Protein 5JA1 (pdb70)

Sequence (1297 aa):
SELPSAWSVAHHYVELTGEVDSPLLARAVVAGLAQADTLRMRFTVWQWVDDALTFELPEIIDLRTNIDPHGTAQALMQADLQQDLRVDSGKPLVFHQLIQVADNRWYWYQRYHHLLVDGFSFPAITRQIANIYCTWLRGEPTPASPFTPFADVVEEYQQYRESEAWQRDAAFWAEQRRQLPPPASLSPAPLPGRSASADILRLKLEFTDGEFRQLATQLSGVQRTDLALALAALWLGRLCNRMDYAAGFIFMRRLGSAALTATGPVLNVLPLGIHIAAQETLPELATRLAAQLKKMRRHQRYDAEQIVRDSAGDEPLFGPVLNIKVFDYQLDIPDVQAQTHTLATGPVNDLELALFPDVHGDLSIEILANKQRYDEPTLIQHAERLKMLIAQFAADPALLCGDVDIMLPGEYAQLAQLNATQVEIPETTLSALVAEQAAKTPDAPALADARYLFSYREMREQVVALANLLRERGVKPGDSVAVALPRSVFLTLALHAIVEAGAAWLPLDTGYPDDRLKMMLEDARPSLLITTDDQLPRFSDVPNLTSLCYNAPLTPQGSAPLQLSQPHHTAYIIFTSGSTGRPKGVMVGQTAIVNRLLWMQNHYPLTGEDVVAQKTPCSFDVSVWEFFWPFIAGAKLVMAEPEAHRDPLAMQQFFAEYGVTTTHFVPSMLAAFVASLTPQTARQSCATLKQQVFCSGEALPADLCREWQQLTGAPLHNLYGPTEAAVDVSWYPAFGEELAQVRGSSVPIGYPVWNTGLRILDAMMHPVPPGVAGDLYLTGIQLAQGYLGRPDLTASRFIADPFAPGERMYRTGDVARWLDNGAVEYLGRSDDQLKIRGQRIELGEIDRVMQALPDVEQAVTHACVINQAAATGGDARQLVGYLVSQSGLPLDTSALQAQLRETLPPHMVPVVLLQLPQLPLSANGKLDRKALPLPELRAPKAGSETIIAAAFSSLLGCDVQDADADFFALGGHSLLAMKLAAQLSRQVARQVTPGQVMVASTVAKLATIMGFETILPLREGNGPTLFCFHPASGFAWQFSVLSRYLDPQWSIIGIQSPRPNGPMQTAANLDEVCEAHLATLLEQQPHGPYYLLGYSLGGTLAQGIAARLRARGEQVAFLGLLDTWPPETLDPEVLAEINREREAFLAAQQGSTELFTTIEGNYADAVRLLTTAHSVPFDGKATLFVAERTSPERAWSPWIAELDIYRQDCAHVDIISPGTFEKIGPIIRATLNFSNPFDDPQGAFYILRNAQGQFSLWPQQCVLPAGWDIVCQPQSQASCQQWLEAHWRTLTPTNFTQL

Organism: Escherichia coli (strain K12) (NCBI:txid83333)

Secondary structure (DSSP, 8-state):
-------EEEEEEEEES---HHHHHHHHHHHHHH-SSTTEEE---EEE-TT---PPPPPEE-TTSS-HHHHHHHHHHHHHTSPP---SS--SEEE--EE-SSSEEEEEEEEETTT--TTTHHHHHHHHHHHHHHHTTT-PPP---SPPHHHHHHHHHHSSSSSHHHHHHHHHHHHHHSPPPB--SSSS---SS------EEEEEEE-S-HHHHHHHHSTTS-HHHHHHHHHHHHHHHHTT-SEEEEEEEEESS-THHHHH--S--EEEEEEEEE--TT-BHHHHHHHHHHHHHHHHTTTTS-HHHHHHT---S--S-SEEEE---------BTTBEEEEEEEE----SSEEEEEEE-TTS-EEEEEEE-TTT--HHHHHHHHHHHHHHHHHHHH-TT-BTTS-----HHHHHHHHHHT-------S--HHHHHHHHHHH-SSSEEEE-SS-EEEHHHHHHHHHHHHHHHHHTT--TT-EEEEE--SSHHHHHHHHHHHHTT-EEEE--TTS-HHHHHHHHHHH--SEEEE-TTTGGGGGGSSS--EEE--SPPPP----------TTSEEEEEEE--TTSS-EEEEEEHHHHHHHHHHHHHHS---TT-EEEE-S-TTSTTHHHHHHGGGGTT-EEEEPPTT-TT-HHHHHHHHHHHT--EEEE-HHHHHHHHHT--HHHHHHHGGG--EEEE-SS--BHHHHHHHHHHT---EEEEE--GGGSS--EEEE-SHHHHHT--SSB---BEE-TTEEE--B-TTS-B--TT--EEEEEEETT--SEEET-HHHHHHHEEE-TTSTT-EEEEEEEEEEE-TTS-EEEEEESSSEEEETTEEEEHHHHHHHHTTSTT-SEEEEEEE-S-GGG-SSS---EEEEEEE-SSSS---HHHHHHHHTTTS-GGGS-SEEEE-SS----SSSS--TTSSPPPP---B--SSTHHHHHHHHHHHSS---BSS--TTTTT--HHHHHHHHHHHHHHSSS---HHHHHH--SHHHHHH----SSEEEEE--SS-EEEEE--TTS--GGGGGGGGGS-TT-EEEEE---SSS-HHHH-SSHHHHHTTHHHHHHHH-SS--EEEE--THHHHHHHHHHHHSTTTT--EEEEEEES---TT---SSHHHHHHHHHHHHHHTTTT----THHHHHHHHHHHTTGGG-------SEEEEEEETT--HHHHHGGG-SEEEEEEESS-SSTTSSTTTHHHHHHHHHHH--/--SGGG-TT--EEEEE-TTS-EEEEETTSPPPTT-EEEEEEE-HHHHHHHHHHH----STTTTT--

Foldseek 3Di:
DDQDDQAKWKWKKKKFAADPVVLLLVLLQVLCLLAQLLQWACAVDTGTDNVDGDDGAAEAECCVPPQLVVVVVVVLVVVNPDGDDSHDSPRQKHWHWYHSHNGIIIIMIMHTCFQEAPFQVLLSVQLSLVQSQQVVVVHDGDHQLADYPVVVVVVVVVPPPDPLPVVLVVVLVVCLVPADAAFALFLDAFKADDRDLDWDKDKFWQPPCLQLLLCVVVVVFDSLLLVVLLVLLLRCQQQLHQWHKAWEWAFLDDDSNSSRHSDDTIAIAIDIGGADQQDFSVVSSVVRVVVVVVVNSSRNDHRVVSVVVPPTDGHRYAEYEYADDHDNDHDRVPMDIDMGTDTNGDHRAKYKYWDQDPSGTIMIMIIGHPVRDDDPVVVLSVVLSSQQSNVCSVPSSHGSNPGDSDDPVQVVVQVVQLPQADDDDQDFLLVLLVVLCVVFVAFWAEEELFAIHGSFRLLQQLCVVLVVCVVLPLAAQFEEEEDEFFGRQVLSVLSNCQLRNYAYEYDDLLAFLVQVLVVCVQRVGSAYEYAPVSPVSCPVRPPYHYDYDDFGDDGDGRDGPPRHGQQHFHYWAWADDLQQHIWIFTWTRVLQVQVLVLVCVVPNDAQDAEEEQDDRPNDLLSVCLSRNCSSHNYYYYTQHGPQLLALVSLQCVQLVSLHAEYEFELQSLFLNLVPDDLVSLCNRVASHQEYEYELDFHFLVSLVSVCVSHVHWYKYFYDDVQQRNGFAIDTSDDPQSVPDPDGGRFNFGGTRFKHWAFAHPSRHGHDASHKGFIKMFGPNGTPAIRPCPPVRCVQFDDDPVDPPGTMGGDQWIWGADPVRTIHTDGGNAQWDRASSGTARQSNLQVVLCPDPQWPGKGWDWDQLFPLQVNGGGLIFIEMETEGNVQDDDPVVVVLVVVSNRDRLRHRGPYYYYDPDQDADPVRPGDPVPPDRDDAAAFQDDQLPVLQVLLCVRLVDRDTHKPRFSVSSRDDSSVLNVSQVVVVVVDLAHGGSVLCVVPGISVRSSVDQDQDQKDFLDDHADEEAEEEDALLFDPPLCSLLSHLADSRYTYIYGGFHDDPTLLVPDPELVSSLVVVVVVVCVVPVADAYHYEAAERGLLSVLSVQVVCVVDDYHHQEREYEAYAALVVLDPPVVVVVVLLLVLVCVVVSVHDPVSVRRVVSNVSVSSNSVRDDADANAEAYEYEHAPVPPPDVRCCRRYVHYDYDYDHDDSNCCSPSVNCVPVNNVCNVSVD/DPDPVPDQAWWWWWWAAPVGDIDTHTPPDDDDPRIDTDDDTDGPVVVVVVCVVRPDCPDPVSVPPD

GO terms:
  GO:0016779 nucleotidyltransferase activity (F, IDA)
  GO:0047527 2,3-dihydroxybenzoate-serine ligase activity (F, IDA)
  GO:0005737 cytoplasm (C, EXP)
  GO:0047527 2,3-dihydroxybenzoate-serine ligase activity (F, EXP)
  GO:0005829 cytosol (C, IDA)
  GO:0005886 plasma membrane (C, IDA)
  GO:0043041 amino acid activation for nonribosomal peptide biosynthetic process (P, IDA)
  GO:0031177 phosphopantetheine binding (F, IDA)
  GO:0009366 enterobactin synthetase complex (C, IDA)
  GO:0009239 enterobactin biosynthetic process (P, IMP)

Structure (mmCIF, N/CA/C/O backbone):
data_5JA1
#
_entry.id   5JA1
#
_cell.length_a   161.185
_cell.length_b   57.679
_cell.length_c   183.945
_cell.angle_alpha   90.00
_cell.angle_beta   97.93
_cell.angle_gamma   90.00
#
_symmetry.space_group_name_H-M   'I 1 2 1'
#
loop_
_entity.id
_entity.type
_entity.pdbx_description
1 polymer 'Enterobactin synthase component F'
2 polymer 'Enterobactin biosynthesis protein YbdZ'
3 non-polymer "5'-({[(2R,3S)-3-amino-4-hydroxy-2-{[2-({N-[(2R)-2-hydroxy-3,3-dimethyl-4-(phosphonooxy)butanoyl]-beta-alanyl}amino)ethyl]sulfanyl}butyl]sulfonyl}amino)-5'-deoxyadenosine"
4 non-polymer 'CHLORIDE ION'
5 water water
#
loop_
_atom_site.group_PDB
_atom_site.id
_atom_site.type_symbol
_atom_site.label_atom_id
_atom_site.label_alt_id
_atom_site.label_comp_id
_atom_site.label_asym_id
_atom_site.label_entity_id
_atom_site.label_seq_id
_atom_site.pdbx_PDB_ins_code
_atom_site.Cartn_x
_atom_site.Cartn_y
_atom_site.Cartn_z
_atom_site.occupancy
_atom_site.B_iso_or_equiv
_atom_site.auth_seq_id
_atom_site.auth_comp_id
_atom_site.auth_asym_id
_atom_site.auth_atom_id
_atom_site.pdbx_PDB_model_num
ATOM 1 N N . SER A 1 23 ? -30.648 37.332 14.808 1.00 66.26 21 SER A N 1
ATOM 2 C CA . SER A 1 23 ? -30.842 37.136 13.376 1.00 74.84 21 SER A CA 1
ATOM 3 C C . SER A 1 23 ? -31.716 38.239 12.785 1.00 77.08 21 SER A C 1
ATOM 4 O O . SER A 1 23 ? -31.222 39.133 12.097 1.00 84.04 21 SER A O 1
ATOM 7 N N . GLU A 1 24 ? -33.017 38.168 13.061 1.00 74.12 22 GLU A N 1
ATOM 8 C CA . GLU A 1 24 ? -33.979 39.135 12.557 1.00 72.44 22 GLU A CA 1
ATOM 9 C C . GLU A 1 24 ? -34.864 39.629 13.692 1.00 75.95 22 GLU A C 1
ATOM 10 O O . GLU A 1 24 ? -35.069 38.933 14.690 1.00 78.13 22 GLU A O 1
ATOM 12 N N . LEU A 1 25 ? -35.389 40.839 13.521 1.00 77.67 23 LEU A N 1
ATOM 13 C CA . LEU A 1 25 ? -36.223 41.451 14.551 1.00 72.33 23 LEU A CA 1
ATOM 14 C C . LEU A 1 25 ? -37.545 40.696 14.656 1.00 70.68 23 LEU A C 1
ATOM 15 O O . LEU A 1 25 ? -38.162 40.390 13.628 1.00 76.47 23 LEU A O 1
ATOM 20 N N . PRO A 1 26 ? -38.009 40.384 15.859 1.00 60.28 24 PRO A N 1
ATOM 21 C CA . PRO A 1 26 ? -39.122 39.442 16.031 1.00 56.86 24 PRO A CA 1
ATOM 22 C C . PRO A 1 26 ? -40.494 40.089 15.828 1.00 63.54 24 PRO A C 1
ATOM 23 O O . PRO A 1 26 ? -40.624 41.262 15.470 1.00 63.56 24 PRO A O 1
ATOM 27 N N . SER A 1 27 ? -41.532 39.291 16.114 1.00 69.36 25 SER A N 1
ATOM 28 C CA . SER A 1 27 ? -42.791 39.392 15.378 1.00 77.24 25 SER A CA 1
ATOM 29 C C . SER A 1 27 ? -43.688 40.527 15.851 1.00 79.27 25 SER A C 1
ATOM 30 O O . SER A 1 27 ? -44.469 41.058 15.052 1.00 86.20 25 SER A O 1
ATOM 33 N N . ALA A 1 28 ? -43.626 40.887 17.131 1.00 68.38 26 ALA A N 1
ATOM 34 C CA . ALA A 1 28 ? -44.510 41.898 17.721 1.00 67.13 26 ALA A CA 1
ATOM 35 C C . ALA A 1 28 ? -45.978 41.467 17.666 1.00 65.31 26 ALA A C 1
ATOM 36 O O . ALA A 1 28 ? -46.820 42.108 17.035 1.00 66.97 26 ALA A O 1
ATOM 38 N N . TRP A 1 29 ? -46.271 40.360 18.341 1.00 59.13 27 TRP A N 1
ATOM 39 C CA . TRP A 1 29 ? -47.633 40.012 18.721 1.00 42.79 27 TRP A CA 1
ATOM 40 C C . TRP A 1 29 ? -47.623 39.716 20.212 1.00 35.00 27 TRP A C 1
ATOM 41 O O . TRP A 1 29 ? -46.681 39.102 20.724 1.00 34.55 27 TRP A O 1
ATOM 52 N N . SER A 1 30 ? -48.652 40.171 20.914 1.00 27.59 28 SER A N 1
ATOM 53 C CA . SER A 1 30 ? -48.631 40.166 22.365 1.00 36.58 28 SER A CA 1
ATOM 54 C C . SER A 1 30 ? -49.704 39.242 22.926 1.00 35.92 28 SER A C 1
ATOM 55 O O . SER A 1 30 ? -50.676 38.892 22.251 1.00 35.99 28 SER A O 1
ATOM 58 N N . VAL A 1 31 ? -49.504 38.838 24.178 1.00 30.50 29 VAL A N 1
ATOM 59 C CA . VAL A 1 31 ? -50.482 38.055 24.921 1.00 25.16 29 VAL A CA 1
ATOM 60 C C . VAL A 1 31 ? -51.261 39.004 25.820 1.00 18.01 29 VAL A C 1
ATOM 61 O O . VAL A 1 31 ? -50.672 39.843 26.513 1.00 17.64 29 VAL A O 1
ATOM 65 N N . ALA A 1 32 ? -52.585 38.886 25.799 1.00 31.27 30 ALA A N 1
ATOM 66 C CA . ALA A 1 32 ? -53.451 39.809 26.515 1.00 16.70 30 ALA A CA 1
ATOM 67 C C . ALA A 1 32 ? -54.469 39.037 27.338 1.00 23.26 30 ALA A C 1
ATOM 68 O O . ALA A 1 32 ? -55.009 38.021 26.890 1.00 17.37 30 ALA A O 1
ATOM 70 N N A HIS A 1 33 ? -54.748 39.547 28.533 0.62 28.49 31 HIS A N 1
ATOM 71 N N B HIS A 1 33 ? -54.690 39.507 28.564 0.38 27.87 31 HIS A N 1
ATOM 72 C CA A HIS A 1 33 ? -55.711 38.937 29.438 0.62 26.12 31 HIS A CA 1
ATOM 73 C CA B HIS A 1 33 ? -55.680 38.936 29.465 0.38 29.45 31 HIS A CA 1
ATOM 74 C C A HIS A 1 33 ? -56.154 39.993 30.437 0.62 27.29 31 HIS A C 1
ATOM 75 C C B HIS A 1 33 ? -56.215 40.051 30.353 0.38 27.89 31 HIS A C 1
ATOM 76 O O A HIS A 1 33 ? -55.465 40.993 30.656 0.62 27.45 31 HIS A O 1
ATOM 77 O O B HIS A 1 33 ? -55.651 41.146 30.418 0.38 27.57 31 HIS A O 1
ATOM 90 N N . TYR A 1 34 ? -57.314 39.761 31.044 1.00 24.10 32 TYR A N 1
ATOM 91 C CA . TYR A 1 34 ? -57.801 40.645 32.089 1.00 22.26 32 TYR A CA 1
ATOM 92 C C . TYR A 1 34 ? -58.352 39.812 33.233 1.00 22.75 32 TYR A C 1
ATOM 93 O O . TYR A 1 34 ? -59.003 38.787 33.014 1.00 23.07 32 TYR A O 1
ATOM 102 N N . VAL A 1 35 ? -58.048 40.246 34.451 1.00 24.57 33 VAL A N 1
ATOM 103 C CA . VAL A 1 35 ? -58.529 39.608 35.668 1.00 25.85 33 VAL A CA 1
ATOM 104 C C . VAL A 1 35 ? -59.764 40.368 36.129 1.00 24.39 33 VAL A C 1
ATOM 105 O O . VAL A 1 35 ? -59.701 41.580 36.374 1.00 22.27 33 VAL A O 1
ATOM 109 N N . GLU A 1 36 ? -60.889 39.666 36.234 1.00 17.89 34 GLU A N 1
ATOM 110 C CA . GLU A 1 36 ? -62.151 40.277 36.640 1.00 19.99 34 GLU A CA 1
ATOM 111 C C . GLU A 1 36 ? -62.255 40.188 38.157 1.00 32.33 34 GLU A C 1
ATOM 112 O O . GLU A 1 36 ? -62.583 39.135 38.709 1.00 38.95 34 GLU A O 1
ATOM 118 N N . LEU A 1 37 ? -61.973 41.299 38.832 1.00 30.37 35 LEU A N 1
ATOM 119 C CA . LEU A 1 37 ? -61.985 41.353 40.287 1.00 24.29 35 LEU A CA 1
ATOM 120 C C . LEU A 1 37 ? -63.353 41.801 40.779 1.00 20.61 35 LEU A C 1
ATOM 121 O O . LEU A 1 37 ? -63.893 42.806 40.305 1.00 24.45 35 LEU A O 1
ATOM 126 N N . THR A 1 38 ? -63.905 41.060 41.737 1.00 21.45 36 THR A N 1
ATOM 127 C CA . THR A 1 38 ? -65.208 41.361 42.316 1.00 24.12 36 THR A CA 1
ATOM 128 C C . THR A 1 38 ? -65.041 41.592 43.811 1.00 28.22 36 THR A C 1
ATOM 129 O O . THR A 1 38 ? -64.635 40.683 44.544 1.00 40.37 36 THR A O 1
ATOM 133 N N . GLY A 1 39 ? -65.357 42.802 44.257 1.00 20.97 37 GLY A N 1
ATOM 134 C CA . GLY A 1 39 ? -65.214 43.196 45.640 1.00 20.76 37 GLY A CA 1
ATOM 135 C C . GLY A 1 39 ? -64.554 44.551 45.762 1.00 27.74 37 GLY A C 1
ATOM 136 O O . GLY A 1 39 ? -64.225 45.210 44.777 1.00 31.38 37 GLY A O 1
ATOM 137 N N . GLU A 1 40 ? -64.362 44.967 47.013 1.00 28.28 38 GLU A N 1
ATOM 138 C CA . GLU A 1 40 ? -63.716 46.243 47.298 1.00 28.90 38 GLU A CA 1
ATOM 139 C C . GLU A 1 40 ? -62.243 46.173 46.910 1.00 29.04 38 GLU A C 1
ATOM 140 O O . GLU A 1 40 ? -61.484 45.369 47.460 1.00 30.97 38 GLU A O 1
ATOM 142 N N . VAL A 1 41 ? -61.843 47.014 45.960 1.00 29.33 39 VAL A N 1
ATOM 143 C CA . VAL A 1 41 ? -60.479 47.050 45.449 1.00 25.01 39 VAL A CA 1
ATOM 144 C C . VAL A 1 41 ? -59.925 48.451 45.659 1.00 26.53 39 VAL A C 1
ATOM 145 O O . VAL A 1 41 ? -60.540 49.436 45.235 1.00 26.50 39 VAL A O 1
ATOM 149 N N . ASP A 1 42 ? -58.768 48.539 46.312 1.00 23.53 40 ASP A N 1
ATOM 150 C CA . ASP A 1 42 ? -58.072 49.813 46.481 1.00 16.95 40 ASP A CA 1
ATOM 151 C C . ASP A 1 42 ? -57.353 50.117 45.174 1.00 20.59 40 ASP A C 1
ATOM 152 O O . ASP A 1 42 ? -56.265 49.602 44.913 1.00 29.27 40 ASP A O 1
ATOM 157 N N . SER A 1 43 ? -57.968 50.969 44.347 1.00 15.85 41 SER A N 1
ATOM 158 C CA . SER A 1 43 ? -57.493 51.133 42.973 1.00 21.48 41 SER A CA 1
ATOM 159 C C . SER A 1 43 ? -56.139 51.830 42.879 1.00 22.21 41 SER A C 1
ATOM 160 O O . SER A 1 43 ? -55.251 51.305 42.183 1.00 16.00 41 SER A O 1
ATOM 163 N N . PRO A 1 44 ? -55.901 52.986 43.511 1.00 22.49 42 PRO A N 1
ATOM 164 C CA . PRO A 1 44 ? -54.572 53.605 43.393 1.00 28.35 42 PRO A CA 1
ATOM 165 C C . PRO A 1 44 ? -53.489 52.843 44.131 1.00 27.94 42 PRO A C 1
ATOM 166 O O . PRO A 1 44 ? -52.302 53.104 43.894 1.00 36.24 42 PRO A O 1
ATOM 170 N N . LEU A 1 45 ? -53.859 51.918 45.016 1.00 17.63 43 LEU A N 1
ATOM 171 C CA . LEU A 1 45 ? -52.875 51.047 45.646 1.00 18.06 43 LEU A CA 1
ATOM 172 C C . LEU A 1 45 ? -52.500 49.896 44.722 1.00 26.11 43 LEU A C 1
ATOM 173 O O . LEU A 1 45 ? -51.317 49.574 44.567 1.00 27.15 43 LEU A O 1
ATOM 178 N N . LEU A 1 46 ? -53.501 49.265 44.102 1.00 16.19 44 LEU A N 1
ATOM 179 C CA . LEU A 1 46 ? -53.227 48.176 43.170 1.00 21.86 44 LEU A CA 1
ATOM 180 C C . LEU A 1 46 ? -52.400 48.660 41.985 1.00 16.90 44 LEU A C 1
ATOM 181 O O . LEU A 1 46 ? -51.504 47.951 41.514 1.00 22.85 44 LEU A O 1
ATOM 186 N N . ALA A 1 47 ? -52.683 49.870 41.493 1.00 16.18 45 ALA A N 1
ATOM 187 C CA . ALA A 1 47 ? -51.874 50.438 40.419 1.00 18.07 45 ALA A CA 1
ATOM 188 C C . ALA A 1 47 ? -50.434 50.643 40.871 1.00 22.67 45 ALA A C 1
ATOM 189 O O . ALA A 1 47 ? -49.493 50.415 40.102 1.00 26.06 45 ALA A O 1
ATOM 191 N N . ARG A 1 48 ? -50.244 51.069 42.121 1.00 17.75 46 ARG A N 1
ATOM 192 C CA . ARG A 1 48 ? -48.896 51.206 42.659 1.00 19.02 46 ARG A CA 1
ATOM 193 C C . ARG A 1 48 ? -48.250 49.845 42.883 1.00 23.89 46 ARG A C 1
ATOM 194 O O . ARG A 1 48 ? -47.021 49.725 42.824 1.00 19.83 46 ARG A O 1
ATOM 202 N N . ALA A 1 49 ? -49.058 48.812 43.132 1.00 27.64 47 ALA A N 1
ATOM 203 C CA . ALA A 1 49 ? -48.529 47.460 43.263 1.00 24.93 47 ALA A CA 1
ATOM 204 C C . ALA A 1 49 ? -48.119 46.872 41.921 1.00 29.15 47 ALA A C 1
ATOM 205 O O . ALA A 1 49 ? -47.286 45.960 41.887 1.00 25.85 47 ALA A O 1
ATOM 207 N N . VAL A 1 50 ? -48.689 47.366 40.821 1.00 28.07 48 VAL A N 1
ATOM 208 C CA . VAL A 1 50 ? -48.280 46.902 39.499 1.00 24.43 48 VAL A CA 1
ATOM 209 C C . VAL A 1 50 ? -46.850 47.338 39.206 1.00 23.14 48 VAL A C 1
ATOM 210 O O . VAL A 1 50 ? -46.011 46.531 38.786 1.00 18.35 48 VAL A O 1
ATOM 214 N N . VAL A 1 51 ? -46.552 48.621 39.429 1.00 18.69 49 VAL A N 1
ATOM 215 C CA . VAL A 1 51 ? -45.202 49.130 39.198 1.00 25.60 49 VAL A CA 1
ATOM 216 C C . VAL A 1 51 ? -44.197 48.391 40.073 1.00 36.24 49 VAL A C 1
ATOM 217 O O . VAL A 1 51 ? -43.087 48.068 39.633 1.00 22.01 49 VAL A O 1
ATOM 221 N N . ALA A 1 52 ? -44.575 48.098 41.319 1.00 34.47 50 ALA A N 1
ATOM 222 C CA . ALA A 1 52 ? -43.668 47.387 42.215 1.00 32.93 50 ALA A CA 1
ATOM 223 C C . ALA A 1 52 ? -43.440 45.954 41.750 1.00 32.72 50 ALA A C 1
ATOM 224 O O . ALA A 1 52 ? -42.323 45.433 41.855 1.00 33.69 50 ALA A O 1
ATOM 226 N N . GLY A 1 53 ? -44.482 45.302 41.234 1.00 26.73 51 GLY A N 1
ATOM 227 C CA . GLY A 1 53 ? -44.326 43.931 40.778 1.00 34.49 51 GLY A CA 1
ATOM 228 C C . GLY A 1 53 ? -43.535 43.835 39.488 1.00 34.46 51 GLY A C 1
ATOM 229 O O . GLY A 1 53 ? -42.639 42.996 39.356 1.00 34.11 51 GLY A O 1
ATOM 230 N N . LEU A 1 54 ? -43.852 44.698 38.518 1.00 31.26 52 LEU A N 1
ATOM 231 C CA . LEU A 1 54 ? -43.147 44.668 37.241 1.00 30.42 52 LEU A CA 1
ATOM 232 C C . LEU A 1 54 ? -41.676 45.024 37.403 1.00 31.70 52 LEU A C 1
ATOM 233 O O . L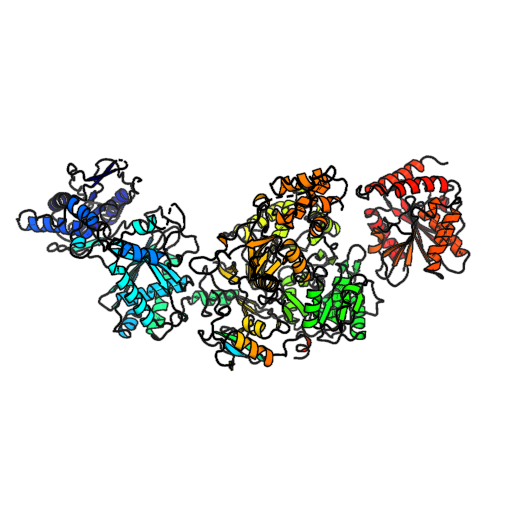EU A 1 54 ? -40.834 44.530 36.646 1.00 30.32 52 LEU A O 1
ATOM 238 N N . ALA A 1 55 ? -41.346 45.871 38.382 1.00 36.49 53 ALA A N 1
ATOM 239 C CA . ALA A 1 55 ? -39.956 46.273 38.570 1.00 36.19 53 ALA A CA 1
ATOM 240 C C . ALA A 1 55 ? -39.113 45.149 39.158 1.00 37.18 53 ALA A C 1
ATOM 241 O O . ALA A 1 55 ? -37.894 45.121 38.954 1.00 39.87 53 ALA A O 1
ATOM 243 N N . GLN A 1 56 ? -39.734 44.221 39.891 1.00 33.85 54 GLN A N 1
ATOM 244 C CA . GLN A 1 56 ? -38.984 43.103 40.453 1.00 34.65 54 GLN A CA 1
ATOM 245 C C . GLN A 1 56 ? -38.454 42.192 39.354 1.00 39.14 54 GLN A C 1
ATOM 246 O O . GLN A 1 56 ? -37.282 41.797 39.370 1.00 48.35 54 GLN A O 1
ATOM 252 N N . ALA A 1 57 ? -39.302 41.849 38.389 1.00 36.41 55 ALA A N 1
ATOM 253 C CA . ALA A 1 57 ? -38.883 41.018 37.266 1.00 45.57 55 ALA A CA 1
ATOM 254 C C . ALA A 1 57 ? -38.064 41.859 36.297 1.00 60.95 55 ALA A C 1
ATOM 255 O O . ALA A 1 57 ? -38.600 42.752 35.632 1.00 71.96 55 ALA A O 1
ATOM 257 N N . ASP A 1 58 ? -36.762 41.587 36.223 1.00 61.82 56 ASP A N 1
ATOM 258 C CA . ASP A 1 58 ? -35.894 42.282 35.281 1.00 61.13 56 ASP A CA 1
ATOM 259 C C . ASP A 1 58 ? -35.954 41.687 33.881 1.00 59.11 56 ASP A C 1
ATOM 260 O O . ASP A 1 58 ? -35.316 42.224 32.969 1.00 61.76 56 ASP A O 1
ATOM 265 N N . THR A 1 59 ? -36.696 40.593 33.693 1.00 55.71 57 THR A N 1
ATOM 266 C CA . THR A 1 59 ? -36.937 40.085 32.348 1.00 57.33 57 THR A CA 1
ATOM 267 C C . THR A 1 59 ? -37.930 40.963 31.601 1.00 58.01 57 THR A C 1
ATOM 268 O O . THR A 1 59 ? -37.840 41.099 30.375 1.00 56.49 57 THR A O 1
ATOM 272 N N . LEU A 1 60 ? -38.875 41.573 32.321 1.00 52.92 58 LEU A N 1
ATOM 273 C CA . LEU A 1 60 ? -39.831 42.490 31.716 1.00 45.55 58 LEU A CA 1
ATOM 274 C C . LEU A 1 60 ? -39.192 43.799 31.274 1.00 42.47 58 LEU A C 1
ATOM 275 O O . LEU A 1 60 ? -39.842 44.576 30.567 1.00 42.31 58 LEU A O 1
ATOM 280 N N . ARG A 1 61 ? -37.949 44.066 31.677 1.00 39.15 59 ARG A N 1
ATOM 281 C CA . ARG A 1 61 ? -37.196 45.213 31.192 1.00 41.89 59 ARG A CA 1
ATOM 282 C C . ARG A 1 61 ? -36.321 44.867 29.992 1.00 41.90 59 ARG A C 1
ATOM 283 O O . ARG A 1 61 ? -35.374 45.604 29.693 1.00 45.31 59 ARG A O 1
ATOM 291 N N . MET A 1 62 ? -36.616 43.766 29.305 1.00 38.20 60 MET A N 1
ATOM 292 C CA . MET A 1 62 ? -35.851 43.383 28.128 1.00 44.88 60 MET A CA 1
ATOM 293 C C . MET A 1 62 ? -36.054 44.397 27.009 1.00 37.47 60 MET A C 1
ATOM 294 O O . MET A 1 62 ? -37.106 45.031 26.895 1.00 35.94 60 MET A O 1
ATOM 296 N N . ARG A 1 63 ? -35.028 44.542 26.173 1.00 36.19 61 ARG A N 1
ATOM 297 C CA . ARG A 1 63 ? -34.998 45.580 25.155 1.00 44.97 61 ARG A CA 1
ATOM 298 C C . ARG A 1 63 ? -34.398 45.026 23.872 1.00 55.84 61 ARG A C 1
ATOM 299 O O . ARG A 1 63 ? -33.413 44.283 23.907 1.00 62.30 61 ARG A O 1
ATOM 307 N N . PHE A 1 64 ? -35.000 45.392 22.744 1.00 62.83 62 PHE A N 1
ATOM 308 C CA . PHE A 1 64 ? -34.510 45.025 21.425 1.00 69.81 62 PHE A CA 1
ATOM 309 C C . PHE A 1 64 ? -34.128 46.289 20.668 1.00 74.94 62 PHE A C 1
ATOM 310 O O . PHE A 1 64 ? -34.819 47.309 20.757 1.00 75.74 62 PHE A O 1
ATOM 318 N N . THR A 1 65 ? -33.025 46.222 19.930 1.00 74.20 63 THR A N 1
ATOM 319 C CA . THR A 1 65 ? -32.504 47.397 19.239 1.00 72.44 63 THR A CA 1
ATOM 320 C C . THR A 1 65 ? -31.913 47.035 17.881 1.00 64.45 63 THR A C 1
ATOM 321 O O . THR A 1 65 ? -31.045 46.168 17.781 1.00 58.89 63 THR A O 1
ATOM 323 N N . VAL A 1 71 ? -29.062 43.206 14.534 1.00 69.63 69 VAL A N 1
ATOM 324 C CA . VAL A 1 71 ? -30.107 43.213 15.550 1.00 71.53 69 VAL A CA 1
ATOM 325 C C . VAL A 1 71 ? -29.536 42.727 16.879 1.00 76.82 69 VAL A C 1
ATOM 326 O O . VAL A 1 71 ? -28.661 41.862 16.907 1.00 82.59 69 VAL A O 1
ATOM 330 N N . TRP A 1 72 ? -30.028 43.293 17.981 1.00 74.10 70 TRP A N 1
ATOM 331 C CA . TRP A 1 72 ? -29.545 42.955 19.311 1.00 71.03 70 TRP A CA 1
ATOM 332 C C . TRP A 1 72 ? -30.721 42.795 20.263 1.00 64.89 70 TRP A C 1
ATOM 333 O O . TRP A 1 72 ? -31.759 43.446 20.111 1.00 60.74 70 TRP A O 1
ATOM 335 N N . GLN A 1 73 ? -30.542 41.919 21.251 1.00 61.84 71 GLN A N 1
ATOM 336 C CA . GLN A 1 73 ? -31.540 41.661 22.282 1.00 57.29 71 GLN A CA 1
ATOM 337 C C . GLN A 1 73 ? -30.835 41.595 23.626 1.00 60.80 71 GLN A C 1
ATOM 338 O O . GLN A 1 73 ? -29.881 40.828 23.787 1.00 70.44 71 GLN A O 1
ATOM 340 N N . TRP A 1 74 ? -31.304 42.387 24.585 1.00 57.98 72 TRP A N 1
ATOM 341 C CA . TRP A 1 74 ? -30.609 42.531 25.859 1.00 60.41 72 TRP A CA 1
ATOM 342 C C . TRP A 1 74 ? -31.573 43.120 26.886 1.00 56.33 72 TRP A C 1
ATOM 343 O O . TRP A 1 74 ? -32.768 43.288 26.619 1.00 59.84 72 TRP A O 1
ATOM 354 N N . VAL A 1 75 ? -31.045 43.439 28.066 1.00 50.18 73 VAL A N 1
ATOM 355 C CA . VAL A 1 75 ? -31.832 43.904 29.204 1.00 50.19 73 VAL A CA 1
ATOM 356 C C . VAL A 1 75 ? -31.304 45.267 29.629 1.00 63.37 73 VAL A C 1
ATOM 357 O O . VAL A 1 75 ? -30.122 45.402 29.970 1.00 70.18 73 VAL A O 1
ATOM 361 N N . ASP A 1 76 ? -32.180 46.269 29.622 1.00 71.11 74 ASP A N 1
ATOM 362 C CA . ASP A 1 76 ? -31.849 47.626 30.045 1.00 78.60 74 ASP A CA 1
ATOM 363 C C . ASP A 1 76 ? -32.538 47.888 31.378 1.00 81.54 74 ASP A C 1
ATOM 364 O O . ASP A 1 76 ? -33.756 48.092 31.424 1.00 79.71 74 ASP A O 1
ATOM 369 N N . ASP A 1 77 ? -31.758 47.878 32.459 1.00 83.14 75 ASP A N 1
ATOM 370 C CA . ASP A 1 77 ? -32.292 48.111 33.795 1.00 78.62 75 ASP A CA 1
ATOM 371 C C . ASP A 1 77 ? -32.531 49.586 34.095 1.00 69.87 75 ASP A C 1
ATOM 372 O O . ASP A 1 77 ? -32.985 49.910 35.198 1.00 67.72 75 ASP A O 1
ATOM 377 N N . ALA A 1 78 ? -32.234 50.482 33.154 1.00 62.52 76 ALA A N 1
ATOM 378 C CA . ALA A 1 78 ? -32.567 51.893 33.302 1.00 59.23 76 ALA A CA 1
ATOM 379 C C . ALA A 1 78 ? -33.999 52.204 32.888 1.00 60.86 76 ALA A C 1
ATOM 380 O O . ALA A 1 78 ? -34.415 53.365 32.974 1.00 57.23 76 ALA A O 1
ATOM 382 N N . LEU A 1 79 ? -34.753 51.204 32.442 1.00 62.06 77 LEU A N 1
ATOM 383 C CA . LEU A 1 79 ? -36.137 51.406 32.045 1.00 60.82 77 LEU A CA 1
ATOM 384 C C . LEU A 1 79 ? -37.042 51.453 33.269 1.00 60.07 77 LEU A C 1
ATOM 385 O O . LEU A 1 79 ? -36.822 50.750 34.259 1.00 58.80 77 LEU A O 1
ATOM 390 N N . THR A 1 80 ? -38.069 52.293 33.189 1.00 64.13 78 THR A N 1
ATOM 391 C CA . THR A 1 80 ? -39.031 52.465 34.264 1.00 63.38 78 THR A CA 1
ATOM 392 C C . THR A 1 80 ? -40.421 52.065 33.786 1.00 61.16 78 THR A C 1
ATOM 393 O O . THR A 1 80 ? -40.696 51.996 32.585 1.00 63.74 78 THR A O 1
ATOM 397 N N . PHE A 1 81 ? -41.294 51.793 34.750 1.00 49.41 79 PHE A N 1
ATOM 398 C CA . PHE A 1 81 ? -42.681 51.437 34.493 1.00 39.15 79 PHE A CA 1
ATOM 399 C C . PHE A 1 81 ? -43.585 52.543 35.017 1.00 42.69 79 PHE A C 1
ATOM 400 O O . PHE A 1 81 ? -43.415 53.003 36.151 1.00 43.50 79 PHE A O 1
ATOM 408 N N . GLU A 1 82 ? -44.536 52.969 34.192 1.00 50.18 80 GLU A N 1
ATOM 409 C CA . GLU A 1 82 ? -45.483 54.002 34.579 1.00 61.67 80 GLU A CA 1
ATOM 410 C C . GLU A 1 82 ? -46.724 53.374 35.200 1.00 54.83 80 GLU A C 1
ATOM 411 O O . GLU A 1 82 ? -47.073 52.226 34.910 1.00 63.39 80 GLU A O 1
ATOM 417 N N . LEU A 1 83 ? -47.385 54.140 36.062 1.00 40.67 81 LEU A N 1
ATOM 418 C CA . LEU A 1 83 ? -48.562 53.631 36.748 1.00 30.67 81 LEU A CA 1
ATOM 419 C C . LEU A 1 83 ? -49.664 53.328 35.737 1.00 25.94 81 LEU A C 1
ATOM 420 O O . LEU A 1 83 ? -49.803 54.043 34.737 1.00 30.80 81 LEU A O 1
ATOM 425 N N . PRO A 1 84 ? -50.453 52.277 35.953 1.00 17.54 82 PRO A N 1
ATOM 426 C CA . PRO A 1 84 ? -51.590 52.022 35.062 1.00 23.56 82 PRO A CA 1
ATOM 427 C C . PRO A 1 84 ? -52.629 53.127 35.178 1.00 34.70 82 PRO A C 1
ATOM 428 O O . PRO A 1 84 ? -52.949 53.592 36.273 1.00 48.27 82 PRO A O 1
ATOM 432 N N . GLU A 1 85 ? -53.151 53.547 34.027 1.00 30.05 83 GLU A N 1
ATOM 433 C CA . GLU A 1 85 ? -54.163 54.595 33.975 1.00 44.23 83 GLU A CA 1
ATOM 434 C C . GLU A 1 85 ? -55.520 54.022 34.366 1.00 41.32 83 GLU A C 1
ATOM 435 O O . GLU A 1 85 ? -56.062 53.159 33.666 1.00 53.88 83 GLU A O 1
ATOM 441 N N . ILE A 1 86 ? -56.079 54.516 35.466 1.00 36.58 84 ILE A N 1
ATOM 442 C CA . ILE A 1 86 ? -57.354 54.028 35.984 1.00 27.31 84 ILE A CA 1
ATOM 443 C C . ILE A 1 86 ? -58.499 54.714 35.245 1.00 23.41 84 ILE A C 1
ATOM 444 O O . ILE A 1 86 ? -58.508 55.941 35.084 1.00 24.99 84 ILE A O 1
ATOM 449 N N . ILE A 1 87 ? -59.469 53.920 34.798 1.00 21.99 85 ILE A N 1
ATOM 450 C CA . ILE A 1 87 ? -60.594 54.397 34.002 1.00 23.31 85 ILE A CA 1
ATOM 451 C C . ILE A 1 87 ? -61.888 53.972 34.683 1.00 15.18 85 ILE A C 1
ATOM 452 O O . ILE A 1 87 ? -62.023 52.821 35.112 1.00 23.13 85 ILE A O 1
ATOM 457 N N . ASP A 1 88 ? -62.845 54.896 34.769 1.00 15.79 86 ASP A N 1
ATOM 458 C CA . ASP A 1 88 ? -64.084 54.694 35.520 1.00 22.03 86 ASP A CA 1
ATOM 459 C C . ASP A 1 88 ? -65.261 54.725 34.548 1.00 26.95 86 ASP A C 1
ATOM 460 O O . ASP A 1 88 ? -65.684 55.798 34.107 1.00 31.55 86 ASP A O 1
ATOM 465 N N . LEU A 1 89 ? -65.798 53.547 34.225 1.00 21.75 87 LEU A N 1
ATOM 466 C CA . LEU A 1 89 ? -66.909 53.413 33.291 1.00 21.07 87 LEU A CA 1
ATOM 467 C C . LEU A 1 89 ? -68.244 53.177 33.991 1.00 32.71 87 LEU A C 1
ATOM 468 O O . LEU A 1 89 ? -69.205 52.743 33.346 1.00 38.45 87 LEU A O 1
ATOM 473 N N . ARG A 1 90 ? -68.325 53.455 35.296 1.00 26.56 88 ARG A N 1
ATOM 474 C CA . ARG A 1 90 ? -69.571 53.226 36.023 1.00 22.81 88 ARG A CA 1
ATOM 475 C C . ARG A 1 90 ? -70.687 54.147 35.549 1.00 20.90 88 ARG A C 1
ATOM 476 O O . ARG A 1 90 ? -71.867 53.799 35.669 1.00 26.85 88 ARG A O 1
ATOM 484 N N . THR A 1 91 ? -70.342 55.322 35.024 1.00 19.13 89 THR A N 1
ATOM 485 C CA . THR A 1 91 ? -71.323 56.262 34.504 1.00 20.33 89 THR A CA 1
ATOM 486 C C . THR A 1 91 ? -71.459 56.175 32.988 1.00 20.72 89 THR A C 1
ATOM 487 O O . THR A 1 91 ? -72.008 57.090 32.365 1.00 21.78 89 THR A O 1
ATOM 491 N N . ASN A 1 92 ? -70.964 55.098 32.387 1.00 20.05 90 ASN A N 1
ATOM 492 C CA . ASN A 1 92 ? -71.148 54.863 30.965 1.00 31.52 90 ASN A CA 1
ATOM 493 C C . ASN A 1 92 ? -72.489 54.175 30.718 1.00 34.53 90 ASN A C 1
ATOM 494 O O . ASN A 1 92 ? -73.107 53.612 31.626 1.00 38.94 90 ASN A O 1
ATOM 499 N N . ILE A 1 93 ? -72.940 54.229 29.463 1.00 33.38 91 ILE A N 1
ATOM 500 C CA . ILE A 1 93 ? -74.203 53.586 29.114 1.00 30.60 91 ILE A CA 1
ATOM 501 C C . ILE A 1 93 ? -74.049 52.071 29.104 1.00 28.96 91 ILE A C 1
ATOM 502 O O . ILE A 1 93 ? -75.001 51.340 29.401 1.00 30.03 91 ILE A O 1
ATOM 507 N N . ASP A 1 94 ? -72.857 51.573 28.780 1.00 31.91 92 ASP A N 1
ATOM 508 C CA . ASP A 1 94 ? -72.576 50.139 28.797 1.00 39.28 92 ASP A CA 1
ATOM 509 C C . ASP A 1 94 ? -71.184 49.953 29.375 1.00 36.33 92 ASP A C 1
ATOM 510 O O . ASP A 1 94 ? -70.183 50.010 28.650 1.00 30.25 92 ASP A O 1
ATOM 515 N N . PRO A 1 95 ? -71.080 49.743 30.692 1.00 35.77 93 PRO A N 1
ATOM 516 C CA . PRO A 1 95 ? -69.746 49.606 31.303 1.00 31.29 93 PRO A CA 1
ATOM 517 C C . PRO A 1 95 ? -68.955 48.427 30.769 1.00 31.73 93 PRO A C 1
ATOM 518 O O . PRO A 1 95 ? -67.753 48.560 30.511 1.00 37.39 93 PRO A O 1
ATOM 522 N N . HIS A 1 96 ? -69.600 47.273 30.588 1.00 21.09 94 HIS A N 1
ATOM 523 C CA . HIS A 1 96 ? -68.883 46.098 30.102 1.00 20.01 94 HIS A CA 1
ATOM 524 C C . HIS A 1 96 ? -68.457 46.269 28.649 1.00 22.84 94 HIS A C 1
ATOM 525 O O . HIS A 1 96 ? -67.280 46.089 28.314 1.00 27.48 94 HIS A O 1
ATOM 532 N N . GLY A 1 97 ? -69.406 46.608 27.771 1.00 22.56 95 GLY A N 1
ATOM 533 C CA . GLY A 1 97 ? -69.092 46.709 26.355 1.00 20.22 95 GLY A CA 1
ATOM 534 C C . GLY A 1 97 ? -67.992 47.710 26.063 1.00 26.70 95 GLY A C 1
ATOM 535 O O . GLY A 1 97 ? -67.100 47.447 25.253 1.00 33.91 95 GLY A O 1
ATOM 536 N N . THR A 1 98 ? -68.034 48.867 26.726 1.00 24.60 96 THR A N 1
ATOM 537 C CA . THR A 1 98 ? -66.979 49.858 26.549 1.00 18.92 96 THR A CA 1
ATOM 538 C C . THR A 1 98 ? -65.642 49.334 27.060 1.00 18.52 96 THR A C 1
ATOM 539 O O . THR A 1 98 ? -64.591 49.612 26.469 1.00 30.55 96 THR A O 1
ATOM 543 N N . ALA A 1 99 ? -65.664 48.562 28.151 1.00 16.97 97 ALA A N 1
ATOM 544 C CA . ALA A 1 99 ? -64.426 48.011 28.692 1.00 16.05 97 ALA A CA 1
ATOM 545 C C . ALA A 1 99 ? -63.777 47.029 27.726 1.00 28.03 97 ALA A C 1
ATOM 546 O O . ALA A 1 99 ? -62.545 46.938 27.672 1.00 15.90 97 ALA A O 1
ATOM 548 N N . GLN A 1 100 ? -64.582 46.288 26.961 1.00 24.31 98 GLN A N 1
ATOM 549 C CA . GLN A 1 100 ? -64.020 45.411 25.939 1.00 26.87 98 GLN A CA 1
ATOM 550 C C . GLN A 1 100 ? -63.382 46.218 24.816 1.00 34.40 98 GLN A C 1
ATOM 551 O O . GLN A 1 100 ? -62.291 45.880 24.345 1.00 45.90 98 GLN A O 1
ATOM 557 N N . ALA A 1 101 ? -64.046 47.292 24.381 1.00 32.14 99 ALA A N 1
ATOM 558 C CA . ALA A 1 101 ? -63.511 48.104 23.293 1.00 19.87 99 ALA A CA 1
ATOM 559 C C . ALA A 1 101 ? -62.177 48.733 23.676 1.00 33.49 99 ALA A C 1
ATOM 560 O O . ALA A 1 101 ? -61.256 48.805 22.852 1.00 35.72 99 ALA A O 1
ATOM 562 N N . LEU A 1 102 ? -62.054 49.192 24.924 1.00 25.23 100 LEU A N 1
ATOM 563 C CA . LEU A 1 102 ? -60.785 49.730 25.405 1.00 21.15 100 LEU A CA 1
ATOM 564 C C . LEU A 1 102 ? -59.671 48.697 25.285 1.00 25.51 100 LEU A C 1
ATOM 565 O O . LEU A 1 102 ? -58.599 48.981 24.738 1.00 34.36 100 LEU A O 1
ATOM 570 N N . MET A 1 103 ? -59.916 47.482 25.783 1.00 21.02 101 MET A N 1
ATOM 571 C CA . MET A 1 103 ? -58.900 46.436 25.733 1.00 17.63 101 MET A CA 1
ATOM 572 C C . MET A 1 103 ? -58.645 45.962 24.308 1.00 33.68 101 MET A C 1
ATOM 573 O O . MET A 1 103 ? -57.535 45.516 23.995 1.00 49.61 101 MET A O 1
ATOM 578 N N . GLN A 1 104 ? -59.650 46.049 23.434 1.00 25.92 102 GLN A N 1
ATOM 579 C CA . GLN A 1 104 ? -59.445 45.698 22.034 1.00 20.02 102 GLN A CA 1
ATOM 580 C C . GLN A 1 104 ? -58.705 46.791 21.275 1.00 21.06 102 GLN A C 1
ATOM 581 O O . GLN A 1 104 ? -57.943 46.488 20.350 1.00 31.23 102 GLN A O 1
ATOM 587 N N . ALA A 1 105 ? -58.907 48.058 21.648 1.00 20.99 103 ALA A N 1
ATOM 588 C CA . ALA A 1 105 ? -58.230 49.151 20.959 1.00 22.25 103 ALA A CA 1
ATOM 589 C C . ALA A 1 105 ? -56.725 49.120 21.192 1.00 29.95 103 ALA A C 1
ATOM 590 O O . ALA A 1 105 ? -55.952 49.495 20.302 1.00 35.85 103 ALA A O 1
ATOM 592 N N . ASP A 1 106 ? -56.292 48.686 22.376 1.00 29.28 104 ASP A N 1
ATOM 593 C CA . ASP A 1 106 ? -54.865 48.559 22.642 1.00 37.58 104 ASP A CA 1
ATOM 594 C C . ASP A 1 106 ? -54.292 47.278 22.051 1.00 42.85 104 ASP A C 1
ATOM 595 O O . ASP A 1 106 ? -53.100 47.229 21.726 1.00 50.08 104 ASP A O 1
ATOM 600 N N . LEU A 1 107 ? -55.124 46.247 21.887 1.00 41.63 105 LEU A N 1
ATOM 601 C CA . LEU A 1 107 ? -54.643 44.946 21.434 1.00 35.04 105 LEU A CA 1
ATOM 602 C C . LEU A 1 107 ? -54.520 44.869 19.916 1.00 26.45 105 LEU A C 1
ATOM 603 O O . LEU A 1 107 ? -53.683 44.119 19.404 1.00 26.03 105 LEU A O 1
ATOM 608 N N . GLN A 1 108 ? -55.330 45.631 19.186 1.00 23.83 106 GLN A N 1
ATOM 609 C CA . GLN A 1 108 ? -55.301 45.629 17.731 1.00 37.46 106 GLN A CA 1
ATOM 610 C C . GLN A 1 108 ? -54.304 46.628 17.160 1.00 40.71 106 GLN A C 1
ATOM 611 O O . GLN A 1 108 ? -54.317 46.877 15.950 1.00 40.98 106 GLN A O 1
ATOM 617 N N . GLN A 1 109 ? -53.450 47.206 17.999 1.00 44.21 107 GLN A N 1
ATOM 618 C CA . GLN A 1 109 ? -52.367 48.071 17.551 1.00 56.49 107 GLN A CA 1
ATOM 619 C C . GLN A 1 109 ? -51.066 47.283 17.534 1.00 71.98 107 GLN A C 1
ATOM 620 O O . GLN A 1 109 ? -50.767 46.550 18.483 1.00 76.98 107 GLN A O 1
ATOM 626 N N . ASP A 1 110 ? -50.295 47.437 16.463 1.00 82.66 108 ASP A N 1
ATOM 627 C CA . ASP A 1 110 ? -49.017 46.745 16.365 1.00 82.94 108 ASP A CA 1
ATOM 628 C C . ASP A 1 110 ? -48.018 47.348 17.344 1.00 71.05 108 ASP A C 1
ATOM 629 O O . ASP A 1 110 ? -47.820 48.567 17.376 1.00 71.06 108 ASP A O 1
ATOM 634 N N . LEU A 1 111 ? -47.396 46.493 18.149 1.00 60.03 109 LEU A N 1
ATOM 635 C CA . LEU A 1 111 ? -46.394 46.938 19.104 1.00 53.30 109 LEU A CA 1
ATOM 636 C C . LEU A 1 111 ? -45.072 47.206 18.393 1.00 61.86 109 LEU A C 1
ATOM 637 O O . LEU A 1 111 ? -44.740 46.568 17.391 1.00 70.78 109 LEU A O 1
ATOM 642 N N . ARG A 1 112 ? -44.311 48.161 18.930 1.00 61.49 110 ARG A N 1
ATOM 643 C CA . ARG A 1 112 ? -43.145 48.670 18.214 1.00 65.91 110 ARG A CA 1
ATOM 644 C C . ARG A 1 112 ? -41.987 47.678 18.240 1.00 67.42 110 ARG A C 1
ATOM 645 O O . ARG A 1 112 ? -41.354 47.428 17.206 1.00 76.16 110 ARG A O 1
ATOM 647 N N . VAL A 1 113 ? -41.677 47.129 19.420 1.00 57.89 111 VAL A N 1
ATOM 648 C CA . VAL A 1 113 ? -40.503 46.287 19.670 1.00 57.99 111 VAL A CA 1
ATOM 649 C C . VAL A 1 113 ? -39.232 47.126 19.588 1.00 67.07 111 VAL A C 1
ATOM 650 O O . VAL A 1 113 ? -38.221 46.805 20.222 1.00 66.97 111 VAL A O 1
ATOM 654 N N . ASP A 1 114 ? -39.275 48.216 18.828 1.00 77.02 112 ASP A N 1
ATOM 655 C CA . ASP A 1 114 ? -38.188 49.182 18.827 1.00 84.12 112 ASP A CA 1
ATOM 656 C C . ASP A 1 114 ? -38.196 49.981 20.129 1.00 90.11 112 ASP A C 1
ATOM 657 O O . ASP A 1 114 ? -39.068 49.814 20.990 1.00 88.21 112 ASP A O 1
ATOM 662 N N . SER A 1 115 ? -37.205 50.866 20.264 1.00 98.96 113 SER A N 1
ATOM 663 C CA . SER A 1 115 ? -37.072 51.796 21.384 1.00 99.39 113 SER A CA 1
ATOM 664 C C . SER A 1 115 ? -36.930 51.086 22.726 1.00 102.49 113 SER A C 1
ATOM 665 O O . SER A 1 115 ? -37.058 49.860 22.809 1.00 103.63 113 SER A O 1
ATOM 668 N N . GLY A 1 116 ? -36.649 51.846 23.778 1.00 104.95 114 GLY A N 1
ATOM 669 C CA . GLY A 1 116 ? -36.653 51.279 25.112 1.00 107.28 114 GLY A CA 1
ATOM 670 C C . GLY A 1 116 ? -38.028 51.113 25.716 1.00 112.32 114 GLY A C 1
ATOM 671 O O . GLY A 1 116 ? -38.136 50.655 26.856 1.00 121.30 114 GLY A O 1
ATOM 672 N N . LYS A 1 117 ? -39.076 51.484 24.975 1.00 108.34 115 LYS A N 1
ATOM 673 C CA . LYS A 1 117 ? -40.468 51.352 25.385 1.00 101.61 115 LYS A CA 1
ATOM 674 C C . LYS A 1 117 ? -40.708 49.964 25.962 1.00 98.90 115 LYS A C 1
ATOM 675 O O . LYS A 1 117 ? -40.702 48.974 25.218 1.00 106.48 115 LYS A O 1
ATOM 677 N N . PRO A 1 118 ? -40.900 49.853 27.276 1.00 87.50 116 PRO A N 1
ATOM 678 C CA . PRO A 1 118 ? -41.220 48.549 27.865 1.00 79.57 116 PRO A CA 1
ATOM 679 C C . PRO A 1 118 ? -42.462 47.959 27.214 1.00 69.83 116 PRO A C 1
ATOM 680 O O . PRO A 1 118 ? -43.497 48.620 27.085 1.00 68.42 116 PRO A O 1
ATOM 684 N N . LEU A 1 119 ? -42.338 46.713 26.766 1.00 53.65 117 LEU A N 1
ATOM 685 C CA . LEU A 1 119 ? -43.382 46.054 26.004 1.00 42.24 117 LEU A CA 1
ATOM 686 C C . LEU A 1 119 ? -44.515 45.540 26.880 1.00 43.06 117 LEU A C 1
ATOM 687 O O . LEU A 1 119 ? -45.234 44.616 26.480 1.00 45.33 117 LEU A O 1
ATOM 692 N N . VAL A 1 120 ? -44.686 46.135 28.056 1.00 45.35 118 VAL A N 1
ATOM 693 C CA . VAL A 1 120 ? -45.696 45.742 29.028 1.00 20.40 118 VAL A CA 1
ATOM 694 C C . VAL A 1 120 ? -46.733 46.853 29.127 1.00 19.87 118 VAL A C 1
ATOM 695 O O . VAL A 1 120 ? -46.418 48.038 28.973 1.00 23.41 118 VAL A O 1
ATOM 699 N N . PHE A 1 121 ? -47.983 46.464 29.380 1.00 18.50 119 PHE A N 1
ATOM 700 C CA . PHE A 1 121 ? -49.061 47.432 29.538 1.00 17.99 119 PHE A CA 1
ATOM 701 C C . PHE A 1 121 ? -50.139 46.850 30.440 1.00 28.35 119 PHE A C 1
ATOM 702 O O . PHE A 1 121 ? -50.628 45.743 30.194 1.00 34.87 119 PHE A O 1
ATOM 710 N N . HIS A 1 122 ? -50.498 47.599 31.480 1.00 17.55 120 HIS A N 1
ATOM 711 C CA . HIS A 1 122 ? -51.604 47.277 32.368 1.00 17.18 120 HIS A CA 1
ATOM 712 C C . HIS A 1 122 ? -52.577 48.449 32.374 1.00 15.01 120 HIS A C 1
ATOM 713 O O . HIS A 1 122 ? -52.225 49.569 31.993 1.00 23.34 120 HIS A O 1
ATOM 720 N N . GLN A 1 123 ? -53.816 48.195 32.800 1.00 14.65 121 GLN A N 1
ATOM 721 C CA . GLN A 1 123 ? -54.844 49.213 32.608 1.00 31.62 121 GLN A CA 1
ATOM 722 C C . GLN A 1 123 ? -55.637 49.556 33.865 1.00 37.95 121 GLN A C 1
ATOM 723 O O . GLN A 1 123 ? -55.538 50.683 34.360 1.00 47.75 121 GLN A O 1
ATOM 729 N N . LEU A 1 124 ? -56.442 48.608 34.362 1.00 17.01 122 LEU A N 1
ATOM 730 C CA . LEU A 1 124 ? -57.405 48.821 35.445 1.00 20.64 122 LEU A CA 1
ATOM 731 C C . LEU A 1 124 ? -58.614 49.627 34.980 1.00 23.55 122 LEU A C 1
ATOM 732 O O . LEU A 1 124 ? -58.629 50.857 35.094 1.00 13.65 122 LEU A O 1
ATOM 737 N N . ILE A 1 125 ? -59.641 48.945 34.480 1.00 28.87 123 ILE A N 1
ATOM 738 C CA . ILE A 1 125 ? -60.899 49.570 34.081 1.00 25.99 123 ILE A CA 1
ATOM 739 C C . ILE A 1 125 ? -61.953 49.215 35.121 1.00 25.29 123 ILE A C 1
ATOM 740 O O . ILE A 1 125 ? -62.111 48.041 35.475 1.00 24.91 123 ILE A O 1
ATOM 745 N N . GLN A 1 126 ? -62.679 50.223 35.604 1.00 13.76 124 GLN A N 1
ATOM 746 C CA . GLN A 1 126 ? -63.702 50.026 36.624 1.00 14.00 124 GLN A CA 1
ATOM 747 C C . GLN A 1 126 ? -65.068 49.926 35.959 1.00 27.78 124 GLN A C 1
ATOM 748 O O . GLN A 1 126 ? -65.502 50.859 35.275 1.00 25.65 124 GLN A O 1
ATOM 754 N N . VAL A 1 127 ? -65.743 48.800 36.171 1.00 23.94 125 VAL A N 1
ATOM 755 C CA . VAL A 1 127 ? -67.016 48.520 35.520 1.00 18.83 125 VAL A CA 1
ATOM 756 C C . VAL A 1 127 ? -68.155 48.786 36.498 1.00 23.39 125 VAL A C 1
ATOM 757 O O . VAL A 1 127 ? -69.241 49.217 36.099 1.00 27.35 125 VAL A O 1
ATOM 761 N N . ALA A 1 128 ? -67.914 48.554 37.786 1.00 26.50 126 ALA A N 1
ATOM 762 C CA . ALA A 1 128 ? -68.922 48.814 38.804 1.00 21.88 126 ALA A CA 1
ATOM 763 C C . ALA A 1 128 ? -68.227 49.198 40.104 1.00 27.50 126 ALA A C 1
ATOM 764 O O . ALA A 1 128 ? -66.995 49.226 40.191 1.00 33.06 126 ALA A O 1
ATOM 766 N N . ASP A 1 129 ? -69.036 49.504 41.123 1.00 30.67 127 ASP A N 1
ATOM 767 C CA . ASP A 1 129 ? -68.485 49.812 42.440 1.00 28.73 127 ASP A CA 1
ATOM 768 C C . ASP A 1 129 ? -67.674 48.648 42.993 1.00 28.39 127 ASP A C 1
ATOM 769 O O . ASP A 1 129 ? -66.685 48.860 43.705 1.00 25.99 127 ASP A O 1
ATOM 774 N N . ASN A 1 130 ? -68.069 47.418 42.675 1.00 26.39 128 ASN A N 1
ATOM 775 C CA . ASN A 1 130 ? -67.425 46.228 43.209 1.00 18.06 128 ASN A CA 1
ATOM 776 C C . ASN A 1 130 ? -66.744 45.394 42.133 1.00 31.94 128 ASN A C 1
ATOM 777 O O . ASN A 1 130 ? -66.264 44.297 42.433 1.00 39.27 128 ASN A O 1
ATOM 782 N N . ARG A 1 131 ? -66.693 45.875 40.892 1.00 16.47 129 ARG A N 1
ATOM 783 C CA . ARG A 1 131 ? -66.198 45.079 39.776 1.00 20.96 129 ARG A CA 1
ATOM 784 C C . ARG A 1 131 ? -65.130 45.847 39.013 1.00 15.77 129 ARG A C 1
ATOM 785 O O . ARG A 1 131 ? -65.332 47.013 38.657 1.00 18.85 129 ARG A O 1
ATOM 793 N N . TRP A 1 132 ? -64.006 45.179 38.748 1.00 14.34 130 TRP A N 1
ATOM 794 C CA . TRP A 1 132 ? -62.861 45.770 38.071 1.00 15.25 130 TRP A CA 1
ATOM 795 C C . TRP A 1 132 ? -62.364 44.836 36.977 1.00 20.23 130 TRP A C 1
ATOM 796 O O . TRP A 1 132 ? -62.410 43.610 37.118 1.00 33.38 130 TRP A O 1
ATOM 807 N N . TYR A 1 133 ? -61.879 45.428 35.886 1.00 13.12 131 TYR A N 1
ATOM 808 C CA . TYR A 1 133 ? -61.227 44.697 34.803 1.00 18.38 131 TYR A CA 1
ATOM 809 C C . TYR A 1 133 ? -59.749 45.076 34.810 1.00 12.69 131 TYR A C 1
ATOM 810 O O . TYR A 1 133 ? -59.398 46.231 34.543 1.00 12.69 131 TYR A O 1
ATOM 819 N N . TRP A 1 134 ? -58.888 44.107 35.116 1.00 19.37 132 TRP A N 1
ATOM 820 C CA . TRP A 1 134 ? -57.445 44.333 35.226 1.00 14.21 132 TRP A CA 1
ATOM 821 C C . TRP A 1 134 ? -56.777 43.816 33.955 1.00 21.95 132 TRP A C 1
ATOM 822 O O . TRP A 1 134 ? -56.349 42.664 33.877 1.00 22.49 132 TRP A O 1
ATOM 833 N N . TYR A 1 135 ? -56.660 44.697 32.967 1.00 23.31 133 TYR A N 1
ATOM 834 C CA . TYR A 1 135 ? -56.115 44.341 31.664 1.00 17.58 133 TYR A CA 1
ATOM 835 C C . TYR A 1 135 ? -54.594 44.237 31.724 1.00 20.13 133 TYR A C 1
ATOM 836 O O . TYR A 1 135 ? -53.925 45.078 32.330 1.00 21.43 133 TYR A O 1
ATOM 845 N N . GLN A 1 136 ? -54.052 43.189 31.103 1.00 15.99 134 GLN A N 1
ATOM 846 C CA . GLN A 1 136 ? -52.612 42.955 31.066 1.00 14.29 134 GLN A CA 1
ATOM 847 C C . GLN A 1 136 ? -52.202 42.566 29.654 1.00 16.68 134 GLN A C 1
ATOM 848 O O . GLN A 1 136 ? -52.851 41.722 29.031 1.00 29.53 134 GLN A O 1
ATOM 854 N N . ARG A 1 137 ? -51.124 43.171 29.156 1.00 15.80 135 ARG A N 1
ATOM 855 C CA . ARG A 1 137 ? -50.602 42.874 27.827 1.00 16.81 135 ARG A CA 1
ATOM 856 C C . ARG A 1 137 ? -49.085 42.765 27.893 1.00 20.46 135 ARG A C 1
ATOM 857 O O . ARG A 1 137 ? -48.428 43.620 28.494 1.00 17.83 135 ARG A O 1
ATOM 865 N N . TYR A 1 138 ? -48.534 41.719 27.275 1.00 18.27 136 TYR A N 1
ATOM 866 C CA . TYR A 1 138 ? -47.098 41.469 27.277 1.00 20.56 136 TYR A CA 1
ATOM 867 C C . TYR A 1 138 ? -46.646 41.004 25.901 1.00 25.04 136 TYR A C 1
ATOM 868 O O . TYR A 1 138 ? -47.335 40.210 25.256 1.00 20.52 136 TYR A O 1
ATOM 877 N N . HIS A 1 139 ? -45.471 41.465 25.474 1.00 26.61 137 HIS A N 1
ATOM 878 C CA . HIS A 1 139 ? -44.868 40.932 24.259 1.00 23.46 137 HIS A CA 1
ATOM 879 C C . HIS A 1 139 ? -44.534 39.456 24.444 1.00 30.46 137 HIS A C 1
ATOM 880 O O . HIS A 1 139 ? -44.189 39.012 25.542 1.00 37.13 137 HIS A O 1
ATOM 887 N N . HIS A 1 140 ? -44.633 38.692 23.354 1.00 33.51 138 HIS A N 1
ATOM 888 C CA . HIS A 1 140 ? -44.539 37.238 23.434 1.00 36.37 138 HIS A CA 1
ATOM 889 C C . HIS A 1 140 ? -43.153 36.738 23.816 1.00 31.32 138 HIS A C 1
ATOM 890 O O . HIS A 1 140 ? -43.011 35.551 24.128 1.00 36.83 138 HIS A O 1
ATOM 897 N N . LEU A 1 141 ? -42.137 37.594 23.795 1.00 27.63 139 LEU A N 1
ATOM 898 C CA . LEU A 1 141 ? -40.800 37.202 24.217 1.00 35.32 139 LEU A CA 1
ATOM 899 C C . LEU A 1 141 ? -40.528 37.516 25.681 1.00 38.93 139 LEU A C 1
ATOM 900 O O . LEU A 1 141 ? -39.415 37.267 26.157 1.00 46.22 139 LEU A O 1
ATOM 905 N N . LEU A 1 142 ? -41.514 38.044 26.405 1.00 32.48 140 LEU A N 1
ATOM 906 C CA . LEU A 1 142 ? -41.375 38.344 27.825 1.00 34.73 140 LEU A CA 1
ATOM 907 C C . LEU A 1 142 ? -42.048 37.302 28.709 1.00 41.80 140 LEU A C 1
ATOM 908 O O . LEU A 1 142 ? -41.449 36.834 29.682 1.00 51.09 140 LEU A O 1
ATOM 913 N N . VAL A 1 143 ? -43.296 36.939 28.401 1.00 33.61 141 VAL A N 1
ATOM 914 C CA . VAL A 1 143 ? -44.029 35.921 29.143 1.00 30.72 141 VAL A CA 1
ATOM 915 C C . VAL A 1 143 ? -44.766 35.026 28.156 1.00 33.67 141 VAL A C 1
ATOM 916 O O . VAL A 1 143 ? -44.962 35.374 26.990 1.00 35.13 141 VAL A O 1
ATOM 920 N N . ASP A 1 144 ? -45.181 33.859 28.647 1.00 28.49 142 ASP A N 1
ATOM 921 C CA . ASP A 1 144 ? -46.021 32.958 27.868 1.00 31.26 142 ASP A CA 1
ATOM 922 C C . ASP A 1 144 ? -47.264 32.598 28.673 1.00 31.92 142 ASP A C 1
ATOM 923 O O . ASP A 1 144 ? -47.485 33.153 29.754 1.00 32.33 142 ASP A O 1
ATOM 928 N N . GLY A 1 145 ? -48.077 31.670 28.162 1.00 38.77 143 GLY A N 1
ATOM 929 C CA . GLY A 1 145 ? -49.331 31.332 28.817 1.00 38.14 143 GLY A CA 1
ATOM 930 C C . GLY A 1 145 ? -49.176 30.694 30.182 1.00 33.98 143 GLY A C 1
ATOM 931 O O . GLY A 1 145 ? -50.137 30.675 30.957 1.00 34.78 143 GLY A O 1
ATOM 932 N N . PHE A 1 146 ? -47.990 30.177 30.496 1.00 22.04 144 PHE A N 1
ATOM 933 C CA . PHE A 1 146 ? -47.744 29.505 31.765 1.00 29.37 144 PHE A CA 1
ATOM 934 C C . PHE A 1 146 ? -47.126 30.411 32.819 1.00 33.76 144 PHE A C 1
ATOM 935 O O . PHE A 1 146 ? -47.317 30.169 34.016 1.00 38.51 144 PHE A O 1
ATOM 943 N N . SER A 1 147 ? -46.405 31.455 32.408 1.00 27.22 145 SER A N 1
ATOM 944 C CA . SER A 1 147 ? -45.615 32.253 33.336 1.00 20.48 145 SER A CA 1
ATOM 945 C C . SER A 1 147 ? -46.255 33.580 33.719 1.00 27.40 145 SER A C 1
ATOM 946 O O . SER A 1 147 ? -45.831 34.182 34.711 1.00 40.37 145 SER A O 1
ATOM 949 N N . PHE A 1 148 ? -47.250 34.058 32.973 1.00 25.70 146 PHE A N 1
ATOM 950 C CA . PHE A 1 148 ? -47.825 35.352 33.328 1.00 19.96 146 PHE A CA 1
ATOM 951 C C . PHE A 1 148 ? -48.650 35.309 34.618 1.00 20.49 146 PHE A C 1
ATOM 952 O O . PHE A 1 148 ? -48.691 36.323 35.328 1.00 16.24 146 PHE A O 1
ATOM 960 N N . PRO A 1 149 ? -49.310 34.195 34.983 1.00 32.17 147 PRO A N 1
ATOM 961 C CA . PRO A 1 149 ? -49.964 34.171 36.304 1.00 31.65 147 PRO A CA 1
ATOM 962 C C . PRO A 1 149 ? -49.006 34.408 37.453 1.00 33.01 147 PRO A C 1
ATOM 963 O O . PRO A 1 149 ? -49.435 34.869 38.518 1.00 36.46 147 PRO A O 1
ATOM 967 N N . ALA A 1 150 ? -47.719 34.103 37.272 1.00 32.37 148 ALA A N 1
ATOM 968 C CA . ALA A 1 150 ? -46.743 34.352 38.328 1.00 34.42 148 ALA A CA 1
ATOM 969 C C . ALA A 1 150 ? -46.576 35.845 38.586 1.00 35.52 148 ALA A C 1
ATOM 970 O O . ALA A 1 150 ? -46.370 36.265 39.730 1.00 36.18 148 ALA A O 1
ATOM 972 N N . ILE A 1 151 ? -46.659 36.662 37.535 1.00 32.32 149 ILE A N 1
ATOM 973 C CA . ILE A 1 151 ? -46.536 38.105 37.710 1.00 25.74 149 ILE A CA 1
ATOM 974 C C . ILE A 1 151 ? -47.810 38.687 38.305 1.00 26.00 149 ILE A C 1
ATOM 975 O O . ILE A 1 151 ? -47.757 39.563 39.176 1.00 26.82 149 ILE A O 1
ATOM 980 N N . THR A 1 152 ? -48.972 38.219 37.843 1.00 28.24 150 THR A N 1
ATOM 981 C CA . THR A 1 152 ? -50.235 38.693 38.399 1.00 23.81 150 THR A CA 1
ATOM 982 C C . THR A 1 152 ? -50.345 38.349 39.878 1.00 25.51 150 THR A C 1
ATOM 983 O O . THR A 1 152 ? -50.819 39.162 40.681 1.00 31.50 150 THR A O 1
ATOM 987 N N . ARG A 1 153 ? -49.900 37.150 40.258 1.00 25.48 151 ARG A N 1
ATOM 988 C CA . ARG A 1 153 ? -49.988 36.734 41.652 1.00 22.24 151 ARG A CA 1
ATOM 989 C C . ARG A 1 153 ? -49.022 37.515 42.535 1.00 25.47 151 ARG A C 1
ATOM 990 O O . ARG A 1 153 ? -49.325 37.767 43.707 1.00 23.45 151 ARG A O 1
ATOM 998 N N . GLN A 1 154 ? -47.868 37.914 41.996 1.00 33.89 152 GLN A N 1
ATOM 999 C CA . GLN A 1 154 ? -46.907 38.668 42.796 1.00 18.42 152 GLN A CA 1
ATOM 1000 C C . GLN A 1 154 ? -47.377 40.101 43.019 1.00 34.90 152 GLN A C 1
ATOM 1001 O O . GLN A 1 154 ? -47.200 40.656 44.110 1.00 45.41 152 GLN A O 1
ATOM 1007 N N . ILE A 1 155 ? -47.977 40.716 41.997 1.00 32.77 153 ILE A N 1
ATOM 1008 C CA . ILE A 1 155 ? -48.581 42.033 42.175 1.00 31.41 153 ILE A CA 1
ATOM 1009 C C . ILE A 1 155 ? -49.698 41.966 43.210 1.00 22.10 153 ILE A C 1
ATOM 1010 O O . ILE A 1 155 ? -49.863 42.878 44.029 1.00 16.86 153 ILE A O 1
ATOM 1015 N N . ALA A 1 156 ? -50.471 40.876 43.199 1.00 21.78 154 ALA A N 1
ATOM 1016 C CA . ALA A 1 156 ? -51.518 40.703 44.199 1.00 25.82 154 ALA A CA 1
ATOM 1017 C C . ALA A 1 156 ? -50.937 40.457 45.585 1.00 25.00 154 ALA A C 1
ATOM 1018 O O . ALA A 1 156 ? -51.533 40.870 46.587 1.00 31.47 154 ALA A O 1
ATOM 1020 N N . ASN A 1 157 ? -49.786 39.787 45.666 1.00 19.57 155 ASN A N 1
ATOM 1021 C CA . ASN A 1 157 ? -49.145 39.580 46.960 1.00 19.85 155 ASN A CA 1
ATOM 1022 C C . ASN A 1 157 ? -48.675 40.903 47.550 1.00 20.28 155 ASN A C 1
ATOM 1023 O O . ASN A 1 157 ? -48.880 41.171 48.739 1.00 36.05 155 ASN A O 1
ATOM 1028 N N . ILE A 1 158 ? -48.041 41.741 46.727 1.00 19.82 156 ILE A N 1
ATOM 1029 C CA . ILE A 1 158 ? -47.635 43.072 47.170 1.00 28.08 156 ILE A CA 1
ATOM 1030 C C . ILE A 1 158 ? -48.849 43.864 47.641 1.00 29.79 156 ILE A C 1
ATOM 1031 O O . ILE A 1 158 ? -48.830 44.500 48.701 1.00 26.71 156 ILE A O 1
ATOM 1036 N N . TYR A 1 159 ? -49.926 43.827 46.853 1.00 24.12 157 TYR A N 1
ATOM 1037 C CA . TYR A 1 159 ? -51.144 44.553 47.194 1.00 22.53 157 TYR A CA 1
ATOM 1038 C C . TYR A 1 159 ? -51.705 44.094 48.534 1.00 26.44 157 TYR A C 1
ATOM 1039 O O . TYR A 1 159 ? -51.981 44.913 49.418 1.00 21.81 157 TYR A O 1
ATOM 1048 N N . CYS A 1 160 ? -51.868 42.779 48.707 1.00 28.62 158 CYS A N 1
ATOM 1049 C CA . CYS A 1 160 ? -52.422 42.260 49.954 1.00 26.96 158 CYS A CA 1
ATOM 1050 C C . CYS A 1 160 ? -51.498 42.543 51.132 1.00 27.17 158 CYS A C 1
ATOM 1051 O O . CYS A 1 160 ? -51.965 42.835 52.239 1.00 32.51 158 CYS A O 1
ATOM 1054 N N . THR A 1 161 ? -50.182 42.463 50.912 1.00 22.68 159 THR A N 1
ATOM 1055 C CA . THR A 1 161 ? -49.234 42.700 51.997 1.00 29.75 159 THR A CA 1
ATOM 1056 C C . THR A 1 161 ? -49.307 44.140 52.490 1.00 34.48 159 THR A C 1
ATOM 1057 O O . THR A 1 161 ? -49.271 44.389 53.702 1.00 38.91 159 THR A O 1
ATOM 1061 N N . TRP A 1 162 ? -49.412 45.098 51.568 1.00 33.26 160 TRP A N 1
ATOM 1062 C CA . TRP A 1 162 ? -49.571 46.493 51.967 1.00 24.18 160 TRP A CA 1
ATOM 1063 C C . TRP A 1 162 ? -50.869 46.702 52.738 1.00 35.84 160 TRP A C 1
ATOM 1064 O O . TRP A 1 162 ? -50.909 47.480 53.699 1.00 42.03 160 TRP A O 1
ATOM 1075 N N . LEU A 1 163 ? -51.939 46.007 52.341 1.00 31.04 161 LEU A N 1
ATOM 1076 C CA . LEU A 1 163 ? -53.224 46.143 53.018 1.00 29.43 161 LEU A CA 1
ATOM 1077 C C . LEU A 1 163 ? -53.196 45.627 54.449 1.00 34.54 161 LEU A C 1
ATOM 1078 O O . LEU A 1 163 ? -54.158 45.858 55.191 1.00 34.58 161 LEU A O 1
ATOM 1083 N N . ARG A 1 164 ? -52.137 44.928 54.849 1.00 36.73 162 ARG A N 1
ATOM 1084 C CA . ARG A 1 164 ? -51.931 44.535 56.235 1.00 40.64 162 ARG A CA 1
ATOM 1085 C C . ARG A 1 164 ? -51.012 45.490 56.982 1.00 46.26 162 ARG A C 1
ATOM 1086 O O . ARG A 1 164 ? -50.849 45.347 58.198 1.00 60.54 162 ARG A O 1
ATOM 1094 N N . GLY A 1 165 ? -50.409 46.452 56.290 1.00 30.45 163 GLY A N 1
ATOM 1095 C CA . GLY A 1 165 ? -49.468 47.353 56.926 1.00 31.06 163 GLY A CA 1
ATOM 1096 C C . GLY A 1 165 ? -48.066 46.800 57.033 1.00 38.20 163 GLY A C 1
ATOM 1097 O O . GLY A 1 165 ? -47.370 47.063 58.024 1.00 45.78 163 GLY A O 1
ATOM 1098 N N . GLU A 1 166 ? -47.629 46.041 56.040 1.00 37.90 164 GLU A N 1
ATOM 1099 C CA . GLU A 1 166 ? -46.337 45.381 56.031 1.00 38.43 164 GLU A CA 1
ATOM 1100 C C . GLU A 1 166 ? -45.507 45.860 54.847 1.00 30.61 164 GLU A C 1
ATOM 1101 O O . GLU A 1 166 ? -46.054 46.348 53.851 1.00 28.91 164 GLU A O 1
ATOM 1107 N N . PRO A 1 167 ? -44.182 45.746 54.923 1.00 31.87 165 PRO A N 1
ATOM 1108 C CA . PRO A 1 167 ? -43.332 46.207 53.817 1.00 38.24 165 PRO A CA 1
ATOM 1109 C C . PRO A 1 167 ? -43.499 45.347 52.571 1.00 36.00 165 PRO A C 1
ATOM 1110 O O . PRO A 1 167 ? -44.137 44.292 52.573 1.00 28.66 165 PRO A O 1
ATOM 1114 N N . THR A 1 168 ? -42.898 45.828 51.488 1.00 28.92 166 THR A N 1
ATOM 1115 C CA . THR A 1 168 ? -43.039 45.173 50.191 1.00 39.49 166 THR A CA 1
ATOM 1116 C C . THR A 1 168 ? -42.322 43.828 50.198 1.00 39.42 166 THR A C 1
ATOM 1117 O O . THR A 1 168 ? -41.154 43.758 50.597 1.00 38.68 166 THR A O 1
ATOM 1121 N N . PRO A 1 169 ? -42.975 42.749 49.766 1.00 26.54 167 PRO A N 1
ATOM 1122 C CA . PRO A 1 169 ? -42.317 41.438 49.770 1.00 27.16 167 PRO A CA 1
ATOM 1123 C C . PRO A 1 169 ? -41.153 41.392 48.791 1.00 36.39 167 PRO A C 1
ATOM 1124 O O . PRO A 1 169 ? -41.040 42.206 47.872 1.00 36.38 167 PRO A O 1
ATOM 1128 N N . ALA A 1 170 ? -40.278 40.411 49.001 1.00 38.05 168 ALA A N 1
ATOM 1129 C CA . ALA A 1 170 ? -39.087 40.268 48.178 1.00 39.82 168 ALA A CA 1
ATOM 1130 C C . ALA A 1 170 ? -39.463 39.790 46.775 1.00 36.90 168 ALA A C 1
ATOM 1131 O O . ALA A 1 170 ? -40.624 39.501 46.469 1.00 26.08 168 ALA A O 1
ATOM 1133 N N . SER A 1 171 ? -38.455 39.708 45.910 1.00 42.20 169 SER A N 1
ATOM 1134 C CA . SER A 1 171 ? -38.660 39.275 44.535 1.00 37.85 169 SER A CA 1
ATOM 1135 C C . SER A 1 171 ? -38.631 37.755 44.463 1.00 30.30 169 SER A C 1
ATOM 1136 O O . SER A 1 171 ? -37.588 37.152 44.755 1.00 31.45 169 SER A O 1
ATOM 1139 N N . PRO A 1 172 ? -39.730 37.099 44.081 1.00 25.74 170 PRO A N 1
ATOM 1140 C CA . PRO A 1 172 ? -39.692 35.639 43.935 1.00 26.05 170 PRO A CA 1
ATOM 1141 C C . PRO A 1 172 ? -39.000 35.177 42.668 1.00 41.07 170 PRO A C 1
ATOM 1142 O O . PRO A 1 172 ? -38.597 34.009 42.600 1.00 45.49 170 PRO A O 1
ATOM 1146 N N . PHE A 1 173 ? -38.840 36.051 41.678 1.00 32.35 171 PHE A N 1
ATOM 1147 C CA . PHE A 1 173 ? -38.277 35.667 40.394 1.00 25.99 171 PHE A CA 1
ATOM 1148 C C . PHE A 1 173 ? -36.754 35.661 40.443 1.00 27.94 171 PHE A C 1
ATOM 1149 O O . PHE A 1 173 ? -36.129 36.438 41.170 1.00 28.92 171 PHE A O 1
ATOM 1157 N N . THR A 1 174 ? -36.153 34.762 39.647 1.00 29.50 172 THR A N 1
ATOM 1158 C CA . THR A 1 174 ? -34.700 34.775 39.547 1.00 39.38 172 THR A CA 1
ATOM 1159 C C . THR A 1 174 ? -34.265 35.770 38.476 1.00 41.62 172 THR A C 1
ATOM 1160 O O . THR A 1 174 ? -34.941 35.912 37.453 1.00 36.23 172 THR A O 1
ATOM 1164 N N . PRO A 1 175 ? -33.153 36.470 38.698 1.00 47.22 173 PRO A N 1
ATOM 1165 C CA . PRO A 1 175 ? -32.724 37.499 37.744 1.00 52.29 173 PRO A CA 1
ATOM 1166 C C . PRO A 1 175 ? -32.417 36.918 36.370 1.00 50.92 173 PRO A C 1
ATOM 1167 O O . PRO A 1 175 ? -32.151 35.725 36.208 1.00 39.61 173 PRO A O 1
ATOM 1171 N N . PHE A 1 176 ? -32.463 37.800 35.367 1.00 53.85 174 PHE A N 1
ATOM 1172 C CA . PHE A 1 176 ? -32.263 37.380 33.984 1.00 52.24 174 PHE A CA 1
ATOM 1173 C C . PHE A 1 176 ? -30.854 36.852 33.749 1.00 49.51 174 PHE A C 1
ATOM 1174 O O . PHE A 1 176 ? -30.648 36.012 32.866 1.00 49.52 174 PHE A O 1
ATOM 1182 N N . ALA A 1 177 ? -29.874 37.329 34.519 1.00 47.37 175 ALA A N 1
ATOM 1183 C CA . ALA A 1 177 ? -28.519 36.807 34.384 1.00 45.04 175 ALA A CA 1
ATOM 1184 C C . ALA A 1 177 ? -28.446 35.347 34.813 1.00 44.10 175 ALA A C 1
ATOM 1185 O O . ALA A 1 177 ? -27.751 34.543 34.182 1.00 44.91 175 ALA A O 1
ATOM 1187 N N . ASP A 1 178 ? -29.168 34.983 35.875 1.00 44.27 176 ASP A N 1
ATOM 1188 C CA . ASP A 1 178 ? -29.086 33.620 36.389 1.00 52.74 176 ASP A CA 1
ATOM 1189 C C . ASP A 1 178 ? -29.795 32.623 35.481 1.00 52.61 176 ASP A C 1
ATOM 1190 O O . ASP A 1 178 ? -29.368 31.467 35.387 1.00 53.81 176 ASP A O 1
ATOM 1195 N N . VAL A 1 179 ? -30.871 33.040 34.809 1.00 47.15 177 VAL A N 1
ATOM 1196 C CA . VAL A 1 179 ? -31.553 32.117 33.908 1.00 42.82 177 VAL A CA 1
ATOM 1197 C C . VAL A 1 179 ? -30.761 31.945 32.617 1.00 44.14 177 VAL A C 1
ATOM 1198 O O . VAL A 1 179 ? -30.842 30.896 31.965 1.00 44.60 177 VAL A O 1
ATOM 1202 N N . VAL A 1 180 ? -29.972 32.952 32.233 1.00 44.50 178 VAL A N 1
ATOM 1203 C CA . VAL A 1 180 ? -29.136 32.829 31.043 1.00 48.40 178 VAL A CA 1
ATOM 1204 C C . VAL A 1 180 ? -27.980 31.871 31.304 1.00 50.57 178 VAL A C 1
ATOM 1205 O O . VAL A 1 180 ? -27.680 30.994 30.485 1.00 55.51 178 VAL A O 1
ATOM 1209 N N . GLU A 1 181 ? -27.318 32.018 32.455 1.00 43.94 179 GLU A N 1
ATOM 1210 C CA . GLU A 1 181 ? -26.258 31.084 32.814 1.00 46.12 179 GLU A CA 1
ATOM 1211 C C . GLU A 1 181 ? -26.816 29.694 33.088 1.00 59.10 179 GLU A C 1
ATOM 1212 O O . GLU A 1 181 ? -26.113 28.695 32.895 1.00 65.92 179 GLU A O 1
ATOM 1218 N N . GLU A 1 182 ? -28.073 29.611 33.533 1.00 54.28 180 GLU A N 1
ATOM 1219 C CA . GLU A 1 182 ? -28.741 28.319 33.642 1.00 58.07 180 GLU A CA 1
ATOM 1220 C C . GLU A 1 182 ? -28.808 27.621 32.289 1.00 58.04 180 GLU A C 1
ATOM 1221 O O . GLU A 1 182 ? -28.643 26.399 32.202 1.00 43.46 180 GLU A O 1
ATOM 1227 N N . TYR A 1 183 ? -29.041 28.386 31.220 1.00 53.57 181 TYR A N 1
ATOM 1228 C CA . TYR A 1 183 ? -29.112 27.793 29.889 1.00 47.81 181 TYR A CA 1
ATOM 1229 C C . TYR A 1 183 ? -27.726 27.434 29.367 1.00 52.58 181 TYR A C 1
ATOM 1230 O O . TYR A 1 183 ? -27.553 26.395 28.720 1.00 56.37 181 TYR A O 1
ATOM 1239 N N . GLN A 1 184 ? -26.726 28.283 29.631 1.00 53.95 182 GLN A N 1
ATOM 1240 C CA . GLN A 1 184 ? -25.351 27.954 29.272 1.00 58.15 182 GLN A CA 1
ATOM 1241 C C . GLN A 1 184 ? -24.780 26.852 30.155 1.00 59.87 182 GLN A C 1
ATOM 1242 O O . GLN A 1 184 ? -23.848 26.157 29.734 1.00 57.49 182 GLN A O 1
ATOM 1244 N N . GLN A 1 185 ? -25.305 26.693 31.372 1.00 68.32 183 GLN A N 1
ATOM 1245 C CA . GLN A 1 185 ? -25.027 25.494 32.156 1.00 70.71 183 GLN A CA 1
ATOM 1246 C C . GLN A 1 185 ? -25.459 24.251 31.391 1.00 63.70 183 GLN A C 1
ATOM 1247 O O . GLN A 1 185 ? -24.689 23.295 31.239 1.00 62.85 183 GLN A O 1
ATOM 1253 N N . TYR A 1 186 ? -26.695 24.259 30.894 1.00 56.90 184 TYR A N 1
ATOM 1254 C CA . TYR A 1 186 ? -27.179 23.310 29.902 1.00 53.82 184 TYR A CA 1
ATOM 1255 C C . TYR A 1 186 ? -26.438 23.552 28.590 1.00 60.19 184 TYR A C 1
ATOM 1256 O O . TYR A 1 186 ? -25.555 24.413 28.531 1.00 64.92 184 TYR A O 1
ATOM 1265 N N . ARG A 1 187 ? -26.754 22.790 27.541 1.00 51.02 185 ARG A N 1
ATOM 1266 C CA . ARG A 1 187 ? -26.151 22.971 26.219 1.00 52.84 185 ARG A CA 1
ATOM 1267 C C . ARG A 1 187 ? -24.655 22.662 26.205 1.00 70.26 185 ARG A C 1
ATOM 1268 O O . ARG A 1 187 ? -24.111 22.290 25.161 1.00 76.65 185 ARG A O 1
ATOM 1270 N N . GLU A 1 188 ? -23.977 22.825 27.341 1.00 69.21 186 GLU A N 1
ATOM 1271 C CA . GLU A 1 188 ? -22.590 22.408 27.502 1.00 68.01 186 GLU A CA 1
ATOM 1272 C C . GLU A 1 188 ? -22.461 21.097 28.263 1.00 60.83 186 GLU A C 1
ATOM 1273 O O . GLU A 1 188 ? -21.340 20.630 28.482 1.00 65.71 186 GLU A O 1
ATOM 1279 N N . SER A 1 189 ? -23.575 20.497 28.668 1.00 49.25 187 SER A N 1
ATOM 1280 C CA . SER A 1 189 ? -23.574 19.309 29.503 1.00 53.82 187 SER A CA 1
ATOM 1281 C C . SER A 1 189 ? -23.777 18.054 28.657 1.00 52.00 187 SER A C 1
ATOM 1282 O O . SER A 1 189 ? -23.919 18.106 27.433 1.00 47.43 187 SER A O 1
ATOM 1285 N N . GLU A 1 190 ? -23.792 16.902 29.333 1.00 54.98 188 GLU A N 1
ATOM 1286 C CA . GLU A 1 190 ? -24.081 15.632 28.681 1.00 58.87 188 GLU A CA 1
ATOM 1287 C C . GLU A 1 190 ? -25.574 15.381 28.521 1.00 53.09 188 GLU A C 1
ATOM 1288 O O . GLU A 1 190 ? -25.952 14.460 27.790 1.00 54.88 188 GLU A O 1
ATOM 1290 N N . ALA A 1 191 ? -26.426 16.167 29.187 1.00 42.86 189 ALA A N 1
ATOM 1291 C CA . ALA A 1 191 ? -27.859 16.099 28.918 1.00 40.28 189 ALA A CA 1
ATOM 1292 C C . ALA A 1 191 ? -28.157 16.590 27.508 1.00 52.26 189 ALA A C 1
ATOM 1293 O O . ALA A 1 191 ? -28.909 15.954 26.761 1.00 53.97 189 ALA A O 1
ATOM 1295 N N . TRP A 1 192 ? -27.582 17.731 27.135 1.00 54.29 190 TRP A N 1
ATOM 1296 C CA . TRP A 1 192 ? -27.435 18.085 25.733 1.00 57.02 190 TRP A CA 1
ATOM 1297 C C . TRP A 1 192 ? -26.525 17.060 25.059 1.00 59.64 190 TRP A C 1
ATOM 1298 O O . TRP A 1 192 ? -25.741 16.370 25.717 1.00 70.34 190 TRP A O 1
ATOM 1309 N N . GLN A 1 193 ? -26.653 16.952 23.732 1.00 53.08 191 GLN A N 1
ATOM 1310 C CA . GLN A 1 193 ? -26.022 15.907 22.922 1.00 57.98 191 GLN A CA 1
ATOM 1311 C C . GLN A 1 193 ? -26.709 14.564 23.156 1.00 48.19 191 GLN A C 1
ATOM 1312 O O . GLN A 1 193 ? -26.860 13.772 22.220 1.00 46.52 191 GLN A O 1
ATOM 1318 N N . ARG A 1 194 ? -27.124 14.293 24.398 1.00 42.55 192 ARG A N 1
ATOM 1319 C CA . ARG A 1 194 ? -28.013 13.165 24.652 1.00 45.80 192 ARG A CA 1
ATOM 1320 C C . ARG A 1 194 ? -29.445 13.501 24.252 1.00 50.58 192 ARG A C 1
ATOM 1321 O O . ARG A 1 194 ? -30.127 12.681 23.626 1.00 55.39 192 ARG A O 1
ATOM 1329 N N . ASP A 1 195 ? -29.916 14.702 24.605 1.00 44.69 193 ASP A N 1
ATOM 1330 C CA . ASP A 1 195 ? -31.202 15.169 24.101 1.00 37.52 193 ASP A CA 1
ATOM 1331 C C . ASP A 1 195 ? -31.145 15.440 22.604 1.00 35.79 193 ASP A C 1
ATOM 1332 O O . ASP A 1 195 ? -32.145 15.251 21.902 1.00 46.66 193 ASP A O 1
ATOM 1337 N N . ALA A 1 196 ? -29.991 15.882 22.101 1.00 37.81 194 ALA A N 1
ATOM 1338 C CA . ALA A 1 196 ? -29.854 16.127 20.670 1.00 44.59 194 ALA A CA 1
ATOM 1339 C C . ALA A 1 196 ? -29.937 14.829 19.879 1.00 46.14 194 ALA A C 1
ATOM 1340 O O . ALA A 1 196 ? -30.573 14.782 18.820 1.00 50.90 194 ALA A O 1
ATOM 1342 N N . ALA A 1 197 ? -29.302 13.765 20.377 1.00 46.49 195 ALA A N 1
ATOM 1343 C CA . ALA A 1 197 ? -29.359 12.481 19.686 1.00 52.36 195 ALA A CA 1
ATOM 1344 C C . ALA A 1 197 ? -30.761 11.887 19.718 1.00 49.03 195 ALA A C 1
ATOM 1345 O O . ALA A 1 197 ? -31.144 11.155 18.798 1.00 50.96 195 ALA A O 1
ATOM 1347 N N . PHE A 1 198 ? -31.538 12.185 20.761 1.00 41.74 196 PHE A N 1
ATOM 1348 C CA . PHE A 1 198 ? -32.901 11.669 20.839 1.00 40.11 196 PHE A CA 1
ATOM 1349 C C . PHE A 1 198 ? -33.798 12.334 19.802 1.00 47.74 196 PHE A C 1
ATOM 1350 O O . PHE A 1 198 ? -34.443 11.654 18.996 1.00 51.50 196 PHE A O 1
ATOM 1358 N N . TRP A 1 199 ? -33.845 13.668 19.801 1.00 48.72 197 TRP A N 1
ATOM 1359 C CA . TRP A 1 199 ? -34.683 14.386 18.849 1.00 47.20 197 TRP A CA 1
ATOM 1360 C C . TRP A 1 199 ? -34.121 14.367 17.435 1.00 50.58 197 TRP A C 1
ATOM 1361 O O . TRP A 1 199 ? -34.818 14.791 16.507 1.00 57.26 197 TRP A O 1
ATOM 1372 N N . ALA A 1 200 ? -32.885 13.899 17.247 1.00 52.37 198 ALA A N 1
ATOM 1373 C CA . ALA A 1 200 ? -32.400 13.636 15.898 1.00 37.22 198 ALA A CA 1
ATOM 1374 C C . ALA A 1 200 ? -33.013 12.357 15.342 1.00 46.50 198 ALA A C 1
ATOM 1375 O O . ALA A 1 200 ? -33.452 12.325 14.186 1.00 52.72 198 ALA A O 1
ATOM 1377 N N . GLU A 1 201 ? -33.059 11.299 16.156 1.00 38.84 199 GLU A N 1
ATOM 1378 C CA . GLU A 1 201 ? -33.732 10.071 15.755 1.00 35.87 199 GLU A CA 1
ATOM 1379 C C . GLU A 1 201 ? -35.247 10.216 15.775 1.00 41.13 199 GLU A C 1
ATOM 1380 O O . GLU A 1 201 ? -35.942 9.416 15.137 1.00 42.60 199 GLU A O 1
ATOM 1382 N N . GLN A 1 202 ? -35.773 11.212 16.492 1.00 40.42 200 GLN A N 1
ATOM 1383 C CA . GLN A 1 202 ? -37.213 11.448 16.491 1.00 37.54 200 GLN A CA 1
ATOM 1384 C C . GLN A 1 202 ? -37.684 11.960 15.135 1.00 39.93 200 GLN A C 1
ATOM 1385 O O . GLN A 1 202 ? -38.675 11.467 14.586 1.00 38.51 200 GLN A O 1
ATOM 1391 N N . ARG A 1 203 ? -36.982 12.948 14.573 1.00 42.07 201 ARG A N 1
ATOM 1392 C CA . ARG A 1 203 ? -37.364 13.472 13.268 1.00 46.33 201 ARG A CA 1
ATOM 1393 C C . ARG A 1 203 ? -36.989 12.537 12.124 1.00 46.96 201 ARG A C 1
ATOM 1394 O O . ARG A 1 203 ? -37.473 12.733 11.004 1.00 52.51 201 ARG A O 1
ATOM 1402 N N . ARG A 1 204 ? -36.151 11.530 12.378 1.00 45.24 202 ARG A N 1
ATOM 1403 C CA . ARG A 1 204 ? -35.813 10.564 11.336 1.00 47.14 202 ARG A CA 1
ATOM 1404 C C . ARG A 1 204 ? -37.000 9.664 11.016 1.00 52.37 202 ARG A C 1
ATOM 1405 O O . ARG A 1 204 ? -37.307 9.427 9.841 1.00 53.21 202 ARG A O 1
ATOM 1407 N N . GLN A 1 205 ? -37.680 9.154 12.043 1.00 48.56 203 GLN A N 1
ATOM 1408 C CA . GLN A 1 205 ? -38.889 8.360 11.866 1.00 45.34 203 GLN A CA 1
ATOM 1409 C C . GLN A 1 205 ? -40.151 9.168 12.148 1.00 37.02 203 GLN A C 1
ATOM 1410 O O . GLN A 1 205 ? -41.182 8.606 12.534 1.00 28.35 203 GLN A O 1
ATOM 1416 N N . LEU A 1 206 ? -40.087 10.479 11.953 1.00 40.80 204 LEU A N 1
ATOM 1417 C CA . LEU A 1 206 ? -41.240 11.342 12.167 1.00 38.60 204 LEU A CA 1
ATOM 1418 C C . LEU A 1 206 ? -42.121 11.336 10.924 1.00 36.45 204 LEU A C 1
ATOM 1419 O O . LEU A 1 206 ? -41.668 11.765 9.857 1.00 40.70 204 LEU A O 1
ATOM 1424 N N . PRO A 1 207 ? -43.362 10.863 11.009 1.00 26.76 205 PRO A N 1
ATOM 1425 C CA . PRO A 1 207 ? -44.248 10.867 9.837 1.00 26.85 205 PRO A CA 1
ATOM 1426 C C . PRO A 1 207 ? -44.563 12.286 9.396 1.00 30.68 205 PRO A C 1
ATOM 1427 O O . PRO A 1 207 ? -44.274 13.250 10.122 1.00 32.24 205 PRO A O 1
ATOM 1431 N N . PRO A 1 208 ? -45.132 12.464 8.206 1.00 35.33 206 PRO A N 1
ATOM 1432 C CA . PRO A 1 208 ? -45.513 13.808 7.761 1.00 36.00 206 PRO A CA 1
ATOM 1433 C C . PRO A 1 208 ? -46.742 14.298 8.504 1.00 37.50 206 PRO A C 1
ATOM 1434 O O . PRO A 1 208 ? -47.546 13.490 8.995 1.00 42.51 206 PRO A O 1
ATOM 1438 N N . PRO A 1 209 ? -46.927 15.613 8.606 1.00 37.35 207 PRO A N 1
ATOM 1439 C CA . PRO A 1 209 ? -48.055 16.141 9.377 1.00 36.69 207 PRO A CA 1
ATOM 1440 C C . PRO A 1 209 ? -49.384 15.952 8.661 1.00 37.31 207 PRO A C 1
ATOM 1441 O O . PRO A 1 209 ? -49.456 15.760 7.445 1.00 39.95 207 PRO A O 1
ATOM 1445 N N . ALA A 1 210 ? -50.451 16.009 9.451 1.00 31.07 208 ALA A N 1
ATOM 1446 C CA . ALA A 1 210 ? -51.819 15.924 8.963 1.00 34.75 208 ALA A CA 1
ATOM 1447 C C . ALA A 1 210 ? -52.569 17.198 9.331 1.00 30.86 208 ALA A C 1
ATOM 1448 O O . ALA A 1 210 ? -52.071 18.049 10.072 1.00 36.37 208 ALA A O 1
ATOM 1450 N N . SER A 1 211 ? -53.784 17.326 8.803 1.00 21.92 209 SER A N 1
ATOM 1451 C CA . SER A 1 211 ? -54.586 18.514 9.053 1.00 30.18 209 SER A CA 1
ATOM 1452 C C . SER A 1 211 ? -56.052 18.201 8.803 1.00 29.49 209 SER A C 1
ATOM 1453 O O . SER A 1 211 ? -56.390 17.515 7.834 1.00 32.45 209 SER A O 1
ATOM 1456 N N . LEU A 1 212 ? -56.916 18.718 9.681 1.00 20.65 210 LEU A N 1
ATOM 1457 C CA . LEU A 1 212 ? -58.355 18.617 9.473 1.00 20.64 210 LEU A CA 1
ATOM 1458 C C . LEU A 1 212 ? -58.843 19.500 8.333 1.00 32.76 210 LEU A C 1
ATOM 1459 O O . LEU A 1 212 ? -60.021 19.416 7.970 1.00 42.99 210 LEU A O 1
ATOM 1464 N N . SER A 1 213 ? -57.973 20.347 7.767 1.00 34.65 211 SER A N 1
ATOM 1465 C CA . SER A 1 213 ? -58.378 21.166 6.636 1.00 43.02 211 SER A CA 1
ATOM 1466 C C . SER A 1 213 ? -57.840 20.583 5.338 1.00 48.60 211 SER A C 1
ATOM 1467 O O . SER A 1 213 ? -56.685 20.142 5.288 1.00 46.38 211 SER A O 1
ATOM 1470 N N . PRO A 1 214 ? -58.661 20.558 4.284 1.00 52.12 212 PRO A N 1
ATOM 1471 C CA . PRO A 1 214 ? -58.177 20.077 2.981 1.00 55.85 212 PRO A CA 1
ATOM 1472 C C . PRO A 1 214 ? -57.144 20.991 2.343 1.00 57.40 212 PRO A C 1
ATOM 1473 O O . PRO A 1 214 ? -56.544 20.605 1.331 1.00 59.18 212 PRO A O 1
ATOM 1477 N N . ALA A 1 215 ? -56.919 22.180 2.897 1.00 59.02 213 ALA A N 1
ATOM 1478 C CA . ALA A 1 215 ? -55.954 23.120 2.354 1.00 63.56 213 ALA A CA 1
ATOM 1479 C C . ALA A 1 215 ? -54.531 22.710 2.730 1.00 63.12 213 ALA A C 1
ATOM 1480 O O . ALA A 1 215 ? -54.317 22.049 3.750 1.00 57.19 213 ALA A O 1
ATOM 1482 N N . PRO A 1 216 ? -53.544 23.075 1.912 1.00 68.56 214 PRO A N 1
ATOM 1483 C CA . PRO A 1 216 ? -52.150 22.786 2.267 1.00 69.16 214 PRO A CA 1
ATOM 1484 C C . PRO A 1 216 ? -51.744 23.497 3.550 1.00 62.05 214 PRO A C 1
ATOM 1485 O O . PRO A 1 216 ? -52.341 24.495 3.960 1.00 65.48 214 PRO A O 1
ATOM 1489 N N . LEU A 1 217 ? -50.701 22.965 4.187 1.00 54.91 215 LEU A N 1
ATOM 1490 C CA . LEU A 1 217 ? -50.290 23.426 5.505 1.00 54.80 215 LEU A CA 1
ATOM 1491 C C . LEU A 1 217 ? -49.120 24.387 5.378 1.00 70.17 215 LEU A C 1
ATOM 1492 O O . LEU A 1 217 ? -48.038 23.972 4.933 1.00 77.09 215 LEU A O 1
ATOM 1497 N N . PRO A 1 218 ? -49.276 25.655 5.749 1.00 75.20 216 PRO A N 1
ATOM 1498 C CA . PRO A 1 218 ? -48.167 26.605 5.633 1.00 79.64 216 PRO A CA 1
ATOM 1499 C C . PRO A 1 218 ? -47.171 26.457 6.775 1.00 86.20 216 PRO A C 1
ATOM 1500 O O . PRO A 1 218 ? -47.454 25.870 7.820 1.00 91.35 216 PRO A O 1
ATOM 1504 N N . GLY A 1 219 ? -45.979 27.013 6.548 1.00 86.30 217 GLY A N 1
ATOM 1505 C CA . GLY A 1 219 ? -44.927 26.919 7.547 1.00 87.80 217 GLY A CA 1
ATOM 1506 C C . GLY A 1 219 ? -45.178 27.803 8.753 1.00 82.20 217 GLY A C 1
ATOM 1507 O O . GLY A 1 219 ? -44.984 27.380 9.896 1.00 84.42 217 GLY A O 1
ATOM 1508 N N . ARG A 1 220 ? -45.605 29.037 8.519 1.00 71.13 218 ARG A N 1
ATOM 1509 C CA . ARG A 1 220 ? -45.950 29.981 9.570 1.00 63.86 218 ARG A CA 1
ATOM 1510 C C . ARG A 1 220 ? -47.383 30.458 9.362 1.00 71.27 218 ARG A C 1
ATOM 1511 O O . ARG A 1 220 ? -48.072 30.036 8.432 1.00 77.22 218 ARG A O 1
ATOM 1513 N N . SER A 1 221 ? -47.833 31.351 10.240 1.00 72.55 219 SER A N 1
ATOM 1514 C CA . SER A 1 221 ? -49.174 31.908 10.138 1.00 75.53 219 SER A CA 1
ATOM 1515 C C . SER A 1 221 ? -49.141 33.375 10.535 1.00 84.61 219 SER A C 1
ATOM 1516 O O . SER A 1 221 ? -48.613 33.722 11.595 1.00 79.35 219 SER A O 1
ATOM 1519 N N . ALA A 1 222 ? -49.708 34.226 9.683 1.00 99.78 220 ALA A N 1
ATOM 1520 C CA . ALA A 1 222 ? -49.762 35.657 9.950 1.00 102.58 220 ALA A CA 1
ATOM 1521 C C . ALA A 1 222 ? -50.676 35.977 11.127 1.00 103.19 220 ALA A C 1
ATOM 1522 O O . ALA A 1 222 ? -50.201 36.322 12.214 1.00 104.44 220 ALA A O 1
ATOM 1524 N N . SER A 1 223 ? -51.986 35.843 10.914 1.00 98.10 221 SER A N 1
ATOM 1525 C CA . SER A 1 223 ? -52.983 36.387 11.831 1.00 91.69 221 SER A CA 1
ATOM 1526 C C . SER A 1 223 ? -52.812 35.857 13.250 1.00 78.60 221 SER A C 1
ATOM 1527 O O . SER A 1 223 ? -52.734 34.646 13.477 1.00 78.64 221 SER A O 1
ATOM 1530 N N . ALA A 1 224 ? -52.732 36.788 14.205 1.00 65.62 222 ALA A N 1
ATOM 1531 C CA . ALA A 1 224 ? -52.834 36.469 15.621 1.00 59.00 222 ALA A CA 1
ATOM 1532 C C . ALA A 1 224 ? -54.275 36.466 16.111 1.00 54.83 222 ALA A C 1
ATOM 1533 O O . ALA A 1 224 ? -54.530 36.021 17.234 1.00 50.57 222 ALA A O 1
ATOM 1535 N N . ASP A 1 225 ? -55.212 36.955 15.299 1.00 57.00 223 ASP A N 1
ATOM 1536 C CA . ASP A 1 225 ? -56.636 36.835 15.587 1.00 55.10 223 ASP A CA 1
ATOM 1537 C C . ASP A 1 225 ? -57.105 35.452 15.156 1.00 44.47 223 ASP A C 1
ATOM 1538 O O . ASP A 1 225 ? -57.021 35.105 13.973 1.00 40.84 223 ASP A O 1
ATOM 1543 N N . ILE A 1 226 ? -57.591 34.661 16.110 1.00 42.66 224 ILE A N 1
ATOM 1544 C CA . ILE A 1 226 ? -57.922 33.268 15.837 1.00 34.40 224 ILE A CA 1
ATOM 1545 C C . ILE A 1 226 ? -59.374 32.975 16.188 1.00 29.38 224 ILE A C 1
ATOM 1546 O O . ILE A 1 226 ? -60.165 33.888 16.450 1.00 36.32 224 ILE A O 1
ATOM 1551 N N . LEU A 1 227 ? -59.731 31.693 16.187 1.00 28.50 225 LEU A N 1
ATOM 1552 C CA . LEU A 1 227 ? -61.082 31.234 16.486 1.00 36.38 225 LEU A CA 1
ATOM 1553 C C . LEU A 1 227 ? -61.011 30.363 17.733 1.00 36.48 225 LEU A C 1
ATOM 1554 O O . LEU A 1 227 ? -60.417 29.278 17.706 1.00 42.81 225 LEU A O 1
ATOM 1559 N N . ARG A 1 228 ? -61.600 30.840 18.825 1.00 34.01 226 ARG A N 1
ATOM 1560 C CA . ARG A 1 228 ? -61.622 30.113 20.085 1.00 32.00 226 ARG A CA 1
ATOM 1561 C C . ARG A 1 228 ? -62.963 29.414 20.252 1.00 28.90 226 ARG A C 1
ATOM 1562 O O . ARG A 1 228 ? -64.018 29.999 19.990 1.00 37.56 226 ARG A O 1
ATOM 1570 N N . LEU A 1 229 ? -62.914 28.157 20.687 1.00 27.29 227 LEU A N 1
ATOM 1571 C CA . LEU A 1 229 ? -64.108 27.335 20.840 1.00 33.82 227 LEU A CA 1
ATOM 1572 C C . LEU A 1 229 ? -63.967 26.499 22.101 1.00 32.46 227 LEU A C 1
ATOM 1573 O O . LEU A 1 229 ? -63.003 25.739 22.238 1.00 32.78 227 LEU A O 1
ATOM 1578 N N . LYS A 1 230 ? -64.920 26.644 23.019 1.00 31.41 228 LYS A N 1
ATOM 1579 C CA . LYS A 1 230 ? -64.969 25.866 24.250 1.00 26.08 228 LYS A CA 1
ATOM 1580 C C . LYS A 1 230 ? -66.231 25.016 24.241 1.00 22.74 228 LYS A C 1
ATOM 1581 O O . LYS A 1 230 ? -67.330 25.532 24.008 1.00 29.42 228 LYS A O 1
ATOM 1583 N N . LEU A 1 231 ? -66.074 23.718 24.488 1.00 21.88 229 LEU A N 1
ATOM 1584 C CA . LEU A 1 231 ? -67.192 22.785 24.448 1.00 31.94 229 LEU A CA 1
ATOM 1585 C C . LEU A 1 231 ? -67.111 21.842 25.637 1.00 34.57 229 LEU A C 1
ATOM 1586 O O . LEU A 1 231 ? -66.077 21.206 25.862 1.00 36.67 229 LEU A O 1
ATOM 1591 N N . GLU A 1 232 ? -68.200 21.760 26.396 1.00 40.65 230 GLU A N 1
ATOM 1592 C CA . GLU A 1 232 ? -68.315 20.842 27.521 1.00 35.08 230 GLU A CA 1
ATOM 1593 C C . GLU A 1 232 ? -69.237 19.695 27.123 1.00 38.90 230 GLU A C 1
ATOM 1594 O O . GLU A 1 232 ? -70.378 19.924 26.707 1.00 40.90 230 GLU A O 1
ATOM 1596 N N . PHE A 1 233 ? -68.736 18.467 27.238 1.00 35.80 231 PHE A N 1
ATOM 1597 C CA . PHE A 1 233 ? -69.510 17.274 26.911 1.00 32.30 231 PHE A CA 1
ATOM 1598 C C . PHE A 1 233 ? -70.285 16.844 28.152 1.00 39.77 231 PHE A C 1
ATOM 1599 O O . PHE A 1 233 ? -69.702 16.321 29.108 1.00 41.01 231 PHE A O 1
ATOM 1607 N N . THR A 1 234 ? -71.599 17.064 28.137 1.00 41.50 232 THR A N 1
ATOM 1608 C CA . THR A 1 234 ? -72.458 16.740 29.266 1.00 48.77 232 THR A CA 1
ATOM 1609 C C . THR A 1 234 ? -73.246 15.452 29.052 1.00 52.52 232 THR A C 1
ATOM 1610 O O . THR A 1 234 ? -74.234 15.211 29.755 1.00 50.40 232 THR A O 1
ATOM 1614 N N . ASP A 1 235 ? -72.831 14.617 28.100 1.00 55.16 233 ASP A N 1
ATOM 1615 C CA . ASP A 1 235 ? -73.508 13.344 27.888 1.00 48.62 233 ASP A CA 1
ATOM 1616 C C . ASP A 1 235 ? -73.128 12.293 28.923 1.00 47.44 233 ASP A C 1
ATOM 1617 O O . ASP A 1 235 ? -73.845 11.297 29.067 1.00 44.21 233 ASP A O 1
ATOM 1622 N N . GLY A 1 236 ? -72.022 12.483 29.639 1.00 49.09 234 GLY A N 1
ATOM 1623 C CA . GLY A 1 236 ? -71.602 11.494 30.611 1.00 43.53 234 GLY A CA 1
ATOM 1624 C C . GLY A 1 236 ? -71.029 10.227 30.020 1.00 35.04 234 GLY A C 1
ATOM 1625 O O . GLY A 1 236 ? -70.880 9.234 30.735 1.00 34.19 234 GLY A O 1
ATOM 1626 N N . GLU A 1 237 ? -70.701 10.230 28.725 1.00 32.84 235 GLU A N 1
ATOM 1627 C CA . GLU A 1 237 ? -70.116 9.042 28.113 1.00 29.40 235 GLU A CA 1
ATOM 1628 C C . GLU A 1 237 ? -68.658 8.870 28.523 1.00 28.83 235 GLU A C 1
ATOM 1629 O O . GLU A 1 237 ? -68.205 7.744 28.759 1.00 32.66 235 GLU A O 1
ATOM 1635 N N . PHE A 1 238 ? -67.909 9.973 28.616 1.00 27.43 236 PHE A N 1
ATOM 1636 C CA . PHE A 1 238 ? -66.514 9.882 29.040 1.00 23.06 236 PHE A CA 1
ATOM 1637 C C . PHE A 1 238 ? -66.405 9.413 30.485 1.00 19.79 236 PHE A C 1
ATOM 1638 O O . PHE A 1 238 ? -65.499 8.645 30.826 1.00 19.83 236 PHE A O 1
ATOM 1646 N N . ARG A 1 239 ? -67.310 9.878 31.349 1.00 20.62 237 ARG A N 1
ATOM 1647 C CA . ARG A 1 239 ? -67.306 9.431 32.738 1.00 24.79 237 ARG A CA 1
ATOM 1648 C C . ARG A 1 239 ? -67.465 7.918 32.827 1.00 23.70 237 ARG A C 1
ATOM 1649 O O . ARG A 1 239 ? -66.795 7.261 33.633 1.00 23.11 237 ARG A O 1
ATOM 1657 N N . GLN A 1 240 ? -68.340 7.346 31.994 1.00 25.79 238 GLN A N 1
ATOM 1658 C CA . GLN A 1 240 ? -68.542 5.901 31.991 1.00 28.92 238 GLN A CA 1
ATOM 1659 C C . GLN A 1 240 ? -67.375 5.172 31.336 1.00 34.58 238 GLN A C 1
ATOM 1660 O O . GLN A 1 240 ? -67.101 4.013 31.671 1.00 34.79 238 GLN A O 1
ATOM 1666 N N . LEU A 1 241 ? -66.676 5.828 30.408 1.00 38.81 239 LEU A N 1
ATOM 1667 C CA . LEU A 1 241 ? -65.522 5.195 29.779 1.00 38.66 239 LEU A CA 1
ATOM 1668 C C . LEU A 1 241 ? -64.366 5.061 30.763 1.00 38.63 239 LEU A C 1
ATOM 1669 O O . LEU A 1 241 ? -63.697 4.023 30.807 1.00 42.59 239 LEU A O 1
ATOM 1674 N N . ALA A 1 242 ? -64.128 6.096 31.571 1.00 33.54 240 ALA A N 1
ATOM 1675 C CA . ALA A 1 242 ? -63.020 6.063 32.517 1.00 21.17 240 ALA A CA 1
ATOM 1676 C C . ALA A 1 242 ? -63.309 5.172 33.719 1.00 31.29 240 ALA A C 1
ATOM 1677 O O . ALA A 1 242 ? -62.369 4.666 34.344 1.00 35.43 240 ALA A O 1
ATOM 1679 N N . THR A 1 243 ? -64.583 4.975 34.069 1.00 29.13 241 THR A N 1
ATOM 1680 C CA . THR A 1 243 ? -64.902 4.098 35.190 1.00 25.36 241 THR A CA 1
ATOM 1681 C C . THR A 1 243 ? -64.766 2.626 34.823 1.00 29.17 241 THR A C 1
ATOM 1682 O O . THR A 1 243 ? -64.612 1.788 35.718 1.00 27.50 241 THR A O 1
ATOM 1686 N N . GLN A 1 244 ? -64.819 2.294 33.533 1.00 29.74 242 GLN A N 1
ATOM 1687 C CA . GLN A 1 244 ? -64.506 0.944 33.083 1.00 33.56 242 GLN A CA 1
ATOM 1688 C C . GLN A 1 244 ? -63.012 0.736 32.889 1.00 37.32 242 GLN A C 1
ATOM 1689 O O . GLN A 1 244 ? -62.520 -0.384 33.062 1.00 34.85 242 GLN A O 1
ATOM 1695 N N . LEU A 1 245 ? -62.283 1.792 32.537 1.00 36.90 243 LEU A N 1
ATOM 1696 C CA . LEU A 1 245 ? -60.826 1.748 32.470 1.00 31.87 243 LEU A CA 1
ATOM 1697 C C . LEU A 1 245 ? -60.253 2.482 33.680 1.00 37.20 243 LEU A C 1
ATOM 1698 O O . LEU A 1 245 ? -59.718 3.589 33.590 1.00 40.38 243 LEU A O 1
ATOM 1703 N N . SER A 1 246 ? -60.404 1.835 34.838 1.00 41.50 244 SER A N 1
ATOM 1704 C CA . SER A 1 246 ? -60.000 2.455 36.096 1.00 42.35 244 SER A CA 1
ATOM 1705 C C . SER A 1 246 ? -58.497 2.702 36.139 1.00 46.02 244 SER A C 1
ATOM 1706 O O . SER A 1 246 ? -58.050 3.781 36.546 1.00 45.16 244 SER A O 1
ATOM 1709 N N . GLY A 1 247 ? -57.700 1.720 35.717 1.00 49.25 245 GLY A N 1
ATOM 1710 C CA . GLY A 1 247 ? -56.255 1.854 35.762 1.00 45.61 245 GLY A CA 1
ATOM 1711 C C . GLY A 1 247 ? -55.678 2.852 34.781 1.00 34.02 245 GLY A C 1
ATOM 1712 O O . GLY A 1 247 ? -54.465 3.089 34.810 1.00 34.91 245 GLY A O 1
ATOM 1713 N N . VAL A 1 248 ? -56.504 3.439 33.922 1.00 25.60 246 VAL A N 1
ATOM 1714 C CA . VAL A 1 248 ? -56.038 4.402 32.931 1.00 21.45 246 VAL A CA 1
ATOM 1715 C C . VAL A 1 248 ? -56.179 5.807 33.500 1.00 34.93 246 VAL A C 1
ATOM 1716 O O . VAL A 1 248 ? -57.259 6.197 33.959 1.00 38.18 246 VAL A O 1
ATOM 1720 N N . GLN A 1 249 ? -55.089 6.567 33.465 1.00 32.67 247 GLN A N 1
ATOM 1721 C CA . GLN A 1 249 ? -55.136 7.958 33.889 1.00 28.27 247 GLN A CA 1
ATOM 1722 C C . GLN A 1 249 ? -55.992 8.762 32.919 1.00 18.77 247 GLN A C 1
ATOM 1723 O O . GLN A 1 249 ? -55.950 8.549 31.705 1.00 18.65 247 GLN A O 1
ATOM 1729 N N . ARG A 1 250 ? -56.783 9.687 33.464 1.00 20.03 248 ARG A N 1
ATOM 1730 C CA . ARG A 1 250 ? -57.778 10.376 32.647 1.00 24.78 248 ARG A CA 1
ATOM 1731 C C . ARG A 1 250 ? -57.139 11.319 31.634 1.00 26.97 248 ARG A C 1
ATOM 1732 O O . ARG A 1 250 ? -57.707 11.543 30.559 1.00 24.47 248 ARG A O 1
ATOM 1740 N N . THR A 1 251 ? -55.964 11.872 31.943 1.00 34.14 249 THR A N 1
ATOM 1741 C CA . THR A 1 251 ? -55.279 12.713 30.965 1.00 31.67 249 THR A CA 1
ATOM 1742 C C . THR A 1 251 ? -54.712 11.876 29.824 1.00 30.33 249 THR A C 1
ATOM 1743 O O . THR A 1 251 ? -54.807 12.266 28.654 1.00 24.11 249 THR A O 1
ATOM 1747 N N . ASP A 1 252 ? -54.120 10.723 30.141 1.00 32.66 250 ASP A N 1
ATOM 1748 C CA . ASP A 1 252 ? -53.634 9.837 29.090 1.00 33.71 250 ASP A CA 1
ATOM 1749 C C . ASP A 1 252 ? -54.784 9.197 28.324 1.00 23.25 250 ASP A C 1
ATOM 1750 O O . ASP A 1 252 ? -54.627 8.847 27.149 1.00 24.51 250 ASP A O 1
ATOM 1755 N N . LEU A 1 253 ? -55.942 9.035 28.970 1.00 28.95 251 LEU A N 1
ATOM 1756 C CA . LEU A 1 253 ? -57.103 8.474 28.286 1.00 29.67 251 LEU A CA 1
ATOM 1757 C C . LEU A 1 253 ? -57.703 9.485 27.317 1.00 26.31 251 LEU A C 1
ATOM 1758 O O . LEU A 1 253 ? -57.980 9.161 26.157 1.00 30.46 251 LEU A O 1
ATOM 1763 N N . ALA A 1 254 ? -57.912 10.719 27.783 1.00 22.96 252 ALA A N 1
ATOM 1764 C CA . ALA A 1 254 ? -58.415 11.770 26.904 1.00 19.57 252 ALA A CA 1
ATOM 1765 C C . ALA A 1 254 ? -57.456 12.026 25.750 1.00 21.33 252 ALA A C 1
ATOM 1766 O O . ALA A 1 254 ? -57.885 12.301 24.623 1.00 20.02 252 ALA A O 1
ATOM 1768 N N . LEU A 1 255 ? -56.150 11.934 26.010 1.00 22.46 253 LEU A N 1
ATOM 1769 C CA . LEU A 1 255 ? -55.171 12.139 24.949 1.00 27.50 253 LEU A CA 1
ATOM 1770 C C . LEU A 1 255 ? -55.197 10.995 23.944 1.00 23.23 253 LEU A C 1
ATOM 1771 O O . LEU A 1 255 ? -55.039 11.217 22.738 1.00 19.67 253 LEU A O 1
ATOM 1776 N N . ALA A 1 256 ? -55.391 9.762 24.422 1.00 21.52 254 ALA A N 1
ATOM 1777 C CA . ALA A 1 256 ? -55.553 8.637 23.509 1.00 21.75 254 ALA A CA 1
ATOM 1778 C C . ALA A 1 256 ? -56.774 8.816 22.620 1.00 23.69 254 ALA A C 1
ATOM 1779 O O . ALA A 1 256 ? -56.764 8.396 21.457 1.00 22.75 254 ALA A O 1
ATOM 1781 N N . LEU A 1 257 ? -57.831 9.440 23.147 1.00 15.29 255 LEU A N 1
ATOM 1782 C CA . LEU A 1 257 ? -59.024 9.698 22.348 1.00 18.99 255 LEU A CA 1
ATOM 1783 C C . LEU A 1 257 ? -58.733 10.699 21.236 1.00 21.19 255 LEU A C 1
ATOM 1784 O O . LEU A 1 257 ? -59.089 10.472 20.074 1.00 23.38 255 LEU A O 1
ATOM 1789 N N . ALA A 1 258 ? -58.079 11.813 21.576 1.00 19.22 256 ALA A N 1
ATOM 1790 C CA . ALA A 1 258 ? -57.777 12.830 20.575 1.00 18.95 256 ALA A CA 1
ATOM 1791 C C . ALA A 1 258 ? -56.852 12.286 19.494 1.00 17.99 256 ALA A C 1
ATOM 1792 O O . ALA A 1 258 ? -57.069 12.533 18.302 1.00 18.30 256 ALA A O 1
ATOM 1794 N N . ALA A 1 259 ? -55.814 11.546 19.894 1.00 22.76 257 ALA A N 1
ATOM 1795 C CA . ALA A 1 259 ? -54.902 10.954 18.920 1.00 26.05 257 ALA A CA 1
ATOM 1796 C C . ALA A 1 259 ? -55.650 10.069 17.931 1.00 30.71 257 ALA A C 1
ATOM 1797 O O . ALA A 1 259 ? -55.386 10.111 16.724 1.00 34.88 257 ALA A O 1
ATOM 1799 N N . LEU A 1 260 ? -56.591 9.264 18.428 1.00 34.06 258 LEU A N 1
ATOM 1800 C CA . LEU A 1 260 ? -57.406 8.440 17.542 1.00 31.56 258 LEU A CA 1
ATOM 1801 C C . LEU A 1 260 ? -58.380 9.294 16.740 1.00 28.98 258 LEU A C 1
ATOM 1802 O O . LEU A 1 260 ? -58.580 9.062 15.542 1.00 29.54 258 LEU A O 1
ATOM 1807 N N . TRP A 1 261 ? -58.982 10.294 17.387 1.00 22.03 259 TRP A N 1
ATOM 1808 C CA . TRP A 1 261 ? -59.975 11.136 16.727 1.00 26.85 259 TRP A CA 1
ATOM 1809 C C . TRP A 1 261 ? -59.371 11.894 15.551 1.00 34.73 259 TRP A C 1
ATOM 1810 O O . TRP A 1 261 ? -59.998 12.011 14.492 1.00 34.67 259 TRP A O 1
ATOM 1821 N N . LEU A 1 262 ? -58.146 12.401 15.710 1.00 36.18 260 LEU A N 1
ATOM 1822 C CA . LEU A 1 262 ? -57.499 13.126 14.620 1.00 28.25 260 LEU A CA 1
ATOM 1823 C C . LEU A 1 262 ? -57.099 12.189 13.487 1.00 29.28 260 LEU A C 1
ATOM 1824 O O . LEU A 1 262 ? -57.285 12.518 12.310 1.00 32.26 260 LEU A O 1
ATOM 1829 N N . GLY A 1 263 ? -56.544 11.022 13.818 1.00 24.64 261 GLY A N 1
ATOM 1830 C CA . GLY A 1 263 ? -56.107 10.105 12.779 1.00 21.03 261 GLY A CA 1
ATOM 1831 C C . GLY A 1 263 ? -57.257 9.554 11.960 1.00 18.35 261 GLY A C 1
ATOM 1832 O O . GLY A 1 263 ? -57.147 9.400 10.741 1.00 27.25 261 GLY A O 1
ATOM 1833 N N . ARG A 1 264 ? -58.378 9.254 12.619 1.00 17.90 262 ARG A N 1
ATOM 1834 C CA . ARG A 1 264 ? -59.544 8.734 11.912 1.00 18.32 262 ARG A CA 1
ATOM 1835 C C . ARG A 1 264 ? -60.145 9.787 10.990 1.00 18.73 262 ARG A C 1
ATOM 1836 O O . ARG A 1 264 ? -60.459 9.500 9.829 1.00 19.52 262 ARG A O 1
ATOM 1844 N N . LEU A 1 265 ? -60.310 11.018 11.487 1.00 22.47 263 LEU A N 1
ATOM 1845 C CA . LEU A 1 265 ? -60.933 12.065 10.681 1.00 25.40 263 LEU A CA 1
ATOM 1846 C C . LEU A 1 265 ? -60.095 12.414 9.463 1.00 26.80 263 LEU A C 1
ATOM 1847 O O . LEU A 1 265 ? -60.641 12.807 8.426 1.00 26.07 263 LEU A O 1
ATOM 1852 N N . CYS A 1 266 ? -58.777 12.287 9.565 1.00 19.63 264 CYS A N 1
ATOM 1853 C CA . CYS A 1 266 ? -57.891 12.521 8.436 1.00 23.65 264 CYS A CA 1
ATOM 1854 C C . CYS A 1 266 ? -57.599 11.252 7.648 1.00 31.44 264 CYS A C 1
ATOM 1855 O O . CYS A 1 266 ? -56.916 11.325 6.621 1.00 30.58 264 CYS A O 1
ATOM 1858 N N . ASN A 1 267 ? -58.107 10.103 8.100 1.00 30.91 265 ASN A N 1
ATOM 1859 C CA . ASN A 1 267 ? -57.827 8.807 7.480 1.00 21.52 265 ASN A CA 1
ATOM 1860 C C . ASN A 1 267 ? -56.321 8.590 7.345 1.00 30.67 265 ASN A C 1
ATOM 1861 O O . ASN A 1 267 ? -55.810 8.166 6.306 1.00 38.20 265 ASN A O 1
ATOM 1866 N N . ARG A 1 268 ? -55.600 8.910 8.417 1.00 27.37 266 ARG A N 1
ATOM 1867 C CA . ARG A 1 268 ? -54.150 8.754 8.462 1.00 34.84 266 ARG A CA 1
ATOM 1868 C C . ARG A 1 268 ? -53.781 8.136 9.801 1.00 41.10 266 ARG A C 1
ATOM 1869 O O . ARG A 1 268 ? -53.947 8.768 10.849 1.00 43.01 266 ARG A O 1
ATOM 1877 N N . MET A 1 269 ? -53.288 6.900 9.766 1.00 46.28 267 MET A N 1
ATOM 1878 C CA . MET A 1 269 ? -52.880 6.211 10.982 1.00 43.85 267 MET A CA 1
ATOM 1879 C C . MET A 1 269 ? -51.489 6.618 11.451 1.00 33.61 267 MET A C 1
ATOM 1880 O O . MET A 1 269 ? -51.113 6.288 12.580 1.00 42.26 267 MET A O 1
ATOM 1885 N N . ASP A 1 270 ? -50.725 7.322 10.620 1.00 21.93 268 ASP A N 1
ATOM 1886 C CA . ASP A 1 270 ? -49.415 7.842 10.993 1.00 22.34 268 ASP A CA 1
ATOM 1887 C C . ASP A 1 270 ? -49.364 9.316 10.623 1.00 31.49 268 ASP A C 1
ATOM 1888 O O . ASP A 1 270 ? -49.511 9.666 9.447 1.00 44.11 268 ASP A O 1
ATOM 1893 N N . TYR A 1 271 ? -49.163 10.174 11.620 1.00 30.17 269 TYR A N 1
ATOM 1894 C CA . TYR A 1 271 ? -49.113 11.609 11.381 1.00 21.71 269 TYR A CA 1
ATOM 1895 C C . TYR A 1 271 ? -48.283 12.263 12.475 1.00 21.44 269 TYR A C 1
ATOM 1896 O O . TYR A 1 271 ? -48.099 11.705 13.560 1.00 22.39 269 TYR A O 1
ATOM 1905 N N . ALA A 1 272 ? -47.780 13.456 12.172 1.00 21.96 270 ALA A N 1
ATOM 1906 C CA . ALA A 1 272 ? -46.963 14.226 13.101 1.00 21.89 270 ALA A CA 1
ATOM 1907 C C . ALA A 1 272 ? -47.814 15.298 13.767 1.00 32.26 270 ALA A C 1
ATOM 1908 O O . ALA A 1 272 ? -48.453 16.103 13.082 1.00 39.14 270 ALA A O 1
ATOM 1910 N N . ALA A 1 273 ? -47.814 15.308 15.095 1.00 20.01 271 ALA A N 1
ATOM 1911 C CA . ALA A 1 273 ? -48.529 16.299 15.882 1.00 21.58 271 ALA A CA 1
ATOM 1912 C C . ALA A 1 273 ? -47.556 17.009 16.814 1.00 22.07 271 ALA A C 1
ATOM 1913 O O . ALA A 1 273 ? -46.404 16.603 16.973 1.00 33.52 271 ALA A O 1
ATOM 1915 N N . GLY A 1 274 ? -48.034 18.089 17.428 1.00 18.73 272 GLY A N 1
ATOM 1916 C CA . GLY A 1 274 ? -47.246 18.821 18.400 1.00 18.84 272 GLY A CA 1
ATOM 1917 C C . GLY A 1 274 ? -47.732 18.586 19.812 1.00 22.35 272 GLY A C 1
ATOM 1918 O O . GLY A 1 274 ? -48.894 18.231 20.024 1.00 28.71 272 GLY A O 1
ATOM 1919 N N . PHE A 1 275 ? -46.850 18.779 20.789 1.00 25.49 273 PHE A N 1
ATOM 1920 C CA . PHE A 1 275 ? -47.181 18.546 22.186 1.00 26.70 273 PHE A CA 1
ATOM 1921 C C . PHE A 1 275 ? -46.453 19.563 23.051 1.00 28.60 273 PHE A C 1
ATOM 1922 O O . PHE A 1 275 ? -45.307 19.923 22.768 1.00 26.81 273 PHE A O 1
ATOM 1930 N N . ILE A 1 276 ? -47.117 20.014 24.110 1.00 28.02 274 ILE A N 1
ATOM 1931 C CA . ILE A 1 276 ? -46.616 21.113 24.930 1.00 27.99 274 ILE A CA 1
ATOM 1932 C C . ILE A 1 276 ? -45.798 20.536 26.080 1.00 35.07 274 ILE A C 1
ATOM 1933 O O . ILE A 1 276 ? -46.344 19.931 27.006 1.00 17.45 274 ILE A O 1
ATOM 1938 N N . PHE A 1 277 ? -44.484 20.728 26.019 1.00 32.20 275 PHE A N 1
ATOM 1939 C CA . PHE A 1 277 ? -43.568 20.392 27.094 1.00 19.48 275 PHE A CA 1
ATOM 1940 C C . PHE A 1 277 ? -43.094 21.682 27.759 1.00 20.70 275 PHE A C 1
ATOM 1941 O O . PHE A 1 277 ? -43.668 22.757 27.549 1.00 19.50 275 PHE A O 1
ATOM 1949 N N . MET A 1 278 ? -42.037 21.581 28.562 1.00 23.98 276 MET A N 1
ATOM 1950 C CA . MET A 1 278 ? -41.523 22.734 29.291 1.00 21.32 276 MET A CA 1
ATOM 1951 C C . MET A 1 278 ? -40.004 22.688 29.335 1.00 31.78 276 MET A C 1
ATOM 1952 O O . MET A 1 278 ? -39.421 21.671 29.719 1.00 30.29 276 MET A O 1
ATOM 1957 N N . ARG A 1 279 ? -39.371 23.796 28.938 1.00 23.51 277 ARG A N 1
ATOM 1958 C CA . ARG A 1 279 ? -37.916 23.902 28.975 1.00 25.10 277 ARG A CA 1
ATOM 1959 C C . ARG A 1 279 ? -37.371 24.096 30.382 1.00 25.75 277 ARG A C 1
ATOM 1960 O O . ARG A 1 279 ? -36.180 23.858 30.607 1.00 38.43 277 ARG A O 1
ATOM 1968 N N . ARG A 1 280 ? -38.201 24.535 31.323 1.00 24.91 278 ARG A N 1
ATOM 1969 C CA . ARG A 1 280 ? -37.814 24.640 32.721 1.00 29.29 278 ARG A CA 1
ATOM 1970 C C . ARG A 1 280 ? -38.826 23.887 33.571 1.00 24.57 278 ARG A C 1
ATOM 1971 O O . ARG A 1 280 ? -40.030 23.921 33.296 1.00 24.75 278 ARG A O 1
ATOM 1979 N N . LEU A 1 281 ? -38.329 23.203 34.597 1.00 30.12 279 LEU A N 1
ATOM 1980 C CA . LEU A 1 281 ? -39.148 22.351 35.445 1.00 29.39 279 LEU A CA 1
ATOM 1981 C C . LEU A 1 281 ? -38.925 22.725 36.904 1.00 29.65 279 LEU A C 1
ATOM 1982 O O . LEU A 1 281 ? -38.070 23.552 37.232 1.00 40.13 279 LEU A O 1
ATOM 1987 N N . GLY A 1 282 ? -39.712 22.108 37.783 1.00 25.33 280 GLY A N 1
ATOM 1988 C CA . GLY A 1 282 ? -39.539 22.317 39.211 1.00 35.99 280 GLY A CA 1
ATOM 1989 C C . GLY A 1 282 ? -39.764 23.761 39.610 1.00 37.23 280 GLY A C 1
ATOM 1990 O O . GLY A 1 282 ? -40.676 24.439 39.121 1.00 24.97 280 GLY A O 1
ATOM 1991 N N . SER A 1 283 ? -38.917 24.244 40.525 1.00 36.32 281 SER A N 1
ATOM 1992 C CA . SER A 1 283 ? -38.995 25.639 40.943 1.00 39.35 281 SER A CA 1
ATOM 1993 C C . SER A 1 283 ? -38.558 26.584 39.832 1.00 33.62 281 SER A C 1
ATOM 1994 O O . SER A 1 283 ? -39.060 27.711 39.751 1.00 26.85 281 SER A O 1
ATOM 1997 N N . ALA A 1 284 ? -37.641 26.140 38.965 1.00 34.62 282 ALA A N 1
ATOM 1998 C CA . ALA A 1 284 ? -37.153 26.982 37.877 1.00 36.60 282 ALA A CA 1
ATOM 1999 C C . ALA A 1 284 ? -38.273 27.463 36.965 1.00 39.81 282 ALA A C 1
ATOM 2000 O O . ALA A 1 284 ? -38.129 28.511 36.328 1.00 46.85 282 ALA A O 1
ATOM 2002 N N . ALA A 1 285 ? -39.384 26.729 36.893 1.00 36.32 283 ALA A N 1
ATOM 2003 C CA . ALA A 1 285 ? -40.533 27.135 36.093 1.00 31.57 283 ALA A CA 1
ATOM 2004 C C . ALA A 1 285 ? -41.479 28.049 36.862 1.00 28.08 283 ALA A C 1
ATOM 2005 O O . ALA A 1 285 ? -42.017 29.002 36.289 1.00 34.39 283 ALA A O 1
ATOM 2007 N N . LEU A 1 286 ? -41.696 27.774 38.151 1.00 28.44 284 LEU A N 1
ATOM 2008 C CA . LEU A 1 286 ? -42.551 28.639 38.960 1.00 26.56 284 LEU A CA 1
ATOM 2009 C C . LEU A 1 286 ? -41.894 29.988 39.221 1.00 29.76 284 LEU A C 1
ATOM 2010 O O . LEU A 1 286 ? -42.589 30.990 39.426 1.00 24.61 284 LEU A O 1
ATOM 2015 N N . THR A 1 287 ? -40.563 30.027 39.212 1.00 34.97 285 THR A N 1
ATOM 2016 C CA . THR A 1 287 ? -39.790 31.237 39.459 1.00 33.04 285 THR A CA 1
ATOM 2017 C C . THR A 1 287 ? -39.582 32.075 38.201 1.00 40.14 285 THR A C 1
ATOM 2018 O O . THR A 1 287 ? -39.372 33.289 38.302 1.00 36.20 285 THR A O 1
ATOM 2022 N N . ALA A 1 288 ? -39.673 31.466 37.024 1.00 45.17 286 ALA A N 1
ATOM 2023 C CA . ALA A 1 288 ? -39.328 32.152 35.788 1.00 50.79 286 ALA A CA 1
ATOM 2024 C C . ALA A 1 288 ? -40.371 33.195 35.405 1.00 46.97 286 ALA A C 1
ATOM 2025 O O . ALA A 1 288 ? -41.571 33.034 35.646 1.00 46.54 286 ALA A O 1
ATOM 2027 N N . THR A 1 289 ? -39.893 34.274 34.783 1.00 43.70 287 THR A N 1
ATOM 2028 C CA . THR A 1 289 ? -40.780 35.264 34.188 1.00 44.43 287 THR A CA 1
ATOM 2029 C C . THR A 1 289 ? -41.306 34.818 32.828 1.00 42.31 287 THR A C 1
ATOM 2030 O O . THR A 1 289 ? -42.286 35.388 32.336 1.00 38.95 287 THR A O 1
ATOM 2034 N N . GLY A 1 290 ? -40.690 33.807 32.220 1.00 43.62 288 GLY A N 1
ATOM 2035 C CA . GLY A 1 290 ? -41.148 33.280 30.947 1.00 42.53 288 GLY A CA 1
ATOM 2036 C C . GLY A 1 290 ? -40.246 33.648 29.785 1.00 53.87 288 GLY A C 1
ATOM 2037 O O . GLY A 1 290 ? -39.393 34.524 29.918 1.00 65.88 288 GLY A O 1
ATOM 2038 N N . PRO A 1 291 ? -40.423 32.980 28.632 1.00 46.48 289 PRO A N 1
ATOM 2039 C CA . PRO A 1 291 ? -41.352 31.872 28.368 1.00 44.18 289 PRO A CA 1
ATOM 2040 C C . PRO A 1 291 ? -40.874 30.531 28.933 1.00 43.58 289 PRO A C 1
ATOM 2041 O O . PRO A 1 291 ? -39.730 30.434 29.380 1.00 44.27 289 PRO A O 1
ATOM 2045 N N . VAL A 1 292 ? -41.738 29.513 28.905 1.00 37.26 290 VAL A N 1
ATOM 2046 C CA . VAL A 1 292 ? -41.440 28.220 29.516 1.00 22.30 290 VAL A CA 1
ATOM 2047 C C . VAL A 1 292 ? -41.929 27.082 28.626 1.00 26.14 290 VAL A C 1
ATOM 2048 O O . VAL A 1 292 ? -41.242 26.065 28.469 1.00 24.17 290 VAL A O 1
ATOM 2052 N N . LEU A 1 293 ? -43.112 27.245 28.036 1.00 28.78 291 LEU A N 1
ATOM 2053 C CA . LEU A 1 293 ? -43.708 26.180 27.237 1.00 26.54 291 LEU A CA 1
ATOM 2054 C C . LEU A 1 293 ? -42.806 25.810 26.063 1.00 25.45 291 LEU A C 1
ATOM 2055 O O . LEU A 1 293 ? -42.008 26.618 25.581 1.00 25.03 291 LEU A O 1
ATOM 2060 N N . ASN A 1 294 ? -42.937 24.566 25.607 1.00 24.09 292 ASN A N 1
ATOM 2061 C CA . ASN A 1 294 ? -42.056 24.034 24.571 1.00 26.03 292 ASN A CA 1
ATOM 2062 C C . ASN A 1 294 ? -42.855 23.048 23.730 1.00 33.25 292 ASN A C 1
ATOM 2063 O O . ASN A 1 294 ? -43.189 21.957 24.203 1.00 40.91 292 ASN A O 1
ATOM 2068 N N . VAL A 1 295 ? -43.162 23.426 22.493 1.00 35.90 293 VAL A N 1
ATOM 2069 C CA . VAL A 1 295 ? -43.954 22.589 21.598 1.00 20.50 293 VAL A CA 1
ATOM 2070 C C . VAL A 1 295 ? -43.004 21.749 20.755 1.00 31.20 293 VAL A C 1
ATOM 2071 O O . VAL A 1 295 ? -42.223 22.286 19.963 1.00 34.68 293 VAL A O 1
ATOM 2075 N N . LEU A 1 296 ? -43.074 20.430 20.918 1.00 36.18 294 LEU A N 1
ATOM 2076 C CA . LEU A 1 296 ? -42.136 19.520 20.283 1.00 32.49 294 LEU A CA 1
ATOM 2077 C C . LEU A 1 296 ? -42.865 18.489 19.426 1.00 36.02 294 LEU A C 1
ATOM 2078 O O . LEU A 1 296 ? -44.000 18.113 19.733 1.00 31.96 294 LEU A O 1
ATOM 2083 N N . PRO A 1 297 ? -42.238 18.021 18.344 1.00 34.39 295 PRO A N 1
ATOM 2084 C CA . PRO A 1 297 ? -42.903 17.052 17.463 1.00 26.73 295 PRO A CA 1
ATOM 2085 C C . PRO A 1 297 ? -43.209 15.749 18.186 1.00 25.32 295 PRO A C 1
ATOM 2086 O O . PRO A 1 297 ? -42.481 15.324 19.085 1.00 34.34 295 PRO A O 1
ATOM 2090 N N . LEU A 1 298 ? -44.308 15.117 17.780 1.00 24.80 296 LEU A N 1
ATOM 2091 C CA . LEU A 1 298 ? -44.770 13.869 18.383 1.00 25.28 296 LEU A CA 1
ATOM 2092 C C . LEU A 1 298 ? -45.302 12.972 17.275 1.00 26.41 296 LEU A C 1
ATOM 2093 O O . LEU A 1 298 ? -46.365 13.249 16.709 1.00 20.28 296 LEU A O 1
ATOM 2098 N N . GLY A 1 299 ? -44.565 11.910 16.961 1.00 30.77 297 GLY A N 1
ATOM 2099 C CA . GLY A 1 299 ? -45.057 10.930 16.005 1.00 27.91 297 GLY A CA 1
ATOM 2100 C C . GLY A 1 299 ? -46.135 10.069 16.637 1.00 27.06 297 GLY A C 1
ATOM 2101 O O . GLY A 1 299 ? -45.955 9.530 17.736 1.00 22.40 297 GLY A O 1
ATOM 2102 N N . ILE A 1 300 ? -47.269 9.946 15.953 1.00 32.53 298 ILE A N 1
ATOM 2103 C CA . ILE A 1 300 ? -48.434 9.241 16.475 1.00 29.85 298 ILE A CA 1
ATOM 2104 C C . ILE A 1 300 ? -48.809 8.144 15.490 1.00 33.68 298 ILE A C 1
ATOM 2105 O O . ILE A 1 300 ? -49.116 8.427 14.325 1.00 37.48 298 ILE A O 1
ATOM 2110 N N . HIS A 1 301 ? -48.780 6.898 15.955 1.00 32.79 299 HIS A N 1
ATOM 2111 C CA . HIS A 1 301 ? -49.155 5.742 15.152 1.00 33.18 299 HIS A CA 1
ATOM 2112 C C . HIS A 1 301 ? -50.438 5.145 15.712 1.00 38.37 299 HIS A C 1
ATOM 2113 O O . HIS A 1 301 ? -50.506 4.816 16.902 1.00 42.11 299 HIS A O 1
ATOM 2120 N N . ILE A 1 302 ? -51.447 5.008 14.858 1.00 38.06 300 ILE A N 1
ATOM 2121 C CA . ILE A 1 302 ? -52.724 4.412 15.228 1.00 28.66 300 ILE A CA 1
ATOM 2122 C C . ILE A 1 302 ? -52.744 2.994 14.674 1.00 27.11 300 ILE A C 1
ATOM 2123 O O . ILE A 1 302 ? -52.851 2.790 13.460 1.00 28.03 300 ILE A O 1
ATOM 2128 N N . ALA A 1 303 ? -52.627 2.009 15.559 1.00 29.78 301 ALA A N 1
ATOM 2129 C CA . ALA A 1 303 ? -52.707 0.607 15.171 1.00 25.21 301 ALA A CA 1
ATOM 2130 C C . ALA A 1 303 ? -54.171 0.182 15.141 1.00 27.84 301 ALA A C 1
ATOM 2131 O O . ALA A 1 303 ? -54.868 0.263 16.158 1.00 32.69 301 ALA A O 1
ATOM 2133 N N . ALA A 1 304 ? -54.629 -0.283 13.976 1.00 27.18 302 ALA A N 1
ATOM 2134 C CA . ALA A 1 304 ? -56.050 -0.553 13.784 1.00 31.50 302 ALA A CA 1
ATOM 2135 C C . ALA A 1 304 ? -56.548 -1.692 14.664 1.00 30.34 302 ALA A C 1
ATOM 2136 O O . ALA A 1 304 ? -57.717 -1.693 15.068 1.00 34.59 302 ALA A O 1
ATOM 2138 N N . GLN A 1 305 ? -55.692 -2.662 14.971 1.00 24.86 303 GLN A N 1
ATOM 2139 C CA . GLN A 1 305 ? -56.093 -3.831 15.742 1.00 29.13 303 GLN A CA 1
ATOM 2140 C C . GLN A 1 305 ? -56.003 -3.621 17.248 1.00 29.72 303 GLN A C 1
ATOM 2141 O O . GLN A 1 305 ? -56.352 -4.532 18.005 1.00 37.11 303 GLN A O 1
ATOM 2147 N N . GLU A 1 306 ? -55.550 -2.457 17.703 1.00 24.73 304 GLU A N 1
ATOM 2148 C CA . GLU A 1 306 ? -55.405 -2.223 19.131 1.00 25.75 304 GLU A CA 1
ATOM 2149 C C . GLU A 1 306 ? -56.724 -1.782 19.756 1.00 30.04 304 GLU A C 1
ATOM 2150 O O . GLU A 1 306 ? -57.641 -1.309 19.079 1.00 31.70 304 GLU A O 1
ATOM 2156 N N . THR A 1 307 ? -56.805 -1.940 21.074 1.00 26.36 305 THR A N 1
ATOM 2157 C CA . THR A 1 307 ? -57.895 -1.382 21.856 1.00 23.59 305 THR A CA 1
ATOM 2158 C C . THR A 1 307 ? -57.501 -0.005 22.384 1.00 25.09 305 THR A C 1
ATOM 2159 O O . THR A 1 307 ? -56.341 0.408 22.315 1.00 27.92 305 THR A O 1
ATOM 2163 N N . LEU A 1 308 ? -58.490 0.714 22.909 1.00 22.67 306 LEU A N 1
ATOM 2164 C CA . LEU A 1 308 ? -58.215 2.032 23.474 1.00 19.79 306 LEU A CA 1
ATOM 2165 C C . LEU A 1 308 ? -57.254 1.992 24.660 1.00 28.70 306 LEU A C 1
ATOM 2166 O O . LEU A 1 308 ? -56.401 2.892 24.752 1.00 37.75 306 LEU A O 1
ATOM 2171 N N . PRO A 1 309 ? -57.325 1.023 25.586 1.00 25.55 307 PRO A N 1
ATOM 2172 C CA . PRO A 1 309 ? -56.310 0.981 26.655 1.00 31.17 307 PRO A CA 1
ATOM 2173 C C . PRO A 1 309 ? -54.892 0.798 26.140 1.00 30.39 307 PRO A C 1
ATOM 2174 O O . PRO A 1 309 ? -53.967 1.443 26.649 1.00 29.76 307 PRO A O 1
ATOM 2178 N N . GLU A 1 310 ? -54.694 -0.070 25.146 1.00 43.20 308 GLU A N 1
ATOM 2179 C CA . GLU A 1 310 ? -53.352 -0.303 24.625 1.00 49.12 308 GLU A CA 1
ATOM 2180 C C . GLU A 1 310 ? -52.793 0.946 23.954 1.00 41.68 308 GLU A C 1
ATOM 2181 O O . GLU A 1 310 ? -51.619 1.285 24.144 1.00 45.91 308 GLU A O 1
ATOM 2187 N N . LEU A 1 311 ? -53.617 1.641 23.165 1.00 33.15 309 LEU A N 1
ATOM 2188 C CA . LEU A 1 311 ? -53.191 2.918 22.602 1.00 19.07 309 LEU A CA 1
ATOM 2189 C C . LEU A 1 311 ? -52.884 3.924 23.702 1.00 31.32 309 LEU A C 1
ATOM 2190 O O . LEU A 1 311 ? -51.892 4.658 23.624 1.00 34.36 309 LEU A O 1
ATOM 2195 N N . ALA A 1 312 ? -53.725 3.970 24.739 1.00 21.70 310 ALA A N 1
ATOM 2196 C CA . ALA A 1 312 ? -53.473 4.873 25.856 1.00 18.71 310 ALA A CA 1
ATOM 2197 C C . ALA A 1 312 ? -52.187 4.514 26.588 1.00 23.33 310 ALA A C 1
ATOM 2198 O O . ALA A 1 312 ? -51.501 5.402 27.106 1.00 26.69 310 ALA A O 1
ATOM 2200 N N . THR A 1 313 ? -51.842 3.226 26.637 1.00 23.62 311 THR A N 1
ATOM 2201 C CA . THR A 1 313 ? -50.623 2.813 27.325 1.00 26.12 311 THR A CA 1
ATOM 2202 C C . THR A 1 313 ? -49.383 3.163 26.510 1.00 21.22 311 THR A C 1
ATOM 2203 O O . THR A 1 313 ? -48.442 3.774 27.030 1.00 27.88 311 THR A O 1
ATOM 2207 N N . ARG A 1 314 ? -49.363 2.783 25.228 1.00 21.18 312 ARG A N 1
ATOM 2208 C CA . ARG A 1 314 ? -48.192 3.056 24.401 1.00 21.53 312 ARG A CA 1
ATOM 2209 C C . ARG A 1 314 ? -47.952 4.553 24.264 1.00 26.67 312 ARG A C 1
ATOM 2210 O O . ARG A 1 314 ? -46.805 5.013 24.310 1.00 29.49 312 ARG A O 1
ATOM 2218 N N . LEU A 1 315 ? -49.025 5.331 24.104 1.00 27.30 313 LEU A N 1
ATOM 2219 C CA . LEU A 1 315 ? -48.880 6.777 23.973 1.00 21.93 313 LEU A CA 1
ATOM 2220 C C . LEU A 1 315 ? -48.352 7.396 25.261 1.00 19.97 313 LEU A C 1
ATOM 2221 O O . LEU A 1 315 ? -47.482 8.274 25.223 1.00 25.09 313 LEU A O 1
ATOM 2226 N N . ALA A 1 316 ? -48.860 6.945 26.413 1.00 19.25 314 ALA A N 1
ATOM 2227 C CA . ALA A 1 316 ? -48.394 7.481 27.688 1.00 19.52 314 ALA A CA 1
ATOM 2228 C C . ALA A 1 316 ? -46.949 7.083 27.962 1.00 20.67 314 ALA A C 1
ATOM 2229 O O . ALA A 1 316 ? -46.172 7.880 28.502 1.00 33.23 314 ALA A O 1
ATOM 2231 N N . ALA A 1 317 ? -46.569 5.855 27.603 1.00 25.07 315 ALA A N 1
ATOM 2232 C CA . ALA A 1 317 ? -45.180 5.439 27.749 1.00 32.79 315 ALA A CA 1
ATOM 2233 C C . ALA A 1 317 ? -44.259 6.165 26.779 1.00 32.80 315 ALA A C 1
ATOM 2234 O O . ALA A 1 317 ? -43.057 6.276 27.047 1.00 33.58 315 ALA A O 1
ATOM 2236 N N . GLN A 1 318 ? -44.795 6.659 25.661 1.00 30.67 316 GLN A N 1
ATOM 2237 C CA . GLN A 1 318 ? -43.977 7.388 24.700 1.00 32.43 316 GLN A CA 1
ATOM 2238 C C . GLN A 1 318 ? -43.682 8.804 25.181 1.00 34.26 316 GLN A C 1
ATOM 2239 O O . GLN A 1 318 ? -42.565 9.302 25.002 1.00 34.53 316 GLN A O 1
ATOM 2245 N N . LEU A 1 319 ? -44.668 9.461 25.799 1.00 33.68 317 LEU A N 1
ATOM 2246 C CA . LEU A 1 319 ? -44.445 10.801 26.333 1.00 26.59 317 LEU A CA 1
ATOM 2247 C C . LEU A 1 319 ? -43.456 10.789 27.490 1.00 31.42 317 LEU A C 1
ATOM 2248 O O . LEU A 1 319 ? -42.701 11.753 27.667 1.00 31.54 317 LEU A O 1
ATOM 2253 N N . LYS A 1 320 ? -43.447 9.716 28.284 1.00 22.05 318 LYS A N 1
ATOM 2254 C CA . LYS A 1 320 ? -42.522 9.631 29.409 1.00 34.00 318 LYS A CA 1
ATOM 2255 C C . LYS A 1 320 ? -41.074 9.642 28.932 1.00 31.71 318 LYS A C 1
ATOM 2256 O O . LYS A 1 320 ? -40.215 10.287 29.545 1.00 35.56 318 LYS A O 1
ATOM 2262 N N . LYS A 1 321 ? -40.786 8.937 27.836 1.00 29.88 319 LYS A N 1
ATOM 2263 C CA . LYS A 1 321 ? -39.443 8.971 27.268 1.00 37.09 319 LYS A CA 1
ATOM 2264 C C . LYS A 1 321 ? -39.112 10.348 26.706 1.00 44.02 319 LYS A C 1
ATOM 2265 O O . LYS A 1 321 ? -37.952 10.775 26.758 1.00 46.96 319 LYS A O 1
ATOM 2271 N N . MET A 1 322 ? -40.112 11.062 26.182 1.00 44.98 320 MET A N 1
ATOM 2272 C CA . MET A 1 322 ? -39.858 12.384 25.621 1.00 45.14 320 MET A CA 1
ATOM 2273 C C . MET A 1 322 ? -39.637 13.419 26.717 1.00 39.10 320 MET A C 1
ATOM 2274 O O . MET A 1 322 ? -38.816 14.330 26.559 1.00 42.75 320 MET A O 1
ATOM 2279 N N . ARG A 1 323 ? -40.357 13.294 27.837 1.00 30.89 321 ARG A N 1
ATOM 2280 C CA . ARG A 1 323 ? -40.213 14.248 28.932 1.00 33.87 321 ARG A CA 1
ATOM 2281 C C . ARG A 1 323 ? -38.813 14.234 29.535 1.00 43.56 321 ARG A C 1
ATOM 2282 O O . ARG A 1 323 ? -38.398 15.234 30.132 1.00 46.87 321 ARG A O 1
ATOM 2290 N N . ARG A 1 324 ? -38.074 13.130 29.395 1.00 33.95 322 ARG A N 1
ATOM 2291 C CA . ARG A 1 324 ? -36.687 13.110 29.845 1.00 35.53 322 ARG A CA 1
ATOM 2292 C C . ARG A 1 324 ? -35.769 13.928 28.948 1.00 34.41 322 ARG A C 1
ATOM 2293 O O . ARG A 1 324 ? -34.607 14.138 29.311 1.00 37.84 322 ARG A O 1
ATOM 2301 N N . HIS A 1 325 ? -36.259 14.388 27.793 1.00 28.02 323 HIS A N 1
ATOM 2302 C CA . HIS A 1 325 ? -35.488 15.242 26.897 1.00 28.70 323 HIS A CA 1
ATOM 2303 C C . HIS A 1 325 ? -36.260 16.504 26.526 1.00 33.19 323 HIS A C 1
ATOM 2304 O O . HIS A 1 325 ? -35.914 17.169 25.544 1.00 33.60 323 HIS A O 1
ATOM 2311 N N . GLN A 1 326 ? -37.298 16.847 27.295 1.00 34.18 324 GLN A N 1
ATOM 2312 C CA . GLN A 1 326 ? -38.153 17.979 26.954 1.00 24.94 324 GLN A CA 1
ATOM 2313 C C . GLN A 1 326 ? -37.470 19.322 27.173 1.00 25.62 324 GLN A C 1
ATOM 2314 O O . GLN A 1 326 ? -37.933 20.332 26.633 1.00 27.68 324 GLN A O 1
ATOM 2320 N N . ARG A 1 327 ? -36.388 19.360 27.954 1.00 35.08 325 ARG A N 1
ATOM 2321 C CA . ARG A 1 327 ? -35.645 20.601 28.147 1.00 33.15 325 ARG A CA 1
ATOM 2322 C C . ARG A 1 327 ? -35.032 21.108 26.847 1.00 30.73 325 ARG A C 1
ATOM 2323 O O . ARG A 1 327 ? -34.761 22.307 26.727 1.00 29.11 325 ARG A O 1
ATOM 2331 N N . TYR A 1 328 ? -34.821 20.221 25.877 1.00 36.67 326 TYR A N 1
ATOM 2332 C CA . TYR A 1 328 ? -34.286 20.602 24.577 1.00 39.63 326 TYR A CA 1
ATOM 2333 C C . TYR A 1 328 ? -35.179 21.647 23.911 1.00 35.30 326 TYR A C 1
ATOM 2334 O O . TYR A 1 328 ? -36.403 21.643 24.067 1.00 30.56 326 TYR A O 1
ATOM 2343 N N . ASP A 1 329 ? -34.554 22.548 23.155 1.00 44.68 327 ASP A N 1
ATOM 2344 C CA . ASP A 1 329 ? -35.253 23.686 22.569 1.00 56.89 327 ASP A CA 1
ATOM 2345 C C . ASP A 1 329 ? -35.949 23.296 21.269 1.00 51.30 327 ASP A C 1
ATOM 2346 O O . ASP A 1 329 ? -35.431 22.498 20.485 1.00 57.78 327 ASP A O 1
ATOM 2351 N N . ALA A 1 330 ? -37.130 23.879 21.045 1.00 43.33 328 ALA A N 1
ATOM 2352 C CA . ALA A 1 330 ? -37.913 23.572 19.850 1.00 37.30 328 ALA A CA 1
ATOM 2353 C C . ALA A 1 330 ? -37.360 24.270 18.613 1.00 49.19 328 ALA A C 1
ATOM 2354 O O . ALA A 1 330 ? -37.342 23.684 17.524 1.00 52.32 328 ALA A O 1
ATOM 2356 N N . GLU A 1 331 ? -36.922 25.523 18.754 1.00 56.78 329 GLU A N 1
ATOM 2357 C CA . GLU A 1 331 ? -36.252 26.203 17.653 1.00 69.02 329 GLU A CA 1
ATOM 2358 C C . GLU A 1 331 ? -34.917 25.562 17.307 1.00 71.02 329 GLU A C 1
ATOM 2359 O O . GLU A 1 331 ? -34.348 25.877 16.256 1.00 76.79 329 GLU A O 1
ATOM 2365 N N . GLN A 1 332 ? -34.408 24.677 18.166 1.00 61.92 330 GLN A N 1
ATOM 2366 C CA . GLN A 1 332 ? -33.180 23.952 17.867 1.00 58.90 330 GLN A CA 1
ATOM 2367 C C . GLN A 1 332 ? -33.444 22.771 16.941 1.00 58.91 330 GLN A C 1
ATOM 2368 O O . GLN A 1 332 ? -32.620 22.466 16.072 1.00 59.83 330 GLN A O 1
ATOM 2374 N N . ILE A 1 333 ? -34.589 22.101 17.109 1.00 56.46 331 ILE A N 1
ATOM 2375 C CA . ILE A 1 333 ? -34.951 20.994 16.226 1.00 52.44 331 ILE A CA 1
ATOM 2376 C C . ILE A 1 333 ? -35.126 21.482 14.793 1.00 57.40 331 ILE A C 1
ATOM 2377 O O . ILE A 1 333 ? -34.883 20.735 13.837 1.00 62.27 331 ILE A O 1
ATOM 2382 N N . VAL A 1 334 ? -35.526 22.742 14.617 1.00 54.29 332 VAL A N 1
ATOM 2383 C CA . VAL A 1 334 ? -35.735 23.279 13.276 1.00 49.56 332 VAL A CA 1
ATOM 2384 C C . VAL A 1 334 ? -34.406 23.582 12.596 1.00 57.40 332 VAL A C 1
ATOM 2385 O O . VAL A 1 334 ? -34.227 23.293 11.407 1.00 67.83 332 VAL A O 1
ATOM 2389 N N . ARG A 1 335 ? -33.455 24.162 13.334 1.00 56.25 333 ARG A N 1
ATOM 2390 C CA . ARG A 1 335 ? -32.195 24.588 12.728 1.00 64.53 333 ARG A CA 1
ATOM 2391 C C . ARG A 1 335 ? -31.419 23.403 12.165 1.00 77.88 333 ARG A C 1
ATOM 2392 O O . ARG A 1 335 ? -30.908 23.461 11.041 1.00 87.14 333 ARG A O 1
ATOM 2400 N N . ASP A 1 336 ? -31.320 22.318 12.928 1.00 81.89 334 ASP A N 1
ATOM 2401 C CA . ASP A 1 336 ? -30.608 21.128 12.482 1.00 87.96 334 ASP A CA 1
ATOM 2402 C C . ASP A 1 336 ? -31.486 20.179 11.672 1.00 85.41 334 ASP A C 1
ATOM 2403 O O . ASP A 1 336 ? -31.054 19.063 11.365 1.00 89.95 334 ASP A O 1
ATOM 2408 N N . SER A 1 337 ? -32.699 20.595 11.318 1.00 75.24 335 SER A N 1
ATOM 2409 C CA . SER A 1 337 ? -33.583 19.770 10.501 1.00 68.77 335 SER A CA 1
ATOM 2410 C C . SER A 1 337 ? -33.230 19.906 9.023 1.00 70.56 335 SER A C 1
ATOM 2411 O O . SER A 1 337 ? -33.759 19.184 8.177 1.00 70.05 335 SER A O 1
ATOM 2414 N N . ALA A 1 341 ? -37.479 28.469 5.756 1.00 91.91 339 ALA A N 1
ATOM 2415 C CA . ALA A 1 341 ? -38.266 29.342 4.894 1.00 91.99 339 ALA A CA 1
ATOM 2416 C C . ALA A 1 341 ? -39.743 28.965 4.942 1.00 90.23 339 ALA A C 1
ATOM 2417 O O . ALA A 1 341 ? -40.319 28.811 6.019 1.00 86.81 339 ALA A O 1
ATOM 2419 N N . GLY A 1 342 ? -40.350 28.811 3.768 1.00 95.72 340 GLY A N 1
ATOM 2420 C CA . GLY A 1 342 ? -41.768 28.525 3.684 1.00 102.34 340 GLY A CA 1
ATOM 2421 C C . GLY A 1 342 ? -42.096 27.117 3.233 1.00 113.94 340 GLY A C 1
ATOM 2422 O O . GLY A 1 342 ? -43.124 26.894 2.586 1.00 118.42 340 GLY A O 1
ATOM 2423 N N . ASP A 1 343 ? -41.236 26.157 3.564 1.00 118.58 341 ASP A N 1
ATOM 2424 C CA . ASP A 1 343 ? -41.519 24.768 3.241 1.00 116.92 341 ASP A CA 1
ATOM 2425 C C . ASP A 1 343 ? -42.432 24.164 4.307 1.00 109.35 341 ASP A C 1
ATOM 2426 O O . ASP A 1 343 ? -42.822 24.824 5.276 1.00 109.26 341 ASP A O 1
ATOM 2431 N N . GLU A 1 344 ? -42.775 22.893 4.126 1.00 98.93 342 GLU A N 1
ATOM 2432 C CA . GLU A 1 344 ? -43.759 22.257 4.989 1.00 88.96 342 GLU A CA 1
ATOM 2433 C C . GLU A 1 344 ? -43.255 22.215 6.430 1.00 81.92 342 GLU A C 1
ATOM 2434 O O . GLU A 1 344 ? -42.050 22.061 6.666 1.00 90.66 342 GLU A O 1
ATOM 2436 N N . PRO A 1 345 ? -44.135 22.363 7.412 1.00 63.81 343 PRO A N 1
ATOM 2437 C CA . PRO A 1 345 ? -43.714 22.328 8.814 1.00 54.32 343 PRO A CA 1
ATOM 2438 C C . PRO A 1 345 ? -43.527 20.889 9.284 1.00 51.00 343 PRO A C 1
ATOM 2439 O O . PRO A 1 345 ? -43.779 19.929 8.558 1.00 54.02 343 PRO A O 1
ATOM 2443 N N . LEU A 1 346 ? -43.079 20.757 10.532 1.00 47.76 344 LEU A N 1
ATOM 2444 C CA . LEU A 1 346 ? -42.864 19.436 11.109 1.00 45.57 344 LEU A CA 1
ATOM 2445 C C . LEU A 1 346 ? -44.175 18.781 11.527 1.00 39.19 344 LEU A C 1
ATOM 2446 O O . LEU A 1 346 ? -44.380 17.587 11.283 1.00 44.71 344 LEU A O 1
ATOM 2451 N N . PHE A 1 347 ? -45.071 19.540 12.155 1.00 30.12 345 PHE A N 1
ATOM 2452 C CA . PHE A 1 347 ? -46.319 18.996 12.667 1.00 23.17 345 PHE A CA 1
ATOM 2453 C C . PHE A 1 347 ? -47.464 19.938 12.329 1.00 34.24 345 PHE A C 1
ATOM 2454 O O . PHE A 1 347 ? -47.257 21.106 11.990 1.00 31.88 345 PHE A O 1
ATOM 2462 N N . GLY A 1 348 ? -48.682 19.412 12.428 1.00 42.14 346 GLY A N 1
ATOM 2463 C CA . GLY A 1 348 ? -49.871 20.192 12.186 1.00 48.83 346 GLY A CA 1
ATOM 2464 C C . GLY A 1 348 ? -50.637 20.487 13.460 1.00 40.19 346 GLY A C 1
ATOM 2465 O O . GLY A 1 348 ? -50.552 21.583 14.024 1.00 47.83 346 GLY A O 1
ATOM 2466 N N . PRO A 1 349 ? -51.406 19.510 13.937 1.00 28.16 347 PRO A N 1
ATOM 2467 C CA . PRO A 1 349 ? -52.183 19.721 15.161 1.00 21.57 347 PRO A CA 1
ATOM 2468 C C . PRO A 1 349 ? -51.301 19.708 16.400 1.00 24.99 347 PRO A C 1
ATOM 2469 O O . PRO A 1 349 ? -50.230 19.097 16.428 1.00 29.92 347 PRO A O 1
ATOM 2473 N N . VAL A 1 350 ? -51.765 20.411 17.430 1.00 30.92 348 VAL A N 1
ATOM 2474 C CA . VAL A 1 350 ? -51.047 20.546 18.693 1.00 16.84 348 VAL A CA 1
ATOM 2475 C C . VAL A 1 350 ? -51.975 20.101 19.811 1.00 15.94 348 VAL A C 1
ATOM 2476 O O . VAL A 1 350 ? -53.019 20.724 20.042 1.00 38.73 348 VAL A O 1
ATOM 2480 N N . LEU A 1 351 ? -51.595 19.034 20.505 1.00 15.73 349 LEU A N 1
ATOM 2481 C CA . LEU A 1 351 ? -52.385 18.478 21.595 1.00 18.66 349 LEU A CA 1
ATOM 2482 C C . LEU A 1 351 ? -51.833 18.984 22.923 1.00 16.62 349 LEU A C 1
ATOM 2483 O O . LEU A 1 351 ? -50.643 18.813 23.212 1.00 22.11 349 LEU A O 1
ATOM 2488 N N . ASN A 1 352 ? -52.696 19.609 23.719 1.00 16.76 350 ASN A N 1
ATOM 2489 C CA . ASN A 1 352 ? -52.331 20.164 25.015 1.00 21.65 350 ASN A CA 1
ATOM 2490 C C . ASN A 1 352 ? -53.106 19.444 26.107 1.00 24.07 350 ASN A C 1
ATOM 2491 O O . ASN A 1 352 ? -54.334 19.326 26.030 1.00 30.62 350 ASN A O 1
ATOM 2496 N N . ILE A 1 353 ? -52.389 18.971 27.124 1.00 20.24 351 ILE A N 1
ATOM 2497 C CA . ILE A 1 353 ? -52.993 18.299 28.265 1.00 23.75 351 ILE A CA 1
ATOM 2498 C C . ILE A 1 353 ? -52.759 19.048 29.567 1.00 27.67 351 ILE A C 1
ATOM 2499 O O . ILE A 1 353 ? -53.260 18.622 30.614 1.00 32.48 351 ILE A O 1
ATOM 2504 N N . LYS A 1 354 ? -52.033 20.161 29.533 1.00 26.21 352 LYS A N 1
ATOM 2505 C CA . LYS A 1 354 ? -51.717 20.899 30.743 1.00 32.56 352 LYS A CA 1
ATOM 2506 C C . LYS A 1 354 ? -52.874 21.802 31.162 1.00 41.75 352 LYS A C 1
ATOM 2507 O O . LYS A 1 354 ? -53.724 22.196 30.356 1.00 50.04 352 LYS A O 1
ATOM 2513 N N . VAL A 1 355 ? -52.888 22.128 32.452 1.00 42.18 353 VAL A N 1
ATOM 2514 C CA . VAL A 1 355 ? -53.819 23.082 33.041 1.00 45.15 353 VAL A CA 1
ATOM 2515 C C . VAL A 1 355 ? -53.000 24.155 33.744 1.00 41.88 353 VAL A C 1
ATOM 2516 O O . VAL A 1 355 ? -52.023 23.846 34.436 1.00 44.41 353 VAL A O 1
ATOM 2520 N N . PHE A 1 356 ? -53.393 25.411 33.560 1.00 41.50 354 PHE A N 1
ATOM 2521 C CA . PHE A 1 356 ? -52.659 26.548 34.098 1.00 53.99 354 PHE A CA 1
ATOM 2522 C C . PHE A 1 356 ? -53.380 27.114 35.315 1.00 60.87 354 PHE A C 1
ATOM 2523 O O . PHE A 1 356 ? -54.611 27.205 35.336 1.00 68.58 354 PHE A O 1
ATOM 2531 N N . ASP A 1 357 ? -52.605 27.493 36.328 1.00 52.92 355 ASP A N 1
ATOM 2532 C CA . ASP A 1 357 ? -53.151 27.960 37.598 1.00 50.80 355 ASP A CA 1
ATOM 2533 C C . ASP A 1 357 ? -53.311 29.476 37.544 1.00 46.45 355 ASP A C 1
ATOM 2534 O O . ASP A 1 357 ? -52.323 30.215 37.597 1.00 40.15 355 ASP A O 1
ATOM 2539 N N . TYR A 1 358 ? -54.558 29.935 37.446 1.00 45.80 356 TYR A N 1
ATOM 2540 C CA . TYR A 1 358 ? -54.885 31.353 37.438 1.00 45.29 356 TYR A CA 1
ATOM 2541 C C . TYR A 1 358 ? -55.418 31.837 38.780 1.00 49.88 356 TYR A C 1
ATOM 2542 O O . TYR A 1 358 ? -55.879 32.978 38.878 1.00 60.46 356 TYR A O 1
ATOM 2551 N N . GLN A 1 359 ? -55.356 30.999 39.811 1.00 43.31 357 GLN A N 1
ATOM 2552 C CA . GLN A 1 359 ? -56.010 31.305 41.076 1.00 45.94 357 GLN A CA 1
ATOM 2553 C C . GLN A 1 359 ? -55.269 32.406 41.825 1.00 44.94 357 GLN A C 1
ATOM 2554 O O . GLN A 1 359 ? -54.042 32.372 41.955 1.00 58.09 357 GLN A O 1
ATOM 2560 N N . LEU A 1 360 ? -56.026 33.386 42.315 1.00 40.93 358 LEU A N 1
ATOM 2561 C CA . LEU A 1 360 ? -55.515 34.441 43.176 1.00 23.25 358 LEU A CA 1
ATOM 2562 C C . LEU A 1 360 ? -56.280 34.423 44.493 1.00 47.25 358 LEU A C 1
ATOM 2563 O O . LEU A 1 360 ? -57.447 34.025 44.544 1.00 55.04 358 LEU A O 1
ATOM 2568 N N . ASP A 1 361 ? -55.616 34.852 45.562 1.00 25.31 359 ASP A N 1
ATOM 2569 C CA . ASP A 1 361 ? -56.231 34.917 46.886 1.00 48.66 359 ASP A CA 1
ATOM 2570 C C . ASP A 1 361 ? -56.094 36.342 47.412 1.00 43.09 359 ASP A C 1
ATOM 2571 O O . ASP A 1 361 ? -55.109 36.684 48.071 1.00 48.80 359 ASP A O 1
ATOM 2576 N N . ILE A 1 362 ? -57.087 37.167 47.116 1.00 37.26 360 ILE A N 1
ATOM 2577 C CA . ILE A 1 362 ? -57.187 38.528 47.631 1.00 32.46 360 ILE A CA 1
ATOM 2578 C C . ILE A 1 362 ? -58.354 38.557 48.612 1.00 30.15 360 ILE A C 1
ATOM 2579 O O . ILE A 1 362 ? -59.476 38.198 48.232 1.00 30.01 360 ILE A O 1
ATOM 2584 N N . PRO A 1 363 ? -58.138 38.955 49.875 1.00 38.47 361 PRO A N 1
ATOM 2585 C CA . PRO A 1 363 ? -59.202 38.859 50.888 1.00 33.00 361 PRO A CA 1
ATOM 2586 C C . PRO A 1 363 ? -60.521 39.495 50.474 1.00 40.97 361 PRO A C 1
ATOM 2587 O O . PRO A 1 363 ? -60.582 40.692 50.174 1.00 50.01 361 PRO A O 1
ATOM 2591 N N . ASP A 1 364 ? -61.579 38.679 50.451 1.00 33.53 362 ASP A N 1
ATOM 2592 C CA . ASP A 1 364 ? -62.931 39.119 50.098 1.00 36.32 362 ASP A CA 1
ATOM 2593 C C . ASP A 1 364 ? -62.985 39.695 48.684 1.00 36.58 362 ASP A C 1
ATOM 2594 O O . ASP A 1 364 ? -63.687 40.674 48.418 1.00 38.29 362 ASP A O 1
ATOM 2599 N N . VAL A 1 365 ? -62.240 39.081 47.765 1.00 31.23 363 VAL A N 1
ATOM 2600 C CA . VAL A 1 365 ? -62.197 39.507 46.369 1.00 34.61 363 VAL A CA 1
ATOM 2601 C C . VAL A 1 365 ? -62.179 38.264 45.489 1.00 39.40 363 VAL A C 1
ATOM 2602 O O . VAL A 1 365 ? -61.285 37.421 45.622 1.00 44.01 363 VAL A O 1
ATOM 2606 N N . GLN A 1 366 ? -63.156 38.153 44.592 1.00 40.26 364 GLN A N 1
ATOM 2607 C CA . GLN A 1 366 ? -63.214 37.062 43.629 1.00 37.91 364 GLN A CA 1
ATOM 2608 C C . GLN A 1 366 ? -62.408 37.434 42.390 1.00 26.00 364 GLN A C 1
ATOM 2609 O O . GLN A 1 366 ? -62.606 38.508 41.814 1.00 26.27 364 GLN A O 1
ATOM 2615 N N . ALA A 1 367 ? -61.508 36.543 41.980 1.00 24.85 365 ALA A N 1
ATOM 2616 C CA . ALA A 1 367 ? -60.602 36.788 40.865 1.00 23.87 365 ALA A CA 1
ATOM 2617 C C . ALA A 1 367 ? -60.840 35.760 39.770 1.00 29.48 365 ALA A C 1
ATOM 2618 O O . ALA A 1 367 ? -60.812 34.552 40.029 1.00 39.34 365 ALA A O 1
ATOM 2620 N N . GLN A 1 368 ? -61.062 36.241 38.547 1.00 29.84 366 GLN A N 1
ATOM 2621 C CA . GLN A 1 368 ? -61.305 35.378 37.397 1.00 31.29 366 GLN A CA 1
ATOM 2622 C C . GLN A 1 368 ? -60.528 35.920 36.208 1.00 26.08 366 GLN A C 1
ATOM 2623 O O . GLN A 1 368 ? -60.726 37.071 35.809 1.00 21.69 366 GLN A O 1
ATOM 2629 N N . THR A 1 369 ? -59.655 35.089 35.643 1.00 27.72 367 THR A N 1
ATOM 2630 C CA . THR A 1 369 ? -58.822 35.483 34.515 1.00 31.63 367 THR A CA 1
ATOM 2631 C C . THR A 1 369 ? -59.527 35.154 33.204 1.00 21.25 367 THR A C 1
ATOM 2632 O O . THR A 1 369 ? -59.988 34.025 33.005 1.00 21.85 367 THR A O 1
ATOM 2636 N N . HIS A 1 370 ? -59.613 36.143 32.318 1.00 20.00 368 HIS A N 1
ATOM 2637 C CA . HIS A 1 370 ? -60.191 35.977 30.991 1.00 19.91 368 HIS A CA 1
ATOM 2638 C C . HIS A 1 370 ? -59.113 36.232 29.951 1.00 19.79 368 HIS A C 1
ATOM 2639 O O . HIS A 1 370 ? -58.406 37.243 30.019 1.00 25.94 368 HIS A O 1
ATOM 2646 N N . THR A 1 371 ? -58.996 35.322 28.988 1.00 19.21 369 THR A N 1
ATOM 2647 C CA . THR A 1 371 ? -57.938 35.381 27.988 1.00 27.87 369 THR A CA 1
ATOM 2648 C C . THR A 1 371 ? -58.413 36.126 26.746 1.00 25.73 369 THR A C 1
ATOM 2649 O O . THR A 1 371 ? -59.498 35.850 26.223 1.00 32.15 369 THR A O 1
ATOM 2653 N N . LEU A 1 372 ? -57.591 37.061 26.273 1.00 20.59 370 LEU A N 1
ATOM 2654 C CA . LEU A 1 372 ? -57.885 37.847 25.081 1.00 21.55 370 LEU A CA 1
ATOM 2655 C C . LEU A 1 372 ? -57.011 37.471 23.895 1.00 33.12 370 LEU A C 1
ATOM 2656 O O . LEU A 1 372 ? -57.525 37.265 22.791 1.00 38.57 370 LEU A O 1
ATOM 2661 N N . ALA A 1 373 ? -55.697 37.374 24.092 1.00 21.48 371 ALA A N 1
ATOM 2662 C CA . ALA A 1 373 ? -54.753 37.105 23.011 1.00 32.18 371 ALA A CA 1
ATOM 2663 C C . ALA A 1 373 ? -53.804 35.993 23.439 1.00 40.69 371 ALA A C 1
ATOM 2664 O O . ALA A 1 373 ? -52.964 36.194 24.321 1.00 41.75 371 ALA A O 1
ATOM 2666 N N . THR A 1 374 ? -53.936 34.825 22.813 1.00 42.20 372 THR A N 1
ATOM 2667 C CA . THR A 1 374 ? -53.034 33.709 23.068 1.00 36.62 372 THR A CA 1
ATOM 2668 C C . THR A 1 374 ? -51.863 33.677 22.102 1.00 30.66 372 THR A C 1
ATOM 2669 O O . THR A 1 374 ? -50.802 33.138 22.437 1.00 20.26 372 THR A O 1
ATOM 2673 N N . GLY A 1 375 ? -52.037 34.231 20.908 1.00 30.48 373 GLY A N 1
ATOM 2674 C CA . GLY A 1 375 ? -51.018 34.176 19.891 1.00 28.30 373 GLY A CA 1
ATOM 2675 C C . GLY A 1 375 ? -51.519 33.521 18.624 1.00 32.79 373 GLY A C 1
ATOM 2676 O O . GLY A 1 375 ? -52.666 33.069 18.542 1.00 38.91 373 GLY A O 1
ATOM 2677 N N . PRO A 1 376 ? -50.668 33.465 17.602 1.00 33.90 374 PRO A N 1
ATOM 2678 C CA . PRO A 1 376 ? -51.084 32.864 16.332 1.00 31.99 374 PRO A CA 1
ATOM 2679 C C . PRO A 1 376 ? -51.010 31.347 16.378 1.00 31.61 374 PRO A C 1
ATOM 2680 O O . PRO A 1 376 ? -50.100 30.762 16.971 1.00 32.86 374 PRO A O 1
ATOM 2684 N N . VAL A 1 377 ? -51.997 30.712 15.751 1.00 31.47 375 VAL A N 1
ATOM 2685 C CA . VAL A 1 377 ? -52.004 29.271 15.537 1.00 32.40 375 VAL A CA 1
ATOM 2686 C C . VAL A 1 377 ? -51.806 29.014 14.051 1.00 34.44 375 VAL A C 1
ATOM 2687 O O . VAL A 1 377 ? -52.316 29.760 13.205 1.00 32.88 375 VAL A O 1
ATOM 2691 N N . ASN A 1 378 ? -51.042 27.969 13.735 1.00 32.63 376 ASN A N 1
ATOM 2692 C CA . ASN A 1 378 ? -50.825 27.617 12.338 1.00 23.90 376 ASN A CA 1
ATOM 2693 C C . ASN A 1 378 ? -51.970 26.771 11.796 1.00 29.52 376 ASN A C 1
ATOM 2694 O O . ASN A 1 378 ? -52.440 27.006 10.677 1.00 33.56 376 ASN A O 1
ATOM 2699 N N . ASP A 1 379 ? -52.437 25.794 12.574 1.00 31.64 377 ASP A N 1
ATOM 2700 C CA . ASP A 1 379 ? -53.487 24.903 12.101 1.00 38.17 377 ASP A CA 1
ATOM 2701 C C . ASP A 1 379 ? -54.584 24.720 13.143 1.00 26.41 377 ASP A C 1
ATOM 2702 O O . ASP A 1 379 ? -55.662 25.310 13.021 1.00 33.32 377 ASP A O 1
ATOM 2707 N N . LEU A 1 380 ? -54.325 23.912 14.170 1.00 19.32 378 LEU A N 1
ATOM 2708 C CA . LEU A 1 380 ? -55.373 23.553 15.123 1.00 18.28 378 LEU A CA 1
ATOM 2709 C C . LEU A 1 380 ? -54.748 23.105 16.435 1.00 24.99 378 LEU A C 1
ATOM 2710 O O . LEU A 1 380 ? -53.986 22.133 16.458 1.00 29.90 378 LEU A O 1
ATOM 2715 N N . GLU A 1 381 ? -55.084 23.794 17.522 1.00 20.82 379 GLU A N 1
ATOM 2716 C CA . GLU A 1 381 ? -54.639 23.436 18.863 1.00 17.92 379 GLU A CA 1
ATOM 2717 C C . GLU A 1 381 ? -55.822 22.893 19.652 1.00 21.94 379 GLU A C 1
ATOM 2718 O O . GLU A 1 381 ? -56.897 23.502 19.661 1.00 28.29 379 GLU A O 1
ATOM 2724 N N . LEU A 1 382 ? -55.617 21.757 20.318 1.00 23.37 380 LEU A N 1
ATOM 2725 C CA . LEU A 1 382 ? -56.684 21.045 21.016 1.00 33.21 380 LEU A CA 1
ATOM 2726 C C . LEU A 1 382 ? -56.239 20.745 22.441 1.00 37.75 380 LEU A C 1
ATOM 2727 O O . LEU A 1 382 ? -55.316 19.950 22.653 1.00 46.21 380 LEU A O 1
ATOM 2732 N N . ALA A 1 383 ? -56.895 21.376 23.411 1.00 33.51 381 ALA A N 1
ATOM 2733 C CA . ALA A 1 383 ? -56.656 21.134 24.826 1.00 32.40 381 ALA A CA 1
ATOM 2734 C C . ALA A 1 383 ? -57.837 20.377 25.417 1.00 36.80 381 ALA A C 1
ATOM 2735 O O . ALA A 1 383 ? -58.996 20.712 25.151 1.00 42.34 381 ALA A O 1
ATOM 2737 N N . LEU A 1 384 ? -57.540 19.357 26.219 1.00 30.29 382 LEU A N 1
ATOM 2738 C CA . LEU A 1 384 ? -58.555 18.489 26.802 1.00 28.24 382 LEU A CA 1
ATOM 2739 C C . LEU A 1 384 ? -58.517 18.602 28.318 1.00 36.22 382 LEU A C 1
ATOM 2740 O O . LEU A 1 384 ? -57.440 18.565 28.923 1.00 40.89 382 LEU A O 1
ATOM 2745 N N . PHE A 1 385 ? -59.693 18.732 28.928 1.00 42.49 383 PHE A N 1
ATOM 2746 C CA . PHE A 1 385 ? -59.812 18.941 30.370 1.00 43.09 383 PHE A CA 1
ATOM 2747 C C . PHE A 1 385 ? -60.792 17.942 30.969 1.00 45.16 383 PHE A C 1
ATOM 2748 O O . PHE A 1 385 ? -62.016 18.154 30.909 1.00 46.24 383 PHE A O 1
ATOM 2756 N N . PRO A 1 386 ? -60.301 16.839 31.537 1.00 43.77 384 PRO A N 1
ATOM 2757 C CA . PRO A 1 386 ? -61.150 16.002 32.399 1.00 46.70 384 PRO A CA 1
ATOM 2758 C C . PRO A 1 386 ? -61.271 16.642 33.775 1.00 52.85 384 PRO A C 1
ATOM 2759 O O . PRO A 1 386 ? -60.269 16.864 34.459 1.00 55.32 384 PRO A O 1
ATOM 2763 N N . ASP A 1 387 ? -62.501 16.946 34.179 1.00 55.47 385 ASP A N 1
ATOM 2764 C CA . ASP A 1 387 ? -62.725 17.661 35.424 1.00 63.28 385 ASP A CA 1
ATOM 2765 C C . ASP A 1 387 ? -62.700 16.695 36.609 1.00 71.34 385 ASP A C 1
ATOM 2766 O O . ASP A 1 387 ? -62.481 15.489 36.465 1.00 75.80 385 ASP A O 1
ATOM 2771 N N . VAL A 1 388 ? -62.932 17.242 37.804 1.00 71.08 386 VAL A N 1
ATOM 2772 C CA . VAL A 1 388 ? -62.899 16.427 39.013 1.00 66.55 386 VAL A CA 1
ATOM 2773 C C . VAL A 1 388 ? -64.056 15.435 39.034 1.00 68.98 386 VAL A C 1
ATOM 2774 O O . VAL A 1 388 ? -63.909 14.309 39.526 1.00 68.30 386 VAL A O 1
ATOM 2778 N N . HIS A 1 389 ? -65.211 15.816 38.485 1.00 73.76 387 HIS A N 1
ATOM 2779 C CA . HIS A 1 389 ? -66.379 14.943 38.482 1.00 73.46 387 HIS A CA 1
ATOM 2780 C C . HIS A 1 389 ? -66.287 13.824 37.452 1.00 63.52 387 HIS A C 1
ATOM 2781 O O . HIS A 1 389 ? -67.117 12.910 37.483 1.00 61.54 387 HIS A O 1
ATOM 2788 N N . GLY A 1 390 ? -65.314 13.874 36.544 1.00 60.25 388 GLY A N 1
ATOM 2789 C CA . GLY A 1 390 ? -65.139 12.850 35.537 1.00 56.97 388 GLY A CA 1
ATOM 2790 C C . GLY A 1 390 ? -65.582 13.242 34.144 1.00 53.75 388 GLY A C 1
ATOM 2791 O O . GLY A 1 390 ? -65.274 12.513 33.192 1.00 55.60 388 GLY A O 1
ATOM 2792 N N . ASP A 1 391 ? -66.290 14.357 33.986 1.00 46.49 389 ASP A N 1
ATOM 2793 C CA . ASP A 1 391 ? -66.727 14.781 32.665 1.00 44.52 389 ASP A CA 1
ATOM 2794 C C . ASP A 1 391 ? -65.556 15.363 31.876 1.00 36.26 389 ASP A C 1
ATOM 2795 O O . ASP A 1 391 ? -64.440 15.511 32.378 1.00 39.62 389 ASP A O 1
ATOM 2800 N N . LEU A 1 392 ? -65.824 15.701 30.616 1.00 33.47 390 LEU A N 1
ATOM 2801 C CA . LEU A 1 392 ? -64.779 16.085 29.675 1.00 26.48 390 LEU A CA 1
ATOM 2802 C C . LEU A 1 392 ? -65.174 17.365 28.956 1.00 31.55 390 LEU A C 1
ATOM 2803 O O . LEU A 1 392 ? -66.246 17.435 28.346 1.00 39.04 390 LEU A O 1
ATOM 2808 N N . SER A 1 393 ? -64.304 18.371 29.025 1.00 33.92 391 SER A N 1
ATOM 2809 C CA . SER A 1 393 ? -64.434 19.592 28.246 1.00 33.41 391 SER A CA 1
ATOM 2810 C C . SER A 1 393 ? -63.186 19.776 27.394 1.00 24.47 391 SER A C 1
ATOM 2811 O O . SER A 1 393 ? -62.090 19.351 27.770 1.00 29.99 391 SER A O 1
ATOM 2814 N N . ILE A 1 394 ? -63.362 20.407 26.236 1.00 19.30 392 ILE A N 1
ATOM 2815 C CA . ILE A 1 394 ? -62.264 20.658 25.314 1.00 14.73 392 ILE A CA 1
ATOM 2816 C C . ILE A 1 394 ? -62.258 22.130 24.930 1.00 18.73 392 ILE A C 1
ATOM 2817 O O . ILE A 1 394 ? -63.289 22.809 24.961 1.00 20.23 392 ILE A O 1
ATOM 2822 N N . GLU A 1 395 ? -61.072 22.622 24.575 1.00 21.35 393 GLU A N 1
ATOM 2823 C CA . GLU A 1 395 ? -60.881 23.979 24.082 1.00 29.86 393 GLU A CA 1
ATOM 2824 C C . GLU A 1 395 ? -60.176 23.892 22.738 1.00 25.99 393 GLU A C 1
ATOM 2825 O O . GLU A 1 395 ? -59.077 23.336 22.647 1.00 22.01 393 GLU A O 1
ATOM 2831 N N . ILE A 1 396 ? -60.805 24.434 21.700 1.00 24.35 394 ILE A N 1
ATOM 2832 C CA . ILE A 1 396 ? -60.293 24.360 20.338 1.00 25.97 394 ILE A CA 1
ATOM 2833 C C . ILE A 1 396 ? -59.871 25.753 19.895 1.00 27.44 394 ILE A C 1
ATOM 2834 O O . ILE A 1 396 ? -60.671 26.696 19.944 1.00 29.80 394 ILE A O 1
ATOM 2839 N N . LEU A 1 397 ? -58.615 25.881 19.472 1.00 23.57 395 LEU A N 1
ATOM 2840 C CA . LEU A 1 397 ? -58.104 27.079 18.820 1.00 22.33 395 LEU A CA 1
ATOM 2841 C C . LEU A 1 397 ? -57.766 26.732 17.378 1.00 23.00 395 LEU A C 1
ATOM 2842 O O . LEU A 1 397 ? -57.150 25.694 17.114 1.00 26.92 395 LEU A O 1
ATOM 2847 N N . ALA A 1 398 ? -58.174 27.590 16.445 1.00 18.95 396 ALA A N 1
ATOM 2848 C CA . ALA A 1 398 ? -58.064 27.267 15.031 1.00 19.72 396 ALA A CA 1
ATOM 2849 C C . ALA A 1 398 ? -57.707 28.500 14.213 1.00 28.00 396 ALA A C 1
ATOM 2850 O O . ALA A 1 398 ? -58.074 29.627 14.557 1.00 34.38 396 ALA A O 1
ATOM 2852 N N . ASN A 1 399 ? -56.992 28.260 13.116 1.00 21.82 397 ASN A N 1
ATOM 2853 C CA . ASN A 1 399 ? -56.712 29.301 12.138 1.00 28.84 397 ASN A CA 1
ATOM 2854 C C . ASN A 1 399 ? -57.998 29.681 11.412 1.00 32.58 397 ASN A C 1
ATOM 2855 O O . ASN A 1 399 ? -58.730 28.812 10.930 1.00 39.12 397 ASN A O 1
ATOM 2860 N N . LYS A 1 400 ? -58.272 30.985 11.332 1.00 27.04 398 LYS A N 1
ATOM 2861 C CA . LYS A 1 400 ? -59.488 31.456 10.679 1.00 33.87 398 LYS A CA 1
ATOM 2862 C C . LYS A 1 400 ? -59.439 31.319 9.162 1.00 44.54 398 LYS A C 1
ATOM 2863 O O . LYS A 1 400 ? -60.485 31.444 8.515 1.00 54.68 398 LYS A O 1
ATOM 2869 N N . GLN A 1 401 ? -58.264 31.069 8.579 1.00 39.57 399 GLN A N 1
ATOM 2870 C CA . GLN A 1 401 ? -58.190 30.825 7.143 1.00 39.59 399 GLN A CA 1
ATOM 2871 C C . GLN A 1 401 ? -58.495 29.375 6.793 1.00 40.76 399 GLN A C 1
ATOM 2872 O O . GLN A 1 401 ? -58.992 29.100 5.695 1.00 49.26 399 GLN A O 1
ATOM 2878 N N . ARG A 1 402 ? -58.218 28.443 7.704 1.00 34.37 400 ARG A N 1
ATOM 2879 C CA . ARG A 1 402 ? -58.365 27.021 7.432 1.00 29.87 400 ARG A CA 1
ATOM 2880 C C . ARG A 1 402 ? -59.601 26.404 8.073 1.00 25.40 400 ARG A C 1
ATOM 2881 O O . ARG A 1 402 ? -59.927 25.253 7.764 1.00 35.81 400 ARG A O 1
ATOM 2889 N N . TYR A 1 403 ? -60.288 27.124 8.957 1.00 24.95 401 TYR A N 1
ATOM 2890 C CA . TYR A 1 403 ? -61.445 26.585 9.657 1.00 34.16 401 TYR A CA 1
ATOM 2891 C C . TYR A 1 403 ? -62.499 27.670 9.822 1.00 40.26 401 TYR A C 1
ATOM 2892 O O . TYR A 1 403 ? -62.214 28.867 9.723 1.00 48.71 401 TYR A O 1
ATOM 2901 N N . ASP A 1 404 ? -63.730 27.234 10.075 1.00 24.53 402 ASP A N 1
ATOM 2902 C CA . ASP A 1 404 ? -64.825 28.128 10.420 1.00 46.35 402 ASP A CA 1
ATOM 2903 C C . ASP A 1 404 ? -65.592 27.544 11.600 1.00 50.51 402 ASP A C 1
ATOM 2904 O O . ASP A 1 404 ? -65.342 26.418 12.038 1.00 45.82 402 ASP A O 1
ATOM 2909 N N . GLU A 1 405 ? -66.540 28.329 12.109 1.00 55.36 403 GLU A N 1
ATOM 2910 C CA . GLU A 1 405 ? -67.289 27.922 13.297 1.00 58.23 403 GLU A CA 1
ATOM 2911 C C . GLU A 1 405 ? -68.068 26.624 13.106 1.00 47.47 403 GLU A C 1
ATOM 2912 O O . GLU A 1 405 ? -67.920 25.716 13.943 1.00 41.90 403 GLU A O 1
ATOM 2918 N N . PRO A 1 406 ? -68.891 26.453 12.062 1.00 42.31 404 PRO A N 1
ATOM 2919 C CA . PRO A 1 406 ? -69.743 25.251 12.025 1.00 35.73 404 PRO A CA 1
ATOM 2920 C C . PRO A 1 406 ? -68.987 23.956 11.776 1.00 33.99 404 PRO A C 1
ATOM 2921 O O . PRO A 1 406 ? -69.338 22.931 12.372 1.00 40.79 404 PRO A O 1
ATOM 2925 N N . THR A 1 407 ? -67.967 23.955 10.911 1.00 36.38 405 THR A N 1
ATOM 2926 C CA . THR A 1 407 ? -67.273 22.701 10.624 1.00 32.25 405 THR A CA 1
ATOM 2927 C C . THR A 1 407 ? -66.448 22.208 11.807 1.00 30.26 405 THR A C 1
ATOM 2928 O O . THR A 1 407 ? -66.103 21.022 11.851 1.00 20.87 405 THR A O 1
ATOM 2932 N N . LEU A 1 408 ? -66.122 23.083 12.761 1.00 25.13 406 LEU A N 1
ATOM 2933 C CA . LEU A 1 408 ? -65.486 22.619 13.988 1.00 24.74 406 LEU A CA 1
ATOM 2934 C C . LEU A 1 408 ? -66.497 21.958 14.917 1.00 29.71 406 LEU A C 1
ATOM 2935 O O . LEU A 1 408 ? -66.204 20.916 15.514 1.00 29.29 406 LEU A O 1
ATOM 2940 N N . ILE A 1 409 ? -67.687 22.551 15.047 1.00 36.59 407 ILE A N 1
ATOM 2941 C CA . ILE A 1 409 ? -68.765 21.915 15.802 1.00 20.21 407 ILE A CA 1
ATOM 2942 C C . ILE A 1 409 ? -69.042 20.525 15.250 1.00 20.22 407 ILE A C 1
ATOM 2943 O O . ILE A 1 409 ? -69.300 19.576 16.000 1.00 21.82 407 ILE A O 1
ATOM 2948 N N . GLN A 1 410 ? -68.978 20.386 13.925 1.00 28.79 408 GLN A N 1
ATOM 2949 C CA . GLN A 1 410 ? -69.254 19.107 13.281 1.00 27.01 408 GLN A CA 1
ATOM 2950 C C . GLN A 1 410 ? -68.192 18.072 13.635 1.00 26.11 408 GLN A C 1
ATOM 2951 O O . GLN A 1 410 ? -68.514 16.920 13.948 1.00 19.75 408 GLN A O 1
ATOM 2957 N N . HIS A 1 411 ? -66.917 18.468 13.596 1.00 26.88 409 HIS A N 1
ATOM 2958 C CA . HIS A 1 411 ? -65.844 17.549 13.962 1.00 23.82 409 HIS A CA 1
ATOM 2959 C C . HIS A 1 411 ? -65.908 17.186 15.440 1.00 24.49 409 HIS A C 1
ATOM 2960 O O . HIS A 1 411 ? -65.711 16.021 15.808 1.00 25.07 409 HIS A O 1
ATOM 2967 N N . ALA A 1 412 ? -66.184 18.168 16.302 1.00 23.94 410 ALA A N 1
ATOM 2968 C CA . ALA A 1 412 ? -66.328 17.889 17.725 1.00 19.98 410 ALA A CA 1
ATOM 2969 C C . ALA A 1 412 ? -67.561 17.046 18.023 1.00 25.39 410 ALA A C 1
ATOM 2970 O O . ALA A 1 412 ? -67.637 16.438 19.095 1.00 34.87 410 ALA A O 1
ATOM 2972 N N . GLU A 1 413 ? -68.527 16.999 17.105 1.00 21.86 411 GLU A N 1
ATOM 2973 C CA . GLU A 1 413 ? -69.629 16.057 17.251 1.00 24.36 411 GLU A CA 1
ATOM 2974 C C . GLU A 1 413 ? -69.161 14.632 16.991 1.00 26.65 411 GLU A C 1
ATOM 2975 O O . GLU A 1 413 ? -69.601 13.693 17.666 1.00 24.38 411 GLU A O 1
ATOM 2981 N N . ARG A 1 414 ? -68.263 14.454 16.018 1.00 31.17 412 ARG A N 1
ATOM 2982 C CA . ARG A 1 414 ? -67.712 13.132 15.745 1.00 18.29 412 ARG A CA 1
ATOM 2983 C C . ARG A 1 414 ? -66.922 12.600 16.932 1.00 46.68 412 ARG A C 1
ATOM 2984 O O . ARG A 1 414 ? -66.881 11.386 17.158 1.00 50.58 412 ARG A O 1
ATOM 2992 N N . LEU A 1 415 ? -66.284 13.489 17.698 1.00 34.75 413 LEU A N 1
ATOM 2993 C CA . LEU A 1 415 ? -65.607 13.061 18.916 1.00 34.24 413 LEU A CA 1
ATOM 2994 C C . LEU A 1 415 ? -66.605 12.634 19.984 1.00 32.57 413 LEU A C 1
ATOM 2995 O O . LEU A 1 415 ? -66.321 11.724 20.769 1.00 16.72 413 LEU A O 1
ATOM 3000 N N . LYS A 1 416 ? -67.778 13.270 20.016 1.00 26.94 414 LYS A N 1
ATOM 3001 C CA . LYS A 1 416 ? -68.802 12.907 20.989 1.00 17.93 414 LYS A CA 1
ATOM 3002 C C . LYS A 1 416 ? -69.292 11.480 20.767 1.00 27.23 414 LYS A C 1
ATOM 3003 O O . LYS A 1 416 ? -69.553 10.749 21.731 1.00 33.73 414 LYS A O 1
ATOM 3009 N N . MET A 1 417 ? -69.422 11.065 19.503 1.00 32.47 415 MET A N 1
ATOM 3010 C CA . MET A 1 417 ? -69.823 9.694 19.204 1.00 29.07 415 MET A CA 1
ATOM 3011 C C . MET A 1 417 ? -68.637 8.739 19.217 1.00 25.80 415 MET A C 1
ATOM 3012 O O . MET A 1 417 ? -68.819 7.539 19.446 1.00 20.60 415 MET A O 1
ATOM 3017 N N . LEU A 1 418 ? -67.430 9.247 18.953 1.00 30.05 416 LEU A N 1
ATOM 3018 C CA . LEU A 1 418 ? -66.218 8.458 19.152 1.00 17.52 416 LEU A CA 1
ATOM 3019 C C . LEU A 1 418 ? -66.161 7.928 20.580 1.00 22.88 416 LEU A C 1
ATOM 3020 O O . LEU A 1 418 ? -66.003 6.723 20.807 1.00 27.61 416 LEU A O 1
ATOM 3025 N N . ILE A 1 419 ? -66.304 8.826 21.556 1.00 18.28 417 ILE A N 1
ATOM 3026 C CA . ILE A 1 419 ? -66.269 8.432 22.961 1.00 17.62 417 ILE A CA 1
ATOM 3027 C C . ILE A 1 419 ? -67.421 7.492 23.283 1.00 28.76 417 ILE A C 1
ATOM 3028 O O . ILE A 1 419 ? -67.259 6.517 24.028 1.00 34.12 417 ILE A O 1
ATOM 3033 N N . ALA A 1 420 ? -68.602 7.763 22.721 1.00 24.21 418 ALA A N 1
ATOM 3034 C CA . ALA A 1 420 ? -69.785 6.983 23.065 1.00 21.48 418 ALA A CA 1
ATOM 3035 C C . ALA A 1 420 ? -69.650 5.527 22.639 1.00 24.06 418 ALA A C 1
ATOM 3036 O O . ALA A 1 420 ? -70.204 4.637 23.294 1.00 28.93 418 ALA A O 1
ATOM 3038 N N . GLN A 1 421 ? -68.917 5.263 21.558 1.00 20.16 419 GLN A N 1
ATOM 3039 C CA . GLN A 1 421 ? -68.769 3.899 21.067 1.00 31.04 419 GLN A CA 1
ATOM 3040 C C . GLN A 1 421 ? -67.811 3.065 21.909 1.00 34.54 419 GLN A C 1
ATOM 3041 O O . GLN A 1 421 ? -67.925 1.834 21.912 1.00 36.07 419 GLN A O 1
ATOM 3047 N N . PHE A 1 422 ? -66.877 3.699 22.619 1.00 37.53 420 PHE A N 1
ATOM 3048 C CA . PHE A 1 422 ? -66.018 2.978 23.550 1.00 20.10 420 PHE A CA 1
ATOM 3049 C C . PHE A 1 422 ? -66.658 2.807 24.920 1.00 36.48 420 PHE A C 1
ATOM 3050 O O . PHE A 1 422 ? -66.379 1.817 25.604 1.00 40.17 420 PHE A O 1
ATOM 3058 N N . ALA A 1 423 ? -67.514 3.744 25.332 1.00 20.97 421 ALA A N 1
ATOM 3059 C CA . ALA A 1 423 ? -68.262 3.559 26.571 1.00 22.00 421 ALA A CA 1
ATOM 3060 C C . ALA A 1 423 ? -69.236 2.396 26.459 1.00 34.83 421 ALA A C 1
ATOM 3061 O O . ALA A 1 423 ? -69.537 1.737 27.461 1.00 44.92 421 ALA A O 1
ATOM 3063 N N . ALA A 1 424 ? -69.743 2.131 25.253 1.00 35.54 422 ALA A N 1
ATOM 3064 C CA . ALA A 1 424 ? -70.597 0.969 25.039 1.00 24.60 422 ALA A CA 1
ATOM 3065 C C . ALA A 1 424 ? -69.778 -0.316 25.014 1.00 40.69 422 ALA A C 1
ATOM 3066 O O . ALA A 1 424 ? -70.142 -1.306 25.658 1.00 47.68 422 ALA A O 1
ATOM 3068 N N . ASP A 1 425 ? -68.670 -0.317 24.276 1.00 49.10 423 ASP A N 1
ATOM 3069 C CA . ASP A 1 425 ? -67.795 -1.483 24.173 1.00 55.01 423 ASP A CA 1
ATOM 3070 C C . ASP A 1 425 ? -66.346 -1.022 24.279 1.00 44.58 423 ASP A C 1
ATOM 3071 O O . ASP A 1 425 ? -65.762 -0.555 23.287 1.00 36.15 423 ASP A O 1
ATOM 3076 N N . PRO A 1 426 ? -65.736 -1.129 25.463 1.00 37.66 424 PRO A N 1
ATOM 3077 C CA . PRO A 1 426 ? -64.325 -0.737 25.605 1.00 29.11 424 PRO A CA 1
ATOM 3078 C C . PRO A 1 426 ? -63.351 -1.710 24.958 1.00 26.00 424 PRO A C 1
ATOM 3079 O O . PRO A 1 426 ? -62.161 -1.385 24.858 1.00 22.92 424 PRO A O 1
ATOM 3083 N N . ALA A 1 427 ? -63.811 -2.880 24.520 1.00 23.66 425 ALA A N 1
ATOM 3084 C CA . ALA A 1 427 ? -62.993 -3.809 23.754 1.00 26.67 425 ALA A CA 1
ATOM 3085 C C . ALA A 1 427 ? -63.010 -3.502 22.263 1.00 23.22 425 ALA A C 1
ATOM 3086 O O . ALA A 1 427 ? -62.527 -4.314 21.467 1.00 32.27 425 ALA A O 1
ATOM 3088 N N . LEU A 1 428 ? -63.557 -2.354 21.874 1.00 22.36 426 LEU A N 1
ATOM 3089 C CA . LEU A 1 428 ? -63.617 -1.975 20.471 1.00 21.85 426 LEU A CA 1
ATOM 3090 C C . LEU A 1 428 ? -62.221 -1.694 19.931 1.00 35.97 426 LEU A C 1
ATOM 3091 O O . LEU A 1 428 ? -61.360 -1.160 20.635 1.00 38.66 426 LEU A O 1
ATOM 3096 N N . LEU A 1 429 ? -61.998 -2.061 18.672 1.00 21.41 427 LEU A N 1
ATOM 3097 C CA . LEU A 1 429 ? -60.724 -1.793 18.021 1.00 30.32 427 LEU A CA 1
ATOM 3098 C C . LEU A 1 429 ? -60.689 -0.365 17.492 1.00 32.77 427 LEU A C 1
ATOM 3099 O O . LEU A 1 429 ? -61.706 0.170 17.039 1.00 33.47 427 LEU A O 1
ATOM 3104 N N . CYS A 1 430 ? -59.504 0.249 17.548 1.00 28.37 428 CYS A N 1
ATOM 3105 C CA . CYS A 1 430 ? -59.345 1.616 17.068 1.00 19.00 428 CYS A CA 1
ATOM 3106 C C . CYS A 1 430 ? -59.551 1.730 15.561 1.00 31.15 428 CYS A C 1
ATOM 3107 O O . CYS A 1 430 ? -59.911 2.807 15.076 1.00 32.39 428 CYS A O 1
ATOM 3110 N N . GLY A 1 431 ? -59.335 0.648 14.807 1.00 30.06 429 GLY A N 1
ATOM 3111 C CA . GLY A 1 431 ? -59.553 0.685 13.373 1.00 33.76 429 GLY A CA 1
ATOM 3112 C C . GLY A 1 431 ? -60.996 0.520 12.952 1.00 41.05 429 GLY A C 1
ATOM 3113 O O . GLY A 1 431 ? -61.351 0.903 11.832 1.00 45.38 429 GLY A O 1
ATOM 3114 N N . ASP A 1 432 ? -61.840 -0.029 13.823 1.00 50.97 430 ASP A N 1
ATOM 3115 C CA . ASP A 1 432 ? -63.240 -0.276 13.508 1.00 47.54 430 ASP A CA 1
ATOM 3116 C C . ASP A 1 432 ? -64.176 0.770 14.097 1.00 36.87 430 ASP A C 1
ATOM 3117 O O . ASP A 1 432 ? -65.394 0.642 13.948 1.00 31.28 430 ASP A O 1
ATOM 3122 N N . VAL A 1 433 ? -63.641 1.801 14.752 1.00 30.02 431 VAL A N 1
ATOM 3123 C CA . VAL A 1 433 ? -64.485 2.825 15.352 1.00 28.73 431 VAL A CA 1
ATOM 3124 C C . VAL A 1 433 ? -65.043 3.729 14.258 1.00 30.04 431 VAL A C 1
ATOM 3125 O O . VAL A 1 433 ? -64.357 4.052 13.277 1.00 33.74 431 VAL A O 1
ATOM 3129 N N . ASP A 1 434 ? -66.307 4.119 14.406 1.00 25.82 432 ASP A N 1
ATOM 3130 C CA . ASP A 1 434 ? -67.023 4.873 13.385 1.00 36.28 432 ASP A CA 1
ATOM 3131 C C . ASP A 1 434 ? -66.988 6.359 13.714 1.00 31.77 432 ASP A C 1
ATOM 3132 O O . ASP A 1 434 ? -67.366 6.765 14.818 1.00 32.95 432 ASP A O 1
ATOM 3137 N N . ILE A 1 435 ? -66.546 7.164 12.749 1.00 27.64 433 ILE A N 1
ATOM 3138 C CA . ILE A 1 435 ? -66.403 8.603 12.926 1.00 33.62 433 ILE A CA 1
ATOM 3139 C C . ILE A 1 435 ? -67.270 9.384 11.937 1.00 39.30 433 ILE A C 1
ATOM 3140 O O . ILE A 1 435 ? -67.035 10.566 11.709 1.00 42.60 433 ILE A O 1
ATOM 3145 N N . MET A 1 436 ? -68.275 8.738 11.347 1.00 37.54 434 MET A N 1
ATOM 3146 C CA . MET A 1 436 ? -69.153 9.380 10.378 1.00 31.39 434 MET A CA 1
ATOM 3147 C C . MET A 1 436 ? -70.520 9.649 10.994 1.00 36.94 434 MET A C 1
ATOM 3148 O O . MET A 1 436 ? -71.096 8.784 11.663 1.00 39.00 434 MET A O 1
ATOM 3153 N N . LEU A 1 437 ? -71.032 10.853 10.750 1.00 36.25 435 LEU A N 1
ATOM 3154 C CA . LEU A 1 437 ? -72.266 11.339 11.345 1.00 31.08 435 LEU A CA 1
ATOM 3155 C C . LEU A 1 437 ? -73.489 10.743 10.648 1.00 33.46 435 LEU A C 1
ATOM 3156 O O . LEU A 1 437 ? -73.396 10.253 9.519 1.00 27.60 435 LEU A O 1
ATOM 3161 N N . PRO A 1 438 ? -74.656 10.769 11.306 1.00 37.85 436 PRO A N 1
ATOM 3162 C CA . PRO A 1 438 ? -75.849 10.151 10.701 1.00 32.59 436 PRO A CA 1
ATOM 3163 C C . PRO A 1 438 ? -76.396 10.910 9.500 1.00 37.08 436 PRO A C 1
ATOM 3164 O O . PRO A 1 438 ? -77.152 10.323 8.716 1.00 36.73 436 PRO A O 1
ATOM 3168 N N . GLY A 1 439 ? -76.047 12.186 9.332 1.00 41.20 437 GLY A N 1
ATOM 3169 C CA . GLY A 1 439 ? -76.462 12.951 8.173 1.00 41.17 437 GLY A CA 1
ATOM 3170 C C . GLY A 1 439 ? -75.597 12.785 6.946 1.00 42.74 437 GLY A C 1
ATOM 3171 O O . GLY A 1 439 ? -75.971 13.253 5.867 1.00 50.25 437 GLY A O 1
ATOM 3172 N N . GLU A 1 440 ? -74.444 12.131 7.084 1.00 38.02 438 GLU A N 1
ATOM 3173 C CA . GLU A 1 440 ? -73.565 11.839 5.959 1.00 32.94 438 GLU A CA 1
ATOM 3174 C C . GLU A 1 440 ? -73.781 10.450 5.380 1.00 40.91 438 GLU A C 1
ATOM 3175 O O . GLU A 1 440 ? -73.554 10.251 4.182 1.00 47.00 438 GLU A O 1
ATOM 3181 N N . TYR A 1 441 ? -74.209 9.485 6.199 1.00 37.54 439 TYR A N 1
ATOM 3182 C CA . TYR A 1 441 ? -74.672 8.213 5.654 1.00 31.82 439 TYR A CA 1
ATOM 3183 C C . TYR A 1 441 ? -75.881 8.416 4.749 1.00 29.09 439 TYR A C 1
ATOM 3184 O O . TYR A 1 441 ? -76.032 7.724 3.736 1.00 34.77 439 TYR A O 1
ATOM 3193 N N . ALA A 1 442 ? -76.755 9.363 5.100 1.00 31.08 440 ALA A N 1
ATOM 3194 C CA . ALA A 1 442 ? -77.936 9.623 4.282 1.00 28.84 440 ALA A CA 1
ATOM 3195 C C . ALA A 1 442 ? -77.567 10.312 2.974 1.00 34.48 440 ALA A C 1
ATOM 3196 O O . ALA A 1 442 ? -78.167 10.034 1.929 1.00 33.24 440 ALA A O 1
ATOM 3198 N N . GLN A 1 443 ? -76.594 11.225 3.015 1.00 33.93 441 GLN A N 1
ATOM 3199 C CA . GLN A 1 443 ? -76.171 11.901 1.792 1.00 34.56 441 GLN A CA 1
ATOM 3200 C C . GLN A 1 443 ? -75.516 10.930 0.819 1.00 39.20 441 GLN A C 1
ATOM 3201 O O . GLN A 1 443 ? -75.642 11.094 -0.400 1.00 40.59 441 GLN A O 1
ATOM 3207 N N . LEU A 1 444 ? -74.823 9.911 1.334 1.00 40.10 442 LEU A N 1
ATOM 3208 C CA . LEU A 1 444 ? -74.281 8.864 0.478 1.00 30.16 442 LEU A CA 1
ATOM 3209 C C . LEU A 1 444 ? -75.358 7.916 -0.033 1.00 30.56 442 LEU A C 1
ATOM 3210 O O . LEU A 1 444 ? -75.165 7.285 -1.077 1.00 37.02 442 LEU A O 1
ATOM 3215 N N . ALA A 1 445 ? -76.485 7.804 0.676 1.00 26.95 443 ALA A N 1
ATOM 3216 C CA . ALA A 1 445 ? -77.602 7.005 0.186 1.00 27.03 443 ALA A CA 1
ATOM 3217 C C . ALA A 1 445 ? -78.362 7.708 -0.930 1.00 30.29 443 ALA A C 1
ATOM 3218 O O . ALA A 1 445 ? -79.050 7.042 -1.711 1.00 38.15 443 ALA A O 1
ATOM 3220 N N . GLN A 1 446 ? -78.250 9.034 -1.018 1.00 23.57 444 GLN A N 1
ATOM 3221 C CA . GLN A 1 446 ? -78.867 9.805 -2.089 1.00 25.12 444 GLN A CA 1
ATOM 3222 C C . GLN A 1 446 ? -78.011 9.847 -3.347 1.00 36.83 444 GLN A C 1
ATOM 3223 O O . GLN A 1 446 ? -78.552 9.822 -4.459 1.00 35.21 444 GLN A O 1
ATOM 3229 N N . LEU A 1 447 ? -76.685 9.893 -3.197 1.00 24.03 445 LEU A N 1
ATOM 3230 C CA . LEU A 1 447 ? -75.809 9.950 -4.362 1.00 21.42 445 LEU A CA 1
ATOM 3231 C C . LEU A 1 447 ? -75.758 8.619 -5.100 1.00 28.74 445 LEU A C 1
ATOM 3232 O O . LEU A 1 447 ? -75.506 8.597 -6.310 1.00 34.87 445 LEU A O 1
ATOM 3237 N N . ASN A 1 448 ? -75.984 7.508 -4.400 1.00 29.22 446 ASN A N 1
ATOM 3238 C CA . ASN A 1 448 ? -75.932 6.182 -5.002 1.00 25.23 446 ASN A CA 1
ATOM 3239 C C . ASN A 1 448 ? -77.309 5.629 -5.345 1.00 18.28 446 ASN A C 1
ATOM 3240 O O . ASN A 1 448 ? -77.428 4.437 -5.647 1.00 19.00 446 ASN A O 1
ATOM 3245 N N . ALA A 1 449 ? -78.350 6.462 -5.311 1.00 21.23 447 ALA A N 1
ATOM 3246 C CA . ALA A 1 449 ? -79.700 6.027 -5.670 1.00 21.04 447 ALA A CA 1
ATOM 3247 C C . ALA A 1 449 ? -79.860 6.112 -7.189 1.00 23.97 447 ALA A C 1
ATOM 3248 O O . ALA A 1 449 ? -80.641 6.895 -7.732 1.00 24.79 447 ALA A O 1
ATOM 3250 N N . THR A 1 450 ? -79.089 5.269 -7.877 1.00 26.56 448 THR A N 1
ATOM 3251 C CA . THR A 1 450 ? -79.002 5.276 -9.330 1.00 21.97 448 THR A CA 1
ATOM 3252 C C . THR A 1 450 ? -79.832 4.170 -9.975 1.00 21.63 448 THR A C 1
ATOM 3253 O O . THR A 1 450 ? -79.636 3.869 -11.157 1.00 29.33 448 THR A O 1
ATOM 3257 N N . GLN A 1 451 ? -80.757 3.567 -9.230 1.00 21.83 449 GLN A N 1
ATOM 3258 C CA . GLN A 1 451 ? -81.503 2.420 -9.735 1.00 27.56 449 GLN A CA 1
ATOM 3259 C C . GLN A 1 451 ? -82.410 2.833 -10.887 1.00 25.03 449 GLN A C 1
ATOM 3260 O O . GLN A 1 451 ? -83.276 3.701 -10.732 1.00 32.91 449 GLN A O 1
ATOM 3266 N N . VAL A 1 452 ? -82.204 2.211 -12.046 1.00 15.53 450 VAL A N 1
ATOM 3267 C CA . VAL A 1 452 ? -82.998 2.463 -13.243 1.00 16.96 450 VAL A CA 1
ATOM 3268 C C . VAL A 1 452 ? -83.285 1.121 -13.899 1.00 15.79 450 VAL A C 1
ATOM 3269 O O . VAL A 1 452 ? -82.351 0.391 -14.251 1.00 25.58 450 VAL A O 1
ATOM 3273 N N . GLU A 1 453 ? -84.565 0.792 -14.065 1.00 16.72 451 GLU A N 1
ATOM 3274 C CA . GLU A 1 453 ? -84.938 -0.452 -14.727 1.00 16.93 451 GLU A CA 1
ATOM 3275 C C . GLU A 1 453 ? -84.561 -0.385 -16.202 1.00 23.67 451 GLU A C 1
ATOM 3276 O O . GLU A 1 453 ? -85.038 0.489 -16.935 1.00 16.50 451 GLU A O 1
ATOM 3282 N N . ILE A 1 454 ? -83.700 -1.301 -16.631 1.00 26.33 452 ILE A N 1
ATOM 3283 C CA . ILE A 1 454 ? -83.303 -1.414 -18.032 1.00 28.53 452 ILE A CA 1
ATOM 3284 C C . ILE A 1 454 ? -83.826 -2.743 -18.566 1.00 34.31 452 ILE A C 1
ATOM 3285 O O . ILE A 1 454 ? -84.021 -3.686 -17.785 1.00 41.55 452 ILE A O 1
ATOM 3290 N N . PRO A 1 455 ? -84.077 -2.869 -19.867 1.00 28.65 453 PRO A N 1
ATOM 3291 C CA . PRO A 1 455 ? -84.532 -4.156 -20.399 1.00 24.70 453 PRO A CA 1
ATOM 3292 C C . PRO A 1 455 ? -83.416 -5.190 -20.392 1.00 24.96 453 PRO A C 1
ATOM 3293 O O . PRO A 1 455 ? -82.231 -4.866 -20.501 1.00 29.13 453 PRO A O 1
ATOM 3297 N N . GLU A 1 456 ? -83.818 -6.453 -20.252 1.00 19.53 454 GLU A N 1
ATOM 3298 C CA . GLU A 1 456 ? -82.894 -7.586 -20.296 1.00 25.52 454 GLU A CA 1
ATOM 3299 C C . GLU A 1 456 ? -82.604 -7.894 -21.763 1.00 30.38 454 GLU A C 1
ATOM 3300 O O . GLU A 1 456 ? -83.193 -8.787 -22.379 1.00 41.41 454 GLU A O 1
ATOM 3306 N N . THR A 1 457 ? -81.674 -7.130 -22.334 1.00 27.07 455 THR A N 1
ATOM 3307 C CA . THR A 1 457 ? -81.409 -7.164 -23.766 1.00 27.34 455 THR A CA 1
ATOM 3308 C C . THR A 1 457 ? -79.912 -7.297 -24.025 1.00 17.06 455 THR A C 1
ATOM 3309 O O . THR A 1 457 ? -79.101 -7.423 -23.102 1.00 16.04 455 THR A O 1
ATOM 3313 N N . THR A 1 458 ? -79.555 -7.257 -25.308 1.00 16.27 456 THR A N 1
ATOM 3314 C CA . THR A 1 458 ? -78.187 -7.418 -25.778 1.00 19.30 456 THR A CA 1
ATOM 3315 C C . THR A 1 458 ? -77.857 -6.313 -26.774 1.00 23.12 456 THR A C 1
ATOM 3316 O O . THR A 1 458 ? -78.712 -5.505 -27.148 1.00 25.74 456 THR A O 1
ATOM 3320 N N . LEU A 1 459 ? -76.592 -6.284 -27.205 1.00 23.76 457 LEU A N 1
ATOM 3321 C CA . LEU A 1 459 ? -76.172 -5.305 -28.204 1.00 18.85 457 LEU A CA 1
ATOM 3322 C C . LEU A 1 459 ? -76.863 -5.545 -29.541 1.00 24.82 457 LEU A C 1
ATOM 3323 O O . LEU A 1 459 ? -77.267 -4.593 -30.219 1.00 18.24 457 LEU A O 1
ATOM 3328 N N . SER A 1 460 ? -77.005 -6.814 -29.937 1.00 25.57 458 SER A N 1
ATOM 3329 C CA . SER A 1 460 ? -77.587 -7.125 -31.239 1.00 26.39 458 SER A CA 1
ATOM 3330 C C . SER A 1 460 ? -79.068 -6.773 -31.299 1.00 28.06 458 SER A C 1
ATOM 3331 O O . SER A 1 460 ? -79.571 -6.408 -32.367 1.00 32.89 458 SER A O 1
ATOM 3334 N N . ALA A 1 461 ? -79.780 -6.874 -30.175 1.00 20.19 459 ALA A N 1
ATOM 3335 C CA . ALA A 1 461 ? -81.191 -6.508 -30.170 1.00 19.09 459 ALA A CA 1
ATOM 3336 C C . ALA A 1 461 ? -81.380 -4.998 -30.223 1.00 27.44 459 ALA A C 1
ATOM 3337 O O . ALA A 1 461 ? -82.366 -4.519 -30.795 1.00 29.72 459 ALA A O 1
ATOM 3339 N N . LEU A 1 462 ? -80.456 -4.235 -29.633 1.00 28.79 460 LEU A N 1
ATOM 3340 C CA . LEU A 1 462 ? -80.563 -2.780 -29.677 1.00 25.27 460 LEU A CA 1
ATOM 3341 C C . LEU A 1 462 ? -80.247 -2.243 -31.067 1.00 13.99 460 LEU A C 1
ATOM 3342 O O . LEU A 1 462 ? -80.908 -1.313 -31.544 1.00 24.74 460 LEU A O 1
ATOM 3347 N N . VAL A 1 463 ? -79.236 -2.809 -31.731 1.00 13.74 461 VAL A N 1
ATOM 3348 C CA . VAL A 1 463 ? -78.902 -2.371 -33.082 1.00 24.30 461 VAL A CA 1
ATOM 3349 C C . VAL A 1 463 ? -79.988 -2.796 -34.064 1.00 28.43 461 VAL A C 1
ATOM 3350 O O . VAL A 1 463 ? -80.329 -2.055 -34.993 1.00 42.08 461 VAL A O 1
ATOM 3354 N N . ALA A 1 464 ? -80.555 -3.990 -33.872 1.00 22.61 462 ALA A N 1
ATOM 3355 C CA . ALA A 1 464 ? -81.631 -4.437 -34.749 1.00 16.08 462 ALA A CA 1
ATOM 3356 C C . ALA A 1 464 ? -82.902 -3.626 -34.537 1.00 26.55 462 ALA A C 1
ATOM 3357 O O . ALA A 1 464 ? -83.699 -3.470 -35.469 1.00 26.02 462 ALA A O 1
ATOM 3359 N N . GLU A 1 465 ? -83.113 -3.109 -33.325 1.00 25.79 463 GLU A N 1
ATOM 3360 C CA . GLU A 1 465 ? -84.276 -2.266 -33.071 1.00 20.47 463 GLU A CA 1
ATOM 3361 C C . GLU A 1 465 ? -84.196 -0.972 -33.871 1.00 17.96 463 GLU A C 1
ATOM 3362 O O . GLU A 1 465 ? -85.157 -0.583 -34.544 1.00 27.70 463 GLU A O 1
ATOM 3368 N N . GLN A 1 466 ? -83.048 -0.293 -33.812 1.00 16.20 464 GLN A N 1
ATOM 3369 C CA . GLN A 1 466 ? -82.889 0.959 -34.543 1.00 21.62 464 GLN A CA 1
ATOM 3370 C C . GLN A 1 466 ? -82.869 0.735 -36.051 1.00 20.82 464 GLN A C 1
ATOM 3371 O O . GLN A 1 466 ? -83.343 1.589 -36.808 1.00 17.55 464 GLN A O 1
ATOM 3377 N N . ALA A 1 467 ? -82.334 -0.404 -36.502 1.00 16.68 465 ALA A N 1
ATOM 3378 C CA . ALA A 1 467 ? -82.276 -0.682 -37.933 1.00 17.21 465 ALA A CA 1
ATOM 3379 C C . ALA A 1 467 ? -83.665 -0.877 -38.525 1.00 42.94 465 ALA A C 1
ATOM 3380 O O . ALA A 1 467 ? -83.875 -0.608 -39.714 1.00 34.52 465 ALA A O 1
ATOM 3382 N N . ALA A 1 468 ? -84.620 -1.347 -37.720 1.00 33.39 466 ALA A N 1
ATOM 3383 C CA . ALA A 1 468 ? -85.998 -1.418 -38.187 1.00 19.78 466 ALA A CA 1
ATOM 3384 C C . ALA A 1 468 ? -86.636 -0.038 -38.247 1.00 20.32 466 ALA A C 1
ATOM 3385 O O . ALA A 1 468 ? -87.511 0.203 -39.087 1.00 30.27 466 ALA A O 1
ATOM 3387 N N . LYS A 1 469 ? -86.210 0.880 -37.376 1.00 19.71 467 LYS A N 1
ATOM 3388 C CA . LYS A 1 469 ? -86.778 2.225 -37.379 1.00 20.34 467 LYS A CA 1
ATOM 3389 C C . LYS A 1 469 ? -86.333 3.011 -38.606 1.00 25.97 467 LYS A C 1
ATOM 3390 O O . LYS A 1 469 ? -87.162 3.569 -39.335 1.00 27.99 467 LYS A O 1
ATOM 3396 N N . THR A 1 470 ? -85.025 3.074 -38.847 1.00 19.85 468 THR A N 1
ATOM 3397 C CA . THR A 1 470 ? -84.449 3.915 -39.896 1.00 25.96 468 THR A CA 1
ATOM 3398 C C . THR A 1 470 ? -83.590 3.067 -40.825 1.00 31.60 468 THR A C 1
ATOM 3399 O O . THR A 1 470 ? -82.358 3.176 -40.823 1.00 35.75 468 THR A O 1
ATOM 3403 N N . PRO A 1 471 ? -84.211 2.222 -41.654 1.00 32.68 469 PRO A N 1
ATOM 3404 C CA . PRO A 1 471 ? -83.417 1.373 -42.556 1.00 20.28 469 PRO A CA 1
ATOM 3405 C C . PRO A 1 471 ? -82.732 2.140 -43.673 1.00 28.95 469 PRO A C 1
ATOM 3406 O O . PRO A 1 471 ? -81.725 1.653 -44.202 1.00 29.00 469 PRO A O 1
ATOM 3410 N N . ASP A 1 472 ? -83.232 3.320 -44.045 1.00 26.61 470 ASP A N 1
ATOM 3411 C CA . ASP A 1 472 ? -82.666 4.070 -45.160 1.00 35.70 470 ASP A CA 1
ATOM 3412 C C . ASP A 1 472 ? -81.651 5.121 -44.731 1.00 35.16 470 ASP A C 1
ATOM 3413 O O . ASP A 1 472 ? -80.910 5.626 -45.581 1.00 37.19 470 ASP A O 1
ATOM 3418 N N . ALA A 1 473 ? -81.596 5.457 -43.445 1.00 36.79 471 ALA A N 1
ATOM 3419 C CA . ALA A 1 473 ? -80.665 6.462 -42.963 1.00 28.53 471 ALA A CA 1
ATOM 3420 C C . ALA A 1 473 ? -79.222 5.992 -43.135 1.00 25.58 471 ALA A C 1
ATOM 3421 O O . ALA A 1 473 ? -78.952 4.790 -43.186 1.00 20.68 471 ALA A O 1
ATOM 3423 N N . PRO A 1 474 ? -78.274 6.925 -43.235 1.00 27.55 472 PRO A N 1
ATOM 3424 C CA . PRO A 1 474 ? -76.861 6.531 -43.301 1.00 26.68 472 PRO A CA 1
ATOM 3425 C C . PRO A 1 474 ? -76.357 6.086 -41.938 1.00 26.30 472 PRO A C 1
ATOM 3426 O O . PRO A 1 474 ? -76.643 6.711 -40.913 1.00 35.75 472 PRO A O 1
ATOM 3430 N N . ALA A 1 475 ? -75.591 4.994 -41.935 1.00 19.61 473 ALA A N 1
ATOM 3431 C CA . ALA A 1 475 ? -75.123 4.382 -40.695 1.00 17.59 473 ALA A CA 1
ATOM 3432 C C . ALA A 1 475 ? -73.604 4.343 -40.600 1.00 25.76 473 ALA A C 1
ATOM 3433 O O . ALA A 1 475 ? -73.038 4.860 -39.631 1.00 36.59 473 ALA A O 1
ATOM 3435 N N . LEU A 1 476 ? -72.926 3.743 -41.576 1.00 25.68 474 LEU A N 1
ATOM 3436 C CA . LEU A 1 476 ? -71.495 3.481 -41.507 1.00 15.83 474 LEU A CA 1
ATOM 3437 C C . LEU A 1 476 ? -70.838 3.935 -42.801 1.00 20.46 474 LEU A C 1
ATOM 3438 O O . LEU A 1 476 ? -71.350 3.657 -43.890 1.00 25.54 474 LEU A O 1
ATOM 3443 N N . ALA A 1 477 ? -69.706 4.627 -42.687 1.00 24.07 475 ALA A N 1
ATOM 3444 C CA . ALA A 1 477 ? -69.037 5.148 -43.870 1.00 21.96 475 ALA A CA 1
ATOM 3445 C C . ALA A 1 477 ? -67.559 5.365 -43.578 1.00 19.77 475 ALA A C 1
ATOM 3446 O O . ALA A 1 477 ? -67.197 5.835 -42.498 1.00 19.68 475 ALA A O 1
ATOM 3448 N N . ASP A 1 478 ? -66.714 5.009 -44.549 1.00 26.04 476 ASP A N 1
ATOM 3449 C CA . ASP A 1 478 ? -65.311 5.410 -44.543 1.00 27.77 476 ASP A CA 1
ATOM 3450 C C . ASP A 1 478 ? -64.995 6.157 -45.833 1.00 28.14 476 ASP A C 1
ATOM 3451 O O . ASP A 1 478 ? -65.887 6.769 -46.427 1.00 29.36 476 ASP A O 1
ATOM 3456 N N . ALA A 1 479 ? -63.742 6.107 -46.287 1.00 27.84 477 ALA A N 1
ATOM 3457 C CA . ALA A 1 479 ? -63.353 6.839 -47.487 1.00 28.82 477 ALA A CA 1
ATOM 3458 C C . ALA A 1 479 ? -63.767 6.145 -48.778 1.00 31.21 477 ALA A C 1
ATOM 3459 O O . ALA A 1 479 ? -63.696 6.765 -49.844 1.00 28.40 477 ALA A O 1
ATOM 3461 N N . ARG A 1 480 ? -64.196 4.884 -48.714 1.00 33.69 478 ARG A N 1
ATOM 3462 C CA . ARG A 1 480 ? -64.605 4.148 -49.901 1.00 30.78 478 ARG A CA 1
ATOM 3463 C C . ARG A 1 480 ? -66.005 3.558 -49.801 1.00 31.00 478 ARG A C 1
ATOM 3464 O O . ARG A 1 480 ? -66.481 2.979 -50.783 1.00 24.38 478 ARG A O 1
ATOM 3472 N N . TYR A 1 481 ? -66.681 3.696 -48.662 1.00 34.41 479 TYR A N 1
ATOM 3473 C CA . TYR A 1 481 ? -67.969 3.052 -48.455 1.00 28.04 479 TYR A CA 1
ATOM 3474 C C . TYR A 1 481 ? -68.921 3.987 -47.725 1.00 27.66 479 TYR A C 1
ATOM 3475 O O . TYR A 1 481 ? -68.508 4.913 -47.024 1.00 26.78 479 TYR A O 1
ATOM 3484 N N . LEU A 1 482 ? -70.213 3.722 -47.907 1.00 24.77 480 LEU A N 1
ATOM 3485 C CA . LEU A 1 482 ? -71.265 4.340 -47.108 1.00 19.70 480 LEU A CA 1
ATOM 3486 C C . LEU A 1 482 ? -72.430 3.365 -47.057 1.00 35.76 480 LEU A C 1
ATOM 3487 O O . LEU A 1 482 ? -73.014 3.044 -48.095 1.00 39.19 480 LEU A O 1
ATOM 3492 N N . PHE A 1 483 ? -72.754 2.887 -45.859 1.00 41.94 481 PHE A N 1
ATOM 3493 C CA . PHE A 1 483 ? -73.808 1.903 -45.661 1.00 18.46 481 PHE A CA 1
ATOM 3494 C C . PHE A 1 483 ? -75.036 2.552 -45.038 1.00 18.40 481 PHE A C 1
ATOM 3495 O O . PHE A 1 483 ? -74.919 3.413 -44.159 1.00 17.98 481 PHE A O 1
ATOM 3503 N N . SER A 1 484 ? -76.212 2.133 -45.493 1.00 18.93 482 SER A N 1
ATOM 3504 C CA . SER A 1 484 ? -77.436 2.435 -44.771 1.00 18.89 482 SER A CA 1
ATOM 3505 C C . SER A 1 484 ? -77.641 1.391 -43.678 1.00 26.69 482 SER A C 1
ATOM 3506 O O . SER A 1 484 ? -76.927 0.389 -43.603 1.00 31.96 482 SER A O 1
ATOM 3509 N N . TYR A 1 485 ? -78.627 1.637 -42.816 1.00 18.02 483 TYR A N 1
ATOM 3510 C CA . TYR A 1 485 ? -78.867 0.719 -41.708 1.00 17.40 483 TYR A CA 1
ATOM 3511 C C . TYR A 1 485 ? -79.279 -0.657 -42.213 1.00 17.77 483 TYR A C 1
ATOM 3512 O O . TYR A 1 485 ? -78.798 -1.680 -41.712 1.00 24.42 483 TYR A O 1
ATOM 3521 N N . ARG A 1 486 ? -80.160 -0.705 -43.216 1.00 29.52 484 ARG A N 1
ATOM 3522 C CA . ARG A 1 486 ? -80.540 -1.991 -43.793 1.00 22.38 484 ARG A CA 1
ATOM 3523 C C . ARG A 1 486 ? -79.339 -2.674 -44.438 1.00 19.14 484 ARG A C 1
ATOM 3524 O O . ARG A 1 486 ? -79.118 -3.875 -44.245 1.00 19.07 484 ARG A O 1
ATOM 3532 N N . GLU A 1 487 ? -78.544 -1.919 -45.202 1.00 19.25 485 GLU A N 1
ATOM 3533 C CA . GLU A 1 487 ? -77.357 -2.491 -45.831 1.00 29.75 485 GLU A CA 1
ATOM 3534 C C . GLU A 1 487 ? -76.368 -2.999 -44.790 1.00 26.27 485 GLU A C 1
ATOM 3535 O O . GLU A 1 487 ? -75.708 -4.024 -44.998 1.00 21.06 485 GLU A O 1
ATOM 3541 N N . MET A 1 488 ? -76.253 -2.297 -43.661 1.00 28.17 486 MET A N 1
ATOM 3542 C CA . MET A 1 488 ? -75.294 -2.699 -42.638 1.00 22.71 486 MET A CA 1
ATOM 3543 C C . MET A 1 488 ? -75.700 -4.017 -41.990 1.00 19.97 486 MET A C 1
ATOM 3544 O O . MET A 1 488 ? -74.866 -4.910 -41.802 1.00 21.62 486 MET A O 1
ATOM 3549 N N . ARG A 1 489 ? -76.983 -4.162 -41.649 1.00 16.92 487 ARG A N 1
ATOM 3550 C CA . ARG A 1 489 ? -77.446 -5.399 -41.028 1.00 28.29 487 ARG A CA 1
ATOM 3551 C C . ARG A 1 489 ? -77.364 -6.580 -41.987 1.00 28.59 487 ARG A C 1
ATOM 3552 O O . ARG A 1 489 ? -77.140 -7.715 -41.550 1.00 27.82 487 ARG A O 1
ATOM 3560 N N . GLU A 1 490 ? -77.542 -6.339 -43.289 1.00 27.27 488 GLU A N 1
ATOM 3561 C CA . GLU A 1 490 ? -77.352 -7.403 -44.269 1.00 25.91 488 GLU A CA 1
ATOM 3562 C C . GLU A 1 490 ? -75.921 -7.924 -44.242 1.00 35.03 488 GLU A C 1
ATOM 3563 O O . GLU A 1 490 ? -75.691 -9.135 -44.338 1.00 38.51 488 GLU A O 1
ATOM 3569 N N . GLN A 1 491 ? -74.944 -7.022 -44.108 1.00 46.59 489 GLN A N 1
ATOM 3570 C CA . GLN A 1 491 ? -73.546 -7.444 -44.092 1.00 18.41 489 GLN A CA 1
ATOM 3571 C C . GLN A 1 491 ? -73.177 -8.092 -42.764 1.00 17.86 489 GLN A C 1
ATOM 3572 O O . GLN A 1 491 ? -72.361 -9.021 -42.728 1.00 18.15 489 GLN A O 1
ATOM 3578 N N . VAL A 1 492 ? -73.766 -7.620 -41.664 1.00 17.16 490 VAL A N 1
ATOM 3579 C CA . VAL A 1 492 ? -73.465 -8.193 -40.356 1.00 16.69 490 VAL A CA 1
ATOM 3580 C C . VAL A 1 492 ? -74.007 -9.615 -40.262 1.00 23.94 490 VAL A C 1
ATOM 3581 O O . VAL A 1 492 ? -73.312 -10.531 -39.809 1.00 17.53 490 VAL A O 1
ATOM 3585 N N . VAL A 1 493 ? -75.253 -9.821 -40.696 1.00 17.89 491 VAL A N 1
ATOM 3586 C CA . VAL A 1 493 ? -75.837 -11.158 -40.671 1.00 18.71 491 VAL A CA 1
ATOM 3587 C C . VAL A 1 493 ? -75.103 -12.080 -41.637 1.00 27.26 491 VAL A C 1
ATOM 3588 O O . VAL A 1 493 ? -74.912 -13.270 -41.355 1.00 35.29 491 VAL A O 1
ATOM 3592 N N . ALA A 1 494 ? -74.665 -11.546 -42.781 1.00 19.74 492 ALA A N 1
ATOM 3593 C CA . ALA A 1 494 ? -73.909 -12.355 -43.733 1.00 25.71 492 ALA A CA 1
ATOM 3594 C C . ALA A 1 494 ? -72.598 -12.837 -43.126 1.00 31.07 492 ALA A C 1
ATOM 3595 O O . ALA A 1 494 ? -72.227 -14.007 -43.281 1.00 39.78 492 ALA A O 1
ATOM 3597 N N . LEU A 1 495 ? -71.887 -11.954 -42.422 1.00 28.96 493 LEU A N 1
ATOM 3598 C CA . LEU A 1 495 ? -70.624 -12.348 -41.808 1.00 28.54 493 LEU A CA 1
ATOM 3599 C C . LEU A 1 495 ? -70.854 -13.250 -40.600 1.00 26.49 493 LEU A C 1
ATOM 3600 O O . LEU A 1 495 ? -70.105 -14.209 -40.386 1.00 27.31 493 LEU A O 1
ATOM 3605 N N . ALA A 1 496 ? -71.891 -12.965 -39.807 1.00 18.88 494 ALA A N 1
ATOM 3606 C CA . ALA A 1 496 ? -72.177 -13.790 -38.637 1.00 18.97 494 ALA A CA 1
ATOM 3607 C C . ALA A 1 496 ? -72.555 -15.211 -39.032 1.00 33.39 494 ALA A C 1
ATOM 3608 O O . ALA A 1 496 ? -72.273 -16.158 -38.287 1.00 39.77 494 ALA A O 1
ATOM 3610 N N . ASN A 1 497 ? -73.197 -15.383 -40.190 1.00 28.06 495 ASN A N 1
ATOM 3611 C CA . ASN A 1 497 ? -73.445 -16.727 -40.698 1.00 30.34 495 ASN A CA 1
ATOM 3612 C C . ASN A 1 497 ? -72.162 -17.373 -41.203 1.00 32.65 495 ASN A C 1
ATOM 3613 O O . ASN A 1 497 ? -71.985 -18.589 -41.064 1.00 30.23 495 ASN A O 1
ATOM 3618 N N . LEU A 1 498 ? -71.259 -16.578 -41.784 1.00 36.80 496 LEU A N 1
ATOM 3619 C CA . LEU A 1 498 ? -69.958 -17.104 -42.184 1.00 35.69 496 LEU A CA 1
ATOM 3620 C C . LEU A 1 498 ? -69.128 -17.499 -40.969 1.00 35.68 496 LEU A C 1
ATOM 3621 O O . LEU A 1 498 ? -68.408 -18.504 -41.003 1.00 24.14 496 LEU A O 1
ATOM 3626 N N . LEU A 1 499 ? -69.217 -16.722 -39.884 1.00 34.45 497 LEU A N 1
ATOM 3627 C CA . LEU A 1 499 ? -68.531 -17.098 -38.650 1.00 21.77 497 LEU A CA 1
ATOM 3628 C C . LEU A 1 499 ? -69.093 -18.397 -38.089 1.00 36.51 497 LEU A C 1
ATOM 3629 O O . LEU A 1 499 ? -68.340 -19.254 -37.611 1.00 40.18 497 LEU A O 1
ATOM 3634 N N . ARG A 1 500 ? -70.419 -18.555 -38.134 1.00 32.65 498 ARG A N 1
ATOM 3635 C CA . ARG A 1 500 ? -71.033 -19.805 -37.701 1.00 28.39 498 ARG A CA 1
ATOM 3636 C C . ARG A 1 500 ? -70.597 -20.964 -38.588 1.00 29.04 498 ARG A C 1
ATOM 3637 O O . ARG A 1 500 ? -70.341 -22.070 -38.097 1.00 26.55 498 ARG A O 1
ATOM 3645 N N . GLU A 1 501 ? -70.491 -20.724 -39.899 1.00 34.65 499 GLU A N 1
ATOM 3646 C CA . GLU A 1 501 ? -70.054 -21.767 -40.820 1.00 30.84 499 GLU A CA 1
ATOM 3647 C C . GLU A 1 501 ? -68.613 -22.192 -40.568 1.00 27.85 499 GLU A C 1
ATOM 3648 O O . GLU A 1 501 ? -68.218 -23.283 -40.991 1.00 38.04 499 GLU A O 1
ATOM 3650 N N . ARG A 1 502 ? -67.823 -21.362 -39.888 1.00 26.73 500 ARG A N 1
ATOM 3651 C CA . ARG A 1 502 ? -66.450 -21.698 -39.541 1.00 27.25 500 ARG A CA 1
ATOM 3652 C C . ARG A 1 502 ? -66.298 -22.122 -38.084 1.00 35.30 500 ARG A C 1
ATOM 3653 O O . ARG A 1 502 ? -65.171 -22.199 -37.588 1.00 37.46 500 ARG A O 1
ATOM 3661 N N . GLY A 1 503 ? -67.400 -22.388 -37.387 1.00 27.03 501 GLY A N 1
ATOM 3662 C CA . GLY A 1 503 ? -67.326 -22.977 -36.067 1.00 27.32 501 GLY A CA 1
ATOM 3663 C C . GLY A 1 503 ? -67.362 -22.014 -34.905 1.00 31.94 501 GLY A C 1
ATOM 3664 O O . GLY A 1 503 ? -66.839 -22.336 -33.832 1.00 42.44 501 GLY A O 1
ATOM 3665 N N . VAL A 1 504 ? -67.962 -20.841 -35.074 1.00 31.35 502 VAL A N 1
ATOM 3666 C CA . VAL A 1 504 ? -68.120 -19.887 -33.984 1.00 29.26 502 VAL A CA 1
ATOM 3667 C C . VAL A 1 504 ? -69.485 -20.124 -33.350 1.00 36.16 502 VAL A C 1
ATOM 3668 O O . VAL A 1 504 ? -70.516 -19.741 -33.906 1.00 39.88 502 VAL A O 1
ATOM 3672 N N . LYS A 1 505 ? -69.494 -20.767 -32.190 1.00 34.76 503 LYS A N 1
ATOM 3673 C CA . LYS A 1 505 ? -70.718 -21.003 -31.446 1.00 30.21 503 LYS A CA 1
ATOM 3674 C C . LYS A 1 505 ? -70.896 -19.944 -30.369 1.00 22.14 503 LYS A C 1
ATOM 3675 O O . LYS A 1 505 ? -69.938 -19.263 -29.989 1.00 23.63 503 LYS A O 1
ATOM 3681 N N . PRO A 1 506 ? -72.121 -19.752 -29.877 1.00 21.91 504 PRO A N 1
ATOM 3682 C CA . PRO A 1 506 ? -72.340 -18.782 -28.796 1.00 20.77 504 PRO A CA 1
ATOM 3683 C C . PRO A 1 506 ? -71.480 -19.091 -27.579 1.00 30.39 504 PRO A C 1
ATOM 3684 O O . PRO A 1 506 ? -71.472 -20.214 -27.071 1.00 35.31 504 PRO A O 1
ATOM 3688 N N . GLY A 1 507 ? -70.751 -18.076 -27.114 1.00 35.91 505 GLY A N 1
ATOM 3689 C CA . GLY A 1 507 ? -69.846 -18.213 -25.990 1.00 19.88 505 GLY A CA 1
ATOM 3690 C C . GLY A 1 507 ? -68.380 -18.255 -26.360 1.00 24.71 505 GLY A C 1
ATOM 3691 O O . GLY A 1 507 ? -67.538 -18.384 -25.463 1.00 31.92 505 GLY A O 1
ATOM 3692 N N . ASP A 1 508 ? -68.041 -18.147 -27.638 1.00 20.78 506 ASP A N 1
ATOM 3693 C CA . ASP A 1 508 ? -66.653 -18.209 -28.062 1.00 32.61 506 ASP A CA 1
ATOM 3694 C C . ASP A 1 508 ? -66.041 -16.812 -28.146 1.00 32.91 506 ASP A C 1
ATOM 3695 O O . ASP A 1 508 ? -66.723 -15.791 -28.041 1.00 34.63 506 ASP A O 1
ATOM 3700 N N . SER A 1 509 ? -64.726 -16.781 -28.335 1.00 33.22 507 SER A N 1
ATOM 3701 C CA . SER A 1 509 ? -63.991 -15.550 -28.567 1.00 32.85 507 SER A CA 1
ATOM 3702 C C . SER A 1 509 ? -63.535 -15.499 -30.018 1.00 31.56 507 SER A C 1
ATOM 3703 O O . SER A 1 509 ? -63.226 -16.529 -30.623 1.00 32.50 507 SER A O 1
ATOM 3706 N N . VAL A 1 510 ? -63.511 -14.292 -30.577 1.00 29.88 508 VAL A N 1
ATOM 3707 C CA . VAL A 1 510 ? -62.997 -14.049 -31.918 1.00 18.18 508 VAL A CA 1
ATOM 3708 C C . VAL A 1 510 ? -62.011 -12.895 -31.834 1.00 17.62 508 VAL A C 1
ATOM 3709 O O . VAL A 1 510 ? -62.394 -11.773 -31.484 1.00 29.28 508 VAL A O 1
ATOM 3713 N N . ALA A 1 511 ? -60.747 -13.172 -32.135 1.00 18.42 509 ALA A N 1
ATOM 3714 C CA . ALA A 1 511 ? -59.739 -12.126 -32.186 1.00 18.12 509 ALA A CA 1
ATOM 3715 C C . ALA A 1 511 ? -59.845 -11.367 -33.502 1.00 30.18 509 ALA A C 1
ATOM 3716 O O . ALA A 1 511 ? -60.153 -11.939 -34.552 1.00 30.95 509 ALA A O 1
ATOM 3718 N N . VAL A 1 512 ? -59.596 -10.061 -33.434 1.00 25.63 510 VAL A N 1
ATOM 3719 C CA . VAL A 1 512 ? -59.759 -9.164 -34.571 1.00 23.77 510 VAL A CA 1
ATOM 3720 C C . VAL A 1 512 ? -58.488 -8.342 -34.721 1.00 29.85 510 VAL A C 1
ATOM 3721 O O . VAL A 1 512 ? -58.116 -7.596 -33.807 1.00 34.32 510 VAL A O 1
ATOM 3725 N N . ALA A 1 513 ? -57.826 -8.477 -35.870 1.00 29.09 511 ALA A N 1
ATOM 3726 C CA . ALA A 1 513 ? -56.650 -7.679 -36.223 1.00 25.31 511 ALA A CA 1
ATOM 3727 C C . ALA A 1 513 ? -56.942 -7.057 -37.585 1.00 22.92 511 ALA A C 1
ATOM 3728 O O . ALA A 1 513 ? -56.511 -7.573 -38.618 1.00 22.78 511 ALA A O 1
ATOM 3730 N N . LEU A 1 514 ? -57.678 -5.947 -37.582 1.00 26.33 512 LEU A N 1
ATOM 3731 C CA . LEU A 1 514 ? -58.130 -5.315 -38.811 1.00 21.29 512 LEU A CA 1
ATOM 3732 C C . LEU A 1 514 ? -57.734 -3.846 -38.836 1.00 17.84 512 LEU A C 1
ATOM 3733 O O . LEU A 1 514 ? -57.767 -3.173 -37.799 1.00 23.14 512 LEU A O 1
ATOM 3738 N N . PRO A 1 515 ? -57.365 -3.319 -40.002 1.00 18.56 513 PRO A N 1
ATOM 3739 C CA . PRO A 1 515 ? -57.175 -1.871 -40.123 1.00 18.47 513 PRO A CA 1
ATOM 3740 C C . PRO A 1 515 ? -58.496 -1.144 -39.930 1.00 33.70 513 PRO A C 1
ATOM 3741 O O . PRO A 1 515 ? -59.580 -1.711 -40.090 1.00 44.86 513 PRO A O 1
ATOM 3745 N N . ARG A 1 516 ? -58.397 0.134 -39.576 1.00 27.23 514 ARG A N 1
ATOM 3746 C CA . ARG A 1 516 ? -59.588 0.937 -39.322 1.00 21.81 514 ARG A CA 1
ATOM 3747 C C . ARG A 1 516 ? -60.321 1.194 -40.633 1.00 27.53 514 ARG A C 1
ATOM 3748 O O . ARG A 1 516 ? -59.842 1.947 -41.487 1.00 30.41 514 ARG A O 1
ATOM 3756 N N . SER A 1 517 ? -61.481 0.568 -40.790 1.00 26.18 515 SER A N 1
ATOM 3757 C CA . SER A 1 517 ? -62.316 0.730 -41.973 1.00 17.00 515 SER A CA 1
ATOM 3758 C C . SER A 1 517 ? -63.739 0.346 -41.587 1.00 16.32 515 SER A C 1
ATOM 3759 O O . SER A 1 517 ? -64.033 0.098 -40.412 1.00 36.61 515 SER A O 1
ATOM 3762 N N . VAL A 1 518 ? -64.630 0.294 -42.580 1.00 18.63 516 VAL A N 1
ATOM 3763 C CA . VAL A 1 518 ? -66.000 -0.124 -42.300 1.00 21.91 516 VAL A CA 1
ATOM 3764 C C . VAL A 1 518 ? -66.039 -1.581 -41.859 1.00 26.18 516 VAL A C 1
ATOM 3765 O O . VAL A 1 518 ? -66.922 -1.979 -41.090 1.00 28.49 516 VAL A O 1
ATOM 3769 N N . PHE A 1 519 ? -65.087 -2.396 -42.320 1.00 21.82 517 PHE A N 1
ATOM 3770 C CA . PHE A 1 519 ? -65.102 -3.817 -41.999 1.00 19.73 517 PHE A CA 1
ATOM 3771 C C . PHE A 1 519 ? -64.648 -4.096 -40.573 1.00 28.34 517 PHE A C 1
ATOM 3772 O O . PHE A 1 519 ? -64.942 -5.173 -40.044 1.00 36.28 517 PHE A O 1
ATOM 3780 N N . LEU A 1 520 ? -63.940 -3.159 -39.940 1.00 22.34 518 LEU A N 1
ATOM 3781 C CA . LEU A 1 520 ? -63.664 -3.290 -38.514 1.00 15.03 518 LEU A CA 1
ATOM 3782 C C . LEU A 1 520 ? -64.950 -3.179 -37.705 1.00 14.29 518 LEU A C 1
ATOM 3783 O O . LEU A 1 520 ? -65.194 -3.978 -36.793 1.00 14.00 518 LEU A O 1
ATOM 3788 N N . THR A 1 521 ? -65.789 -2.192 -38.030 1.00 20.75 519 THR A N 1
ATOM 3789 C CA . THR A 1 521 ? -67.067 -2.042 -37.340 1.00 27.88 519 THR A CA 1
ATOM 3790 C C . THR A 1 521 ? -67.986 -3.223 -37.627 1.00 29.51 519 THR A C 1
ATOM 3791 O O . THR A 1 521 ? -68.624 -3.764 -36.716 1.00 32.62 519 THR A O 1
ATOM 3795 N N . LEU A 1 522 ? -68.065 -3.638 -38.895 1.00 26.46 520 LEU A N 1
ATOM 3796 C CA . LEU A 1 522 ? -68.924 -4.760 -39.260 1.00 28.94 520 LEU A CA 1
ATOM 3797 C C . LEU A 1 522 ? -68.524 -6.030 -38.520 1.00 27.51 520 LEU A C 1
ATOM 3798 O O . LEU A 1 522 ? -69.387 -6.790 -38.063 1.00 30.17 520 LEU A O 1
ATOM 3803 N N . ALA A 1 523 ? -67.217 -6.269 -38.382 1.00 15.04 521 ALA A N 1
ATOM 3804 C CA . ALA A 1 523 ? -66.746 -7.497 -37.751 1.00 15.29 521 ALA A CA 1
ATOM 3805 C C . ALA A 1 523 ? -67.219 -7.596 -36.307 1.00 25.70 521 ALA A C 1
ATOM 3806 O O . ALA A 1 523 ? -67.669 -8.661 -35.867 1.00 14.92 521 ALA A O 1
ATOM 3808 N N . LEU A 1 524 ? -67.136 -6.494 -35.558 1.00 23.78 522 LEU A N 1
ATOM 3809 C CA . LEU A 1 524 ? -67.543 -6.519 -34.157 1.00 13.40 522 LEU A CA 1
ATOM 3810 C C . LEU A 1 524 ? -69.033 -6.804 -34.025 1.00 23.09 522 LEU A C 1
ATOM 3811 O O . LEU A 1 524 ? -69.448 -7.622 -33.197 1.00 32.63 522 LEU A O 1
ATOM 3816 N N . HIS A 1 525 ? -69.853 -6.135 -34.839 1.00 19.52 523 HIS A N 1
ATOM 3817 C CA . HIS A 1 525 ? -71.290 -6.394 -34.821 1.00 24.02 523 HIS A CA 1
ATOM 3818 C C . HIS A 1 525 ? -71.601 -7.832 -35.217 1.00 29.60 523 HIS A C 1
ATOM 3819 O O . HIS A 1 525 ? -72.528 -8.445 -34.676 1.00 31.18 523 HIS A O 1
ATOM 3826 N N . ALA A 1 526 ? -70.835 -8.389 -36.160 1.00 30.25 524 ALA A N 1
ATOM 3827 C CA . ALA A 1 526 ? -71.073 -9.764 -36.588 1.00 30.24 524 ALA A CA 1
ATOM 3828 C C . ALA A 1 526 ? -70.699 -10.758 -35.497 1.00 23.49 524 ALA A C 1
ATOM 3829 O O . ALA A 1 526 ? -71.362 -11.789 -35.335 1.00 25.74 524 ALA A O 1
ATOM 3831 N N . ILE A 1 527 ? -69.640 -10.467 -34.739 1.00 15.33 525 ILE A N 1
ATOM 3832 C CA . ILE A 1 527 ? -69.238 -11.351 -33.650 1.00 15.54 525 ILE A CA 1
ATOM 3833 C C . ILE A 1 527 ? -70.289 -11.356 -32.548 1.00 15.22 525 ILE A C 1
ATOM 3834 O O . ILE A 1 527 ? -70.620 -12.411 -31.993 1.00 17.58 525 ILE A O 1
ATOM 3839 N N . VAL A 1 528 ? -70.836 -10.183 -32.219 1.00 14.44 526 VAL A N 1
ATOM 3840 C CA . VAL A 1 528 ? -71.912 -10.114 -31.234 1.00 14.24 526 VAL A CA 1
ATOM 3841 C C . VAL A 1 528 ? -73.165 -10.796 -31.767 1.00 34.79 526 VAL A C 1
ATOM 3842 O O . VAL A 1 528 ? -73.878 -11.487 -31.028 1.00 37.83 526 VAL A O 1
ATOM 3846 N N . GLU A 1 529 ? -73.450 -10.615 -33.062 1.00 38.97 527 GLU A N 1
ATOM 3847 C CA . GLU A 1 529 ? -74.617 -11.246 -33.670 1.00 30.85 527 GLU A CA 1
ATOM 3848 C C . GLU A 1 529 ? -74.562 -12.763 -33.551 1.00 26.58 527 GLU A C 1
ATOM 3849 O O . GLU A 1 529 ? -75.604 -13.412 -33.398 1.00 24.19 527 GLU A O 1
ATOM 3855 N N . ALA A 1 530 ? -73.363 -13.343 -33.607 1.00 23.59 528 ALA A N 1
ATOM 3856 C CA . ALA A 1 530 ? -73.188 -14.781 -33.458 1.00 23.29 528 ALA A CA 1
ATOM 3857 C C . ALA A 1 530 ? -73.152 -15.232 -32.003 1.00 28.09 528 ALA A C 1
ATOM 3858 O O . ALA A 1 530 ? -72.988 -16.430 -31.749 1.00 39.09 528 ALA A O 1
ATOM 3860 N N . GLY A 1 531 ? -73.307 -14.319 -31.048 1.00 23.81 529 GLY A N 1
ATOM 3861 C CA . GLY A 1 531 ? -73.257 -14.695 -29.650 1.00 19.73 529 GLY A CA 1
ATOM 3862 C C . GLY A 1 531 ? -71.863 -14.915 -29.113 1.00 26.07 529 GLY A C 1
ATOM 3863 O O . GLY A 1 531 ? -71.691 -15.643 -28.130 1.00 30.61 529 GLY A O 1
ATOM 3864 N N . ALA A 1 532 ? -70.859 -14.305 -29.731 1.00 24.56 530 ALA A N 1
ATOM 3865 C CA . ALA A 1 532 ? -69.473 -14.432 -29.315 1.00 16.76 530 ALA A CA 1
ATOM 3866 C C . ALA A 1 532 ? -68.946 -13.090 -28.820 1.00 23.43 530 ALA A C 1
ATOM 3867 O O . ALA A 1 532 ? -69.542 -12.034 -29.044 1.00 27.78 530 ALA A O 1
ATOM 3869 N N . ALA A 1 533 ? -67.811 -13.146 -28.134 1.00 18.21 531 ALA A N 1
ATOM 3870 C CA . ALA A 1 533 ? -67.121 -11.957 -27.657 1.00 17.17 531 ALA A CA 1
ATOM 3871 C C . ALA A 1 533 ? -65.906 -11.691 -28.533 1.00 24.04 531 ALA A C 1
ATOM 3872 O O . ALA A 1 533 ? -65.226 -12.627 -28.964 1.00 21.75 531 ALA A O 1
ATOM 3874 N N . TRP A 1 534 ? -65.636 -10.417 -28.800 1.00 17.01 532 TRP A N 1
ATOM 3875 C CA . TRP A 1 534 ? -64.518 -10.051 -29.655 1.00 14.41 532 TRP A CA 1
ATOM 3876 C C . TRP A 1 534 ? -63.300 -9.686 -28.816 1.00 18.05 532 TRP A C 1
ATOM 3877 O O . TRP A 1 534 ? -63.417 -9.143 -27.715 1.00 25.10 532 TRP A O 1
ATOM 3888 N N . LEU A 1 535 ? -62.126 -10.017 -29.347 1.00 21.91 533 LEU A N 1
ATOM 3889 C CA . LEU A 1 535 ? -60.846 -9.726 -28.702 1.00 23.78 533 LEU A CA 1
ATOM 3890 C C . LEU A 1 535 ? -60.026 -8.841 -29.629 1.00 26.67 533 LEU A C 1
ATOM 3891 O O . LEU A 1 535 ? -59.415 -9.340 -30.591 1.00 28.32 533 LEU A O 1
ATOM 3896 N N . PRO A 1 536 ? -59.991 -7.530 -29.398 1.00 27.22 534 PRO A N 1
ATOM 3897 C CA . PRO A 1 536 ? -59.221 -6.652 -30.286 1.00 14.69 534 PRO A CA 1
ATOM 3898 C C . PRO A 1 536 ? -57.725 -6.826 -30.082 1.00 21.75 534 PRO A C 1
ATOM 3899 O O . PRO A 1 536 ? -57.243 -6.984 -28.958 1.00 22.15 534 PRO A O 1
ATOM 3903 N N . LEU A 1 537 ? -56.992 -6.796 -31.191 1.00 20.02 535 LEU A N 1
ATOM 3904 C CA . LEU A 1 537 ? -55.547 -6.972 -31.193 1.00 26.92 535 LEU A CA 1
ATOM 3905 C C . LEU A 1 537 ? -54.892 -5.773 -31.859 1.00 34.99 535 LEU A C 1
ATOM 3906 O O . LEU A 1 537 ? -55.283 -5.381 -32.964 1.00 42.59 535 LEU A O 1
ATOM 3911 N N . ASP A 1 538 ? -53.902 -5.193 -31.188 1.00 31.32 536 ASP A N 1
ATOM 3912 C CA . ASP A 1 538 ? -53.079 -4.164 -31.804 1.00 36.82 536 ASP A CA 1
ATOM 3913 C C . ASP A 1 538 ? -51.972 -4.839 -32.603 1.00 40.74 536 ASP A C 1
ATOM 3914 O O . ASP A 1 538 ? -51.127 -5.537 -32.033 1.00 41.25 536 ASP A O 1
ATOM 3919 N N . THR A 1 539 ? -51.980 -4.640 -33.922 1.00 48.54 537 THR A N 1
ATOM 3920 C CA . THR A 1 539 ? -50.946 -5.225 -34.766 1.00 50.73 537 THR A CA 1
ATOM 3921 C C . THR A 1 539 ? -49.581 -4.581 -34.555 1.00 43.25 537 THR A C 1
ATOM 3922 O O . THR A 1 539 ? -48.576 -5.141 -35.006 1.00 45.07 537 THR A O 1
ATOM 3926 N N . GLY A 1 540 ? -49.518 -3.430 -33.886 1.00 30.53 538 GLY A N 1
ATOM 3927 C CA . GLY A 1 540 ? -48.238 -2.845 -33.533 1.00 29.92 538 GLY A CA 1
ATOM 3928 C C . GLY A 1 540 ? -47.514 -3.561 -32.414 1.00 30.26 538 GLY A C 1
ATOM 3929 O O . GLY A 1 540 ? -46.330 -3.285 -32.189 1.00 31.99 538 GLY A O 1
ATOM 3930 N N . TYR A 1 541 ? -48.191 -4.464 -31.709 1.00 22.24 539 TYR A N 1
ATOM 3931 C CA . TYR A 1 541 ? -47.539 -5.243 -30.671 1.00 22.83 539 TYR A CA 1
ATOM 3932 C C . TYR A 1 541 ? -46.649 -6.314 -31.301 1.00 34.75 539 TYR A C 1
ATOM 3933 O O . TYR A 1 541 ? -46.921 -6.784 -32.409 1.00 40.37 539 TYR A O 1
ATOM 3942 N N . PRO A 1 542 ? -45.574 -6.708 -30.622 1.00 30.40 540 PRO A N 1
ATOM 3943 C CA . PRO A 1 542 ? -44.694 -7.743 -31.175 1.00 27.26 540 PRO A CA 1
ATOM 3944 C C . PRO A 1 542 ? -45.388 -9.096 -31.251 1.00 27.28 540 PRO A C 1
ATOM 3945 O O . PRO A 1 542 ? -46.397 -9.352 -30.591 1.00 35.82 540 PRO A O 1
ATOM 3949 N N . ASP A 1 543 ? -44.816 -9.976 -32.078 1.00 33.07 541 ASP A N 1
ATOM 3950 C CA . ASP A 1 543 ? -45.441 -11.271 -32.332 1.00 38.91 541 ASP A CA 1
ATOM 3951 C C . ASP A 1 543 ? -45.404 -12.175 -31.106 1.00 33.42 541 ASP A C 1
ATOM 3952 O O . ASP A 1 543 ? -46.247 -13.069 -30.974 1.00 30.44 541 ASP A O 1
ATOM 3957 N N . ASP A 1 544 ? -44.439 -11.969 -30.207 1.00 36.62 542 ASP A N 1
ATOM 3958 C CA . ASP A 1 544 ? -44.367 -12.802 -29.011 1.00 44.55 542 ASP A CA 1
ATOM 3959 C C . ASP A 1 544 ? -45.474 -12.467 -28.022 1.00 40.31 542 ASP A C 1
ATOM 3960 O O . ASP A 1 544 ? -45.895 -13.336 -27.249 1.00 39.29 542 ASP A O 1
ATOM 3965 N N . ARG A 1 545 ? -45.958 -11.225 -28.027 1.00 42.22 543 ARG A N 1
ATOM 3966 C CA . ARG A 1 545 ? -47.028 -10.851 -27.110 1.00 44.11 543 ARG A CA 1
ATOM 3967 C C . ARG A 1 545 ? -48.395 -11.232 -27.664 1.00 37.48 543 ARG A C 1
ATOM 3968 O O . ARG A 1 545 ? -49.261 -11.694 -26.913 1.00 27.32 543 ARG A O 1
ATOM 3976 N N . LEU A 1 546 ? -48.604 -11.052 -28.971 1.00 42.44 544 LEU A N 1
ATOM 3977 C CA . LEU A 1 546 ? -49.871 -11.452 -29.577 1.00 37.61 544 LEU A CA 1
ATOM 3978 C C . LEU A 1 546 ? -50.096 -12.952 -29.439 1.00 32.63 544 LEU A C 1
ATOM 3979 O O . LEU A 1 546 ? -51.208 -13.395 -29.129 1.00 36.03 544 LEU A O 1
ATOM 3984 N N . LYS A 1 547 ? -49.048 -13.750 -29.661 1.00 26.43 545 LYS A N 1
ATOM 3985 C CA . LYS A 1 547 ? -49.165 -15.192 -29.474 1.00 27.56 545 LYS A CA 1
ATOM 3986 C C . LYS A 1 547 ? -49.448 -15.534 -28.017 1.00 27.29 545 LYS A C 1
ATOM 3987 O O . LYS A 1 547 ? -50.192 -16.478 -27.726 1.00 40.62 545 LYS A O 1
ATOM 3989 N N . MET A 1 548 ? -48.867 -14.773 -27.087 1.00 28.70 546 MET A N 1
ATOM 3990 C CA . MET A 1 548 ? -49.152 -14.994 -25.673 1.00 36.74 546 MET A CA 1
ATOM 3991 C C . MET A 1 548 ? -50.589 -14.617 -25.337 1.00 31.43 546 MET A C 1
ATOM 3992 O O . MET A 1 548 ? -51.252 -15.311 -24.557 1.00 24.96 546 MET A O 1
ATOM 3997 N N . MET A 1 549 ? -51.089 -13.524 -25.918 1.00 32.75 547 MET A N 1
ATOM 3998 C CA . MET A 1 549 ? -52.482 -13.145 -25.706 1.00 28.30 547 MET A CA 1
ATOM 3999 C C . MET A 1 549 ? -53.429 -14.187 -26.288 1.00 34.64 547 MET A C 1
ATOM 4000 O O . MET A 1 549 ? -54.455 -14.513 -25.679 1.00 30.93 547 MET A O 1
ATOM 4005 N N . LEU A 1 550 ? -53.100 -14.726 -27.465 1.00 47.77 548 LEU A N 1
ATOM 4006 C CA . LEU A 1 550 ? -53.988 -15.686 -28.110 1.00 23.62 548 LEU A CA 1
ATOM 4007 C C . LEU A 1 550 ? -53.965 -17.039 -27.413 1.00 29.55 548 LEU A C 1
ATOM 4008 O O . LEU A 1 550 ? -54.945 -17.789 -27.490 1.00 30.43 548 LEU A O 1
ATOM 4013 N N . GLU A 1 551 ? -52.864 -17.375 -26.739 1.00 35.27 549 GLU A N 1
ATOM 4014 C CA . GLU A 1 551 ? -52.800 -18.622 -25.986 1.00 27.25 549 GLU A CA 1
ATOM 4015 C C . GLU A 1 551 ? -53.554 -18.544 -24.666 1.00 31.46 549 GLU A C 1
ATOM 4016 O O . GLU A 1 551 ? -53.897 -19.588 -24.100 1.00 32.98 549 GLU A O 1
ATOM 4018 N N . ASP A 1 552 ? -53.822 -17.336 -24.167 1.00 32.73 550 ASP A N 1
ATOM 4019 C CA . ASP A 1 552 ? -54.564 -17.160 -22.925 1.00 35.59 550 ASP A CA 1
ATOM 4020 C C . ASP A 1 552 ? -56.064 -17.058 -23.165 1.00 38.29 550 ASP A C 1
ATOM 4021 O O . ASP A 1 552 ? -56.854 -17.593 -22.380 1.00 43.34 550 ASP A O 1
ATOM 4023 N N . ALA A 1 553 ? -56.474 -16.385 -24.241 1.00 30.60 551 ALA A N 1
ATOM 4024 C CA . ALA A 1 553 ? -57.894 -16.286 -24.556 1.00 25.61 551 ALA A CA 1
ATOM 4025 C C . ALA A 1 553 ? -58.383 -17.504 -25.328 1.00 31.00 551 ALA A C 1
ATOM 4026 O O . ALA A 1 553 ? -59.516 -17.955 -25.125 1.00 34.93 551 ALA A O 1
ATOM 4028 N N . ARG A 1 554 ? -57.542 -18.046 -26.212 1.00 31.57 552 ARG A N 1
ATOM 4029 C CA . ARG A 1 554 ? -57.860 -19.185 -27.067 1.00 26.60 552 ARG A CA 1
ATOM 4030 C C . ARG A 1 554 ? -59.124 -18.922 -27.878 1.00 24.99 552 ARG A C 1
ATOM 4031 O O . ARG A 1 554 ? -60.156 -19.566 -27.647 1.00 28.65 552 ARG A O 1
ATOM 4039 N N . PRO A 1 555 ? -59.084 -18.000 -28.836 1.00 28.41 553 PRO A N 1
ATOM 4040 C CA . PRO A 1 555 ? -60.281 -17.703 -29.625 1.00 33.99 553 PRO A CA 1
ATOM 4041 C C . PRO A 1 555 ? -60.527 -18.757 -30.693 1.00 28.52 553 PRO A C 1
ATOM 4042 O O . PRO A 1 555 ? -59.601 -19.384 -31.213 1.00 24.52 553 PRO A O 1
ATOM 4046 N N . SER A 1 556 ? -61.809 -18.947 -31.015 1.00 24.84 554 SER A N 1
ATOM 4047 C CA . SER A 1 556 ? -62.178 -19.936 -32.022 1.00 24.15 554 SER A CA 1
ATOM 4048 C C . SER A 1 556 ? -61.737 -19.514 -33.416 1.00 37.44 554 SER A C 1
ATOM 4049 O O . SER A 1 556 ? -61.443 -20.370 -34.259 1.00 46.46 554 SER A O 1
ATOM 4052 N N . LEU A 1 557 ? -61.676 -18.210 -33.675 1.00 36.49 555 LEU A N 1
ATOM 4053 C CA . LEU A 1 557 ? -61.370 -17.702 -35.002 1.00 28.07 555 LEU A CA 1
ATOM 4054 C C . LEU A 1 557 ? -60.627 -16.381 -34.868 1.00 25.66 555 LEU A C 1
ATOM 4055 O O . LEU A 1 557 ? -60.777 -15.665 -33.873 1.00 20.98 555 LEU A O 1
ATOM 4060 N N . LEU A 1 558 ? -59.814 -16.074 -35.875 1.00 28.48 556 LEU A N 1
ATOM 4061 C CA . LEU A 1 558 ? -59.114 -14.801 -35.975 1.00 27.48 556 LEU A CA 1
ATOM 4062 C C . LEU A 1 558 ? -59.504 -14.133 -37.285 1.00 28.13 556 LEU A C 1
ATOM 4063 O O . LEU A 1 558 ? -59.405 -14.748 -38.353 1.00 40.71 556 LEU A O 1
ATOM 4068 N N . ILE A 1 559 ? -59.956 -12.884 -37.202 1.00 20.34 557 ILE A N 1
ATOM 4069 C CA . ILE A 1 559 ? -60.359 -12.102 -38.366 1.00 20.11 557 ILE A CA 1
ATOM 4070 C C . ILE A 1 559 ? -59.282 -11.060 -38.630 1.00 29.20 557 ILE A C 1
ATOM 4071 O O . ILE A 1 559 ? -59.022 -10.196 -37.782 1.00 26.22 557 ILE A O 1
ATOM 4076 N N . THR A 1 560 ? -58.666 -11.127 -39.805 1.00 33.19 558 THR A N 1
ATOM 4077 C CA . THR A 1 560 ? -57.589 -10.212 -40.153 1.00 38.05 558 THR A CA 1
ATOM 4078 C C . THR A 1 560 ? -57.601 -10.003 -41.664 1.00 35.00 558 THR A C 1
ATOM 4079 O O . THR A 1 560 ? -58.576 -10.329 -42.347 1.00 23.72 558 THR A O 1
ATOM 4083 N N . THR A 1 561 ? -56.516 -9.441 -42.183 1.00 45.59 559 THR A N 1
ATOM 4084 C CA . THR A 1 561 ? -56.314 -9.272 -43.612 1.00 53.59 559 THR A CA 1
ATOM 4085 C C . THR A 1 561 ? -55.210 -10.207 -44.088 1.00 60.14 559 THR A C 1
ATOM 4086 O O . THR A 1 561 ? -54.460 -10.780 -43.293 1.00 66.04 559 THR A O 1
ATOM 4090 N N . ASP A 1 562 ? -55.115 -10.355 -45.412 1.00 53.63 560 ASP A N 1
ATOM 4091 C CA . ASP A 1 562 ? -54.095 -11.230 -45.980 1.00 49.65 560 ASP A CA 1
ATOM 4092 C C . ASP A 1 562 ? -52.689 -10.706 -45.708 1.00 53.19 560 ASP A C 1
ATOM 4093 O O . ASP A 1 562 ? -51.735 -11.491 -45.647 1.00 52.91 560 ASP A O 1
ATOM 4095 N N . ASP A 1 563 ? -52.543 -9.390 -45.529 1.00 54.99 561 ASP A N 1
ATOM 4096 C CA . ASP A 1 563 ? -51.225 -8.814 -45.279 1.00 53.40 561 ASP A CA 1
ATOM 4097 C C . ASP A 1 563 ? -50.730 -9.142 -43.875 1.00 50.83 561 ASP A C 1
ATOM 4098 O O . ASP A 1 563 ? -49.540 -9.414 -43.678 1.00 53.08 561 ASP A O 1
ATOM 4100 N N . GLN A 1 564 ? -51.625 -9.123 -42.886 1.00 44.95 562 GLN A N 1
ATOM 4101 C CA . GLN A 1 564 ? -51.249 -9.449 -41.518 1.00 47.89 562 GLN A CA 1
ATOM 4102 C C . GLN A 1 564 ? -51.224 -10.950 -41.251 1.00 53.16 562 GLN A C 1
ATOM 4103 O O . GLN A 1 564 ? -50.833 -11.359 -40.155 1.00 56.36 562 GLN A O 1
ATOM 4109 N N . LEU A 1 565 ? -51.614 -11.770 -42.228 1.00 54.25 563 LEU A N 1
ATOM 4110 C CA . LEU A 1 565 ? -51.731 -13.211 -42.009 1.00 55.05 563 LEU A CA 1
ATOM 4111 C C . LEU A 1 565 ? -50.393 -13.903 -41.757 1.00 63.09 563 LEU A C 1
ATOM 4112 O O . LEU A 1 565 ? -50.334 -14.763 -40.859 1.00 67.26 563 LEU A O 1
ATOM 4117 N N . PRO A 1 566 ? -49.300 -13.606 -42.476 1.00 66.07 564 PRO A N 1
ATOM 4118 C CA . PRO A 1 566 ? -48.059 -14.377 -42.254 1.00 64.92 564 PRO A CA 1
ATOM 4119 C C . PRO A 1 566 ? -47.477 -14.236 -40.858 1.00 60.94 564 PRO A C 1
ATOM 4120 O O . PRO A 1 566 ? -46.616 -15.042 -40.485 1.00 63.09 564 PRO A O 1
ATOM 4124 N N . ARG A 1 567 ? -47.916 -13.249 -40.075 1.00 54.84 565 ARG A N 1
ATOM 4125 C CA . ARG A 1 567 ? -47.383 -13.072 -38.730 1.00 56.66 565 ARG A CA 1
ATOM 4126 C C . ARG A 1 567 ? -47.934 -14.100 -37.751 1.00 56.93 565 ARG A C 1
ATOM 4127 O O . ARG A 1 567 ? -47.245 -14.469 -36.792 1.00 61.54 565 ARG A O 1
ATOM 4135 N N . PHE A 1 568 ? -49.158 -14.577 -37.973 1.00 55.54 566 PHE A N 1
ATOM 4136 C CA . PHE A 1 568 ? -49.801 -15.529 -37.077 1.00 57.08 566 PHE A CA 1
ATOM 4137 C C . PHE A 1 568 ? -49.561 -16.978 -37.487 1.00 60.18 566 PHE A C 1
ATOM 4138 O O . PHE A 1 568 ? -50.268 -17.871 -37.008 1.00 65.79 566 PHE A O 1
ATOM 4146 N N . SER A 1 569 ? -48.583 -17.228 -38.361 1.00 57.42 567 SER A N 1
ATOM 4147 C CA . SER A 1 569 ? -48.280 -18.600 -38.756 1.00 57.85 567 SER A CA 1
ATOM 4148 C C . SER A 1 569 ? -47.638 -19.372 -37.611 1.00 60.26 567 SER A C 1
ATOM 4149 O O . SER A 1 569 ? -47.882 -20.574 -37.450 1.00 53.25 567 SER A O 1
ATOM 4152 N N . ASP A 1 570 ? -46.816 -18.701 -36.805 1.00 75.42 568 ASP A N 1
ATOM 4153 C CA . ASP A 1 570 ? -46.207 -19.330 -35.640 1.00 86.62 568 ASP A CA 1
ATOM 4154 C C . ASP A 1 570 ? -47.214 -19.612 -34.532 1.00 86.64 568 ASP A C 1
ATOM 4155 O O . ASP A 1 570 ? -46.842 -20.210 -33.517 1.00 89.82 568 ASP A O 1
ATOM 4160 N N . VAL A 1 571 ? -48.470 -19.205 -34.697 1.00 77.09 569 VAL A N 1
ATOM 4161 C CA . VAL A 1 571 ? -49.512 -19.446 -33.703 1.00 67.88 569 VAL A CA 1
ATOM 4162 C C . VAL A 1 571 ? -50.170 -20.781 -34.032 1.00 66.89 569 VAL A C 1
ATOM 4163 O O . VAL A 1 571 ? -50.826 -20.893 -35.083 1.00 68.49 569 VAL A O 1
ATOM 4167 N N . PRO A 1 572 ? -50.031 -21.802 -33.190 1.00 65.67 570 PRO A N 1
ATOM 4168 C CA . PRO A 1 572 ? -50.653 -23.093 -33.481 1.00 65.26 570 PRO A CA 1
ATOM 4169 C C . PRO A 1 572 ? -52.116 -23.121 -33.073 1.00 62.96 570 PRO A C 1
ATOM 4170 O O . PRO A 1 572 ? -52.545 -22.426 -32.149 1.00 63.64 570 PRO A O 1
ATOM 4174 N N . ASN A 1 573 ? -52.883 -23.942 -33.793 1.00 60.24 571 ASN A N 1
ATOM 4175 C CA . ASN A 1 573 ? -54.295 -24.187 -33.492 1.00 54.16 571 ASN A CA 1
ATOM 4176 C C . ASN A 1 573 ? -55.109 -22.894 -33.531 1.00 47.15 571 ASN A C 1
ATOM 4177 O O . ASN A 1 573 ? -55.813 -22.548 -32.580 1.00 47.98 571 ASN A O 1
ATOM 4182 N N . LEU A 1 574 ? -55.016 -22.175 -34.647 1.00 42.23 572 LEU A N 1
ATOM 4183 C CA . LEU A 1 574 ? -55.740 -20.919 -34.809 1.00 43.51 572 LEU A CA 1
ATOM 4184 C C . LEU A 1 574 ? -56.267 -20.820 -36.231 1.00 47.82 572 LEU A C 1
ATOM 4185 O O . LEU A 1 574 ? -55.485 -20.799 -37.185 1.00 47.80 572 LEU A O 1
ATOM 4190 N N . THR A 1 575 ? -57.589 -20.750 -36.364 1.00 47.06 573 THR A N 1
ATOM 4191 C CA . THR A 1 575 ? -58.223 -20.591 -37.664 1.00 45.35 573 THR A CA 1
ATOM 4192 C C . THR A 1 575 ? -58.270 -19.117 -38.045 1.00 39.86 573 THR A C 1
ATOM 4193 O O . THR A 1 575 ? -58.532 -18.251 -37.204 1.00 33.31 573 THR A O 1
ATOM 4197 N N . SER A 1 576 ? -58.014 -18.834 -39.317 1.00 41.80 574 SER A N 1
ATOM 4198 C CA . SER A 1 576 ? -57.982 -17.471 -39.822 1.00 38.79 574 SER A CA 1
ATOM 4199 C C . SER A 1 576 ? -59.144 -17.220 -40.774 1.00 35.88 574 SER A C 1
ATOM 4200 O O . SER A 1 576 ? -59.710 -18.144 -41.364 1.00 41.15 574 SER A O 1
ATOM 4203 N N . LEU A 1 577 ? -59.495 -15.942 -40.909 1.00 29.07 575 LEU A N 1
ATOM 4204 C CA . LEU A 1 577 ? -60.513 -15.501 -41.852 1.00 24.35 575 LEU A CA 1
ATOM 4205 C C . LEU A 1 577 ? -60.158 -14.098 -42.317 1.00 29.06 575 LEU A C 1
ATOM 4206 O O . LEU A 1 577 ? -59.951 -13.205 -41.491 1.00 29.36 575 LEU A O 1
ATOM 4211 N N . CYS A 1 578 ? -60.081 -13.911 -43.632 1.00 29.87 576 CYS A N 1
ATOM 4212 C CA . CYS A 1 578 ? -59.769 -12.612 -44.211 1.00 33.81 576 CYS A CA 1
ATOM 4213 C C . CYS A 1 578 ? -61.069 -11.901 -44.568 1.00 34.10 576 CYS A C 1
ATOM 4214 O O . CYS A 1 578 ? -61.835 -12.379 -45.413 1.00 37.50 576 CYS A O 1
ATOM 4217 N N . TYR A 1 579 ? -61.317 -10.765 -43.920 1.00 31.46 577 TYR A N 1
ATOM 4218 C CA . TYR A 1 579 ? -62.522 -9.969 -44.139 1.00 29.07 577 TYR A CA 1
ATOM 4219 C C . TYR A 1 579 ? -62.083 -8.582 -44.593 1.00 33.39 577 TYR A C 1
ATOM 4220 O O . TYR A 1 579 ? -61.709 -7.738 -43.772 1.00 34.87 577 TYR A O 1
ATOM 4229 N N . ASN A 1 580 ? -62.123 -8.353 -45.907 1.00 32.63 578 ASN A N 1
ATOM 4230 C CA . ASN A 1 580 ? -61.716 -7.072 -46.467 1.00 32.74 578 ASN A CA 1
ATOM 4231 C C . ASN A 1 580 ? -62.634 -6.623 -47.598 1.00 27.07 578 ASN A C 1
ATOM 4232 O O . ASN A 1 580 ? -62.303 -5.659 -48.299 1.00 30.09 578 ASN A O 1
ATOM 4237 N N . ALA A 1 581 ? -63.773 -7.280 -47.796 1.00 25.78 579 ALA A N 1
ATOM 4238 C CA . ALA A 1 581 ? -64.679 -6.960 -48.887 1.00 26.01 579 ALA A CA 1
ATOM 4239 C C . ALA A 1 581 ? -66.093 -7.320 -48.465 1.00 21.65 579 ALA A C 1
ATOM 4240 O O . ALA A 1 581 ? -66.282 -8.253 -47.674 1.00 26.22 579 ALA A O 1
ATOM 4242 N N . PRO A 1 582 ? -67.101 -6.605 -48.961 1.00 21.58 580 PRO A N 1
ATOM 4243 C CA . PRO A 1 582 ? -68.483 -6.943 -48.610 1.00 25.86 580 PRO A CA 1
ATOM 4244 C C . PRO A 1 582 ? -68.881 -8.308 -49.150 1.00 29.12 580 PRO A C 1
ATOM 4245 O O . PRO A 1 582 ? -68.396 -8.759 -50.190 1.00 31.05 580 PRO A O 1
ATOM 4249 N N . LEU A 1 583 ? -69.776 -8.966 -48.421 1.00 25.04 581 LEU A N 1
ATOM 4250 C CA . LEU A 1 583 ? -70.295 -10.269 -48.804 1.00 22.56 581 LEU A CA 1
ATOM 4251 C C . LEU A 1 583 ? -71.633 -10.118 -49.519 1.00 30.47 581 LEU A C 1
ATOM 4252 O O . LEU A 1 583 ? -72.258 -9.056 -49.511 1.00 22.51 581 LEU A O 1
ATOM 4257 N N . THR A 1 584 ? -72.070 -11.205 -50.141 1.00 32.15 582 THR A N 1
ATOM 4258 C CA . THR A 1 584 ? -73.373 -11.211 -50.795 1.00 31.64 582 THR A CA 1
ATOM 4259 C C . THR A 1 584 ? -74.467 -11.194 -49.733 1.00 31.84 582 THR A C 1
ATOM 4260 O O . THR A 1 584 ? -74.453 -12.035 -48.825 1.00 35.51 582 THR A O 1
ATOM 4264 N N . PRO A 1 585 ? -75.413 -10.258 -49.795 1.00 36.20 583 PRO A N 1
ATOM 4265 C CA . PRO A 1 585 ? -76.411 -10.145 -48.725 1.00 34.69 583 PRO A CA 1
ATOM 4266 C C . PRO A 1 585 ? -77.571 -11.112 -48.912 1.00 31.76 583 PRO A C 1
ATOM 4267 O O . PRO A 1 585 ? -78.043 -11.346 -50.028 1.00 33.97 583 PRO A O 1
ATOM 4271 N N . GLN A 1 586 ? -78.032 -11.684 -47.782 1.00 28.37 584 GLN A N 1
ATOM 4272 C CA . GLN A 1 586 ? -79.152 -12.636 -47.754 1.00 33.44 584 GLN A CA 1
ATOM 4273 C C . GLN A 1 586 ? -80.030 -12.292 -46.547 1.00 36.11 584 GLN A C 1
ATOM 4274 O O . GLN A 1 586 ? -79.975 -12.942 -45.499 1.00 39.52 584 GLN A O 1
ATOM 4280 N N . GLY A 1 587 ? -80.851 -11.257 -46.702 1.00 34.35 585 GLY A N 1
ATOM 4281 C CA . GLY A 1 587 ? -81.741 -10.840 -45.638 1.00 32.48 585 GLY A CA 1
ATOM 4282 C C . GLY A 1 587 ? -81.034 -10.145 -44.493 1.00 31.22 585 GLY A C 1
ATOM 4283 O O . GLY A 1 587 ? -79.810 -10.240 -44.353 1.00 28.05 585 GLY A O 1
ATOM 4284 N N . SER A 1 588 ? -81.803 -9.444 -43.661 1.00 32.67 586 SER A N 1
ATOM 4285 C CA . SER A 1 588 ? -81.259 -8.714 -42.523 1.00 26.72 586 SER A CA 1
ATOM 4286 C C . SER A 1 588 ? -81.829 -9.191 -41.194 1.00 22.01 586 SER A C 1
ATOM 4287 O O . SER A 1 588 ? -81.607 -8.537 -40.167 1.00 31.38 586 SER A O 1
ATOM 4290 N N . ALA A 1 589 ? -82.549 -10.306 -41.184 1.00 25.83 587 ALA A N 1
ATOM 4291 C CA . ALA A 1 589 ? -83.218 -10.755 -39.969 1.00 22.71 587 ALA A CA 1
ATOM 4292 C C . ALA A 1 589 ? -82.188 -11.096 -38.896 1.00 25.99 587 ALA A C 1
ATOM 4293 O O . ALA A 1 589 ? -81.219 -11.816 -39.180 1.00 36.56 587 ALA A O 1
ATOM 4295 N N . PRO A 1 590 ? -82.358 -10.614 -37.665 1.00 24.72 588 PRO A N 1
ATOM 4296 C CA . PRO A 1 590 ? -81.374 -10.903 -36.617 1.00 27.43 588 PRO A CA 1
ATOM 4297 C C . PRO A 1 590 ? -81.341 -12.384 -36.270 1.00 27.52 588 PRO A C 1
ATOM 4298 O O . PRO A 1 590 ? -82.353 -13.086 -36.339 1.00 21.48 588 PRO A O 1
ATOM 4302 N N . LEU A 1 591 ? -80.150 -12.853 -35.888 1.00 31.59 589 LEU A N 1
ATOM 4303 C CA . LEU A 1 591 ? -79.949 -14.270 -35.611 1.00 20.14 589 LEU A CA 1
ATOM 4304 C C . LEU A 1 591 ? -80.444 -14.687 -34.231 1.00 20.29 589 LEU A C 1
ATOM 4305 O O . LEU A 1 591 ? -80.702 -15.877 -34.020 1.00 21.29 589 LEU A O 1
ATOM 4310 N N . GLN A 1 592 ? -80.570 -13.745 -33.294 1.00 19.43 590 GLN A N 1
ATOM 4311 C CA . GLN A 1 592 ? -81.088 -14.022 -31.951 1.00 23.22 590 GLN A CA 1
ATOM 4312 C C . GLN A 1 592 ? -80.253 -15.078 -31.227 1.00 27.17 590 GLN A C 1
ATOM 4313 O O . GLN A 1 592 ? -80.773 -15.890 -30.460 1.00 27.65 590 GLN A O 1
ATOM 4319 N N . LEU A 1 593 ? -78.943 -15.061 -31.468 1.00 31.83 591 LEU A N 1
ATOM 4320 C CA . LEU A 1 593 ? -78.018 -15.925 -30.747 1.00 29.96 591 LEU A CA 1
ATOM 4321 C C . LEU A 1 593 ? -77.457 -15.273 -29.492 1.00 35.92 591 LEU A C 1
ATOM 4322 O O . LEU A 1 593 ? -76.924 -15.979 -28.628 1.00 34.42 591 LEU A O 1
ATOM 4327 N N . SER A 1 594 ? -77.567 -13.952 -29.374 1.00 33.99 592 SER A N 1
ATOM 4328 C CA . SER A 1 594 ? -76.975 -13.235 -28.256 1.00 26.16 592 SER A CA 1
ATOM 4329 C C . SER A 1 594 ? -77.873 -13.317 -27.028 1.00 23.51 592 SER A C 1
ATOM 4330 O O . SER A 1 594 ? -79.100 -13.237 -27.129 1.00 24.82 592 SER A O 1
ATOM 4333 N N . GLN A 1 595 ? -77.250 -13.480 -25.865 1.00 27.08 593 GLN A N 1
ATOM 4334 C CA . GLN A 1 595 ? -77.939 -13.544 -24.588 1.00 25.95 593 GLN A CA 1
ATOM 4335 C C . GLN A 1 595 ? -77.313 -12.552 -23.619 1.00 34.08 593 GLN A C 1
ATOM 4336 O O . GLN A 1 595 ? -76.130 -12.218 -23.748 1.00 39.91 593 GLN A O 1
ATOM 4342 N N . PRO A 1 596 ? -78.086 -12.054 -22.648 1.00 28.40 594 PRO A N 1
ATOM 4343 C CA . PRO A 1 596 ? -77.542 -11.032 -21.737 1.00 19.39 594 PRO A CA 1
ATOM 4344 C C . PRO A 1 596 ? -76.400 -11.531 -20.865 1.00 24.23 594 PRO A C 1
ATOM 4345 O O . PRO A 1 596 ? -75.534 -10.732 -20.489 1.00 20.35 594 PRO A O 1
ATOM 4349 N N . HIS A 1 597 ? -76.368 -12.821 -20.533 1.00 28.26 595 HIS A N 1
ATOM 4350 C CA . HIS A 1 597 ? -75.314 -13.367 -19.686 1.00 22.18 595 HIS A CA 1
ATOM 4351 C C . HIS A 1 597 ? -74.016 -13.629 -20.437 1.00 18.06 595 HIS A C 1
ATOM 4352 O O . HIS A 1 597 ? -73.009 -13.959 -19.800 1.00 22.64 595 HIS A O 1
ATOM 4359 N N . HIS A 1 598 ? -74.011 -13.488 -21.759 1.00 16.06 596 HIS A N 1
ATOM 4360 C CA . HIS A 1 598 ? -72.814 -13.744 -22.542 1.00 31.06 596 HIS A CA 1
ATOM 4361 C C . HIS A 1 598 ? -71.753 -12.677 -22.285 1.00 34.58 596 HIS A C 1
ATOM 4362 O O . HIS A 1 598 ? -72.044 -11.554 -21.864 1.00 32.39 596 HIS A O 1
ATOM 4369 N N . THR A 1 599 ? -70.503 -13.046 -22.548 1.00 35.52 597 THR A N 1
ATOM 4370 C CA . THR A 1 599 ? -69.414 -12.083 -22.540 1.00 31.30 597 THR A CA 1
ATOM 4371 C C . THR A 1 599 ? -69.482 -11.244 -23.808 1.00 34.63 597 THR A C 1
ATOM 4372 O O . THR A 1 599 ? -69.660 -11.779 -24.907 1.00 41.46 597 THR A O 1
ATOM 4376 N N . ALA A 1 600 ? -69.354 -9.928 -23.656 1.00 29.84 598 ALA A N 1
ATOM 4377 C CA . ALA A 1 600 ? -69.409 -9.027 -24.800 1.00 14.90 598 ALA A CA 1
ATOM 4378 C C . ALA A 1 600 ? -68.044 -8.861 -25.460 1.00 14.17 598 ALA A C 1
ATOM 4379 O O . ALA A 1 600 ? -67.924 -8.992 -26.682 1.00 26.74 598 ALA A O 1
ATOM 4381 N N . TYR A 1 601 ? -67.010 -8.576 -24.673 1.00 12.46 599 TYR A N 1
ATOM 4382 C CA . TYR A 1 601 ? -65.684 -8.354 -25.232 1.00 13.10 599 TYR A CA 1
ATOM 4383 C C . TYR A 1 601 ? -64.635 -8.637 -24.167 1.00 22.51 599 TYR A C 1
ATOM 4384 O O . TYR A 1 601 ? -64.940 -8.726 -22.974 1.00 20.43 599 TYR A O 1
ATOM 4393 N N . ILE A 1 602 ? -63.391 -8.783 -24.620 1.00 19.83 600 ILE A N 1
ATOM 4394 C CA . ILE A 1 602 ? -62.246 -9.015 -23.746 1.00 23.02 600 ILE A CA 1
ATOM 4395 C C . ILE A 1 602 ? -61.168 -8.005 -24.120 1.00 18.60 600 ILE A C 1
ATOM 4396 O O . ILE A 1 602 ? -60.596 -8.079 -25.216 1.00 15.63 600 ILE A O 1
ATOM 4401 N N . ILE A 1 603 ? -60.891 -7.064 -23.222 1.00 18.91 601 ILE A N 1
ATOM 4402 C CA . ILE A 1 603 ? -59.810 -6.102 -23.398 1.00 23.76 601 ILE A CA 1
ATOM 4403 C C . ILE A 1 603 ? -58.654 -6.515 -22.501 1.00 31.81 601 ILE A C 1
ATOM 4404 O O . ILE A 1 603 ? -58.842 -6.742 -21.299 1.00 37.45 601 ILE A O 1
ATOM 4409 N N . PHE A 1 604 ? -57.463 -6.616 -23.080 1.00 28.38 602 PHE A N 1
ATOM 4410 C CA . PHE A 1 604 ? -56.266 -6.949 -22.324 1.00 24.31 602 PHE A CA 1
ATOM 4411 C C . PHE A 1 604 ? -55.633 -5.685 -21.757 1.00 21.02 602 PHE A C 1
ATOM 4412 O O . PHE A 1 604 ? -55.579 -4.647 -22.422 1.00 25.56 602 PHE A O 1
ATOM 4420 N N . THR A 1 605 ? -55.165 -5.778 -20.520 1.00 17.71 603 THR A N 1
ATOM 4421 C CA . THR A 1 605 ? -54.411 -4.719 -19.867 1.00 28.93 603 THR A CA 1
ATOM 4422 C C . THR A 1 605 ? -53.081 -5.282 -19.378 1.00 41.09 603 THR A C 1
ATOM 4423 O O . THR A 1 605 ? -52.804 -6.477 -19.498 1.00 41.80 603 THR A O 1
ATOM 4427 N N . SER A 1 606 ? -52.252 -4.404 -18.823 1.00 49.62 604 SER A N 1
ATOM 4428 C CA . SER A 1 606 ? -50.966 -4.822 -18.288 1.00 51.78 604 SER A CA 1
ATOM 4429 C C . SER A 1 606 ? -51.129 -5.337 -16.864 1.00 47.15 604 SER A C 1
ATOM 4430 O O . SER A 1 606 ? -51.898 -4.787 -16.071 1.00 58.56 604 SER A O 1
ATOM 4433 N N . GLY A 1 607 ? -50.407 -6.407 -16.546 1.00 40.32 605 GLY A N 1
ATOM 4434 C CA . GLY A 1 607 ? -50.430 -7.000 -15.223 1.00 36.22 605 GLY A CA 1
ATOM 4435 C C . GLY A 1 607 ? -49.121 -6.749 -14.499 1.00 34.18 605 GLY A C 1
ATOM 4436 O O . GLY A 1 607 ? -48.052 -6.730 -15.112 1.00 35.28 605 GLY A O 1
ATOM 4437 N N . SER A 1 608 ? -49.209 -6.564 -13.181 1.00 35.83 606 SER A N 1
ATOM 4438 C CA . SER A 1 608 ? -48.024 -6.278 -12.380 1.00 45.46 606 SER A CA 1
ATOM 4439 C C . SER A 1 608 ? -47.123 -7.490 -12.184 1.00 58.70 606 SER A C 1
ATOM 4440 O O . SER A 1 608 ? -46.066 -7.354 -11.557 1.00 62.27 606 SER A O 1
ATOM 4443 N N . THR A 1 609 ? -47.499 -8.657 -12.701 1.00 63.10 607 THR A N 1
ATOM 4444 C CA . THR A 1 609 ? -46.692 -9.861 -12.571 1.00 62.13 607 THR A CA 1
ATOM 4445 C C . THR A 1 609 ? -45.889 -10.181 -13.825 1.00 64.77 607 THR A C 1
ATOM 4446 O O . THR A 1 609 ? -45.110 -11.139 -13.815 1.00 74.14 607 THR A O 1
ATOM 4450 N N . GLY A 1 610 ? -46.057 -9.413 -14.899 1.00 55.70 608 GLY A N 1
ATOM 4451 C CA . GLY A 1 610 ? -45.298 -9.651 -16.112 1.00 52.74 608 GLY A CA 1
ATOM 4452 C C . GLY A 1 610 ? -46.153 -10.004 -17.311 1.00 53.62 608 GLY A C 1
ATOM 4453 O O . GLY A 1 610 ? -45.915 -9.509 -18.418 1.00 51.13 608 GLY A O 1
ATOM 4454 N N . ARG A 1 611 ? -47.150 -10.863 -17.108 1.00 55.70 609 ARG A N 1
ATOM 4455 C CA . ARG A 1 611 ? -48.010 -11.242 -18.216 1.00 54.22 609 ARG A CA 1
ATOM 4456 C C . ARG A 1 611 ? -49.267 -10.382 -18.237 1.00 49.31 609 ARG A C 1
ATOM 4457 O O . ARG A 1 611 ? -49.783 -10.001 -17.182 1.00 43.21 609 ARG A O 1
ATOM 4465 N N . PRO A 1 612 ? -49.776 -10.056 -19.423 1.00 52.87 610 PRO A N 1
ATOM 4466 C CA . PRO A 1 612 ? -51.024 -9.292 -19.504 1.00 45.28 610 PRO A CA 1
ATOM 4467 C C . PRO A 1 612 ? -52.212 -10.114 -19.031 1.00 33.67 610 PRO A C 1
ATOM 4468 O O . PRO A 1 612 ? -52.164 -11.344 -18.940 1.00 21.24 610 PRO A O 1
ATOM 4472 N N . LYS A 1 613 ? -53.294 -9.403 -18.723 1.00 29.97 611 LYS A N 1
ATOM 4473 C CA . LYS A 1 613 ? -54.527 -10.005 -18.241 1.00 22.28 611 LYS A CA 1
ATOM 4474 C C . LYS A 1 613 ? -55.696 -9.476 -19.057 1.00 22.51 611 LYS A C 1
ATOM 4475 O O . LYS A 1 613 ? -55.721 -8.301 -19.433 1.00 20.70 611 LYS A O 1
ATOM 4481 N N . GLY A 1 614 ? -56.663 -10.351 -19.333 1.00 28.21 612 GLY A N 1
ATOM 4482 C CA . GLY A 1 614 ? -57.823 -9.996 -20.129 1.00 16.04 612 GLY A CA 1
ATOM 4483 C C . GLY A 1 614 ? -59.031 -9.718 -19.253 1.00 15.31 612 GLY A C 1
ATOM 4484 O O . GLY A 1 614 ? -59.340 -10.483 -18.337 1.00 15.75 612 GLY A O 1
ATOM 4485 N N . VAL A 1 615 ? -59.713 -8.615 -19.552 1.00 14.37 613 VAL A N 1
ATOM 4486 C CA . VAL A 1 615 ? -60.904 -8.198 -18.822 1.00 13.65 613 VAL A CA 1
ATOM 4487 C C . VAL A 1 615 ? -62.123 -8.599 -19.637 1.00 13.42 613 VAL A C 1
ATOM 4488 O O . VAL A 1 615 ? -62.341 -8.080 -20.738 1.00 26.00 613 VAL A O 1
ATOM 4492 N N . MET A 1 616 ? -62.918 -9.522 -19.099 1.00 16.30 614 MET A N 1
ATOM 4493 C CA . MET A 1 616 ? -64.148 -9.967 -19.745 1.00 16.94 614 MET A CA 1
ATOM 4494 C C . MET A 1 616 ? -65.307 -9.118 -19.237 1.00 18.51 614 MET A C 1
ATOM 4495 O O . MET A 1 616 ? -65.609 -9.124 -18.038 1.00 21.16 614 MET A O 1
ATOM 4500 N N . VAL A 1 617 ? -65.953 -8.390 -20.142 1.00 13.46 615 VAL A N 1
ATOM 4501 C CA . VAL A 1 617 ? -67.068 -7.515 -19.798 1.00 15.55 615 VAL A CA 1
ATOM 4502 C C . VAL A 1 617 ? -68.347 -8.169 -20.302 1.00 17.19 615 VAL A C 1
ATOM 4503 O O . VAL A 1 617 ? -68.467 -8.478 -21.495 1.00 12.24 615 VAL A O 1
ATOM 4507 N N . GLY A 1 618 ? -69.304 -8.366 -19.396 1.00 22.62 616 GLY A N 1
ATOM 4508 C CA . GLY A 1 618 ? -70.535 -9.036 -19.756 1.00 21.75 616 GLY A CA 1
ATOM 4509 C C . GLY A 1 618 ? -71.393 -8.222 -20.705 1.00 25.39 616 GLY A C 1
ATOM 4510 O O . GLY A 1 618 ? -71.167 -7.038 -20.954 1.00 19.81 616 GLY A O 1
ATOM 4511 N N . GLN A 1 619 ? -72.411 -8.894 -21.244 1.00 34.93 617 GLN A N 1
ATOM 4512 C CA . GLN A 1 619 ? -73.311 -8.244 -22.190 1.00 19.68 617 GLN A CA 1
ATOM 4513 C C . GLN A 1 619 ? -74.184 -7.208 -21.490 1.00 15.04 617 GLN A C 1
ATOM 4514 O O . GLN A 1 619 ? -74.322 -6.075 -21.964 1.00 11.79 617 GLN A O 1
ATOM 4520 N N . THR A 1 620 ? -74.782 -7.582 -20.356 1.00 19.26 618 THR A N 1
ATOM 4521 C CA . THR A 1 620 ? -75.630 -6.651 -19.619 1.00 18.65 618 THR A CA 1
ATOM 4522 C C . THR A 1 620 ? -74.839 -5.450 -19.117 1.00 16.70 618 THR A C 1
ATOM 4523 O O . THR A 1 620 ? -75.391 -4.351 -18.988 1.00 16.13 618 THR A O 1
ATOM 4527 N N . ALA A 1 621 ? -73.544 -5.633 -18.848 1.00 15.36 619 ALA A N 1
ATOM 4528 C CA . ALA A 1 621 ? -72.735 -4.539 -18.322 1.00 16.39 619 ALA A CA 1
ATOM 4529 C C . ALA A 1 621 ? -72.539 -3.439 -19.360 1.00 21.45 619 ALA A C 1
ATOM 4530 O O . ALA A 1 621 ? -72.555 -2.250 -19.021 1.00 10.39 619 ALA A O 1
ATOM 4532 N N . ILE A 1 622 ? -72.353 -3.812 -20.627 1.00 16.64 620 ILE A N 1
ATOM 4533 C CA . ILE A 1 622 ? -72.154 -2.799 -21.657 1.00 10.33 620 ILE A CA 1
ATOM 4534 C C . ILE A 1 622 ? -73.488 -2.220 -22.126 1.00 22.11 620 ILE A C 1
ATOM 4535 O O . ILE A 1 622 ? -73.541 -1.074 -22.588 1.00 10.31 620 ILE A O 1
ATOM 4540 N N . VAL A 1 623 ? -74.579 -2.981 -22.003 1.00 25.18 621 VAL A N 1
ATOM 4541 C CA . VAL A 1 623 ? -75.892 -2.467 -22.383 1.00 18.00 621 VAL A CA 1
ATOM 4542 C C . VAL A 1 623 ? -76.302 -1.319 -21.468 1.00 15.27 621 VAL A C 1
ATOM 4543 O O . VAL A 1 623 ? -76.788 -0.280 -21.932 1.00 11.24 621 VAL A O 1
ATOM 4547 N N . ASN A 1 624 ? -76.094 -1.476 -20.158 1.00 11.64 622 ASN A N 1
ATOM 4548 C CA . ASN A 1 624 ? -76.432 -0.410 -19.219 1.00 11.22 622 ASN A CA 1
ATOM 4549 C C . ASN A 1 624 ? -75.601 0.839 -19.479 1.00 22.62 622 ASN A C 1
ATOM 4550 O O . ASN A 1 624 ? -76.110 1.963 -19.395 1.00 17.82 622 ASN A O 1
ATOM 4555 N N . ARG A 1 625 ? -74.318 0.659 -19.799 1.00 22.75 623 ARG A N 1
ATOM 4556 C CA . ARG A 1 625 ? -73.445 1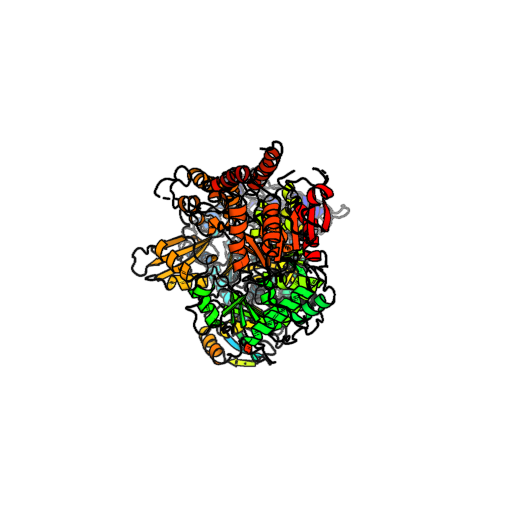.796 -20.067 1.00 24.21 623 ARG A CA 1
ATOM 4557 C C . ARG A 1 625 ? -73.918 2.588 -21.283 1.00 26.40 623 ARG A C 1
ATOM 4558 O O . ARG A 1 625 ? -73.836 3.822 -21.298 1.00 25.92 623 ARG A O 1
ATOM 4566 N N . LEU A 1 626 ? -74.435 1.899 -22.304 1.00 27.47 624 LEU A N 1
ATOM 4567 C CA . LEU A 1 626 ? -74.841 2.579 -23.530 1.00 22.46 624 LEU A CA 1
ATOM 4568 C C . LEU A 1 626 ? -76.216 3.224 -23.400 1.00 18.33 624 LEU A C 1
ATOM 4569 O O . LEU A 1 626 ? -76.425 4.342 -23.885 1.00 17.47 624 LEU A O 1
ATOM 4574 N N . LEU A 1 627 ? -77.167 2.532 -22.766 1.00 16.20 625 LEU A N 1
ATOM 4575 C CA . LEU A 1 627 ? -78.494 3.110 -22.573 1.00 12.05 625 LEU A CA 1
ATOM 4576 C C . LEU A 1 627 ? -78.431 4.372 -21.725 1.00 29.74 625 LEU A C 1
ATOM 4577 O O . LEU A 1 627 ? -79.199 5.314 -21.955 1.00 25.08 625 LEU A O 1
ATOM 4582 N N . TRP A 1 628 ? -77.530 4.411 -20.744 1.00 23.81 626 TRP A N 1
ATOM 4583 C CA . TRP A 1 628 ? -77.312 5.644 -19.997 1.00 20.37 626 TRP A CA 1
ATOM 4584 C C . TRP A 1 628 ? -76.663 6.703 -20.878 1.00 18.98 626 TRP A C 1
ATOM 4585 O O . TRP A 1 628 ? -77.046 7.879 -20.839 1.00 23.93 626 TRP A O 1
ATOM 4596 N N . MET A 1 629 ? -75.670 6.299 -21.676 1.00 14.03 627 MET A N 1
ATOM 4597 C CA . MET A 1 629 ? -74.998 7.224 -22.582 1.00 19.27 627 MET A CA 1
ATOM 4598 C C . MET A 1 629 ? -75.995 7.926 -23.493 1.00 27.43 627 MET A C 1
ATOM 4599 O O . MET A 1 629 ? -75.903 9.139 -23.716 1.00 18.61 627 MET A O 1
ATOM 4604 N N . GLN A 1 630 ? -76.965 7.177 -24.019 1.00 32.08 628 GLN A N 1
ATOM 4605 C CA . GLN A 1 630 ? -77.953 7.755 -24.920 1.00 18.64 628 GLN A CA 1
ATOM 4606 C C . GLN A 1 630 ? -79.017 8.547 -24.171 1.00 13.81 628 GLN A C 1
ATOM 4607 O O . GLN A 1 630 ? -79.596 9.483 -24.733 1.00 33.64 628 GLN A O 1
ATOM 4613 N N . ASN A 1 631 ? -79.280 8.206 -22.910 1.00 13.72 629 ASN A N 1
ATOM 4614 C CA . ASN A 1 631 ? -80.262 8.959 -22.137 1.00 19.69 629 ASN A CA 1
ATOM 4615 C C . ASN A 1 631 ? -79.686 10.278 -21.638 1.00 17.05 629 ASN A C 1
ATOM 4616 O O . ASN A 1 631 ? -80.363 11.311 -21.685 1.00 15.73 629 ASN A O 1
ATOM 4621 N N . HIS A 1 632 ? -78.441 10.262 -21.157 1.00 17.79 630 HIS A N 1
ATOM 4622 C CA . HIS A 1 632 ? -77.837 11.462 -20.588 1.00 22.94 630 HIS A CA 1
ATOM 4623 C C . HIS A 1 632 ? -77.315 12.408 -21.664 1.00 26.33 630 HIS A C 1
ATOM 4624 O O . HIS A 1 632 ? -77.341 13.629 -21.475 1.00 27.73 630 HIS A O 1
ATOM 4631 N N . TYR A 1 633 ? -76.844 11.871 -22.789 1.00 21.29 631 TYR A N 1
ATOM 4632 C CA . TYR A 1 633 ? -76.301 12.665 -23.891 1.00 14.62 631 TYR A CA 1
ATOM 4633 C C . TYR A 1 633 ? -76.978 12.205 -25.175 1.00 18.27 631 TYR A C 1
ATOM 4634 O O . TYR A 1 633 ? -76.383 11.46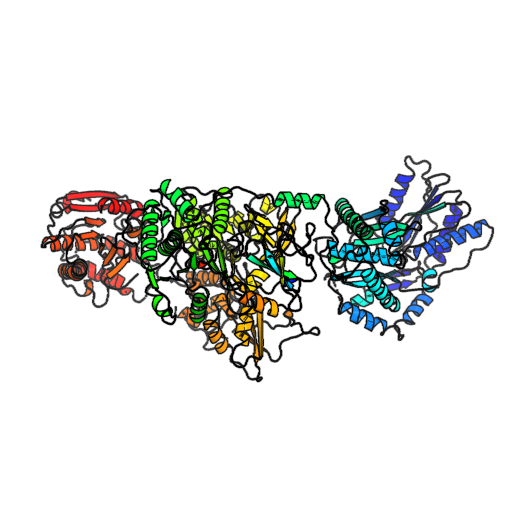6 -25.971 1.00 34.47 631 TYR A O 1
ATOM 4643 N N . PRO A 1 634 ? -78.221 12.631 -25.412 1.00 15.67 632 PRO A N 1
ATOM 4644 C CA . PRO A 1 634 ? -79.017 12.044 -26.500 1.00 15.89 632 PRO A CA 1
ATOM 4645 C C . PRO A 1 634 ? -78.426 12.305 -27.880 1.00 28.18 632 PRO A C 1
ATOM 4646 O O . PRO A 1 634 ? -77.961 13.405 -28.183 1.00 32.73 632 PRO A O 1
ATOM 4650 N N . LEU A 1 635 ? -78.447 11.267 -28.713 1.00 29.91 633 LEU A N 1
ATOM 4651 C CA . LEU A 1 635 ? -78.056 11.359 -30.110 1.00 25.62 633 LEU A CA 1
ATOM 4652 C C . LEU A 1 635 ? -79.287 11.257 -31.001 1.00 27.53 633 LEU A C 1
ATOM 4653 O O . LEU A 1 635 ? -80.316 10.698 -30.613 1.00 34.93 633 LEU A O 1
ATOM 4658 N N . THR A 1 636 ? -79.169 11.802 -32.208 1.00 27.91 634 THR A N 1
ATOM 4659 C CA . THR A 1 636 ? -80.264 11.760 -33.165 1.00 31.40 634 THR A CA 1
ATOM 4660 C C . THR A 1 636 ? -79.777 11.237 -34.509 1.00 29.99 634 THR A C 1
ATOM 4661 O O . THR A 1 636 ? -78.678 10.681 -34.608 1.00 28.12 634 THR A O 1
ATOM 4665 N N . GLY A 1 637 ? -80.591 11.417 -35.550 1.00 27.99 635 GLY A N 1
ATOM 4666 C CA . GLY A 1 637 ? -80.233 10.988 -36.889 1.00 29.76 635 GLY A CA 1
ATOM 4667 C C . GLY A 1 637 ? -79.340 11.938 -37.654 1.00 32.62 635 GLY A C 1
ATOM 4668 O O . GLY A 1 637 ? -78.787 11.546 -38.686 1.00 33.33 635 GLY A O 1
ATOM 4669 N N . GLU A 1 638 ? -79.193 13.176 -37.181 1.00 33.80 636 GLU A N 1
ATOM 4670 C CA . GLU A 1 638 ? -78.304 14.156 -37.789 1.00 37.77 636 GLU A CA 1
ATOM 4671 C C . GLU A 1 638 ? -76.977 14.278 -37.052 1.00 25.23 636 GLU A C 1
ATOM 4672 O O . GLU A 1 638 ? -76.188 15.179 -37.356 1.00 29.87 636 GLU A O 1
ATOM 4678 N N . ASP A 1 639 ? -76.715 13.402 -36.088 1.00 20.10 637 ASP A N 1
ATOM 4679 C CA . ASP A 1 639 ? -75.434 13.382 -35.398 1.00 27.49 637 ASP A CA 1
ATOM 4680 C C . ASP A 1 639 ? -74.462 12.456 -36.118 1.00 23.92 637 ASP A C 1
ATOM 4681 O O . ASP A 1 639 ? -74.852 11.433 -36.688 1.00 18.89 637 ASP A O 1
ATOM 4686 N N . VAL A 1 640 ? -73.186 12.829 -36.085 1.00 17.30 638 VAL A N 1
ATOM 4687 C CA . VAL A 1 640 ? -72.121 12.089 -36.750 1.00 16.93 638 VAL A CA 1
ATOM 4688 C C . VAL A 1 640 ? -71.075 11.743 -35.700 1.00 17.93 638 VAL A C 1
ATOM 4689 O O . VAL A 1 640 ? -70.333 12.620 -35.239 1.00 16.41 638 VAL A O 1
ATOM 4693 N N . VAL A 1 641 ? -71.018 10.475 -35.319 1.00 19.84 639 VAL A N 1
ATOM 4694 C CA . VAL A 1 641 ? -70.030 9.987 -34.365 1.00 20.11 639 VAL A CA 1
ATOM 4695 C C . VAL A 1 641 ? -68.783 9.569 -35.128 1.00 24.39 639 VAL A C 1
ATOM 4696 O O . VAL A 1 641 ? -68.865 8.939 -36.190 1.00 18.62 639 VAL A O 1
ATOM 4700 N N . ALA A 1 642 ? -67.624 9.930 -34.590 1.00 23.21 640 ALA A N 1
ATOM 4701 C CA . ALA A 1 642 ? -66.342 9.579 -35.177 1.00 14.62 640 ALA A CA 1
ATOM 4702 C C . ALA A 1 642 ? -65.783 8.330 -34.510 1.00 17.09 640 ALA A C 1
ATOM 4703 O O . ALA A 1 642 ? -65.872 8.169 -33.290 1.00 28.57 640 ALA A O 1
ATOM 4705 N N . GLN A 1 643 ? -65.214 7.445 -35.319 1.00 13.96 641 GLN A N 1
ATOM 4706 C CA . GLN A 1 643 ? -64.475 6.283 -34.836 1.00 21.89 641 GLN A CA 1
ATOM 4707 C C . GLN A 1 643 ? -62.997 6.560 -35.090 1.00 20.85 641 GLN A C 1
ATOM 4708 O O . GLN A 1 643 ? -62.515 6.453 -36.222 1.00 27.85 641 GLN A O 1
ATOM 4714 N N . LYS A 1 644 ? -62.287 6.938 -34.029 1.00 18.56 642 LYS A N 1
ATOM 4715 C CA . LYS A 1 644 ? -60.863 7.218 -34.108 1.00 24.53 642 LYS A CA 1
ATOM 4716 C C . LYS A 1 644 ? -60.060 6.558 -33.000 1.00 29.45 642 LYS A C 1
ATOM 4717 O O . LYS A 1 644 ? -58.828 6.541 -33.087 1.00 34.02 642 LYS A O 1
ATOM 4723 N N . THR A 1 645 ? -60.699 6.026 -31.972 1.00 24.69 643 THR A N 1
ATOM 4724 C CA . THR A 1 645 ? -59.987 5.382 -30.880 1.00 13.09 643 THR A CA 1
ATOM 4725 C C . THR A 1 645 ? -59.551 3.985 -31.305 1.00 22.32 643 THR A C 1
ATOM 4726 O O . THR A 1 645 ? -60.369 3.225 -31.833 1.00 28.76 643 THR A O 1
ATOM 4730 N N . PRO A 1 646 ? -58.280 3.626 -31.120 1.00 19.15 644 PRO A N 1
ATOM 4731 C CA . PRO A 1 646 ? -57.831 2.278 -31.491 1.00 24.17 644 PRO A CA 1
ATOM 4732 C C . PRO A 1 646 ? -58.647 1.206 -30.783 1.00 28.48 644 PRO A C 1
ATOM 4733 O O . PRO A 1 646 ? -58.995 1.341 -29.608 1.00 22.68 644 PRO A O 1
ATOM 4737 N N . CYS A 1 647 ? -58.947 0.131 -31.518 1.00 29.18 645 CYS A N 1
ATOM 4738 C CA . CYS A 1 647 ? -59.842 -0.908 -31.017 1.00 22.79 645 CYS A CA 1
ATOM 4739 C C . CYS A 1 647 ? -59.324 -1.570 -29.746 1.00 22.12 645 CYS A C 1
ATOM 4740 O O . CYS A 1 647 ? -60.116 -2.159 -29.003 1.00 15.61 645 CYS A O 1
ATOM 4743 N N . SER A 1 648 ? -58.018 -1.483 -29.477 1.00 29.10 646 SER A N 1
ATOM 4744 C CA . SER A 1 648 ? -57.481 -2.045 -28.243 1.00 20.11 646 SER A CA 1
ATOM 4745 C C . SER A 1 648 ? -58.028 -1.328 -27.016 1.00 22.03 646 SER A C 1
ATOM 4746 O O . SER A 1 648 ? -58.210 -1.951 -25.965 1.00 34.42 646 SER A O 1
ATOM 4749 N N . PHE A 1 649 ? -58.300 -0.030 -27.128 1.00 18.33 647 PHE A N 1
ATOM 4750 C CA . PHE A 1 649 ? -58.836 0.728 -26.006 1.00 22.23 647 PHE A CA 1
ATOM 4751 C C . PHE A 1 649 ? -60.342 0.524 -25.895 1.00 29.85 647 PHE A C 1
ATOM 4752 O O . PHE A 1 649 ? -61.063 0.549 -26.896 1.00 37.84 647 PHE A O 1
ATOM 4760 N N . ASP A 1 650 ? -60.818 0.332 -24.663 1.00 31.71 648 ASP A N 1
ATOM 4761 C CA . ASP A 1 650 ? -62.238 0.073 -24.452 1.00 35.68 648 ASP A CA 1
ATOM 4762 C C . ASP A 1 650 ? -63.104 1.316 -24.617 1.00 30.58 648 ASP A C 1
ATOM 4763 O O . ASP A 1 650 ? -64.330 1.209 -24.499 1.00 38.79 648 ASP A O 1
ATOM 4768 N N . VAL A 1 651 ? -62.514 2.484 -24.878 1.00 22.69 649 VAL A N 1
ATOM 4769 C CA . VAL A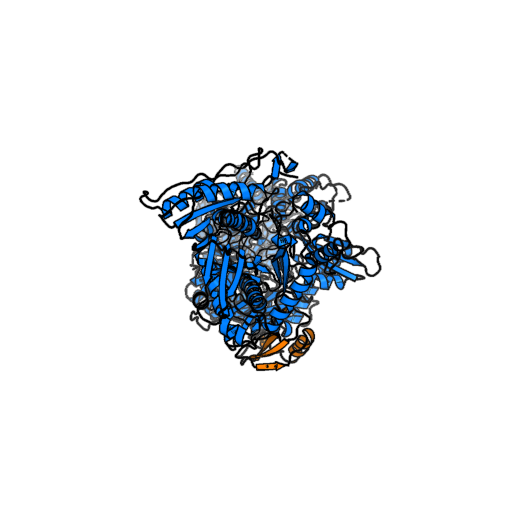 1 651 ? -63.323 3.650 -25.215 1.00 21.32 649 VAL A CA 1
ATOM 4770 C C . VAL A 1 651 ? -64.019 3.436 -26.552 1.00 21.50 649 VAL A C 1
ATOM 4771 O O . VAL A 1 651 ? -65.170 3.847 -26.743 1.00 20.85 649 VAL A O 1
ATOM 4775 N N . SER A 1 652 ? -63.338 2.775 -27.493 1.00 23.83 650 SER A N 1
ATOM 4776 C CA . SER A 1 652 ? -63.922 2.525 -28.805 1.00 27.16 650 SER A CA 1
ATOM 4777 C C . SER A 1 652 ? -65.213 1.726 -28.722 1.00 28.59 650 SER A C 1
ATOM 4778 O O . SER A 1 652 ? -66.003 1.755 -29.671 1.00 22.96 650 SER A O 1
ATOM 4781 N N . VAL A 1 653 ? -65.445 1.023 -27.610 1.00 25.71 651 VAL A N 1
ATOM 4782 C CA . VAL A 1 653 ? -66.616 0.156 -27.497 1.00 18.69 651 VAL A CA 1
ATOM 4783 C C . VAL A 1 653 ? -67.897 0.955 -27.703 1.00 23.25 651 VAL A C 1
ATOM 4784 O O . VAL A 1 653 ? -68.807 0.525 -28.421 1.00 26.08 651 VAL A O 1
ATOM 4788 N N . TRP A 1 654 ? -67.987 2.138 -27.092 1.00 27.01 652 TRP A N 1
ATOM 4789 C CA . TRP A 1 654 ? -69.171 2.952 -27.335 1.00 23.18 652 TRP A CA 1
ATOM 4790 C C . TRP A 1 654 ? -69.094 3.729 -28.642 1.00 20.39 652 TRP A C 1
ATOM 4791 O O . TRP A 1 654 ? -70.112 4.267 -29.083 1.00 24.88 652 TRP A O 1
ATOM 4802 N N . GLU A 1 655 ? -67.931 3.788 -29.287 1.00 19.94 653 GLU A N 1
ATOM 4803 C CA . GLU A 1 655 ? -67.895 4.347 -30.632 1.00 24.00 653 GLU A CA 1
ATOM 4804 C C . GLU A 1 655 ? -68.466 3.379 -31.660 1.00 19.12 653 GLU A C 1
ATOM 4805 O O . GLU A 1 655 ? -69.041 3.816 -32.662 1.00 13.60 653 GLU A O 1
ATOM 4811 N N . PHE A 1 656 ? -68.340 2.071 -31.420 1.00 19.82 654 PHE A N 1
ATOM 4812 C CA . PHE A 1 656 ? -68.794 1.062 -32.369 1.00 17.85 654 PHE A CA 1
ATOM 4813 C C . PHE A 1 656 ? -70.277 0.729 -32.254 1.00 19.38 654 PHE A C 1
ATOM 4814 O O . PHE A 1 656 ? -70.826 0.113 -33.174 1.00 20.29 654 PHE A O 1
ATOM 4822 N N . PHE A 1 657 ? -70.936 1.105 -31.162 1.00 19.31 655 PHE A N 1
ATOM 4823 C CA . PHE A 1 657 ? -72.319 0.675 -30.965 1.00 18.89 655 PHE A CA 1
ATOM 4824 C C . PHE A 1 657 ? -73.273 1.805 -30.607 1.00 22.77 655 PHE A C 1
ATOM 4825 O O . PHE A 1 657 ? -74.420 1.787 -31.060 1.00 24.58 655 PHE A O 1
ATOM 4833 N N . TRP A 1 658 ? -72.838 2.774 -29.804 1.00 21.46 656 TRP A N 1
ATOM 4834 C CA . TRP A 1 658 ? -73.726 3.856 -29.381 1.00 17.30 656 TRP A CA 1
ATOM 4835 C C . TRP A 1 658 ? -74.412 4.588 -30.531 1.00 21.38 656 TRP A C 1
ATOM 4836 O O . TRP A 1 658 ? -75.623 4.845 -30.417 1.00 21.18 656 TRP A O 1
ATOM 4847 N N . PRO A 1 659 ? -73.743 4.954 -31.631 1.00 29.71 657 PRO A N 1
ATOM 4848 C CA . PRO A 1 659 ? -74.476 5.598 -32.734 1.00 12.85 657 PRO A CA 1
ATOM 4849 C C . PRO A 1 659 ? -75.546 4.716 -33.351 1.00 28.73 657 PRO A C 1
ATOM 4850 O O . PRO A 1 659 ? -76.475 5.245 -33.974 1.00 32.04 657 PRO A O 1
ATOM 4854 N N . PHE A 1 660 ? -75.459 3.397 -33.187 1.00 20.97 658 PHE A N 1
ATOM 4855 C CA . PHE A 1 660 ? -76.380 2.466 -33.824 1.00 13.16 658 PHE A CA 1
ATOM 4856 C C . PHE A 1 660 ? -77.549 2.070 -32.933 1.00 20.45 658 PHE A C 1
ATOM 4857 O O . PHE A 1 660 ? -78.439 1.344 -33.389 1.00 24.15 658 PHE A O 1
ATOM 4865 N N . ILE A 1 661 ? -77.573 2.522 -31.680 1.00 12.95 659 ILE A N 1
ATOM 4866 C CA . ILE A 1 661 ? -78.772 2.435 -30.857 1.00 13.23 659 ILE A CA 1
ATOM 4867 C C . ILE A 1 661 ? -79.544 3.749 -30.862 1.00 15.15 659 ILE A C 1
ATOM 4868 O O . ILE A 1 661 ? -80.477 3.920 -30.075 1.00 15.13 659 ILE A O 1
ATOM 4873 N N . ALA A 1 662 ? -79.181 4.678 -31.745 1.00 15.83 660 ALA A N 1
ATOM 4874 C CA . ALA A 1 662 ? -79.736 6.025 -31.716 1.00 23.07 660 ALA A CA 1
ATOM 4875 C C . ALA A 1 662 ? -80.189 6.489 -33.095 1.00 29.91 660 ALA A C 1
ATOM 4876 O O . ALA A 1 662 ? -81.123 7.289 -33.210 1.00 29.55 660 ALA A O 1
ATOM 4878 N N . GLY A 1 663 ? -79.533 5.996 -34.143 1.00 27.99 661 GLY A N 1
ATOM 4879 C CA . GLY A 1 663 ? -79.783 6.449 -35.496 1.00 16.17 661 GLY A CA 1
ATOM 4880 C C . GLY A 1 663 ? -78.722 7.375 -36.050 1.00 16.23 661 GLY A C 1
ATOM 4881 O O . GLY A 1 663 ? -78.889 7.879 -37.168 1.00 17.01 661 GLY A O 1
ATOM 4882 N N . ALA A 1 664 ? -77.642 7.617 -35.310 1.00 15.56 662 ALA A N 1
ATOM 4883 C CA . ALA A 1 664 ? -76.562 8.475 -35.769 1.00 20.26 662 ALA A CA 1
ATOM 4884 C C . ALA A 1 664 ? -75.728 7.775 -36.839 1.00 24.27 662 ALA A C 1
ATOM 4885 O O . ALA A 1 664 ? -75.922 6.598 -37.155 1.00 23.90 662 ALA A O 1
ATOM 4887 N N . LYS A 1 665 ? -74.780 8.523 -37.393 1.00 23.14 663 LYS A N 1
ATOM 4888 C CA . LYS A 1 665 ? -73.881 8.038 -38.429 1.00 19.58 663 LYS A CA 1
ATOM 4889 C C . LYS A 1 665 ? -72.477 7.906 -37.858 1.00 20.09 663 LYS A C 1
ATOM 4890 O O . LYS A 1 665 ? -71.998 8.801 -37.155 1.00 29.33 663 LYS A O 1
ATOM 4896 N N . LEU A 1 666 ? -71.829 6.783 -38.154 1.00 16.36 664 LEU A N 1
ATOM 4897 C CA . LEU A 1 666 ? -70.487 6.490 -37.670 1.00 22.00 664 LEU A CA 1
ATOM 4898 C C . LEU A 1 666 ? -69.512 6.530 -38.838 1.00 15.06 664 LEU A C 1
ATOM 4899 O O . LEU A 1 666 ? -69.718 5.849 -39.849 1.00 15.39 664 LEU A O 1
ATOM 4904 N N . VAL A 1 667 ? -68.456 7.328 -38.700 1.00 15.28 665 VAL A N 1
ATOM 4905 C CA . VAL A 1 667 ? -67.505 7.575 -39.776 1.00 16.01 665 VAL A CA 1
ATOM 4906 C C . VAL A 1 667 ? -66.129 7.090 -39.339 1.00 45.39 665 VAL A C 1
ATOM 4907 O O . VAL A 1 667 ? -65.677 7.392 -38.228 1.00 46.31 665 VAL A O 1
ATOM 4911 N N . MET A 1 668 ? -65.472 6.331 -40.214 1.00 25.58 666 MET A N 1
ATOM 4912 C CA . MET A 1 668 ? -64.158 5.771 -39.925 1.00 16.00 666 MET A CA 1
ATOM 4913 C C . MET A 1 668 ? -63.077 6.798 -40.230 1.00 16.77 666 MET A C 1
ATOM 4914 O O . MET A 1 668 ? -62.986 7.296 -41.357 1.00 17.66 666 MET A O 1
ATOM 4919 N N . ALA A 1 669 ? -62.251 7.104 -39.235 1.00 16.55 667 ALA A N 1
ATOM 4920 C CA . ALA A 1 669 ? -61.062 7.893 -39.499 1.00 24.76 667 ALA A CA 1
ATOM 4921 C C . ALA A 1 669 ? -60.052 7.068 -40.292 1.00 30.16 667 ALA A C 1
ATOM 4922 O O . ALA A 1 669 ? -60.128 5.838 -40.359 1.00 35.85 667 ALA A O 1
ATOM 4924 N N . GLU A 1 670 ? -59.107 7.763 -40.916 1.00 27.09 668 GLU A N 1
ATOM 4925 C CA . GLU A 1 670 ? -58.004 7.068 -41.550 1.00 35.45 668 GLU A CA 1
ATOM 4926 C C . GLU A 1 670 ? -57.179 6.349 -40.484 1.00 41.45 668 GLU A C 1
ATOM 4927 O O . GLU A 1 670 ? -57.167 6.759 -39.319 1.00 44.17 668 GLU A O 1
ATOM 4933 N N . PRO A 1 671 ? -56.511 5.257 -40.841 1.00 39.11 669 PRO A N 1
ATOM 4934 C CA . PRO A 1 671 ? -55.551 4.661 -39.909 1.00 38.99 669 PRO A CA 1
ATOM 4935 C C . PRO A 1 671 ? -54.412 5.628 -39.644 1.00 37.97 669 PRO A C 1
ATOM 4936 O O . PRO A 1 671 ? -54.048 6.438 -40.502 1.00 37.35 669 PRO A O 1
ATOM 4940 N N . GLU A 1 672 ? -53.871 5.558 -38.427 1.00 37.44 670 GLU A N 1
ATOM 4941 C CA . GLU A 1 672 ? -52.770 6.401 -37.971 1.00 47.92 670 GLU A CA 1
ATOM 4942 C C . GLU A 1 672 ? -53.172 7.868 -37.844 1.00 47.60 670 GLU A C 1
ATOM 4943 O O . GLU A 1 672 ? -52.300 8.731 -37.663 1.00 51.38 670 GLU A O 1
ATOM 4949 N N . ALA A 1 673 ? -54.469 8.178 -37.918 1.00 39.54 671 ALA A N 1
ATOM 4950 C CA . ALA A 1 673 ? -54.949 9.555 -37.899 1.00 33.19 671 ALA A CA 1
ATOM 4951 C C . ALA A 1 673 ? -55.347 10.046 -36.514 1.00 28.68 671 ALA A C 1
ATOM 4952 O O . ALA A 1 673 ? -55.450 11.261 -36.315 1.00 28.43 671 ALA A O 1
ATOM 4954 N N . HIS A 1 674 ? -55.578 9.144 -35.559 1.00 25.94 672 HIS A N 1
ATOM 4955 C CA . HIS A 1 674 ? -55.811 9.563 -34.182 1.00 20.82 672 HIS A CA 1
ATOM 4956 C C . HIS A 1 674 ? -54.580 10.202 -33.555 1.00 24.06 672 HIS A C 1
ATOM 4957 O O . HIS A 1 674 ? -54.697 10.820 -32.492 1.00 28.05 672 HIS A O 1
ATOM 4964 N N . ARG A 1 675 ? -53.414 10.068 -34.185 1.00 27.74 673 ARG A N 1
ATOM 4965 C CA . ARG A 1 675 ? -52.176 10.659 -33.701 1.00 28.52 673 ARG A CA 1
ATOM 4966 C C . ARG A 1 675 ? -51.844 11.991 -34.360 1.00 29.52 673 ARG A C 1
ATOM 4967 O O . ARG A 1 675 ? -50.859 12.626 -33.969 1.00 32.97 673 ARG A O 1
ATOM 4975 N N . ASP A 1 676 ? -52.624 12.425 -35.341 1.00 29.66 674 ASP A N 1
ATOM 4976 C CA . ASP A 1 676 ? -52.318 13.639 -36.097 1.00 26.78 674 ASP A CA 1
ATOM 4977 C C . ASP A 1 676 ? -53.408 14.673 -35.873 1.00 26.30 674 ASP A C 1
ATOM 4978 O O . ASP A 1 676 ? -54.546 14.478 -36.340 1.00 30.05 674 ASP A O 1
ATOM 4983 N N . PRO A 1 677 ? -53.125 15.776 -35.171 1.00 32.19 675 PRO A N 1
ATOM 4984 C CA . PRO A 1 677 ? -54.160 16.811 -35.005 1.00 32.58 675 PRO A CA 1
ATOM 4985 C C . PRO A 1 677 ? -54.608 17.426 -36.320 1.00 36.94 675 PRO A C 1
ATOM 4986 O O . PRO A 1 677 ? -55.796 17.725 -36.485 1.00 41.46 675 PRO A O 1
ATOM 4990 N N . LEU A 1 678 ? -53.687 17.614 -37.270 1.00 36.20 676 LEU A N 1
ATOM 4991 C CA . LEU A 1 678 ? -54.055 18.229 -38.542 1.00 35.42 676 LEU A CA 1
ATOM 4992 C C . LEU A 1 678 ? -54.920 17.297 -39.380 1.00 42.47 676 LEU A C 1
ATOM 4993 O O . LEU A 1 678 ? -55.896 17.737 -40.000 1.00 50.89 676 LEU A O 1
ATOM 4998 N N . ALA A 1 679 ? -54.579 16.007 -39.418 1.00 38.90 677 ALA A N 1
ATOM 4999 C CA . ALA A 1 679 ? -55.457 15.031 -40.052 1.00 35.66 677 ALA A CA 1
ATOM 5000 C C . ALA A 1 679 ? -56.773 14.876 -39.301 1.00 36.80 677 ALA A C 1
ATOM 5001 O O . ALA A 1 679 ? -57.774 14.475 -39.905 1.00 33.22 677 ALA A O 1
ATOM 5003 N N . MET A 1 680 ? -56.793 15.190 -38.002 1.00 46.62 678 MET A N 1
ATOM 5004 C CA . MET A 1 680 ? -58.037 15.201 -37.241 1.00 48.25 678 MET A CA 1
ATOM 5005 C C . MET A 1 680 ? -58.901 16.404 -37.592 1.00 43.91 678 MET A C 1
ATOM 5006 O O . MET A 1 680 ? -60.133 16.309 -37.555 1.00 21.57 678 MET A O 1
ATOM 5011 N N . GLN A 1 681 ? -58.277 17.536 -37.927 1.00 37.04 679 GLN A N 1
ATOM 5012 C CA . GLN A 1 681 ? -59.038 18.713 -38.329 1.00 24.54 679 GLN A CA 1
ATOM 5013 C C . GLN A 1 681 ? -59.698 18.501 -39.684 1.00 24.94 679 GLN A C 1
ATOM 5014 O O . GLN A 1 681 ? -60.866 18.860 -39.876 1.00 33.28 679 GLN A O 1
ATOM 5020 N N . GLN A 1 682 ? -58.966 17.923 -40.639 1.00 25.34 680 GLN A N 1
ATOM 5021 C CA . GLN A 1 682 ? -59.563 17.607 -41.932 1.00 44.12 680 GLN A CA 1
ATOM 5022 C C . GLN A 1 682 ? -60.673 16.577 -41.783 1.00 36.95 680 GLN A C 1
ATOM 5023 O O . GLN A 1 682 ? -61.704 16.660 -42.460 1.00 44.43 680 GLN A O 1
ATOM 5029 N N . PHE A 1 683 ? -60.478 15.598 -40.896 1.00 36.48 681 PHE A N 1
ATOM 5030 C CA . PHE A 1 683 ? -61.465 14.538 -40.724 1.00 33.77 681 PHE A CA 1
ATOM 5031 C C . PHE A 1 683 ? -62.766 15.078 -40.142 1.00 30.11 681 PHE A C 1
ATOM 5032 O O . PHE A 1 683 ? -63.856 14.655 -40.546 1.00 21.02 681 PHE A O 1
ATOM 5040 N N . PHE A 1 684 ? -62.673 16.018 -39.198 1.00 32.35 682 PHE A N 1
ATOM 5041 C CA . PHE A 1 684 ? -63.876 16.593 -38.607 1.00 32.31 682 PHE A CA 1
ATOM 5042 C C . PHE A 1 684 ? -64.665 17.404 -39.628 1.00 36.58 682 PHE A C 1
ATOM 5043 O O . PHE A 1 684 ? -65.896 17.300 -39.695 1.00 50.70 682 PHE A O 1
ATOM 5051 N N . ALA A 1 685 ? -63.977 18.217 -40.433 1.00 36.17 683 ALA A N 1
ATOM 5052 C CA . ALA A 1 685 ? -64.660 19.036 -41.426 1.00 25.24 683 ALA A CA 1
ATOM 5053 C C . ALA A 1 685 ? -65.188 18.214 -42.593 1.00 38.23 683 ALA A C 1
ATOM 5054 O O . ALA A 1 685 ? -66.133 18.646 -43.262 1.00 45.97 683 ALA A O 1
ATOM 5056 N N . GLU A 1 686 ? -64.606 17.040 -42.847 1.00 29.28 684 GLU A N 1
ATOM 5057 C CA . GLU A 1 686 ? -65.002 16.250 -44.008 1.00 28.02 684 GLU A CA 1
ATOM 5058 C C . GLU A 1 686 ? -66.381 15.630 -43.819 1.00 31.58 684 GLU A C 1
ATOM 5059 O O . GLU A 1 686 ? -67.214 15.663 -44.733 1.00 33.05 684 GLU A O 1
ATOM 5065 N N . TYR A 1 687 ? -66.645 15.063 -42.641 1.00 31.55 685 TYR A N 1
ATOM 5066 C CA . TYR A 1 687 ? -67.908 14.394 -42.366 1.00 26.15 685 TYR A CA 1
ATOM 5067 C C . TYR A 1 687 ? -68.872 15.227 -41.532 1.00 25.59 685 TYR A C 1
ATOM 5068 O O . TYR A 1 687 ? -70.028 14.823 -41.369 1.00 22.00 685 TYR A O 1
ATOM 5077 N N . GLY A 1 688 ? -68.437 16.367 -41.003 1.00 30.27 686 GLY A N 1
ATOM 5078 C CA . GLY A 1 688 ? -69.273 17.131 -40.098 1.00 22.31 686 GLY A CA 1
ATOM 5079 C C . GLY A 1 688 ? -69.500 16.393 -38.795 1.00 20.90 686 GLY A C 1
ATOM 5080 O O . GLY A 1 688 ? -70.643 16.205 -38.367 1.00 30.08 686 GLY A O 1
ATOM 5081 N N . VAL A 1 689 ? -68.406 15.958 -38.164 1.00 20.14 687 VAL A N 1
ATOM 5082 C CA . VAL A 1 689 ? -68.510 15.185 -36.933 1.00 34.09 687 VAL A CA 1
ATOM 5083 C C . VAL A 1 689 ? -69.153 16.028 -35.841 1.00 30.62 687 VAL A C 1
ATOM 5084 O O . VAL A 1 689 ? -68.815 17.203 -35.649 1.00 19.89 687 VAL A O 1
ATOM 5088 N N . THR A 1 690 ? -70.099 15.426 -35.124 1.00 24.80 688 THR A N 1
ATOM 5089 C CA . THR A 1 690 ? -70.773 16.061 -33.998 1.00 26.50 688 THR A CA 1
ATOM 5090 C C . THR A 1 690 ? -70.298 15.547 -32.650 1.00 24.01 688 THR A C 1
ATOM 5091 O O . THR A 1 690 ? -70.209 16.320 -31.694 1.00 22.39 688 THR A O 1
ATOM 5095 N N . THR A 1 691 ? -69.984 14.257 -32.557 1.00 16.26 689 THR A N 1
ATOM 5096 C CA . THR A 1 691 ? -69.633 13.613 -31.300 1.00 15.32 689 THR A CA 1
ATOM 5097 C C . THR A 1 691 ? -68.312 12.875 -31.463 1.00 30.84 689 THR A C 1
ATOM 5098 O O . THR A 1 691 ? -68.117 12.154 -32.448 1.00 36.69 689 THR A O 1
ATOM 5102 N N . THR A 1 692 ? -67.410 13.051 -30.501 1.00 24.71 690 THR A N 1
ATOM 5103 C CA . THR A 1 692 ? -66.108 12.397 -30.539 1.00 20.99 690 THR A CA 1
ATOM 5104 C C . THR A 1 692 ? -65.573 12.304 -29.115 1.00 20.04 690 THR A C 1
ATOM 5105 O O . THR A 1 692 ? -66.197 12.781 -28.163 1.00 16.04 690 THR A O 1
ATOM 5109 N N . HIS A 1 693 ? -64.400 11.689 -28.980 1.00 20.50 691 HIS A N 1
ATOM 5110 C CA . HIS A 1 693 ? -63.762 11.474 -27.691 1.00 13.23 691 HIS A CA 1
ATOM 5111 C C . HIS A 1 693 ? -62.345 12.028 -27.732 1.00 15.45 691 HIS A C 1
ATOM 5112 O O . HIS A 1 693 ? -61.758 12.203 -28.800 1.00 26.60 691 HIS A O 1
ATOM 5119 N N . PHE A 1 694 ? -61.799 12.319 -26.553 1.00 20.31 692 PHE A N 1
ATOM 5120 C CA . PHE A 1 694 ? -60.435 12.817 -26.456 1.00 21.72 692 PHE A CA 1
ATOM 5121 C C . PHE A 1 694 ? -59.804 12.342 -25.157 1.00 24.72 692 PHE A C 1
ATOM 5122 O O . PHE A 1 694 ? -60.488 12.155 -24.148 1.00 24.99 692 PHE A O 1
ATOM 5130 N N . VAL A 1 695 ? -58.492 12.144 -25.200 1.00 27.63 693 VAL A N 1
ATOM 5131 C CA . VAL A 1 695 ? -57.680 11.978 -23.998 1.00 25.24 693 VAL A CA 1
ATOM 5132 C C . VAL A 1 695 ? -57.120 13.354 -23.661 1.00 29.27 693 VAL A C 1
ATOM 5133 O O . VAL A 1 695 ? -56.689 14.076 -24.573 1.00 30.31 693 VAL A O 1
ATOM 5137 N N . PRO A 1 696 ? -57.131 13.768 -22.388 1.00 28.98 694 PRO A N 1
ATOM 5138 C CA . PRO A 1 696 ? -56.684 15.130 -22.041 1.00 30.10 694 PRO A CA 1
ATOM 5139 C C . PRO A 1 696 ? -55.318 15.512 -22.586 1.00 34.94 694 PRO A C 1
ATOM 5140 O O . PRO A 1 696 ? -55.083 16.697 -22.858 1.00 41.86 694 PRO A O 1
ATOM 5144 N N . SER A 1 697 ? -54.408 14.551 -22.759 1.00 32.91 695 SER A N 1
ATOM 5145 C CA . SER A 1 697 ? -53.132 14.861 -23.395 1.00 30.29 695 SER A CA 1
ATOM 5146 C C . SER A 1 697 ? -53.301 15.125 -24.886 1.00 35.52 695 SER A C 1
ATOM 5147 O O . SER A 1 697 ? -52.596 15.971 -25.449 1.00 32.85 695 SER A O 1
ATOM 5150 N N . MET A 1 698 ? -54.227 14.419 -25.538 1.00 36.74 696 MET A N 1
ATOM 5151 C CA . MET A 1 698 ? -54.482 14.655 -26.955 1.00 32.29 696 MET A CA 1
ATOM 5152 C C . MET A 1 698 ? -55.291 15.930 -27.162 1.00 26.24 696 MET A C 1
ATOM 5153 O O . MET A 1 698 ? -55.044 16.681 -28.112 1.00 26.60 696 MET A O 1
ATOM 5158 N N . LEU A 1 699 ? -56.260 16.189 -26.280 1.00 18.35 697 LEU A N 1
ATOM 5159 C CA . LEU A 1 699 ? -57.009 17.440 -26.344 1.00 32.80 697 LEU A CA 1
ATOM 5160 C C . LEU A 1 699 ? -56.097 18.645 -26.152 1.00 37.48 697 LEU A C 1
ATOM 5161 O O . LEU A 1 699 ? -56.325 19.699 -26.758 1.00 39.31 697 LEU A O 1
ATOM 5166 N N . ALA A 1 700 ? -55.058 18.508 -25.325 1.00 29.57 698 ALA A N 1
ATOM 5167 C CA . ALA A 1 700 ? -54.102 19.596 -25.154 1.00 21.96 698 ALA A CA 1
ATOM 5168 C C . ALA A 1 700 ? -53.257 19.789 -26.408 1.00 31.93 698 ALA A C 1
ATOM 5169 O O . ALA A 1 700 ? -52.931 20.924 -26.775 1.00 28.59 698 ALA A O 1
ATOM 5171 N N . ALA A 1 701 ? -52.889 18.692 -27.074 1.00 31.05 699 ALA A N 1
ATOM 5172 C CA . ALA A 1 701 ? -52.126 18.791 -28.312 1.00 28.74 699 ALA A CA 1
ATOM 5173 C C . ALA A 1 701 ? -52.998 19.223 -29.481 1.00 30.42 699 ALA A C 1
ATOM 5174 O O . ALA A 1 701 ? -52.489 19.794 -30.452 1.00 33.05 699 ALA A O 1
ATOM 5176 N N . PHE A 1 702 ? -54.301 18.948 -29.411 1.00 33.28 700 PHE A N 1
ATOM 5177 C CA . PHE A 1 702 ? -55.217 19.370 -30.464 1.00 24.90 700 PHE A CA 1
ATOM 5178 C C . PHE A 1 702 ? -55.482 20.867 -30.389 1.00 26.95 700 PHE A C 1
ATOM 5179 O O . PHE A 1 702 ? -55.511 21.553 -31.418 1.00 47.41 700 PHE A O 1
ATOM 5187 N N . VAL A 1 703 ? -55.672 21.388 -29.175 1.00 25.03 701 VAL A N 1
ATOM 5188 C CA . VAL A 1 703 ? -55.870 22.822 -28.987 1.00 31.15 701 VAL A CA 1
ATOM 5189 C C . VAL A 1 703 ? -54.621 23.593 -29.399 1.00 35.44 701 VAL A C 1
ATOM 5190 O O . VAL A 1 703 ? -54.705 24.707 -29.931 1.00 42.29 701 VAL A O 1
ATOM 5194 N N . ALA A 1 704 ? -53.442 23.002 -29.183 1.00 27.09 702 ALA A N 1
ATOM 5195 C CA . ALA A 1 704 ? -52.193 23.663 -29.536 1.00 28.77 702 ALA A CA 1
ATOM 5196 C C . ALA A 1 704 ? -52.014 23.810 -31.041 1.00 49.17 702 ALA A C 1
ATOM 5197 O O . ALA A 1 704 ? -51.237 24.665 -31.480 1.00 31.46 702 ALA A O 1
ATOM 5199 N N . SER A 1 705 ? -52.706 22.999 -31.838 1.00 50.81 703 SER A N 1
ATOM 5200 C CA . SER A 1 705 ? -52.670 23.102 -33.289 1.00 60.02 703 SER A CA 1
ATOM 5201 C C . SER A 1 705 ? -53.810 23.938 -33.846 1.00 52.58 703 SER A C 1
ATOM 5202 O O . SER A 1 705 ? -53.886 24.127 -35.065 1.00 55.68 703 SER A O 1
ATOM 5205 N N . LEU A 1 706 ? -54.688 24.446 -32.989 1.00 39.84 704 LEU A N 1
ATOM 5206 C CA . LEU A 1 706 ? -55.890 25.144 -33.419 1.00 36.02 704 LEU A CA 1
ATOM 5207 C C . LEU A 1 706 ? -55.697 26.652 -33.371 1.00 44.27 704 LEU A C 1
ATOM 5208 O O . LEU A 1 706 ? -55.149 27.192 -32.406 1.00 46.44 704 LEU A O 1
ATOM 5213 N N . THR A 1 707 ? -56.147 27.318 -34.421 1.00 54.78 705 THR A N 1
ATOM 5214 C CA . THR A 1 707 ? -56.383 28.746 -34.447 1.00 59.86 705 THR A CA 1
ATOM 5215 C C . THR A 1 707 ? -57.885 28.991 -34.522 1.00 64.06 705 THR A C 1
ATOM 5216 O O . THR A 1 707 ? -58.621 28.144 -35.039 1.00 65.74 705 THR A O 1
ATOM 5220 N N . PRO A 1 708 ? -58.380 30.117 -33.999 1.00 61.00 706 PRO A N 1
ATOM 5221 C CA . PRO A 1 708 ? -59.827 30.384 -34.082 1.00 57.30 706 PRO A CA 1
ATOM 5222 C C . PRO A 1 708 ? -60.377 30.312 -35.497 1.00 55.80 706 PRO A C 1
ATOM 5223 O O . PRO A 1 708 ? -61.565 30.011 -35.678 1.00 52.01 706 PRO A O 1
ATOM 5227 N N . GLN A 1 709 ? -59.544 30.566 -36.507 1.00 55.72 707 GLN A N 1
ATOM 5228 C CA . GLN A 1 709 ? -59.977 30.387 -37.888 1.00 50.99 707 GLN A CA 1
ATOM 5229 C C . GLN A 1 709 ? -60.149 28.909 -38.215 1.00 48.98 707 GLN A C 1
ATOM 5230 O O . GLN A 1 709 ? -61.167 28.504 -38.790 1.00 55.98 707 GLN A O 1
ATOM 5232 N N . THR A 1 710 ? -59.166 28.083 -37.851 1.00 44.86 708 THR A N 1
ATOM 5233 C CA . THR A 1 710 ? -59.291 26.646 -38.062 1.00 45.93 708 THR A CA 1
ATOM 5234 C C . THR A 1 710 ? -60.240 25.996 -37.063 1.00 37.84 708 THR A C 1
ATOM 5235 O O . THR A 1 710 ? -60.772 24.917 -37.345 1.00 38.72 708 THR A O 1
ATOM 5239 N N . ALA A 1 711 ? -60.460 26.624 -35.905 1.00 35.26 709 ALA A N 1
ATOM 5240 C CA . ALA A 1 711 ? -61.370 26.057 -34.916 1.00 34.47 709 ALA A CA 1
ATOM 5241 C C . ALA A 1 711 ? -62.819 26.121 -35.381 1.00 48.13 709 ALA A C 1
ATOM 5242 O O . ALA A 1 711 ? -63.634 25.283 -34.980 1.00 56.10 709 ALA A O 1
ATOM 5244 N N . ARG A 1 712 ? -63.160 27.102 -36.215 1.00 49.15 710 ARG A N 1
ATOM 5245 C CA . ARG A 1 712 ? -64.495 27.213 -36.787 1.00 49.35 710 ARG A CA 1
ATOM 5246 C C . ARG A 1 712 ? -64.591 26.587 -38.171 1.00 51.23 710 ARG A C 1
ATOM 5247 O O . ARG A 1 712 ? -65.687 26.536 -38.738 1.00 57.55 710 ARG A O 1
ATOM 5249 N N . GLN A 1 713 ? -63.476 26.115 -38.725 1.00 45.44 711 GLN A N 1
ATOM 5250 C CA . GLN A 1 713 ? -63.463 25.426 -40.006 1.00 42.77 711 GLN A CA 1
ATOM 5251 C C . GLN A 1 713 ? -63.451 23.911 -39.859 1.00 46.02 711 GLN A C 1
ATOM 5252 O O . GLN A 1 713 ? -63.519 23.205 -40.870 1.00 54.04 711 GLN A O 1
ATOM 5254 N N . SER A 1 714 ? -63.368 23.396 -38.632 1.00 35.23 712 SER A N 1
ATOM 5255 C CA . SER A 1 714 ? -63.327 21.956 -38.412 1.00 31.64 712 SER A CA 1
ATOM 5256 C C . SER A 1 714 ? -64.155 21.558 -37.196 1.00 34.16 712 SER A C 1
ATOM 5257 O O . SER A 1 714 ? -64.917 20.587 -37.248 1.00 39.00 712 SER A O 1
ATOM 5260 N N . CYS A 1 715 ? -64.012 22.297 -36.098 1.00 25.51 713 CYS A N 1
ATOM 5261 C CA . CYS A 1 715 ? -64.716 21.993 -34.860 1.00 32.07 713 CYS A CA 1
ATOM 5262 C C . CYS A 1 715 ? -66.056 22.712 -34.747 1.00 35.91 713 CYS A C 1
ATOM 5263 O O . CYS A 1 715 ? -66.650 22.720 -33.664 1.00 34.41 713 CYS A O 1
ATOM 5266 N N . ALA A 1 716 ? -66.549 23.308 -35.836 1.00 39.88 714 ALA A N 1
ATOM 5267 C CA . ALA A 1 716 ? -67.800 24.056 -35.764 1.00 40.00 714 ALA A CA 1
ATOM 5268 C C . ALA A 1 716 ? -69.005 23.137 -35.613 1.00 40.05 714 ALA A C 1
ATOM 5269 O O . ALA A 1 716 ? -70.018 23.538 -35.029 1.00 42.47 714 ALA A O 1
ATOM 5271 N N . THR A 1 717 ? -68.919 21.912 -36.123 1.00 38.87 715 THR A N 1
ATOM 5272 C CA . THR A 1 717 ? -70.037 20.979 -36.085 1.00 34.37 715 THR A CA 1
ATOM 5273 C C . THR A 1 717 ? -70.079 20.140 -34.814 1.00 27.32 715 THR A C 1
ATOM 5274 O O . THR A 1 717 ? -70.982 19.310 -34.670 1.00 28.82 715 THR A O 1
ATOM 5278 N N . LEU A 1 718 ? -69.134 20.327 -33.895 1.00 25.50 716 LEU A N 1
ATOM 5279 C CA . LEU A 1 718 ? -69.085 19.522 -32.681 1.00 25.32 716 LEU A CA 1
ATOM 5280 C C . LEU A 1 718 ? -70.170 19.976 -31.711 1.00 24.29 716 LEU A C 1
ATOM 5281 O O . LEU A 1 718 ? -70.202 21.143 -31.307 1.00 26.01 716 LEU A O 1
ATOM 5286 N N . LYS A 1 719 ? -71.054 19.053 -31.334 1.00 19.95 717 LYS A N 1
ATOM 5287 C CA . LYS A 1 719 ? -72.103 19.337 -30.364 1.00 26.02 717 LYS A CA 1
ATOM 5288 C C . LYS A 1 719 ? -71.772 18.849 -28.961 1.00 27.53 717 LYS A C 1
ATOM 5289 O O . LYS A 1 719 ? -72.258 19.432 -27.987 1.00 27.78 717 LYS A O 1
ATOM 5295 N N . GLN A 1 720 ? -70.964 17.797 -28.833 1.00 27.17 718 GLN A N 1
ATOM 5296 C CA A GLN A 1 720 ? -70.564 17.290 -27.526 0.41 30.19 718 GLN A CA 1
ATOM 5297 C CA B GLN A 1 720 ? -70.540 17.323 -27.525 0.59 30.55 718 GLN A CA 1
ATOM 5298 C C . GLN A 1 720 ? -69.274 16.493 -27.681 1.00 22.96 718 GLN A C 1
ATOM 5299 O O . GLN A 1 720 ? -69.136 15.715 -28.629 1.00 25.57 718 GLN A O 1
ATOM 5310 N N . VAL A 1 721 ? -68.344 16.690 -26.749 1.00 16.14 719 VAL A N 1
ATOM 5311 C CA . VAL A 1 721 ? -67.051 16.018 -26.748 1.00 15.58 719 VAL A CA 1
ATOM 5312 C C . VAL A 1 721 ? -66.831 15.414 -25.369 1.00 23.27 719 VAL A C 1
ATOM 5313 O O . VAL A 1 721 ? -67.187 16.021 -24.352 1.00 15.07 719 VAL A O 1
ATOM 5317 N N . PHE A 1 722 ? -66.247 14.220 -25.335 1.00 14.01 720 PHE A N 1
ATOM 5318 C CA . PHE A 1 722 ? -66.026 13.488 -24.098 1.00 14.95 720 PHE A CA 1
ATOM 5319 C C . PHE A 1 722 ? -64.536 13.285 -23.861 1.00 21.47 720 PHE A C 1
ATOM 5320 O O . PHE A 1 722 ? -63.792 12.922 -24.777 1.00 31.73 720 PHE A O 1
ATOM 5328 N N . CYS A 1 723 ? -64.111 13.531 -22.626 1.00 21.33 721 CYS A N 1
ATOM 5329 C CA . CYS A 1 723 ? -62.753 13.265 -22.177 1.00 20.35 721 CYS A CA 1
ATOM 5330 C C . CYS A 1 723 ? -62.774 12.181 -21.109 1.00 19.15 721 CYS A C 1
ATOM 5331 O O . CYS A 1 723 ? -63.666 12.158 -20.255 1.00 29.76 721 CYS A O 1
ATOM 5334 N N . SER A 1 724 ? -61.796 11.280 -21.166 1.00 12.40 722 SER A N 1
ATOM 5335 C CA . SER A 1 724 ? -61.635 10.250 -20.150 1.00 14.99 722 SER A CA 1
ATOM 5336 C C . SER A 1 724 ? -60.188 9.777 -20.174 1.00 12.15 722 SER A C 1
ATOM 5337 O O . SER A 1 724 ? -59.391 10.200 -21.015 1.00 12.65 722 SER A O 1
ATOM 5340 N N . GLY A 1 725 ? -59.847 8.899 -19.229 1.00 11.91 723 GLY A N 1
ATOM 5341 C CA . GLY A 1 725 ? -58.549 8.263 -19.190 1.00 23.26 723 GLY A CA 1
ATOM 5342 C C . GLY A 1 725 ? -57.505 8.956 -18.338 1.00 20.77 723 GLY A C 1
ATOM 5343 O O . GLY A 1 725 ? -56.580 8.290 -17.857 1.00 19.92 723 GLY A O 1
ATOM 5344 N N . GLU A 1 726 ? -57.615 10.267 -18.137 1.00 22.43 724 GLU A N 1
ATOM 5345 C CA . GLU A 1 726 ? -56.625 11.015 -17.374 1.00 21.47 724 GLU A CA 1
ATOM 5346 C C . GLU A 1 726 ? -57.317 12.086 -16.544 1.00 14.13 724 GLU A C 1
ATOM 5347 O O . GLU A 1 726 ? -58.512 12.354 -16.697 1.00 20.46 724 GLU A O 1
ATOM 5353 N N . ALA A 1 727 ? -56.542 12.702 -15.654 1.00 19.71 725 ALA A N 1
ATOM 5354 C CA . ALA A 1 727 ? -57.016 13.865 -14.917 1.00 22.57 725 ALA A CA 1
ATOM 5355 C C . ALA A 1 727 ? -57.175 15.030 -15.884 1.00 27.25 725 ALA A C 1
ATOM 5356 O O . ALA A 1 727 ? -56.219 15.411 -16.567 1.00 25.31 725 ALA A O 1
ATOM 5358 N N . LEU A 1 728 ? -58.384 15.587 -15.953 1.00 24.61 726 LEU A N 1
ATOM 5359 C CA . LEU A 1 728 ? -58.701 16.597 -16.953 1.00 17.20 726 LEU A CA 1
ATOM 5360 C C . LEU A 1 728 ? -58.446 17.982 -16.377 1.00 21.23 726 LEU A C 1
ATOM 5361 O O . LEU A 1 728 ? -59.203 18.422 -15.497 1.00 27.48 726 LEU A O 1
ATOM 5366 N N . PRO A 1 729 ? -57.420 18.702 -16.832 1.00 31.38 727 PRO A N 1
ATOM 5367 C CA . PRO A 1 729 ? -57.127 20.020 -16.253 1.00 33.05 727 PRO A CA 1
ATOM 5368 C C . PRO A 1 729 ? -58.211 21.026 -16.610 1.00 20.08 727 PRO A C 1
ATOM 5369 O O . PRO A 1 729 ? -58.612 21.141 -17.770 1.00 20.09 727 PRO A O 1
ATOM 5373 N N . ALA A 1 730 ? -58.679 21.761 -15.598 1.00 20.61 728 ALA A N 1
ATOM 5374 C CA . ALA A 1 730 ? -59.747 22.731 -15.814 1.00 25.95 728 ALA A CA 1
ATOM 5375 C C . ALA A 1 730 ? -59.301 23.858 -16.738 1.00 33.85 728 ALA A C 1
ATOM 5376 O O . ALA A 1 730 ? -60.089 24.337 -17.562 1.00 36.23 728 ALA A O 1
ATOM 5378 N N . ASP A 1 731 ? -58.045 24.298 -16.617 1.00 42.06 729 ASP A N 1
ATOM 5379 C CA . ASP A 1 731 ? -57.551 25.359 -17.490 1.00 50.35 729 ASP A CA 1
ATOM 5380 C C . ASP A 1 731 ? -57.628 24.956 -18.957 1.00 50.39 729 ASP A C 1
ATOM 5381 O O . ASP A 1 731 ? -57.832 25.811 -19.827 1.00 54.78 729 ASP A O 1
ATOM 5386 N N . LEU A 1 732 ? -57.469 23.663 -19.247 1.00 48.98 730 LEU A N 1
ATOM 5387 C CA . LEU A 1 732 ? -57.594 23.182 -20.618 1.00 36.40 730 LEU A CA 1
ATOM 5388 C C . LEU A 1 732 ? -59.036 23.272 -21.104 1.00 34.29 730 LEU A C 1
ATOM 5389 O O . LEU A 1 732 ? -59.285 23.640 -22.258 1.00 37.05 730 LEU A O 1
ATOM 5394 N N . CYS A 1 733 ? -60.000 22.947 -20.238 1.00 21.72 731 CYS A N 1
ATOM 5395 C CA . CYS A 1 733 ? -61.404 23.020 -20.631 1.00 21.50 731 CYS A CA 1
ATOM 5396 C C . CYS A 1 733 ? -61.815 24.453 -20.941 1.00 36.27 731 CYS A C 1
ATOM 5397 O O . CYS A 1 733 ? -62.592 24.698 -21.872 1.00 23.36 731 CYS A O 1
ATOM 5400 N N . ARG A 1 734 ? -61.307 25.413 -20.167 1.00 29.86 732 ARG A N 1
ATOM 5401 C CA . ARG A 1 734 ? -61.614 26.813 -20.433 1.00 25.89 732 ARG A CA 1
ATOM 5402 C C . ARG A 1 734 ? -60.945 27.283 -21.718 1.00 35.49 732 ARG A C 1
ATOM 5403 O O . ARG A 1 734 ? -61.516 28.084 -22.467 1.00 38.87 732 ARG A O 1
ATOM 5411 N N . GLU A 1 735 ? -59.736 26.785 -21.993 1.00 29.76 733 GLU A N 1
ATOM 5412 C CA . GLU A 1 735 ? -59.081 27.067 -23.265 1.00 27.41 733 GLU A CA 1
ATOM 5413 C C . GLU A 1 735 ? -59.803 26.388 -24.422 1.00 26.61 733 GLU A C 1
ATOM 5414 O O . GLU A 1 735 ? -59.755 26.878 -25.556 1.00 41.73 733 GLU A O 1
ATOM 5420 N N . TRP A 1 736 ? -60.471 25.262 -24.157 1.00 24.96 734 TRP A N 1
ATOM 5421 C CA . TRP A 1 736 ? -61.280 24.598 -25.173 1.00 40.68 734 TRP A CA 1
ATOM 5422 C C . TRP A 1 736 ? -62.639 25.266 -25.342 1.00 41.82 734 TRP A C 1
ATOM 5423 O O . TRP A 1 736 ? -63.215 25.227 -26.434 1.00 42.04 734 TRP A O 1
ATOM 5434 N N . GLN A 1 737 ? -63.157 25.882 -24.278 1.00 40.88 735 GLN A N 1
ATOM 5435 C CA . GLN A 1 737 ? -64.451 26.549 -24.350 1.00 38.83 735 GLN A CA 1
ATOM 5436 C C . GLN A 1 737 ? -64.364 27.866 -25.112 1.00 39.43 735 GLN A C 1
ATOM 5437 O O . GLN A 1 737 ? -65.345 28.288 -25.735 1.00 28.59 735 GLN A O 1
ATOM 5443 N N . GLN A 1 738 ? -63.204 28.525 -25.071 1.00 36.77 736 GLN A N 1
ATOM 5444 C CA . GLN A 1 738 ? -63.018 29.783 -25.787 1.00 43.24 736 GLN A CA 1
ATOM 5445 C C . GLN A 1 738 ? -62.836 29.555 -27.283 1.00 42.10 736 GLN A C 1
ATOM 5446 O O . GLN A 1 738 ? -63.326 30.343 -28.100 1.00 41.05 736 GLN A O 1
ATOM 5452 N N . LEU A 1 739 ? -62.140 28.480 -27.658 1.00 29.84 737 LEU A N 1
ATOM 5453 C CA . LEU A 1 739 ? -61.879 28.219 -29.070 1.00 36.59 737 LEU A CA 1
ATOM 5454 C C . LEU A 1 739 ? -63.150 27.814 -29.805 1.00 33.73 737 LEU A C 1
ATOM 5455 O O . LEU A 1 739 ? -63.433 28.311 -30.902 1.00 30.67 737 LEU A O 1
ATOM 5460 N N . THR A 1 740 ? -63.920 26.906 -29.218 1.00 30.82 738 THR A N 1
ATOM 5461 C CA . THR A 1 740 ? -65.045 26.278 -29.897 1.00 31.67 738 THR A CA 1
ATOM 5462 C C . THR A 1 740 ? -66.388 26.573 -29.251 1.00 35.33 738 THR A C 1
ATOM 5463 O O . THR A 1 740 ? -67.367 26.813 -29.962 1.00 40.61 738 THR A O 1
ATOM 5467 N N . GLY A 1 741 ? -66.464 26.557 -27.925 1.00 32.45 739 GLY A N 1
ATOM 5468 C CA . GLY A 1 741 ? -67.748 26.643 -27.264 1.00 38.70 739 GLY A CA 1
ATOM 5469 C C . GLY A 1 741 ? -68.565 25.376 -27.334 1.00 34.07 739 GLY A C 1
ATOM 5470 O O . GLY A 1 741 ? -69.773 25.416 -27.085 1.00 38.83 739 GLY A O 1
ATOM 5471 N N . ALA A 1 742 ? -67.938 24.244 -27.676 1.00 23.95 740 ALA A N 1
ATOM 5472 C CA . ALA A 1 742 ? -68.607 22.951 -27.768 1.00 27.65 740 ALA A CA 1
ATOM 5473 C C . ALA A 1 742 ? -68.602 22.268 -26.407 1.00 33.76 740 ALA A C 1
ATOM 5474 O O . ALA A 1 742 ? -67.544 22.179 -25.773 1.00 35.49 740 ALA A O 1
ATOM 5476 N N . PRO A 1 743 ? -69.751 21.792 -25.930 1.00 27.78 741 PRO A N 1
ATOM 5477 C CA . PRO A 1 743 ? -69.806 21.175 -24.599 1.00 32.14 741 PRO A CA 1
ATOM 5478 C C . PRO A 1 743 ? -68.809 20.034 -24.450 1.00 28.68 741 PRO A C 1
ATOM 5479 O O . PRO A 1 743 ? -68.590 19.244 -25.372 1.00 26.20 741 PRO A O 1
ATOM 5483 N N . LEU A 1 744 ? -68.199 19.966 -23.270 1.00 28.20 742 LEU A N 1
ATOM 5484 C CA . LEU A 1 744 ? -67.183 18.982 -22.930 1.00 17.28 742 LEU A CA 1
ATOM 5485 C C . LEU A 1 744 ? -67.623 18.239 -21.676 1.00 20.75 742 LEU A C 1
ATOM 5486 O O . LEU A 1 744 ? -68.186 18.841 -20.756 1.00 34.39 742 LEU A O 1
ATOM 5491 N N . HIS A 1 745 ? -67.378 16.930 -21.641 1.00 15.83 743 HIS A N 1
ATOM 5492 C CA . HIS A 1 745 ? -67.835 16.089 -20.542 1.00 22.18 743 HIS A CA 1
ATOM 5493 C C . HIS A 1 745 ? -66.701 15.197 -20.065 1.00 22.96 743 HIS A C 1
ATOM 5494 O O . HIS A 1 745 ? -66.075 14.497 -20.868 1.00 18.86 743 HIS A O 1
ATOM 5501 N N . ASN A 1 746 ? -66.448 15.221 -18.759 1.00 25.55 744 ASN A N 1
ATOM 5502 C CA . ASN A 1 746 ? -65.432 14.380 -18.142 1.00 24.50 744 ASN A CA 1
ATOM 5503 C C . ASN A 1 746 ? -66.056 13.062 -17.700 1.00 26.18 744 ASN A C 1
ATOM 5504 O O . ASN A 1 746 ? -67.055 13.051 -16.973 1.00 27.03 744 ASN A O 1
ATOM 5509 N N . LEU A 1 747 ? -65.466 11.957 -18.143 1.00 20.01 745 LEU A N 1
ATOM 5510 C CA . LEU A 1 747 ? -65.910 10.622 -17.779 1.00 21.10 745 LEU A CA 1
ATOM 5511 C C . LEU A 1 747 ? -64.757 9.873 -17.124 1.00 18.31 745 LEU A C 1
ATOM 5512 O O . LEU A 1 747 ? -63.593 10.059 -17.490 1.00 17.08 745 LEU A O 1
ATOM 5517 N N . TYR A 1 748 ? -65.086 9.033 -16.146 1.00 10.90 746 TYR A N 1
ATOM 5518 C CA . TYR A 1 748 ? -64.094 8.245 -15.431 1.00 17.31 746 TYR A CA 1
ATOM 5519 C C . TYR A 1 748 ? -64.532 6.790 -15.364 1.00 14.63 746 TYR A C 1
ATOM 5520 O O . TYR A 1 748 ? -65.727 6.486 -15.304 1.00 17.16 746 TYR A O 1
ATOM 5529 N N . GLY A 1 749 ? -63.547 5.893 -15.356 1.00 10.39 747 GLY A N 1
ATOM 5530 C CA . GLY A 1 749 ? -63.797 4.490 -15.143 1.00 10.19 747 GLY A CA 1
ATOM 5531 C C . GLY A 1 749 ? -62.666 3.617 -15.643 1.00 18.39 747 GLY A C 1
ATOM 5532 O O . GLY A 1 749 ? -61.988 3.939 -16.623 1.00 24.97 747 GLY A O 1
ATOM 5533 N N . PRO A 1 750 ? -62.430 2.499 -14.966 1.00 27.60 748 PRO A N 1
ATOM 5534 C CA . PRO A 1 750 ? -61.464 1.515 -15.453 1.00 10.65 748 PRO A CA 1
ATOM 5535 C C . PRO A 1 750 ? -62.108 0.566 -16.459 1.00 29.21 748 PRO A C 1
ATOM 5536 O O . PRO A 1 750 ? -63.319 0.580 -16.683 1.00 27.19 748 PRO A O 1
ATOM 5540 N N . THR A 1 751 ? -61.258 -0.267 -17.066 1.00 23.34 749 THR A N 1
ATOM 5541 C CA . THR A 1 751 ? -61.751 -1.282 -17.992 1.00 18.56 749 THR A CA 1
ATOM 5542 C C . THR A 1 751 ? -62.668 -2.277 -17.290 1.00 20.73 749 THR A C 1
ATOM 5543 O O . THR A 1 751 ? -63.634 -2.767 -17.888 1.00 28.36 749 THR A O 1
ATOM 5547 N N . GLU A 1 752 ? -62.403 -2.561 -16.014 1.00 22.14 750 GLU A N 1
ATOM 5548 C CA . GLU A 1 752 ? -63.182 -3.534 -15.260 1.00 16.94 750 GLU A CA 1
ATOM 5549 C C . GLU A 1 752 ? -64.599 -3.064 -14.956 1.00 23.70 750 GLU A C 1
ATOM 5550 O O . GLU A 1 752 ? -65.385 -3.848 -14.415 1.00 34.33 750 GLU A O 1
ATOM 5556 N N . ALA A 1 753 ? -64.947 -1.819 -15.285 1.00 23.49 751 ALA A N 1
ATOM 5557 C CA . ALA A 1 753 ? -66.265 -1.268 -14.988 1.00 26.46 751 ALA A CA 1
ATOM 5558 C C . ALA A 1 753 ? -66.997 -0.841 -16.256 1.00 24.58 751 ALA A C 1
ATOM 5559 O O . ALA A 1 753 ? -67.808 0.088 -16.229 1.00 35.76 751 ALA A O 1
ATOM 5561 N N . ALA A 1 754 ? -66.714 -1.516 -17.371 1.00 9.98 752 ALA A N 1
ATOM 5562 C CA . ALA A 1 754 ? -67.375 -1.277 -18.649 1.00 16.74 752 ALA A CA 1
ATOM 5563 C C . ALA A 1 754 ? -67.278 0.182 -19.084 1.00 24.42 752 ALA A C 1
ATOM 5564 O O . ALA A 1 754 ? -68.234 0.954 -18.939 1.00 14.28 752 ALA A O 1
ATOM 5566 N N . VAL A 1 755 ? -66.118 0.545 -19.629 1.00 27.83 753 VAL A N 1
ATOM 5567 C CA . VAL A 1 755 ? -65.826 1.852 -20.214 1.00 23.25 753 VAL A CA 1
ATOM 5568 C C . VAL A 1 755 ? -65.760 2.928 -19.135 1.00 24.46 753 VAL A C 1
ATOM 5569 O O . VAL A 1 755 ? -64.675 3.243 -18.635 1.00 35.89 753 VAL A O 1
ATOM 5573 N N . ASP A 1 756 ? -66.904 3.508 -18.774 1.00 22.51 754 ASP A N 1
ATOM 5574 C CA . ASP A 1 756 ? -66.927 4.656 -17.876 1.00 25.81 754 ASP A CA 1
ATOM 5575 C C . ASP A 1 756 ? -67.963 4.471 -16.776 1.00 17.15 754 ASP A C 1
ATOM 5576 O O . ASP A 1 756 ? -69.060 3.957 -17.017 1.00 22.49 754 ASP A O 1
ATOM 5581 N N . VAL A 1 757 ? -67.608 4.923 -15.574 1.00 12.62 755 VAL A N 1
ATOM 5582 C CA . VAL A 1 757 ? -68.400 4.672 -14.375 1.00 19.11 755 VAL A CA 1
ATOM 5583 C C . VAL A 1 757 ? -68.928 5.946 -13.729 1.00 10.40 755 VAL A C 1
ATOM 5584 O O . VAL A 1 757 ? -69.832 5.860 -12.883 1.00 10.64 755 VAL A O 1
ATOM 5588 N N . SER A 1 758 ? -68.406 7.121 -14.080 1.00 10.55 756 SER A N 1
ATOM 5589 C CA . SER A 1 758 ? -68.918 8.368 -13.525 1.00 22.53 756 SER A CA 1
ATOM 5590 C C . SER A 1 758 ? -68.829 9.465 -14.576 1.00 19.25 756 SER A C 1
ATOM 5591 O O . SER A 1 758 ? -68.131 9.332 -15.585 1.00 11.01 756 SER A O 1
ATOM 5594 N N . TRP A 1 759 ? -69.547 10.560 -14.320 1.00 22.76 757 TRP A N 1
ATOM 5595 C CA . TRP A 1 759 ? -69.694 11.651 -15.275 1.00 20.69 757 TRP A CA 1
ATOM 5596 C C . TRP A 1 759 ? -69.689 12.983 -14.540 1.00 19.96 757 TRP A C 1
ATOM 5597 O O . TRP A 1 759 ? -70.110 13.070 -13.384 1.00 13.22 757 TRP A O 1
ATOM 5608 N N . TYR A 1 760 ? -69.226 14.028 -15.231 1.00 20.64 758 TYR A N 1
ATOM 5609 C CA . TYR A 1 760 ? -69.261 15.383 -14.691 1.00 14.36 758 TYR A CA 1
ATOM 5610 C C . TYR A 1 760 ? -69.102 16.400 -15.815 1.00 14.97 758 TYR A C 1
ATOM 5611 O O . TYR A 1 760 ? -68.222 16.244 -16.672 1.00 14.72 758 TYR A O 1
ATOM 5620 N N . PRO A 1 761 ? -69.925 17.447 -15.846 1.00 15.89 759 PRO A N 1
ATOM 5621 C CA . PRO A 1 761 ? -69.800 18.450 -16.911 1.00 36.81 759 PRO A CA 1
ATOM 5622 C C . PRO A 1 761 ? -68.509 19.245 -16.779 1.00 33.09 759 PRO A C 1
ATOM 5623 O O . PRO A 1 761 ? -68.128 19.672 -15.687 1.00 28.67 759 PRO A O 1
ATOM 5627 N N . ALA A 1 762 ? -67.835 19.440 -17.912 1.00 24.20 760 ALA A N 1
ATOM 5628 C CA . ALA A 1 762 ? -66.581 20.183 -17.962 1.00 17.91 760 ALA A CA 1
ATOM 5629 C C . ALA A 1 762 ? -66.726 21.472 -18.763 1.00 25.97 760 ALA A C 1
ATOM 5630 O O . ALA A 1 762 ? -65.786 21.903 -19.432 1.00 35.01 760 ALA A O 1
ATOM 5632 N N . PHE A 1 763 ? -67.902 22.093 -18.707 1.00 19.90 761 PHE A N 1
ATOM 5633 C CA . PHE A 1 763 ? -68.168 23.323 -19.438 1.00 26.66 761 PHE A CA 1
ATOM 5634 C C . PHE A 1 763 ? -69.199 24.135 -18.668 1.00 27.96 761 PHE A C 1
ATOM 5635 O O . PHE A 1 763 ? -69.799 23.659 -17.702 1.00 33.16 761 PHE A O 1
ATOM 5643 N N . GLY A 1 764 ? -69.405 25.369 -19.115 1.00 30.96 762 GLY A N 1
ATOM 5644 C CA . GLY A 1 764 ? -70.497 26.165 -18.580 1.00 32.02 762 GLY A CA 1
ATOM 5645 C C . GLY A 1 764 ? -70.291 26.513 -17.120 1.00 31.55 762 GLY A C 1
ATOM 5646 O O . GLY A 1 764 ? -69.191 26.874 -16.688 1.00 25.59 762 GLY A O 1
ATOM 5647 N N . GLU A 1 765 ? -71.368 26.391 -16.340 1.00 36.55 763 GLU A N 1
ATOM 5648 C CA . GLU A 1 765 ? -71.346 26.860 -14.959 1.00 44.75 763 GLU A CA 1
ATOM 5649 C C . GLU A 1 765 ? -70.542 25.929 -14.059 1.00 41.63 763 GLU A C 1
ATOM 5650 O O . GLU A 1 765 ? -69.837 26.392 -13.154 1.00 44.51 763 GLU A O 1
ATOM 5656 N N . GLU A 1 766 ? -70.638 24.615 -14.284 1.00 37.61 764 GLU A N 1
ATOM 5657 C CA . GLU A 1 766 ? -69.894 23.666 -13.458 1.00 39.10 764 GLU A CA 1
ATOM 5658 C C . GLU A 1 766 ? -68.392 23.889 -13.576 1.00 44.09 764 GLU A C 1
ATOM 5659 O O . GLU A 1 766 ? -67.661 23.784 -12.584 1.00 49.29 764 GLU A O 1
ATOM 5665 N N . LEU A 1 767 ? -67.916 24.205 -14.782 1.00 44.03 765 LEU A N 1
ATOM 5666 C CA . LEU A 1 767 ? -66.491 24.442 -14.988 1.00 38.59 765 LEU A CA 1
ATOM 5667 C C . LEU A 1 767 ? -66.014 25.700 -14.270 1.00 43.03 765 LEU A C 1
ATOM 5668 O O . LEU A 1 767 ? -64.882 25.737 -13.776 1.00 41.32 765 LEU A O 1
ATOM 5673 N N . ALA A 1 768 ? -66.859 26.732 -14.193 1.00 47.52 766 ALA A N 1
ATOM 5674 C CA . ALA A 1 768 ? -66.477 27.961 -13.506 1.00 46.20 766 ALA A CA 1
ATOM 5675 C C . ALA A 1 768 ? -66.489 27.808 -11.991 1.00 40.93 766 ALA A C 1
ATOM 5676 O O . ALA A 1 768 ? -65.815 28.577 -11.298 1.00 40.77 766 ALA A O 1
ATOM 5678 N N . GLN A 1 769 ? -67.237 26.842 -11.466 1.00 39.03 767 GLN A N 1
ATOM 5679 C CA . GLN A 1 769 ? -67.295 26.592 -10.034 1.00 41.29 767 GLN A CA 1
ATOM 5680 C C . GLN A 1 769 ? -66.283 25.550 -9.576 1.00 43.25 767 GLN A C 1
ATOM 5681 O O . GLN A 1 769 ? -66.270 25.196 -8.392 1.00 57.61 767 GLN A O 1
ATOM 5687 N N . VAL A 1 770 ? -65.440 25.056 -10.478 1.00 39.25 768 VAL A N 1
ATOM 5688 C CA . VAL A 1 770 ? -64.396 24.101 -10.121 1.00 30.23 768 VAL A CA 1
ATOM 5689 C C . VAL A 1 770 ? -63.250 24.853 -9.457 1.00 27.20 768 VAL A C 1
ATOM 5690 O O . VAL A 1 770 ? -62.602 25.698 -10.085 1.00 30.06 768 VAL A O 1
ATOM 5694 N N . ARG A 1 771 ? -62.999 24.549 -8.183 1.00 26.13 769 ARG A N 1
ATOM 5695 C CA . ARG A 1 771 ? -61.915 25.190 -7.449 1.00 28.74 769 ARG A CA 1
ATOM 5696 C C . ARG A 1 771 ? -60.580 24.485 -7.638 1.00 38.57 769 ARG A C 1
ATOM 5697 O O . ARG A 1 771 ? -59.535 25.146 -7.654 1.00 45.82 769 ARG A O 1
ATOM 5699 N N . GLY A 1 772 ? -60.590 23.165 -7.787 1.00 32.93 770 GLY A N 1
ATOM 5700 C CA . GLY A 1 772 ? -59.365 22.406 -7.902 1.00 28.08 770 GLY A CA 1
ATOM 5701 C C . GLY A 1 772 ? -58.682 22.589 -9.246 1.00 27.27 770 GLY A C 1
ATOM 5702 O O . GLY A 1 772 ? -59.126 23.327 -10.127 1.00 29.33 770 GLY A O 1
ATOM 5703 N N . SER A 1 773 ? -57.560 21.883 -9.397 1.00 30.86 771 SER A N 1
ATOM 5704 C CA . SER A 1 773 ? -56.793 21.957 -10.634 1.00 21.80 771 SER A CA 1
ATOM 5705 C C . SER A 1 773 ? -57.380 21.071 -11.725 1.00 31.55 771 SER A C 1
ATOM 5706 O O . SER A 1 773 ? -57.270 21.402 -12.911 1.00 34.95 771 SER A O 1
ATOM 5709 N N . SER A 1 774 ? -57.999 19.955 -11.353 1.00 31.08 772 SER A N 1
ATOM 5710 C CA . SER A 1 774 ? -58.583 19.023 -12.304 1.00 26.46 772 SER A CA 1
ATOM 5711 C C . SER A 1 774 ? -60.094 18.969 -12.133 1.00 27.97 772 SER A C 1
ATOM 5712 O O . SER A 1 774 ? -60.621 19.162 -11.033 1.00 32.63 772 SER A O 1
ATOM 5715 N N . VAL A 1 775 ? -60.782 18.710 -13.236 1.00 34.30 773 VAL A N 1
ATOM 5716 C CA . VAL A 1 775 ? -62.242 18.578 -13.202 1.00 32.64 773 VAL A CA 1
ATOM 5717 C C . VAL A 1 775 ? -62.608 17.319 -12.426 1.00 16.05 773 VAL A C 1
ATOM 5718 O O . VAL A 1 775 ? -61.976 16.267 -12.632 1.00 25.22 773 VAL A O 1
ATOM 5722 N N . PRO A 1 776 ? -63.587 17.373 -11.520 1.00 16.09 774 PRO A N 1
ATOM 5723 C CA . PRO A 1 776 ? -63.964 16.170 -10.766 1.00 22.63 774 PRO A CA 1
ATOM 5724 C C . PRO A 1 776 ? -64.401 15.043 -11.689 1.00 14.39 774 PRO A C 1
ATOM 5725 O O . PRO A 1 776 ? -64.857 15.271 -12.811 1.00 23.75 774 PRO A O 1
ATOM 5729 N N . ILE A 1 777 ? -64.251 13.807 -11.202 1.00 13.75 775 ILE A N 1
ATOM 5730 C CA . ILE A 1 777 ? -64.720 12.659 -11.972 1.00 18.31 775 ILE A CA 1
ATOM 5731 C C . ILE A 1 777 ? -66.227 12.474 -11.837 1.00 12.84 775 ILE A C 1
ATOM 5732 O O . ILE A 1 777 ? -66.828 11.740 -12.633 1.00 18.35 775 ILE A O 1
ATOM 5737 N N . GLY A 1 778 ? -66.852 13.115 -10.851 1.00 20.44 776 GLY A N 1
ATOM 5738 C CA . GLY A 1 778 ? -68.284 13.350 -10.882 1.00 22.93 776 GLY A CA 1
ATOM 5739 C C . GLY A 1 778 ? -69.202 12.402 -10.135 1.00 27.42 776 GLY A C 1
ATOM 5740 O O . GLY A 1 778 ? -68.890 11.939 -9.035 1.00 30.26 776 GLY A O 1
ATOM 5741 N N . TYR A 1 779 ? -70.358 12.130 -10.735 1.00 25.60 777 TYR A N 1
ATOM 5742 C CA . TYR A 1 779 ? -71.452 11.384 -10.140 1.00 20.07 777 TYR A CA 1
ATOM 5743 C C . TYR A 1 779 ? -71.614 10.027 -10.814 1.00 21.83 777 TYR A C 1
ATOM 5744 O O . TYR A 1 779 ? -71.224 9.848 -11.971 1.00 25.37 777 TYR A O 1
ATOM 5753 N N . PRO A 1 780 ? -72.190 9.046 -10.119 1.00 22.72 778 PRO A N 1
ATOM 5754 C CA . PRO A 1 780 ? -72.285 7.698 -10.691 1.00 20.60 778 PRO A CA 1
ATOM 5755 C C . PRO A 1 780 ? -73.326 7.605 -11.796 1.00 19.93 778 PRO A C 1
ATOM 5756 O O . PRO A 1 780 ? -74.364 8.272 -11.766 1.00 17.32 778 PRO A O 1
ATOM 5760 N N . VAL A 1 781 ? -73.037 6.744 -12.774 1.00 23.04 779 VAL A N 1
ATOM 5761 C CA . VAL A 1 781 ? -73.949 6.476 -13.883 1.00 20.93 779 VAL A CA 1
ATOM 5762 C C . VAL A 1 781 ? -75.048 5.535 -13.408 1.00 23.44 779 VAL A C 1
ATOM 5763 O O . VAL A 1 781 ? -75.173 5.266 -12.208 1.00 30.40 779 VAL A O 1
ATOM 5767 N N . TRP A 1 782 ? -75.843 5.020 -14.346 1.00 21.85 780 TRP A N 1
ATOM 5768 C CA . TRP A 1 782 ? -77.004 4.206 -14.000 1.00 23.34 780 TRP A CA 1
ATOM 5769 C C . TRP A 1 782 ? -76.594 2.910 -13.309 1.00 12.11 780 TRP A C 1
ATOM 5770 O O . TRP A 1 782 ? -75.664 2.224 -13.747 1.00 11.62 780 TRP A O 1
ATOM 5781 N N . ASN A 1 783 ? -77.306 2.578 -12.229 1.00 12.68 781 ASN A N 1
ATOM 5782 C CA . ASN A 1 783 ? -77.141 1.312 -11.512 1.00 12.81 781 ASN A CA 1
ATOM 5783 C C . ASN A 1 783 ? -75.692 1.103 -11.075 1.00 20.86 781 ASN A C 1
ATOM 5784 O O . ASN A 1 783 ? -75.120 0.021 -11.222 1.00 27.32 781 ASN A O 1
ATOM 5789 N N . THR A 1 784 ? -75.103 2.156 -10.517 1.00 19.77 782 THR A N 1
ATOM 5790 C CA . THR A 1 784 ? -73.690 2.166 -10.171 1.00 19.97 782 THR A CA 1
ATOM 5791 C C . THR A 1 784 ? -73.491 2.904 -8.855 1.00 21.77 782 THR A C 1
ATOM 5792 O O . THR A 1 784 ? -74.165 3.904 -8.588 1.00 24.16 782 THR A O 1
ATOM 5796 N N . GLY A 1 785 ? -72.571 2.402 -8.032 1.00 12.31 783 GLY A N 1
ATOM 5797 C CA . GLY A 1 785 ? -72.237 3.056 -6.783 1.00 12.72 783 GLY A CA 1
ATOM 5798 C C . GLY A 1 785 ? -70.765 3.393 -6.637 1.00 16.79 783 GLY A C 1
ATOM 5799 O O . GLY A 1 785 ? -69.916 2.846 -7.349 1.00 11.97 783 GLY A O 1
ATOM 5800 N N . LEU A 1 786 ? -70.462 4.307 -5.716 1.00 16.99 784 LEU A N 1
ATOM 5801 C CA . LEU A 1 786 ? -69.102 4.691 -5.364 1.00 12.69 784 LEU A CA 1
ATOM 5802 C C . LEU A 1 786 ? -68.981 4.671 -3.847 1.00 29.01 784 LEU A C 1
ATOM 5803 O O . LEU A 1 786 ? -69.923 5.044 -3.141 1.00 35.55 784 LEU A O 1
ATOM 5808 N N . ARG A 1 787 ? -67.827 4.236 -3.341 1.00 13.43 785 ARG A N 1
ATOM 5809 C CA . ARG A 1 787 ? -67.673 3.975 -1.914 1.00 17.77 785 ARG A CA 1
ATOM 5810 C C . ARG A 1 787 ? -66.672 4.901 -1.234 1.00 29.58 785 ARG A C 1
ATOM 5811 O O . ARG A 1 787 ? -67.051 5.639 -0.319 1.00 39.47 785 ARG A O 1
ATOM 5819 N N . ILE A 1 788 ? -65.403 4.880 -1.653 1.00 30.55 786 ILE A N 1
ATOM 5820 C CA . ILE A 1 788 ? -64.318 5.616 -1.000 1.00 27.88 786 ILE A CA 1
ATOM 5821 C C . ILE A 1 788 ? -64.194 5.159 0.451 1.00 15.40 786 ILE A C 1
ATOM 5822 O O . ILE A 1 788 ? -64.828 5.722 1.350 1.00 15.90 786 ILE A O 1
ATOM 5827 N N . LEU A 1 789 ? -63.364 4.147 0.690 1.00 15.60 787 LEU A N 1
ATOM 5828 C CA . LEU A 1 789 ? -63.226 3.528 2.001 1.00 16.39 787 LEU A CA 1
ATOM 5829 C C . LEU A 1 789 ? -61.783 3.622 2.485 1.00 16.90 787 LEU A C 1
ATOM 5830 O O . LEU A 1 789 ? -60.862 3.925 1.723 1.00 16.63 787 LEU A O 1
ATOM 5835 N N . ASP A 1 790 ? -61.595 3.347 3.775 1.00 25.51 788 ASP A N 1
ATOM 5836 C CA . ASP A 1 790 ? -60.277 3.390 4.393 1.00 28.72 788 ASP A CA 1
ATOM 5837 C C . ASP A 1 790 ? -59.651 1.993 4.351 1.00 29.14 788 ASP A C 1
ATOM 5838 O O . ASP A 1 790 ? -60.090 1.125 3.592 1.00 31.10 788 ASP A O 1
ATOM 5843 N N . ALA A 1 791 ? -58.621 1.760 5.169 1.00 30.71 789 ALA A N 1
ATOM 5844 C CA . ALA A 1 791 ? -57.952 0.463 5.181 1.00 20.16 789 ALA A CA 1
ATOM 5845 C C . ALA A 1 791 ? -58.779 -0.607 5.880 1.00 34.29 789 ALA A C 1
ATOM 5846 O O . ALA A 1 791 ? -58.643 -1.793 5.562 1.00 33.35 789 ALA A O 1
ATOM 5848 N N . MET A 1 792 ? -59.626 -0.219 6.830 1.00 32.84 790 MET A N 1
ATOM 5849 C CA . MET A 1 792 ? -60.511 -1.152 7.513 1.00 31.32 790 MET A CA 1
ATOM 5850 C C . MET A 1 792 ? -61.883 -1.249 6.853 1.00 30.45 790 MET A C 1
ATOM 5851 O O . MET A 1 792 ? -62.819 -1.770 7.470 1.00 21.96 790 MET A O 1
ATOM 5856 N N . MET A 1 793 ? -62.016 -0.750 5.620 1.00 31.93 791 MET A N 1
ATOM 5857 C CA . MET A 1 793 ? -63.239 -0.853 4.823 1.00 22.71 791 MET A CA 1
ATOM 5858 C C . MET A 1 793 ? -64.401 -0.071 5.432 1.00 24.67 791 MET A C 1
ATOM 5859 O O . MET A 1 793 ? -65.557 -0.488 5.334 1.00 33.32 791 MET A O 1
ATOM 5864 N N . HIS A 1 794 ? -64.105 1.072 6.054 1.00 23.79 792 HIS A N 1
ATOM 5865 C CA . HIS A 1 794 ? -65.095 1.991 6.590 1.00 25.34 792 HIS A CA 1
ATOM 5866 C C . HIS A 1 794 ? -65.126 3.274 5.763 1.00 18.73 792 HIS A C 1
ATOM 5867 O O . HIS A 1 794 ? -64.093 3.705 5.244 1.00 18.38 792 HIS A O 1
ATOM 5874 N N . PRO A 1 795 ? -66.289 3.905 5.618 1.00 31.79 793 PRO A N 1
ATOM 5875 C CA . PRO A 1 795 ? -66.367 5.123 4.806 1.00 18.03 793 PRO A CA 1
ATOM 5876 C C . PRO A 1 795 ? -65.639 6.288 5.461 1.00 29.19 793 PRO A C 1
ATOM 5877 O O . PRO A 1 795 ? -65.403 6.316 6.671 1.00 19.39 793 PRO A O 1
ATOM 5881 N N . VAL A 1 796 ? -65.279 7.261 4.629 1.00 27.19 794 VAL A N 1
ATOM 5882 C CA . VAL A 1 796 ? -64.528 8.432 5.077 1.00 26.30 794 VAL A CA 1
ATOM 5883 C C . VAL A 1 796 ? -65.388 9.682 4.912 1.00 27.29 794 VAL A C 1
ATOM 5884 O O . VAL A 1 796 ? -66.189 9.766 3.969 1.00 31.34 794 VAL A O 1
ATOM 5888 N N . PRO A 1 797 ? -65.272 10.661 5.806 1.00 26.08 795 PRO A N 1
ATOM 5889 C CA . PRO A 1 797 ? -66.076 11.888 5.691 1.00 22.33 795 PRO A CA 1
ATOM 5890 C C . PRO A 1 797 ? -65.676 12.687 4.463 1.00 23.93 795 PRO A C 1
ATOM 5891 O O . PRO A 1 797 ? -64.657 12.382 3.825 1.00 27.94 795 PRO A O 1
ATOM 5895 N N . PRO A 1 798 ? -66.453 13.706 4.086 1.00 26.00 796 PRO A N 1
ATOM 5896 C CA . PRO A 1 798 ? -66.135 14.457 2.866 1.00 19.43 796 PRO A CA 1
ATOM 5897 C C . PRO A 1 798 ? -64.835 15.236 2.993 1.00 26.72 796 PRO A C 1
ATOM 5898 O O . PRO A 1 798 ? -64.423 15.636 4.084 1.00 26.66 796 PRO A O 1
ATOM 5902 N N . GLY A 1 799 ? -64.190 15.449 1.845 1.00 28.35 797 GLY A N 1
ATOM 5903 C CA . GLY A 1 799 ? -62.905 16.112 1.787 1.00 30.87 797 GLY A CA 1
ATOM 5904 C C . GLY A 1 799 ? -61.723 15.261 2.196 1.00 27.24 797 GLY A C 1
ATOM 5905 O O . GLY A 1 799 ? -60.580 15.723 2.081 1.00 25.80 797 GLY A O 1
ATOM 5906 N N . VAL A 1 800 ? -61.953 14.035 2.658 1.00 29.88 798 VAL A N 1
ATOM 5907 C CA . VAL A 1 800 ? -60.901 13.159 3.159 1.00 23.68 798 VAL A CA 1
ATOM 5908 C C . VAL A 1 800 ? -60.603 12.097 2.109 1.00 23.81 798 VAL A C 1
ATOM 5909 O O . VAL A 1 800 ? -61.521 11.532 1.502 1.00 26.45 798 VAL A O 1
ATOM 5913 N N . ALA A 1 801 ? -59.318 11.822 1.893 1.00 20.71 799 ALA A N 1
ATOM 5914 C CA . ALA A 1 801 ? -58.907 10.879 0.863 1.00 17.68 799 ALA A CA 1
ATOM 5915 C C . ALA A 1 801 ? -59.158 9.443 1.306 1.00 29.84 799 ALA A C 1
ATOM 5916 O O . ALA A 1 801 ? -58.982 9.099 2.478 1.00 27.69 799 ALA A O 1
ATOM 5918 N N . GLY A 1 802 ? -59.569 8.601 0.358 1.00 24.63 800 GLY A N 1
ATOM 5919 C CA . GLY A 1 802 ? -59.808 7.199 0.627 1.00 16.45 800 GLY A CA 1
ATOM 5920 C C . GLY A 1 802 ? -59.581 6.364 -0.616 1.00 21.18 800 GLY A C 1
ATOM 5921 O O . GLY A 1 802 ? -59.232 6.879 -1.680 1.00 15.43 800 GLY A O 1
ATOM 5922 N N . ASP A 1 803 ? -59.778 5.054 -0.469 1.00 17.19 801 ASP A N 1
ATOM 5923 C CA . ASP A 1 803 ? -59.650 4.116 -1.578 1.00 15.20 801 ASP A CA 1
ATOM 5924 C C . ASP A 1 803 ? -60.981 3.999 -2.309 1.00 26.14 801 ASP A C 1
ATOM 5925 O O . ASP A 1 803 ? -62.006 3.689 -1.697 1.00 29.22 801 ASP A O 1
ATOM 5930 N N . LEU A 1 804 ? -60.955 4.235 -3.619 1.00 32.71 802 LEU A N 1
ATOM 5931 C CA . LEU A 1 804 ? -62.171 4.236 -4.421 1.00 23.93 802 LEU A CA 1
ATOM 5932 C C . LEU A 1 804 ? -62.561 2.817 -4.820 1.00 19.55 802 LEU A C 1
ATOM 5933 O O . LEU A 1 804 ? -61.746 2.061 -5.358 1.00 13.11 802 LEU A O 1
ATOM 5938 N N . TYR A 1 805 ? -63.812 2.458 -4.550 1.00 19.78 803 TYR A N 1
ATOM 5939 C CA . TYR A 1 805 ? -64.382 1.183 -4.953 1.00 12.93 803 TYR A CA 1
ATOM 5940 C C . TYR A 1 805 ? -65.596 1.430 -5.840 1.00 21.29 803 TYR A C 1
ATOM 5941 O O . TYR A 1 805 ? -66.200 2.506 -5.817 1.00 31.66 803 TYR A O 1
ATOM 5950 N N . LEU A 1 806 ? -65.953 0.416 -6.626 1.00 15.39 804 LEU A N 1
ATOM 5951 C CA . LEU A 1 806 ? -67.050 0.516 -7.578 1.00 11.86 804 LEU A CA 1
ATOM 5952 C C . LEU A 1 806 ? -68.019 -0.633 -7.364 1.00 18.68 804 LEU A C 1
ATOM 5953 O O . LEU A 1 806 ? -67.605 -1.794 -7.289 1.00 26.07 804 LEU A O 1
ATOM 5958 N N . THR A 1 807 ? -69.305 -0.306 -7.271 1.00 16.73 805 THR A N 1
ATOM 5959 C CA . THR A 1 807 ? -70.371 -1.290 -7.184 1.00 26.11 805 THR A CA 1
ATOM 5960 C C . THR A 1 807 ? -71.377 -1.041 -8.298 1.00 22.77 805 THR A C 1
ATOM 5961 O O . THR A 1 807 ? -71.534 0.089 -8.770 1.00 25.84 805 THR A O 1
ATOM 5965 N N . GLY A 1 808 ? -72.060 -2.098 -8.713 1.00 19.84 806 GLY A N 1
ATOM 5966 C CA . GLY A 1 808 ? -73.194 -1.947 -9.592 1.00 23.63 806 GLY A CA 1
ATOM 5967 C C . GLY A 1 808 ? -73.212 -2.997 -10.679 1.00 21.91 806 GLY A C 1
ATOM 5968 O O . GLY A 1 808 ? -72.410 -3.931 -10.696 1.00 12.47 806 GLY A O 1
ATOM 5969 N N . ILE A 1 809 ? -74.161 -2.815 -11.603 1.00 13.32 807 ILE A N 1
ATOM 5970 C CA . ILE A 1 809 ? -74.387 -3.745 -12.708 1.00 15.47 807 ILE A CA 1
ATOM 5971 C C . ILE A 1 809 ? -73.320 -3.663 -13.788 1.00 16.48 807 ILE A C 1
ATOM 5972 O O . ILE A 1 809 ? -73.303 -4.509 -14.692 1.00 12.72 807 ILE A O 1
ATOM 5977 N N . GLN A 1 810 ? -72.426 -2.679 -13.721 1.00 22.38 808 GLN A N 1
ATOM 5978 C CA . GLN A 1 810 ? -71.451 -2.436 -14.776 1.00 18.09 808 GLN A CA 1
ATOM 5979 C C . GLN A 1 810 ? -70.122 -3.143 -14.542 1.00 20.66 808 GLN A C 1
ATOM 5980 O O . GLN A 1 810 ? -69.216 -3.014 -15.373 1.00 20.18 808 GLN A O 1
ATOM 5986 N N . LEU A 1 811 ? -69.986 -3.882 -13.443 1.00 20.39 809 LEU A N 1
ATOM 5987 C CA . LEU A 1 811 ? -68.739 -4.579 -13.157 1.00 17.44 809 LEU A CA 1
ATOM 5988 C C . LEU A 1 811 ? -68.470 -5.658 -14.197 1.00 11.74 809 LEU A C 1
ATOM 5989 O O . LEU A 1 811 ? -69.389 -6.230 -14.788 1.00 15.73 809 LEU A O 1
ATOM 5994 N N . ALA A 1 812 ? -67.189 -5.940 -14.409 1.00 13.14 810 ALA A N 1
ATOM 5995 C CA . ALA A 1 812 ? -66.796 -6.989 -15.333 1.00 19.59 810 ALA A CA 1
ATOM 5996 C C . ALA A 1 812 ? -67.118 -8.360 -14.749 1.00 21.07 810 ALA A C 1
ATOM 5997 O O . ALA A 1 812 ? -67.378 -8.514 -13.552 1.00 22.57 810 ALA A O 1
ATOM 5999 N N . GLN A 1 813 ? -67.106 -9.369 -15.621 1.00 15.95 811 GLN A N 1
ATOM 6000 C CA . GLN A 1 813 ? -67.263 -10.738 -15.149 1.00 20.67 811 GLN A CA 1
ATOM 6001 C C . GLN A 1 813 ? -66.030 -11.205 -14.385 1.00 20.84 811 GLN A C 1
ATOM 6002 O O . GLN A 1 813 ? -66.128 -12.108 -13.546 1.00 23.11 811 GLN A O 1
ATOM 6008 N N . GLY A 1 814 ? -64.879 -10.599 -14.645 1.00 14.71 812 GLY A N 1
ATOM 6009 C CA . GLY A 1 814 ? -63.639 -10.951 -13.997 1.00 15.35 812 GLY A CA 1
ATOM 6010 C C . GLY A 1 814 ? -62.513 -10.976 -15.002 1.00 18.37 812 GLY A C 1
ATOM 6011 O O . GLY A 1 814 ? -62.671 -10.577 -16.155 1.00 14.90 812 GLY A O 1
ATOM 6012 N N . TYR A 1 815 ? -61.356 -11.454 -14.554 1.00 25.52 813 TYR A N 1
ATOM 6013 C CA . TYR A 1 815 ? -60.186 -11.568 -15.409 1.00 18.59 813 TYR A CA 1
ATOM 6014 C C . TYR A 1 815 ? -60.143 -12.944 -16.059 1.00 27.36 813 TYR A C 1
ATOM 6015 O O . TYR A 1 815 ? -60.450 -13.957 -15.424 1.00 34.56 813 TYR A O 1
ATOM 6024 N N . LEU A 1 816 ? -59.763 -12.969 -17.332 1.00 35.49 814 LEU A N 1
ATOM 6025 C CA . LEU A 1 816 ? -59.747 -14.197 -18.115 1.00 31.53 814 LEU A CA 1
ATOM 6026 C C . LEU A 1 816 ? -58.547 -15.048 -17.712 1.00 29.42 814 LEU A C 1
ATOM 6027 O O . LEU A 1 816 ? -57.397 -14.624 -17.870 1.00 31.94 814 LEU A O 1
ATOM 6032 N N . GLY A 1 817 ? -58.815 -16.242 -17.186 1.00 29.58 815 GLY A N 1
ATOM 6033 C CA . GLY A 1 817 ? -57.771 -17.165 -16.787 1.00 31.68 815 GLY A CA 1
ATOM 6034 C C . GLY A 1 817 ? -57.090 -16.845 -15.478 1.00 42.55 815 GLY A C 1
ATOM 6035 O O . GLY A 1 817 ? -56.099 -17.501 -15.138 1.00 50.59 815 GLY A O 1
ATOM 6036 N N . ARG A 1 818 ? -57.591 -15.869 -14.725 1.00 42.06 816 ARG A N 1
ATOM 6037 C CA . ARG A 1 818 ? -56.903 -15.342 -13.548 1.00 41.27 816 ARG A CA 1
ATOM 6038 C C . ARG A 1 818 ? -57.869 -15.267 -12.373 1.00 30.80 816 ARG A C 1
ATOM 6039 O O . ARG A 1 818 ? -58.357 -14.183 -12.022 1.00 20.36 816 ARG A O 1
ATOM 6047 N N . PRO A 1 819 ? -58.163 -16.402 -11.732 1.00 23.49 817 PRO A N 1
ATOM 6048 C CA . PRO A 1 819 ? -58.994 -16.348 -10.520 1.00 23.06 817 PRO A CA 1
ATOM 6049 C C . PRO A 1 819 ? -58.294 -15.674 -9.356 1.00 29.21 817 PRO A C 1
ATOM 6050 O O . PRO A 1 819 ? -58.964 -15.060 -8.516 1.00 29.24 817 PRO A O 1
ATOM 6054 N N . ASP A 1 820 ? -56.964 -15.764 -9.282 1.00 23.47 818 ASP A N 1
ATOM 6055 C CA . ASP A 1 820 ? -56.239 -15.097 -8.207 1.00 30.55 818 ASP A CA 1
ATOM 6056 C C . ASP A 1 820 ? -56.359 -13.582 -8.319 1.00 29.65 818 ASP A C 1
ATOM 6057 O O . ASP A 1 820 ? -56.561 -12.892 -7.313 1.00 37.07 818 ASP A O 1
ATOM 6062 N N . LEU A 1 821 ? -56.244 -13.045 -9.537 1.00 26.17 819 LEU A N 1
ATOM 6063 C CA . LEU A 1 821 ? -56.413 -11.608 -9.725 1.00 23.73 819 LEU A CA 1
ATOM 6064 C C . LEU A 1 821 ? -57.851 -11.182 -9.459 1.00 23.97 819 LEU A C 1
ATOM 6065 O O . LEU A 1 821 ? -58.091 -10.144 -8.831 1.00 18.12 819 LEU A O 1
ATOM 6070 N N . THR A 1 822 ? -58.820 -11.971 -9.934 1.00 24.09 820 THR A N 1
ATOM 6071 C CA . THR A 1 822 ? -60.227 -11.628 -9.753 1.00 18.06 820 THR A CA 1
ATOM 6072 C C . THR A 1 822 ? -60.579 -11.510 -8.276 1.00 24.37 820 THR A C 1
ATOM 6073 O O . THR A 1 822 ? -61.153 -10.505 -7.840 1.00 20.94 820 THR A O 1
ATOM 6077 N N . ALA A 1 823 ? -60.234 -12.531 -7.487 1.00 30.86 821 ALA A N 1
ATOM 6078 C CA . ALA A 1 823 ? -60.536 -12.508 -6.062 1.00 29.38 821 ALA A CA 1
ATOM 6079 C C . ALA A 1 823 ? -59.787 -11.404 -5.327 1.00 29.61 821 ALA A C 1
ATOM 6080 O O . ALA A 1 823 ? -60.163 -11.059 -4.202 1.00 19.91 821 ALA A O 1
ATOM 6082 N N . SER A 1 824 ? -58.744 -10.841 -5.935 1.00 34.22 822 SER A N 1
ATOM 6083 C CA . SER A 1 824 ? -57.977 -9.775 -5.302 1.00 28.88 822 SER A CA 1
ATOM 6084 C C . SER A 1 824 ? -58.521 -8.389 -5.631 1.00 23.06 822 SER A C 1
ATOM 6085 O O . SER A 1 824 ? -58.539 -7.513 -4.761 1.00 25.73 822 SER A O 1
ATOM 6088 N N . ARG A 1 825 ? -58.968 -8.168 -6.867 1.00 19.30 823 ARG A N 1
ATOM 6089 C CA . ARG A 1 825 ? -59.499 -6.872 -7.280 1.00 19.28 823 ARG A CA 1
ATOM 6090 C C . ARG A 1 825 ? -61.021 -6.793 -7.195 1.00 26.75 823 ARG A C 1
ATOM 6091 O O . ARG A 1 825 ? -61.561 -5.736 -6.856 1.00 25.96 823 ARG A O 1
ATOM 6099 N N . PHE A 1 826 ? -61.728 -7.886 -7.492 1.00 32.48 824 PHE A N 1
ATOM 6100 C CA . PHE A 1 826 ? -63.189 -7.948 -7.392 1.00 15.49 824 PHE A CA 1
ATOM 6101 C C . PHE A 1 826 ? -63.534 -8.562 -6.038 1.00 26.64 824 PHE A C 1
ATOM 6102 O O . PHE A 1 826 ? -63.759 -9.767 -5.924 1.00 31.63 824 PHE A O 1
ATOM 6110 N N . ILE A 1 827 ? -63.596 -7.726 -5.009 1.00 28.32 825 ILE A N 1
ATOM 6111 C CA . ILE A 1 827 ? -63.702 -8.200 -3.642 1.00 24.68 825 ILE A CA 1
ATOM 6112 C C . ILE A 1 827 ? -65.153 -8.154 -3.180 1.00 17.24 825 ILE A C 1
ATOM 6113 O O . ILE A 1 827 ? -66.039 -7.663 -3.875 1.00 24.62 825 ILE A O 1
ATOM 6118 N N . ALA A 1 828 ? -65.394 -8.671 -1.979 1.00 22.32 826 ALA A N 1
ATOM 6119 C CA . ALA A 1 828 ? -66.719 -8.654 -1.379 1.00 24.44 826 ALA A CA 1
ATOM 6120 C C . ALA A 1 828 ? -67.123 -7.235 -0.994 1.00 34.07 826 ALA A C 1
ATOM 6121 O O . ALA A 1 828 ? -66.281 -6.370 -0.742 1.00 32.67 826 ALA A O 1
ATOM 6123 N N . ASP A 1 829 ? -68.433 -7.005 -0.941 1.00 35.57 827 ASP A N 1
ATOM 6124 C CA . ASP A 1 829 ? -68.978 -5.696 -0.604 1.00 32.04 827 ASP A CA 1
ATOM 6125 C C . ASP A 1 829 ? -69.688 -5.769 0.739 1.00 32.94 827 ASP A C 1
ATOM 6126 O O . ASP A 1 829 ? -70.793 -6.330 0.819 1.00 31.41 827 ASP A O 1
ATOM 6131 N N . PRO A 1 830 ? -69.108 -5.224 1.813 1.00 35.06 828 PRO A N 1
ATOM 6132 C CA . PRO A 1 830 ? -69.746 -5.331 3.135 1.00 33.16 828 PRO A CA 1
ATOM 6133 C C . PRO A 1 830 ? -71.000 -4.483 3.291 1.00 35.65 828 PRO A C 1
ATOM 6134 O O . PRO A 1 830 ? -71.738 -4.687 4.265 1.00 32.75 828 PRO A O 1
ATOM 6138 N N . PHE A 1 831 ? -71.270 -3.552 2.377 1.00 34.45 829 PHE A N 1
ATOM 6139 C CA . PHE A 1 831 ? -72.470 -2.728 2.437 1.00 33.72 829 PHE A CA 1
ATOM 6140 C C . PHE A 1 831 ? -73.601 -3.262 1.570 1.00 36.67 829 PHE A C 1
ATOM 6141 O O . PHE A 1 831 ? -74.707 -2.712 1.610 1.00 44.04 829 PHE A O 1
ATOM 6149 N N . ALA A 1 832 ? -73.353 -4.310 0.785 1.00 37.84 830 ALA A N 1
ATOM 6150 C CA . ALA A 1 832 ? -74.390 -4.958 -0.017 1.00 38.94 830 ALA A CA 1
ATOM 6151 C C . ALA A 1 832 ? -74.182 -6.459 0.091 1.00 40.98 830 ALA A C 1
ATOM 6152 O O . ALA A 1 832 ? -73.406 -7.049 -0.671 1.00 41.67 830 ALA A O 1
ATOM 6154 N N . PRO A 1 833 ? -74.869 -7.116 1.040 1.00 42.35 831 PRO A N 1
ATOM 6155 C CA . PRO A 1 833 ? -74.612 -8.539 1.312 1.00 37.33 831 PRO A CA 1
ATOM 6156 C C . PRO A 1 833 ? -74.708 -9.436 0.088 1.00 34.62 831 PRO A C 1
ATOM 6157 O O . PRO A 1 833 ? -75.732 -9.464 -0.603 1.00 37.35 831 PRO A O 1
ATOM 6161 N N . GLY A 1 834 ? -73.631 -10.174 -0.183 1.00 31.70 832 GLY A N 1
ATOM 6162 C CA . GLY A 1 834 ? -73.558 -11.084 -1.300 1.00 21.08 832 GLY A CA 1
ATOM 6163 C C . GLY A 1 834 ? -73.081 -10.457 -2.595 1.00 29.05 832 GLY A C 1
ATOM 6164 O O . GLY A 1 834 ? -72.551 -11.166 -3.456 1.00 19.62 832 GLY A O 1
ATOM 6165 N N . GLU A 1 835 ? -73.253 -9.147 -2.751 1.00 29.86 833 GLU A N 1
ATOM 6166 C CA . GLU A 1 835 ? -72.844 -8.471 -3.972 1.00 30.27 833 GLU A CA 1
ATOM 6167 C C . GLU A 1 835 ? -71.324 -8.311 -4.005 1.00 22.96 833 GLU A C 1
ATOM 6168 O O . GLU A 1 835 ? -70.603 -8.692 -3.078 1.00 20.99 833 GLU A O 1
ATOM 6174 N N . ARG A 1 836 ? -70.833 -7.732 -5.098 1.00 21.84 834 ARG A N 1
ATOM 6175 C CA . ARG A 1 836 ? -69.405 -7.612 -5.344 1.00 19.75 834 ARG A CA 1
ATOM 6176 C C . ARG A 1 836 ? -69.042 -6.151 -5.579 1.00 20.37 834 ARG A C 1
ATOM 6177 O O . ARG A 1 836 ? -69.900 -5.308 -5.853 1.00 25.59 834 ARG A O 1
ATOM 6185 N N . MET A 1 837 ? -67.744 -5.871 -5.488 1.00 18.61 835 MET A N 1
ATOM 6186 C CA . MET A 1 837 ? -67.239 -4.509 -5.388 1.00 18.04 835 MET A CA 1
ATOM 6187 C C . MET A 1 837 ? -65.815 -4.481 -5.922 1.00 23.31 835 MET A C 1
ATOM 6188 O O . MET A 1 837 ? -64.971 -5.260 -5.467 1.00 30.33 835 MET A O 1
ATOM 6193 N N . TYR A 1 838 ? -65.546 -3.597 -6.881 1.00 13.24 836 TYR A N 1
ATOM 6194 C CA . TYR A 1 838 ? -64.272 -3.597 -7.591 1.00 20.39 836 TYR A CA 1
ATOM 6195 C C . TYR A 1 838 ? -63.294 -2.600 -6.982 1.00 16.29 836 TYR A C 1
ATOM 6196 O O . TYR A 1 838 ? -63.638 -1.434 -6.758 1.00 25.13 836 TYR A O 1
ATOM 6205 N N . ARG A 1 839 ? -62.064 -3.060 -6.757 1.00 16.11 837 ARG A N 1
ATOM 6206 C CA . ARG A 1 839 ? -61.002 -2.260 -6.157 1.00 13.88 837 ARG A CA 1
ATOM 6207 C C . ARG A 1 839 ? -60.259 -1.520 -7.266 1.00 17.48 837 ARG A C 1
ATOM 6208 O O . ARG A 1 839 ? -59.546 -2.138 -8.065 1.00 29.51 837 ARG A O 1
ATOM 6216 N N . THR A 1 840 ? -60.412 -0.196 -7.311 1.00 13.08 838 THR A N 1
ATOM 6217 C CA . THR A 1 840 ? -59.860 0.572 -8.424 1.00 15.36 838 THR A CA 1
ATOM 6218 C C . THR A 1 840 ? -58.362 0.804 -8.281 1.00 26.62 838 THR A C 1
ATOM 6219 O O . THR A 1 840 ? -57.641 0.845 -9.285 1.00 36.56 838 THR A O 1
ATOM 6223 N N . GLY A 1 841 ? -57.876 0.967 -7.056 1.00 24.45 839 GLY A N 1
ATOM 6224 C CA . GLY A 1 841 ? -56.534 1.468 -6.864 1.00 25.17 839 GLY A CA 1
ATOM 6225 C C . GLY A 1 841 ? -56.408 2.964 -7.024 1.00 20.14 839 GLY A C 1
ATOM 6226 O O . GLY A 1 841 ? -55.284 3.477 -7.073 1.00 18.51 839 GLY A O 1
ATOM 6227 N N . ASP A 1 842 ? -57.528 3.677 -7.118 1.00 17.62 840 ASP A N 1
ATOM 6228 C CA . ASP A 1 842 ? -57.543 5.128 -7.225 1.00 13.73 840 ASP A CA 1
ATOM 6229 C C . ASP A 1 842 ? -57.832 5.746 -5.863 1.00 20.35 840 ASP A C 1
ATOM 6230 O O . ASP A 1 842 ? -58.660 5.238 -5.100 1.00 24.10 840 ASP A O 1
ATOM 6235 N N . VAL A 1 843 ? -57.145 6.844 -5.564 1.00 31.80 841 VAL A N 1
ATOM 6236 C CA . VAL A 1 843 ? -57.358 7.608 -4.341 1.00 15.09 841 VAL A CA 1
ATOM 6237 C C . VAL A 1 843 ? -58.283 8.769 -4.669 1.00 14.86 841 VAL A C 1
ATOM 6238 O O . VAL A 1 843 ? -58.025 9.530 -5.610 1.00 24.61 841 VAL A O 1
ATOM 6242 N N . ALA A 1 844 ? -59.361 8.907 -3.901 1.00 18.73 842 ALA A N 1
ATOM 6243 C CA . ALA A 1 844 ? -60.372 9.915 -4.188 1.00 22.14 842 ALA A CA 1
ATOM 6244 C C . ALA A 1 844 ? -60.972 10.423 -2.884 1.00 23.62 842 ALA A C 1
ATOM 6245 O O . ALA A 1 844 ? -60.724 9.884 -1.803 1.00 24.28 842 ALA A O 1
ATOM 6247 N N . ARG A 1 845 ? -61.774 11.478 -3.007 1.00 15.42 843 ARG A N 1
ATOM 6248 C CA . ARG A 1 845 ? -62.430 12.091 -1.865 1.00 16.05 843 ARG A CA 1
ATOM 6249 C C . ARG A 1 845 ? -63.758 12.679 -2.315 1.00 15.96 843 ARG A C 1
ATOM 6250 O O . ARG A 1 845 ? -63.989 12.903 -3.506 1.00 15.55 843 ARG A O 1
ATOM 6258 N N . TRP A 1 846 ? -64.628 12.933 -1.342 1.00 16.53 844 TRP A N 1
ATOM 6259 C CA . TRP A 1 846 ? -65.932 13.523 -1.604 1.00 16.63 844 TRP A CA 1
ATOM 6260 C C . TRP A 1 846 ? -65.855 15.041 -1.520 1.00 28.44 844 TRP A C 1
ATOM 6261 O O . TRP A 1 846 ? -65.186 15.596 -0.644 1.00 39.09 844 TRP A O 1
ATOM 6272 N N . LEU A 1 847 ? -66.551 15.708 -2.433 1.00 26.04 845 LEU A N 1
ATOM 6273 C CA . LEU A 1 847 ? -66.673 17.157 -2.420 1.00 18.49 845 LEU A CA 1
ATOM 6274 C C . LEU A 1 847 ? -67.997 17.564 -1.780 1.00 29.69 845 LEU A C 1
ATOM 6275 O O . LEU A 1 847 ? -68.873 16.736 -1.520 1.00 32.48 845 LEU A O 1
ATOM 6280 N N . ASP A 1 848 ? -68.135 18.869 -1.529 1.00 24.18 846 ASP A N 1
ATOM 6281 C CA . ASP A 1 848 ? -69.318 19.381 -0.846 1.00 27.65 846 ASP A CA 1
ATOM 6282 C C . ASP A 1 848 ? -70.592 19.212 -1.665 1.00 33.02 846 ASP A C 1
ATOM 6283 O O . ASP A 1 848 ? -71.685 19.187 -1.088 1.00 34.80 846 ASP A O 1
ATOM 6285 N N . ASN A 1 849 ? -70.485 19.098 -2.988 1.00 29.71 847 ASN A N 1
ATOM 6286 C CA . ASN A 1 849 ? -71.647 18.907 -3.843 1.00 27.41 847 ASN A CA 1
ATOM 6287 C C . ASN A 1 849 ? -71.901 17.440 -4.165 1.00 29.04 847 ASN A C 1
ATOM 6288 O O . ASN A 1 849 ? -72.736 17.139 -5.024 1.00 26.85 847 ASN A O 1
ATOM 6293 N N . GLY A 1 850 ? -71.208 16.524 -3.490 1.00 26.56 848 GLY A N 1
ATOM 6294 C CA . GLY A 1 850 ? -71.373 15.108 -3.724 1.00 17.41 848 GLY A CA 1
ATOM 6295 C C . GLY A 1 850 ? -70.498 14.530 -4.814 1.00 29.19 848 GLY A C 1
ATOM 6296 O O . GLY A 1 850 ? -70.408 13.300 -4.925 1.00 37.43 848 GLY A O 1
ATOM 6297 N N . ALA A 1 851 ? -69.850 15.369 -5.617 1.00 25.23 849 ALA A N 1
ATOM 6298 C CA . ALA A 1 851 ? -68.994 14.884 -6.689 1.00 24.46 849 ALA A CA 1
ATOM 6299 C C . ALA A 1 851 ? -67.680 14.338 -6.139 1.00 27.98 849 ALA A C 1
ATOM 6300 O O . ALA A 1 851 ? -67.166 14.799 -5.117 1.00 32.16 849 ALA A O 1
ATOM 6302 N N . VAL A 1 852 ? -67.132 13.351 -6.842 1.00 18.00 850 VAL A N 1
ATOM 6303 C CA . VAL A 1 852 ? -65.885 12.701 -6.459 1.00 27.03 850 VAL A CA 1
ATOM 6304 C C . VAL A 1 852 ? -64.733 13.361 -7.202 1.00 29.96 850 VAL A C 1
ATOM 6305 O O . VAL A 1 852 ? -64.828 13.631 -8.406 1.00 27.30 850 VAL A O 1
ATOM 6309 N N . GLU A 1 853 ? -63.643 13.626 -6.485 1.00 21.79 851 GLU A N 1
ATOM 6310 C CA . GLU A 1 853 ? -62.448 14.235 -7.055 1.00 23.19 851 GLU A CA 1
ATOM 6311 C C . GLU A 1 853 ? -61.313 13.221 -7.023 1.00 27.24 851 GLU A C 1
ATOM 6312 O O . GLU A 1 853 ? -60.977 12.694 -5.957 1.00 30.28 851 GLU A O 1
ATOM 6318 N N . TYR A 1 854 ? -60.728 12.952 -8.188 1.00 24.41 852 TYR A N 1
ATOM 6319 C CA . TYR A 1 854 ? -59.598 12.036 -8.275 1.00 21.01 852 TYR A CA 1
ATOM 6320 C C . TYR A 1 854 ? -58.344 12.689 -7.707 1.00 20.71 852 TYR A C 1
ATOM 6321 O O . TYR A 1 854 ? -58.054 13.854 -7.996 1.00 27.70 852 TYR A O 1
ATOM 6330 N N . LEU A 1 855 ? -57.595 11.938 -6.903 1.00 16.09 853 LEU A N 1
ATOM 6331 C CA . LEU A 1 855 ? -56.397 12.457 -6.254 1.00 18.74 853 LEU A CA 1
ATOM 6332 C C . LEU A 1 855 ? -55.117 11.741 -6.660 1.00 18.98 853 LEU A C 1
ATOM 6333 O O . LEU A 1 855 ? -54.063 12.380 -6.712 1.00 20.23 853 LEU A O 1
ATOM 6338 N N . GLY A 1 856 ? -55.173 10.447 -6.948 1.00 15.92 854 GLY A N 1
ATOM 6339 C CA . GLY A 1 856 ? -53.978 9.726 -7.345 1.00 21.66 854 GLY A CA 1
ATOM 6340 C C . GLY A 1 856 ? -54.193 8.225 -7.248 1.00 21.33 854 GLY A C 1
ATOM 6341 O O . GLY A 1 856 ? -55.323 7.752 -7.132 1.00 15.10 854 GLY A O 1
ATOM 6342 N N . ARG A 1 857 ? -53.080 7.497 -7.306 1.00 22.91 855 ARG A N 1
ATOM 6343 C CA . ARG A 1 857 ? -53.071 6.043 -7.244 1.00 30.49 855 ARG A CA 1
ATOM 6344 C C . ARG A 1 857 ? -52.509 5.567 -5.910 1.00 28.33 855 ARG A C 1
ATOM 6345 O O . ARG A 1 857 ? -51.861 6.320 -5.179 1.00 26.68 855 ARG A O 1
ATOM 6353 N N . SER A 1 858 ? -52.761 4.294 -5.604 1.00 26.19 856 SER A N 1
ATOM 6354 C CA . SER A 1 858 ? -52.197 3.643 -4.430 1.00 25.60 856 SER A CA 1
ATOM 6355 C C . SER A 1 858 ? -51.259 2.504 -4.806 1.00 18.14 856 SER A C 1
ATOM 6356 O O . SER A 1 858 ? -50.836 1.743 -3.929 1.00 20.84 856 SER A O 1
ATOM 6359 N N . ASP A 1 859 ? -50.933 2.361 -6.089 1.00 17.94 857 ASP A N 1
ATOM 6360 C CA . ASP A 1 859 ? -50.060 1.289 -6.551 1.00 23.80 857 ASP A CA 1
ATOM 6361 C C . ASP A 1 859 ? -49.053 1.871 -7.541 1.00 29.53 857 ASP A C 1
ATOM 6362 O O . ASP A 1 859 ? -48.939 3.090 -7.702 1.00 29.84 857 ASP A O 1
ATOM 6367 N N . ASP A 1 860 ? -48.324 0.983 -8.222 1.00 39.83 858 ASP A N 1
ATOM 6368 C CA . ASP A 1 860 ? -47.302 1.365 -9.187 1.00 39.30 858 ASP A CA 1
ATOM 6369 C C . ASP A 1 860 ? -47.836 1.462 -10.614 1.00 32.30 858 ASP A C 1
ATOM 6370 O O . ASP A 1 860 ? -47.044 1.453 -11.565 1.00 26.85 858 ASP A O 1
ATOM 6375 N N . GLN A 1 861 ? -49.150 1.553 -10.787 1.00 32.69 859 GLN A N 1
ATOM 6376 C CA . GLN A 1 861 ? -49.732 1.700 -12.113 1.00 29.92 859 GLN A CA 1
ATOM 6377 C C . GLN A 1 861 ? -49.736 3.169 -12.513 1.00 35.44 859 GLN A C 1
ATOM 6378 O O . GLN A 1 861 ? -50.136 4.034 -11.727 1.00 45.46 859 GLN A O 1
ATOM 6384 N N . LEU A 1 862 ? -49.288 3.450 -13.733 1.00 29.47 860 LEU A N 1
ATOM 6385 C CA . LEU A 1 862 ? -49.217 4.808 -14.245 1.00 21.81 860 LEU A CA 1
ATOM 6386 C C . LEU A 1 862 ? -50.121 4.964 -15.461 1.00 34.00 860 LEU A C 1
ATOM 6387 O O . LEU A 1 862 ? -50.504 3.987 -16.111 1.00 29.35 860 LEU A O 1
ATOM 6392 N N . LYS A 1 863 ? -50.455 6.219 -15.762 1.00 35.39 861 LYS A N 1
ATOM 6393 C CA . LYS A 1 863 ? -51.359 6.569 -16.858 1.00 24.87 861 LYS A CA 1
ATOM 6394 C C . LYS A 1 863 ? -50.664 7.632 -17.706 1.00 34.29 861 LYS A C 1
ATOM 6395 O O . LYS A 1 863 ? -50.880 8.832 -17.513 1.00 50.39 861 LYS A O 1
ATOM 6401 N N . ILE A 1 864 ? -49.828 7.192 -18.642 1.00 20.05 862 ILE A N 1
ATOM 6402 C CA . ILE A 1 864 ? -49.028 8.096 -19.460 1.00 30.47 862 ILE A CA 1
ATOM 6403 C C . ILE A 1 864 ? -49.813 8.422 -20.726 1.00 25.76 862 ILE A C 1
ATOM 6404 O O . ILE A 1 864 ? -50.005 7.560 -21.587 1.00 19.72 862 ILE A O 1
ATOM 6409 N N . ARG A 1 865 ? -50.262 9.675 -20.835 1.00 25.51 863 ARG A N 1
ATOM 6410 C CA . ARG A 1 865 ? -51.004 10.157 -22.003 1.00 29.75 863 ARG A CA 1
ATOM 6411 C C . ARG A 1 865 ? -52.211 9.270 -22.300 1.00 24.63 863 ARG A C 1
ATOM 6412 O O . ARG A 1 865 ? -52.573 9.036 -23.455 1.00 20.77 863 ARG A O 1
ATOM 6420 N N . GLY A 1 866 ? -52.844 8.773 -21.236 1.00 20.59 864 GLY A N 1
ATOM 6421 C CA . GLY A 1 866 ? -54.010 7.927 -21.353 1.00 29.38 864 GLY A CA 1
ATOM 6422 C C . GLY A 1 866 ? -53.725 6.444 -21.467 1.00 31.78 864 GLY A C 1
ATOM 6423 O O . GLY A 1 866 ? -54.674 5.649 -21.463 1.00 25.53 864 GLY A O 1
ATOM 6424 N N . GLN A 1 867 ? -52.459 6.044 -21.562 1.00 30.55 865 GLN A N 1
ATOM 6425 C CA . GLN A 1 867 ? -52.098 4.645 -21.756 1.00 19.27 865 GLN A CA 1
ATOM 6426 C C . GLN A 1 867 ? -51.848 3.982 -20.406 1.00 25.88 865 GLN A C 1
ATOM 6427 O O . GLN A 1 867 ? -50.966 4.407 -19.651 1.00 34.74 865 GLN A O 1
ATOM 6433 N N . ARG A 1 868 ? -52.623 2.941 -20.109 1.00 25.89 866 ARG A N 1
ATOM 6434 C CA . ARG A 1 868 ? -52.498 2.219 -18.847 1.00 20.03 866 ARG A CA 1
ATOM 6435 C C . ARG A 1 868 ? -51.223 1.384 -18.862 1.00 25.34 866 ARG A C 1
ATOM 6436 O O . ARG A 1 868 ? -51.099 0.433 -19.640 1.00 20.40 866 ARG A O 1
ATOM 6444 N N . ILE A 1 869 ? -50.273 1.740 -18.001 1.00 24.24 867 ILE A N 1
ATOM 6445 C CA . ILE A 1 869 ? -48.965 1.099 -17.950 1.00 24.31 867 ILE A CA 1
ATOM 6446 C C . ILE A 1 869 ? -48.693 0.668 -16.516 1.00 27.76 867 ILE A C 1
ATOM 6447 O O . ILE A 1 869 ? -48.855 1.462 -15.583 1.00 33.46 867 ILE A O 1
ATOM 6452 N N . GLU A 1 870 ? -48.285 -0.586 -16.341 1.00 28.66 868 GLU A N 1
ATOM 6453 C CA . GLU A 1 870 ? -47.920 -1.125 -15.036 1.00 27.72 868 GLU A CA 1
ATOM 6454 C C . GLU A 1 870 ? -46.402 -1.236 -14.984 1.00 23.12 868 GLU A C 1
ATOM 6455 O O . GLU A 1 870 ? -45.809 -2.031 -15.721 1.00 24.22 868 GLU A O 1
ATOM 6461 N N . LEU A 1 871 ? -45.775 -0.437 -14.116 1.00 22.57 869 LEU A N 1
ATOM 6462 C CA . LEU A 1 871 ? -44.322 -0.476 -13.987 1.00 31.10 869 LEU A CA 1
ATOM 6463 C C . LEU A 1 871 ? -43.818 -1.836 -13.520 1.00 34.79 869 LEU A C 1
ATOM 6464 O O . LEU A 1 871 ? -42.654 -2.170 -13.766 1.00 39.56 869 LEU A O 1
ATOM 6469 N N . GLY A 1 872 ? -44.664 -2.624 -12.854 1.00 24.73 870 GLY A N 1
ATOM 6470 C CA . GLY A 1 872 ? -44.244 -3.948 -12.431 1.00 30.51 870 GLY A CA 1
ATOM 6471 C C . GLY A 1 872 ? -43.911 -4.859 -13.597 1.00 38.84 870 GLY A C 1
ATOM 6472 O O . GLY A 1 872 ? -42.957 -5.639 -13.534 1.00 44.21 870 GLY A O 1
ATOM 6473 N N . GLU A 1 873 ? -44.688 -4.771 -14.679 1.00 34.32 871 GLU A N 1
ATOM 6474 C CA . GLU A 1 873 ? -44.440 -5.626 -15.836 1.00 29.95 871 GLU A CA 1
ATOM 6475 C C . GLU A 1 873 ? -43.113 -5.286 -16.503 1.00 32.93 871 GLU A C 1
ATOM 6476 O O . GLU A 1 873 ? -42.333 -6.185 -16.837 1.00 44.05 871 GLU A O 1
ATOM 6482 N N . ILE A 1 874 ? -42.839 -3.994 -16.701 1.00 29.47 872 ILE A N 1
ATOM 6483 C CA . ILE A 1 874 ? -41.611 -3.592 -17.379 1.00 31.02 872 ILE A CA 1
ATOM 6484 C C . ILE A 1 874 ? -40.386 -4.000 -16.570 1.00 33.64 872 ILE A C 1
ATOM 6485 O O . ILE A 1 874 ? -39.338 -4.325 -17.141 1.00 34.41 872 ILE A O 1
ATOM 6490 N N . ASP A 1 875 ? -40.494 -4.003 -15.239 1.00 32.39 873 ASP A N 1
ATOM 6491 C CA . ASP A 1 875 ? -39.369 -4.429 -14.411 1.00 38.43 873 ASP A CA 1
ATOM 6492 C C . ASP A 1 875 ? -39.155 -5.935 -14.500 1.00 44.22 873 ASP A C 1
ATOM 6493 O O . ASP A 1 875 ? -38.010 -6.402 -14.545 1.00 45.35 873 ASP A O 1
ATOM 6498 N N . ARG A 1 876 ? -40.242 -6.712 -14.526 1.00 45.12 874 ARG A N 1
ATOM 6499 C CA . ARG A 1 876 ? -40.118 -8.165 -14.605 1.00 49.69 874 ARG A CA 1
ATOM 6500 C C . ARG A 1 876 ? -39.445 -8.605 -15.899 1.00 49.33 874 ARG A C 1
ATOM 6501 O O . ARG A 1 876 ? -38.699 -9.591 -15.907 1.00 56.70 874 ARG A O 1
ATOM 6509 N N . VAL A 1 877 ? -39.691 -7.890 -16.997 1.00 38.50 875 VAL A N 1
ATOM 6510 C CA . VAL A 1 877 ? -39.090 -8.265 -18.273 1.00 37.65 875 VAL A CA 1
ATOM 6511 C C . VAL A 1 877 ? -37.616 -7.879 -18.312 1.00 40.36 875 VAL A C 1
ATOM 6512 O O . VAL A 1 877 ? -36.792 -8.595 -18.890 1.00 43.58 875 VAL A O 1
ATOM 6516 N N . MET A 1 878 ? -37.255 -6.752 -17.693 1.00 36.60 876 MET A N 1
ATOM 6517 C CA . MET A 1 878 ? -35.859 -6.329 -17.691 1.00 27.14 876 MET A CA 1
ATOM 6518 C C . MET A 1 878 ? -35.013 -7.135 -16.714 1.00 39.57 876 MET A C 1
ATOM 6519 O O . MET A 1 878 ? -33.801 -7.270 -16.918 1.00 39.66 876 MET A O 1
ATOM 6524 N N . GLN A 1 879 ? -35.620 -7.676 -15.658 1.00 45.46 877 GLN A N 1
ATOM 6525 C CA . GLN A 1 879 ? -34.898 -8.551 -14.744 1.00 49.36 877 GLN A CA 1
ATOM 6526 C C . GLN A 1 879 ? -34.723 -9.959 -15.298 1.00 50.51 877 GLN A C 1
ATOM 6527 O O . GLN A 1 879 ? -33.996 -10.759 -14.698 1.00 58.54 877 GLN A O 1
ATOM 6533 N N . ALA A 1 880 ? -35.365 -10.274 -16.423 1.00 41.57 878 ALA A N 1
ATOM 6534 C CA . ALA A 1 880 ? -35.148 -11.523 -17.138 1.00 42.32 878 ALA A CA 1
ATOM 6535 C C . ALA A 1 880 ? -34.137 -11.381 -18.267 1.00 48.09 878 ALA A C 1
ATOM 6536 O O . ALA A 1 880 ? -33.860 -12.364 -18.962 1.00 53.19 878 ALA A O 1
ATOM 6538 N N . LEU A 1 881 ? -33.583 -10.185 -18.465 1.00 42.45 879 LEU A N 1
ATOM 6539 C CA . LEU A 1 881 ? -32.602 -9.966 -19.513 1.00 41.01 879 LEU A CA 1
ATOM 6540 C C . LEU A 1 881 ? -31.293 -10.679 -19.178 1.00 50.39 879 LEU A C 1
ATOM 6541 O O . LEU A 1 881 ? -31.027 -10.994 -18.015 1.00 52.24 879 LEU A O 1
ATOM 6546 N N . PRO A 1 882 ? -30.462 -10.954 -20.186 1.00 57.21 880 PRO A N 1
ATOM 6547 C CA . PRO A 1 882 ? -29.174 -11.617 -19.925 1.00 59.10 880 PRO A CA 1
ATOM 6548 C C . PRO A 1 882 ? -28.294 -10.791 -18.998 1.00 59.33 880 PRO A C 1
ATOM 6549 O O . PRO A 1 882 ? -27.980 -9.632 -19.279 1.00 58.31 880 PRO A O 1
ATOM 6553 N N . ASP A 1 883 ? -27.907 -11.403 -17.876 1.00 57.70 881 ASP A N 1
ATOM 6554 C CA . ASP A 1 883 ? -26.965 -10.820 -16.920 1.00 59.31 881 ASP A CA 1
ATOM 6555 C C . ASP A 1 883 ? -27.464 -9.467 -16.404 1.00 60.54 881 ASP A C 1
ATOM 6556 O O . ASP A 1 883 ? -26.846 -8.422 -16.612 1.00 66.74 881 ASP A O 1
ATOM 6561 N N . VAL A 1 884 ? -28.606 -9.503 -15.723 1.00 55.38 882 VAL A N 1
ATOM 6562 C CA . VAL A 1 884 ? -29.205 -8.311 -15.133 1.00 49.59 882 VAL A CA 1
ATOM 6563 C C . VAL A 1 884 ? -29.572 -8.636 -13.692 1.00 55.26 882 VAL A C 1
ATOM 6564 O O . VAL A 1 884 ? -30.500 -9.415 -13.441 1.00 57.72 882 VAL A O 1
ATOM 6568 N N . GLU A 1 885 ? -28.846 -8.038 -12.747 1.00 54.80 883 GLU A N 1
ATOM 6569 C CA . GLU A 1 885 ? -29.081 -8.291 -11.331 1.00 54.36 883 GLU A CA 1
ATOM 6570 C C . GLU A 1 885 ? -30.277 -7.497 -10.818 1.00 51.11 883 GLU A C 1
ATOM 6571 O O . GLU A 1 885 ? -31.132 -8.038 -10.110 1.00 55.58 883 GLU A O 1
ATOM 6577 N N . GLN A 1 886 ? -30.351 -6.213 -11.167 1.00 45.75 884 GLN A N 1
ATOM 6578 C CA . GLN A 1 886 ? -31.419 -5.336 -10.710 1.00 37.90 884 GLN A CA 1
ATOM 6579 C C . GLN A 1 886 ? -31.893 -4.469 -11.867 1.00 40.04 884 GLN A C 1
ATOM 6580 O O . GLN A 1 886 ? -31.119 -4.133 -12.767 1.00 39.99 884 GLN A O 1
ATOM 6586 N N . ALA A 1 887 ? -33.174 -4.103 -11.829 1.00 42.66 885 ALA A N 1
ATOM 6587 C CA . ALA A 1 887 ? -33.770 -3.278 -12.871 1.00 46.27 885 ALA A CA 1
ATOM 6588 C C . ALA A 1 887 ? -34.913 -2.466 -12.279 1.00 36.12 885 ALA A C 1
ATOM 6589 O O . ALA A 1 887 ? -35.708 -2.984 -11.490 1.00 34.39 885 ALA A O 1
ATOM 6591 N N . VAL A 1 888 ? -34.986 -1.191 -12.663 1.00 28.05 886 VAL A N 1
ATOM 6592 C CA . VAL A 1 888 ? -36.011 -0.272 -12.178 1.00 27.54 886 VAL A CA 1
ATOM 6593 C C . VAL A 1 888 ? -36.497 0.578 -13.344 1.00 31.25 886 VAL A C 1
ATOM 6594 O O . VAL A 1 888 ? -35.688 1.157 -14.077 1.00 26.07 886 VAL A O 1
ATOM 6598 N N . THR A 1 889 ? -37.814 0.650 -13.517 1.00 34.31 887 THR A N 1
ATOM 6599 C CA . THR A 1 889 ? -38.436 1.562 -14.466 1.00 25.68 887 THR A CA 1
ATOM 6600 C C . THR A 1 889 ? -38.908 2.802 -13.720 1.00 28.56 887 THR A C 1
ATOM 6601 O O . THR A 1 889 ? -39.349 2.716 -12.571 1.00 30.15 887 THR A O 1
ATOM 6605 N N . HIS A 1 890 ? -38.810 3.955 -14.376 1.00 33.27 888 HIS A N 1
ATOM 6606 C CA . HIS A 1 890 ? -39.191 5.213 -13.753 1.00 38.11 888 HIS A CA 1
ATOM 6607 C C . HIS A 1 890 ? -39.755 6.149 -14.810 1.00 44.73 888 HIS A C 1
ATOM 6608 O O . HIS A 1 890 ? -39.243 6.215 -15.930 1.00 49.22 888 HIS A O 1
ATOM 6615 N N . ALA A 1 891 ? -40.812 6.868 -14.443 1.00 47.84 889 ALA A N 1
ATOM 6616 C CA . ALA A 1 891 ? -41.430 7.861 -15.309 1.00 47.26 889 ALA A CA 1
ATOM 6617 C C . ALA A 1 891 ? -40.990 9.253 -14.878 1.00 52.30 889 ALA A C 1
ATOM 6618 O O . ALA A 1 891 ? -41.143 9.625 -13.709 1.00 56.30 889 ALA A O 1
ATOM 6620 N N . CYS A 1 892 ? -40.441 10.014 -15.821 1.00 53.13 890 CYS A N 1
ATOM 6621 C CA . CYS A 1 892 ? -39.965 11.358 -15.538 1.00 57.29 890 CYS A CA 1
ATOM 6622 C C . CYS A 1 892 ? -39.982 12.172 -16.822 1.00 47.35 890 CYS A C 1
ATOM 6623 O O . CYS A 1 892 ? -40.067 11.629 -17.926 1.00 39.15 890 CYS A O 1
ATOM 6626 N N . VAL A 1 893 ? -39.906 13.488 -16.661 1.00 45.28 891 VAL A N 1
ATOM 6627 C CA . VAL A 1 893 ? -39.828 14.411 -17.786 1.00 40.51 891 VAL A CA 1
ATOM 6628 C C . VAL A 1 893 ? -38.351 14.652 -18.074 1.00 42.98 891 VAL A C 1
ATOM 6629 O O . VAL A 1 893 ? -37.672 15.363 -17.329 1.00 51.40 891 VAL A O 1
ATOM 6633 N N . ILE A 1 894 ? -37.852 14.046 -19.156 1.00 40.98 892 ILE A N 1
ATOM 6634 C CA . ILE A 1 894 ? -36.425 14.111 -19.462 1.00 40.73 892 ILE A CA 1
ATOM 6635 C C . ILE A 1 894 ? -36.000 15.543 -19.760 1.00 41.36 892 ILE A C 1
ATOM 6636 O O . ILE A 1 894 ? -34.943 16.000 -19.308 1.00 35.03 892 ILE A O 1
ATOM 6641 N N . ASN A 1 895 ? -36.811 16.270 -20.524 1.00 39.67 893 ASN A N 1
ATOM 6642 C CA . ASN A 1 895 ? -36.470 17.609 -20.983 1.00 44.89 893 ASN A CA 1
ATOM 6643 C C . ASN A 1 895 ? -37.600 18.564 -20.633 1.00 50.86 893 ASN A C 1
ATOM 6644 O O . ASN A 1 895 ? -38.767 18.279 -20.917 1.00 59.52 893 ASN A O 1
ATOM 6649 N N . GLN A 1 896 ? -37.251 19.697 -20.023 1.00 49.95 894 GLN A N 1
ATOM 6650 C CA . GLN A 1 896 ? -38.251 20.668 -19.599 1.00 57.88 894 GLN A CA 1
ATOM 6651 C C . GLN A 1 896 ? -38.680 21.616 -20.711 1.00 62.02 894 GLN A C 1
ATOM 6652 O O . GLN A 1 896 ? -39.654 22.354 -20.527 1.00 66.20 894 GLN A O 1
ATOM 6658 N N . ALA A 1 897 ? -37.983 21.625 -21.848 1.00 63.23 895 ALA A N 1
ATOM 6659 C CA . ALA A 1 897 ? -38.454 22.373 -23.006 1.00 65.72 895 ALA A CA 1
ATOM 6660 C C . ALA A 1 897 ? -39.589 21.665 -23.733 1.00 65.55 895 ALA A C 1
ATOM 6661 O O . ALA A 1 897 ? -40.231 22.276 -24.594 1.00 71.90 895 ALA A O 1
ATOM 6663 N N . ALA A 1 898 ? -39.850 20.401 -23.403 1.00 62.09 896 ALA A N 1
ATOM 6664 C CA . ALA A 1 898 ? -40.935 19.629 -23.988 1.00 64.12 896 ALA A CA 1
ATOM 6665 C C . ALA A 1 898 ? -42.149 19.538 -23.073 1.00 66.77 896 ALA A C 1
ATOM 6666 O O . ALA A 1 898 ? -43.099 18.815 -23.390 1.00 61.53 896 ALA A O 1
ATOM 6668 N N . ALA A 1 899 ? -42.140 20.254 -21.949 1.00 73.17 897 ALA A N 1
ATOM 6669 C CA . ALA A 1 899 ? -43.227 20.212 -20.979 1.00 75.04 897 ALA A CA 1
ATOM 6670 C C . ALA A 1 899 ? -44.399 21.111 -21.354 1.00 74.75 897 ALA A C 1
ATOM 6671 O O . ALA A 1 899 ? -45.230 21.417 -20.489 1.00 70.75 897 ALA A O 1
ATOM 6673 N N . THR A 1 900 ? -44.491 21.542 -22.609 1.00 74.35 898 THR A N 1
ATOM 6674 C CA . THR A 1 900 ? -45.581 22.408 -23.054 1.00 72.73 898 THR A CA 1
ATOM 6675 C C . THR A 1 900 ? -46.819 21.552 -23.294 1.00 59.74 898 THR A C 1
ATOM 6676 O O . THR A 1 900 ? -46.944 20.894 -24.329 1.00 61.19 898 THR A O 1
ATOM 6680 N N . GLY A 1 901 ? -47.735 21.553 -22.329 1.00 50.69 899 GLY A N 1
ATOM 6681 C CA . GLY A 1 901 ? -49.002 20.862 -22.475 1.00 48.06 899 GLY A CA 1
ATOM 6682 C C . GLY A 1 901 ? -48.921 19.352 -22.391 1.00 52.49 899 GLY A C 1
ATOM 6683 O O . GLY A 1 901 ? -47.862 18.761 -22.622 1.00 59.18 899 GLY A O 1
ATOM 6684 N N . GLY A 1 902 ? -50.042 18.718 -22.054 1.00 46.02 900 GLY A N 1
ATOM 6685 C CA . GLY A 1 902 ? -50.137 17.272 -22.001 1.00 40.17 900 GLY A CA 1
ATOM 6686 C C . GLY A 1 902 ? -49.217 16.628 -20.970 1.00 38.30 900 GLY A C 1
ATOM 6687 O O . GLY A 1 902 ? -48.636 17.273 -20.099 1.00 43.93 900 GLY A O 1
ATOM 6688 N N . ASP A 1 903 ? -49.105 15.307 -21.098 1.00 34.78 901 ASP A N 1
ATOM 6689 C CA . ASP A 1 903 ? -48.251 14.495 -20.237 1.00 30.68 901 ASP A CA 1
ATOM 6690 C C . ASP A 1 903 ? -46.933 14.259 -20.965 1.00 35.87 901 ASP A C 1
ATOM 6691 O O . ASP A 1 903 ? -46.893 13.548 -21.975 1.00 41.43 901 ASP A O 1
ATOM 6696 N N . ALA A 1 904 ? -45.858 14.850 -20.449 1.00 33.14 902 ALA A N 1
ATOM 6697 C CA . ALA A 1 904 ? -44.544 14.774 -21.070 1.00 35.02 902 ALA A CA 1
ATOM 6698 C C . ALA A 1 904 ? -43.666 13.680 -20.475 1.00 34.43 902 ALA A C 1
ATOM 6699 O O . ALA A 1 904 ? -42.455 13.675 -20.718 1.00 45.40 902 ALA A O 1
ATOM 6701 N N . ARG A 1 905 ? -44.242 12.755 -19.713 1.00 29.14 903 ARG A N 1
ATOM 6702 C CA . ARG A 1 905 ? -43.442 11.750 -19.030 1.00 27.65 903 ARG A CA 1
ATOM 6703 C C . ARG A 1 905 ? -42.891 10.716 -20.008 1.00 30.67 903 ARG A C 1
ATOM 6704 O O . ARG A 1 905 ? -43.490 10.416 -21.044 1.00 28.08 903 ARG A O 1
ATOM 6712 N N . GLN A 1 906 ? -41.729 10.172 -19.659 1.00 37.82 904 GLN A N 1
ATOM 6713 C CA . GLN A 1 906 ? -41.071 9.131 -20.429 1.00 41.49 904 GLN A CA 1
ATOM 6714 C C . GLN A 1 906 ? -40.727 7.972 -19.506 1.00 44.80 904 GLN A C 1
ATOM 6715 O O . GLN A 1 906 ? -40.591 8.139 -18.293 1.00 49.95 904 GLN A O 1
ATOM 6721 N N . LEU A 1 907 ? -40.579 6.789 -20.095 1.00 43.65 905 LEU A N 1
ATOM 6722 C CA . LEU A 1 907 ? -40.175 5.600 -19.356 1.00 43.45 905 LEU A CA 1
ATOM 6723 C C . LEU A 1 907 ? -38.662 5.441 -19.456 1.00 38.50 905 LEU A C 1
ATOM 6724 O O . LEU A 1 907 ? -38.123 5.231 -20.549 1.00 39.78 905 LEU A O 1
ATOM 6729 N N . VAL A 1 908 ? -37.980 5.558 -18.320 1.00 31.67 906 VAL A N 1
ATOM 6730 C CA . VAL A 1 908 ? -36.530 5.433 -18.243 1.00 33.50 906 VAL A CA 1
ATOM 6731 C C . VAL A 1 908 ? -36.201 4.212 -17.398 1.00 36.84 906 VAL A C 1
ATOM 6732 O O . VAL A 1 908 ? -36.660 4.098 -16.256 1.00 40.59 906 VAL A O 1
ATOM 6736 N N . GLY A 1 909 ? -35.411 3.303 -17.960 1.00 34.88 907 GLY A N 1
ATOM 6737 C CA . GLY A 1 909 ? -35.025 2.080 -17.277 1.00 32.78 907 GLY A CA 1
ATOM 6738 C C . GLY A 1 909 ? -33.602 2.166 -16.754 1.00 32.43 907 GLY A C 1
ATOM 6739 O O . GLY A 1 909 ? -32.713 2.697 -17.422 1.00 34.05 907 GLY A O 1
ATOM 6740 N N . TYR A 1 910 ? -33.400 1.634 -15.551 1.00 32.03 908 TYR A N 1
ATOM 6741 C CA . TYR A 1 910 ? -32.108 1.639 -14.881 1.00 28.51 908 TYR A CA 1
ATOM 6742 C C . TYR A 1 910 ? -31.699 0.205 -14.580 1.00 29.10 908 TYR A C 1
ATOM 6743 O O . TYR A 1 910 ? -32.461 -0.546 -13.963 1.00 35.04 908 TYR A O 1
ATOM 6752 N N . LEU A 1 911 ? -30.498 -0.168 -15.009 1.00 30.06 909 LEU A N 1
ATOM 6753 C CA . LEU A 1 911 ? -30.041 -1.546 -14.953 1.00 30.78 909 LEU A CA 1
ATOM 6754 C C . LEU A 1 911 ? -28.792 -1.669 -14.091 1.00 37.97 909 LEU A C 1
ATOM 6755 O O . LEU A 1 911 ? -27.991 -0.735 -13.984 1.00 40.36 909 LEU A O 1
ATOM 6760 N N . VAL A 1 912 ? -28.641 -2.838 -13.475 1.00 36.45 910 VAL A N 1
ATOM 6761 C CA . VAL A 1 912 ? -27.451 -3.200 -12.713 1.00 38.79 910 VAL A CA 1
ATOM 6762 C C . VAL A 1 912 ? -27.028 -4.588 -13.170 1.00 46.76 910 VAL A C 1
ATOM 6763 O O . VAL A 1 912 ? -27.796 -5.548 -13.034 1.00 50.98 910 VAL A O 1
ATOM 6767 N N . SER A 1 913 ? -25.823 -4.694 -13.719 1.00 56.08 911 SER A N 1
ATOM 6768 C CA . SER A 1 913 ? -25.339 -5.978 -14.204 1.00 59.68 911 SER A CA 1
ATOM 6769 C C . SER A 1 913 ? -24.922 -6.867 -13.039 1.00 56.51 911 SER A C 1
ATOM 6770 O O . SER A 1 913 ? -24.393 -6.398 -12.027 1.00 58.33 911 SER A O 1
ATOM 6773 N N . GLN A 1 914 ? -25.168 -8.169 -13.195 1.00 55.11 912 GLN A N 1
ATOM 6774 C CA . GLN A 1 914 ? -24.822 -9.134 -12.160 1.00 42.97 912 GLN A CA 1
ATOM 6775 C C . GLN A 1 914 ? -23.323 -9.401 -12.102 1.00 45.15 912 GLN A C 1
ATOM 6776 O O . GLN A 1 914 ? -22.802 -9.753 -11.038 1.00 47.13 912 GLN A O 1
ATOM 6782 N N . SER A 1 915 ? -22.618 -9.230 -13.220 1.00 47.22 913 SER A N 1
ATOM 6783 C CA . SER A 1 915 ? -21.182 -9.464 -13.287 1.00 55.84 913 SER A CA 1
ATOM 6784 C C . SER A 1 915 ? -20.354 -8.196 -13.140 1.00 57.90 913 SER A C 1
ATOM 6785 O O . SER A 1 915 ? -19.131 -8.291 -12.992 1.00 63.89 913 SER A O 1
ATOM 6788 N N . GLY A 1 916 ? -20.978 -7.020 -13.181 1.00 45.71 914 GLY A N 1
ATOM 6789 C CA . GLY A 1 916 ? -20.254 -5.768 -13.174 1.00 46.10 914 GLY A CA 1
ATOM 6790 C C . GLY A 1 916 ? -19.810 -5.289 -14.539 1.00 54.39 914 GLY A C 1
ATOM 6791 O O . GLY A 1 916 ? -19.219 -4.207 -14.637 1.00 64.20 914 GLY A O 1
ATOM 6792 N N . LEU A 1 917 ? -20.080 -6.055 -15.590 1.00 47.10 915 LEU A N 1
ATOM 6793 C CA . LEU A 1 917 ? -19.646 -5.732 -16.937 1.00 45.10 915 LEU A CA 1
ATOM 6794 C C . LEU A 1 917 ? -20.646 -4.798 -17.617 1.00 48.83 915 LEU A C 1
ATOM 6795 O O . LEU A 1 917 ? -21.836 -4.807 -17.287 1.00 48.66 915 LEU A O 1
ATOM 6800 N N . PRO A 1 918 ? -20.183 -3.975 -18.559 1.00 43.16 916 PRO A N 1
ATOM 6801 C CA . PRO A 1 918 ? -21.112 -3.125 -19.313 1.00 44.84 916 PRO A CA 1
ATOM 6802 C C . PRO A 1 918 ? -22.138 -3.968 -20.055 1.00 48.05 916 PRO A C 1
ATOM 6803 O O . PRO A 1 918 ? -21.843 -5.063 -20.540 1.00 62.36 916 PRO A O 1
ATOM 6807 N N . LEU A 1 919 ? -23.359 -3.439 -20.143 1.00 41.54 917 LEU A N 1
ATOM 6808 C CA . LEU A 1 919 ? -24.503 -4.218 -20.595 1.00 48.08 917 LEU A CA 1
ATOM 6809 C C . LEU A 1 919 ? -24.840 -4.044 -22.071 1.00 60.93 917 LEU A C 1
ATOM 6810 O O . LEU A 1 919 ? -25.583 -4.871 -22.613 1.00 68.64 917 LEU A O 1
ATOM 6815 N N . ASP A 1 920 ? -24.319 -3.008 -22.728 1.00 62.05 918 ASP A N 1
ATOM 6816 C CA . ASP A 1 920 ? -24.737 -2.639 -24.081 1.00 69.50 918 ASP A CA 1
ATOM 6817 C C . ASP A 1 920 ? -26.258 -2.459 -24.126 1.00 55.28 918 ASP A C 1
ATOM 6818 O O . ASP A 1 920 ? -27.008 -3.293 -24.635 1.00 51.70 918 ASP A O 1
ATOM 6823 N N . THR A 1 921 ? -26.688 -1.325 -23.564 1.00 47.11 919 THR A N 1
ATOM 6824 C CA . THR A 1 921 ? -28.110 -1.087 -23.341 1.00 40.85 919 THR A CA 1
ATOM 6825 C C . THR A 1 921 ? -28.893 -0.994 -24.643 1.00 43.79 919 THR A C 1
ATOM 6826 O O . THR A 1 921 ? -30.058 -1.409 -24.694 1.00 47.57 919 THR A O 1
ATOM 6830 N N . SER A 1 922 ? -28.284 -0.453 -25.702 1.00 42.61 920 SER A N 1
ATOM 6831 C CA . SER A 1 922 ? -28.998 -0.318 -26.968 1.00 45.39 920 SER A CA 1
ATOM 6832 C C . SER A 1 922 ? -29.397 -1.673 -27.535 1.00 41.28 920 SER A C 1
ATOM 6833 O O . SER A 1 922 ? -30.452 -1.793 -28.169 1.00 39.56 920 SER A O 1
ATOM 6836 N N . ALA A 1 923 ? -28.577 -2.703 -27.316 1.00 39.82 921 ALA A N 1
ATOM 6837 C CA . ALA A 1 923 ? -28.946 -4.047 -27.745 1.00 40.60 921 ALA A CA 1
ATOM 6838 C C . ALA A 1 923 ? -29.960 -4.685 -26.803 1.00 36.52 921 ALA A C 1
ATOM 6839 O O . ALA A 1 923 ? -30.739 -5.544 -27.229 1.00 37.47 921 ALA A O 1
ATOM 6841 N N . LEU A 1 924 ? -29.961 -4.290 -25.527 1.00 38.15 922 LEU A N 1
ATOM 6842 C CA . LEU A 1 924 ? -31.005 -4.748 -24.615 1.00 42.11 922 LEU A CA 1
ATOM 6843 C C . LEU A 1 924 ? -32.333 -4.073 -24.927 1.00 45.77 922 LEU A C 1
ATOM 6844 O O . LEU A 1 924 ? -33.398 -4.686 -24.787 1.00 44.94 922 LEU A O 1
ATOM 6849 N N . GLN A 1 925 ? -32.284 -2.806 -25.343 1.00 45.51 923 GLN A N 1
ATOM 6850 C CA . GLN A 1 925 ? -33.497 -2.092 -25.725 1.00 38.94 923 GLN A CA 1
ATOM 6851 C C . GLN A 1 925 ? -34.158 -2.738 -26.937 1.00 40.59 923 GLN A C 1
ATOM 6852 O O . GLN A 1 925 ? -35.390 -2.794 -27.026 1.00 32.16 923 GLN A O 1
ATOM 6858 N N . ALA A 1 926 ? -33.353 -3.239 -27.878 1.00 50.81 924 ALA A N 1
ATOM 6859 C CA . ALA A 1 926 ? -33.910 -3.910 -29.047 1.00 54.93 924 ALA A CA 1
ATOM 6860 C C . ALA A 1 926 ? -34.530 -5.252 -28.682 1.00 58.65 924 ALA A C 1
ATOM 6861 O O . ALA A 1 926 ? -35.489 -5.688 -29.328 1.00 62.19 924 ALA A O 1
ATOM 6863 N N . GLN A 1 927 ? -33.995 -5.918 -27.657 1.00 50.12 925 GLN A N 1
ATOM 6864 C CA . GLN A 1 927 ? -34.580 -7.170 -27.192 1.00 37.22 925 GLN A CA 1
ATOM 6865 C C . GLN A 1 927 ? -35.927 -6.930 -26.520 1.00 34.72 925 GLN A C 1
ATOM 6866 O O . GLN A 1 927 ? -36.883 -7.681 -26.747 1.00 33.82 925 GLN A O 1
ATOM 6872 N N . LEU A 1 928 ? -36.017 -5.882 -25.695 1.00 31.36 926 LEU A N 1
ATOM 6873 C CA . LEU A 1 928 ? -37.271 -5.548 -25.025 1.00 29.04 926 LEU A CA 1
ATOM 6874 C C . LEU A 1 928 ? -38.385 -5.246 -26.019 1.00 37.77 926 LEU A C 1
ATOM 6875 O O . LEU A 1 928 ? -39.562 -5.485 -25.722 1.00 24.64 926 LEU A O 1
ATOM 6880 N N . ARG A 1 929 ? -38.040 -4.717 -27.195 1.00 41.20 927 ARG A N 1
ATOM 6881 C CA . ARG A 1 929 ? -39.059 -4.341 -28.167 1.00 35.33 927 ARG A CA 1
ATOM 6882 C C . ARG A 1 929 ? -39.736 -5.554 -28.792 1.00 32.17 927 ARG A C 1
ATOM 6883 O O . ARG A 1 929 ? -40.823 -5.415 -29.363 1.00 26.13 927 ARG A O 1
ATOM 6891 N N . GLU A 1 930 ? -39.125 -6.733 -28.694 1.00 33.59 928 GLU A N 1
ATOM 6892 C CA . GLU A 1 930 ? -39.741 -7.971 -29.153 1.00 35.95 928 GLU A CA 1
ATOM 6893 C C . GLU A 1 930 ? -40.625 -8.615 -28.093 1.00 36.79 928 GLU A C 1
ATOM 6894 O O . GLU A 1 930 ? -41.197 -9.681 -28.346 1.00 41.43 928 GLU A O 1
ATOM 6896 N N . THR A 1 931 ? -40.757 -7.995 -26.925 1.00 40.29 929 THR A N 1
ATOM 6897 C CA . THR A 1 931 ? -41.581 -8.513 -25.838 1.00 39.92 929 THR A CA 1
ATOM 6898 C C . THR A 1 931 ? -42.638 -7.526 -25.374 1.00 40.53 929 THR A C 1
ATOM 6899 O O . THR A 1 931 ? -43.789 -7.914 -25.155 1.00 46.03 929 T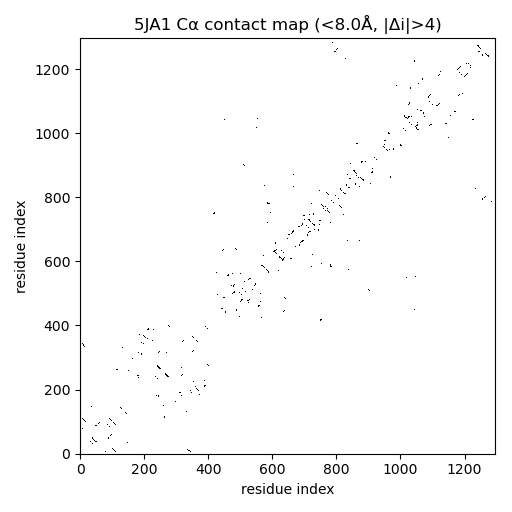HR A O 1
ATOM 6903 N N . LEU A 1 932 ? -42.280 -6.242 -25.226 1.00 30.42 930 LEU A N 1
ATOM 6904 C CA . LEU A 1 932 ? -43.197 -5.252 -24.687 1.00 22.92 930 LEU A CA 1
ATOM 6905 C C . LEU A 1 932 ? -43.829 -4.423 -25.801 1.00 33.17 930 LEU A C 1
ATOM 6906 O O . LEU A 1 932 ? -43.239 -4.254 -26.873 1.00 24.41 930 LEU A O 1
ATOM 6911 N N . PRO A 1 933 ? -45.037 -3.912 -25.568 1.00 38.78 931 PRO A N 1
ATOM 6912 C CA . PRO A 1 933 ? -45.643 -3.004 -26.536 1.00 33.33 931 PRO A CA 1
ATOM 6913 C C . PRO A 1 933 ? -44.815 -1.742 -26.682 1.00 40.81 931 PRO A C 1
ATOM 6914 O O . PRO A 1 933 ? -44.059 -1.366 -25.768 1.00 47.20 931 PRO A O 1
ATOM 6918 N N . PRO A 1 934 ? -44.929 -1.052 -27.824 1.00 40.57 932 PRO A N 1
ATOM 6919 C CA . PRO A 1 934 ? -44.080 0.129 -28.060 1.00 34.67 932 PRO A CA 1
ATOM 6920 C C . PRO A 1 934 ? -44.143 1.184 -26.967 1.00 35.05 932 PRO A C 1
ATOM 6921 O O . PRO A 1 934 ? -43.123 1.823 -26.682 1.00 39.93 932 PRO A O 1
ATOM 6925 N N . HIS A 1 935 ? -45.303 1.386 -26.341 1.00 32.90 933 HIS A N 1
ATOM 6926 C CA . HIS A 1 935 ? -45.416 2.406 -25.306 1.00 34.70 933 HIS A CA 1
ATOM 6927 C C . HIS A 1 935 ? -44.849 1.955 -23.966 1.00 43.50 933 HIS A C 1
ATOM 6928 O O . HIS A 1 935 ? -44.568 2.802 -23.112 1.00 54.59 933 HIS A O 1
ATOM 6935 N N . MET A 1 936 ? -44.668 0.652 -23.765 1.00 39.47 934 MET A N 1
ATOM 6936 C CA . MET A 1 936 ? -44.106 0.125 -22.529 1.00 34.64 934 MET A CA 1
ATOM 6937 C C . MET A 1 936 ? -42.616 -0.170 -22.634 1.00 34.53 934 MET A C 1
ATOM 6938 O O . MET A 1 936 ? -42.036 -0.701 -21.683 1.00 29.23 934 MET A O 1
ATOM 6943 N N . VAL A 1 937 ? -41.985 0.155 -23.757 1.00 36.65 935 VAL A N 1
ATOM 6944 C CA . VAL A 1 937 ? -40.551 -0.036 -23.934 1.00 34.51 935 VAL A CA 1
ATOM 6945 C C . VAL A 1 937 ? -39.849 1.247 -23.491 1.00 40.38 935 VAL A C 1
ATOM 6946 O O . VAL A 1 937 ? -40.181 2.324 -24.010 1.00 43.24 935 VAL A O 1
ATOM 6950 N N . PRO A 1 938 ? -38.913 1.182 -22.544 1.00 37.96 936 PRO A N 1
ATOM 6951 C CA . PRO A 1 938 ? -38.224 2.404 -22.110 1.00 36.57 936 PRO A CA 1
ATOM 6952 C C . PRO A 1 938 ? -37.495 3.067 -23.268 1.00 35.16 936 PRO A C 1
ATOM 6953 O O . PRO A 1 938 ? -36.893 2.399 -24.111 1.00 41.75 936 PRO A O 1
ATOM 6957 N N . VAL A 1 939 ? -37.563 4.399 -23.309 1.00 27.52 937 VAL A N 1
ATOM 6958 C CA . VAL A 1 939 ? -36.878 5.141 -24.361 1.00 33.57 937 VAL A CA 1
ATOM 6959 C C . VAL A 1 939 ? -35.377 5.230 -24.115 1.00 37.90 937 VAL A C 1
ATOM 6960 O O . VAL A 1 939 ? -34.611 5.412 -25.070 1.00 44.25 937 VAL A O 1
ATOM 6964 N N . VAL A 1 940 ? -34.935 5.111 -22.865 1.00 32.35 938 VAL A N 1
ATOM 6965 C CA . VAL A 1 940 ? -33.519 5.159 -22.515 1.00 35.13 938 VAL A CA 1
ATOM 6966 C C . VAL A 1 940 ? -33.250 4.100 -21.454 1.00 32.66 938 VAL A C 1
ATOM 6967 O O . VAL A 1 940 ? -34.002 3.986 -20.480 1.00 29.00 938 VAL A O 1
ATOM 6971 N N . LEU A 1 941 ? -32.181 3.329 -21.641 1.00 37.84 939 LEU A N 1
ATOM 6972 C CA . LEU A 1 941 ? -31.718 2.354 -20.660 1.00 39.67 939 LEU A CA 1
ATOM 6973 C C . LEU A 1 941 ? -30.340 2.779 -20.170 1.00 37.33 939 LEU A C 1
ATOM 6974 O O . LEU A 1 941 ? -29.395 2.865 -20.962 1.00 35.28 939 LEU A O 1
ATOM 6979 N N . LEU A 1 942 ? -30.228 3.048 -18.873 1.00 32.19 940 LEU A N 1
ATOM 6980 C CA . LEU A 1 942 ? -28.984 3.509 -18.275 1.00 41.34 940 LEU A CA 1
ATOM 6981 C C . LEU A 1 942 ? -28.522 2.511 -17.225 1.00 47.44 940 LEU A C 1
ATOM 6982 O O . LEU A 1 942 ? -29.309 2.091 -16.372 1.00 53.26 940 LEU A O 1
ATOM 6987 N N . GLN A 1 943 ? -27.248 2.135 -17.297 1.00 43.51 941 GLN A N 1
ATOM 6988 C CA . GLN A 1 943 ? -26.660 1.183 -16.367 1.00 33.82 941 GLN A CA 1
ATOM 6989 C C . GLN A 1 943 ? -26.083 1.918 -15.166 1.00 35.21 941 GLN A C 1
ATOM 6990 O O . GLN A 1 943 ? -25.456 2.971 -15.309 1.00 36.23 941 GLN A O 1
ATOM 6996 N N . LEU A 1 944 ? -26.303 1.357 -13.978 1.00 44.14 942 LEU A N 1
ATOM 6997 C CA . LEU A 1 944 ? -25.831 1.967 -12.750 1.00 47.51 942 LEU A CA 1
ATOM 6998 C C . LEU A 1 944 ? -24.936 1.003 -11.979 1.00 46.87 942 LEU A C 1
ATOM 6999 O O . LEU A 1 944 ? -25.201 -0.204 -11.955 1.00 45.05 942 LEU A O 1
ATOM 7004 N N . PRO A 1 945 ? -23.864 1.501 -11.351 1.00 54.61 943 PRO A N 1
ATOM 7005 C CA . PRO A 1 945 ? -23.015 0.629 -10.525 1.00 55.47 943 PRO A CA 1
ATOM 7006 C C . PRO A 1 945 ? -23.795 -0.021 -9.395 1.00 51.56 943 PRO A C 1
ATOM 7007 O O . PRO A 1 945 ? -23.843 -1.250 -9.283 1.00 42.88 943 PRO A O 1
ATOM 7011 N N . GLN A 1 946 ? -24.408 0.804 -8.552 1.00 58.42 944 GLN A N 1
ATOM 7012 C CA . GLN A 1 946 ? -25.283 0.338 -7.487 1.00 59.17 944 GLN A CA 1
ATOM 7013 C C . GLN A 1 946 ? -26.625 1.041 -7.605 1.00 66.48 944 GLN A C 1
ATOM 7014 O O . GLN A 1 946 ? -26.688 2.220 -7.967 1.00 68.92 944 GLN A O 1
ATOM 7016 N N . LEU A 1 947 ? -27.693 0.311 -7.314 1.00 65.10 945 LEU A N 1
ATOM 7017 C CA . LEU A 1 947 ? -29.020 0.910 -7.317 1.00 63.44 945 LEU A CA 1
ATOM 7018 C C . LEU A 1 947 ? -29.108 1.921 -6.179 1.00 71.87 945 LEU A C 1
ATOM 7019 O O . LEU A 1 947 ? -28.816 1.576 -5.029 1.00 74.11 945 LEU A O 1
ATOM 7024 N N . PRO A 1 948 ? -29.483 3.170 -6.454 1.00 73.52 946 PRO A N 1
ATOM 7025 C CA . PRO A 1 948 ? -29.435 4.201 -5.407 1.00 67.87 946 PRO A CA 1
ATOM 7026 C C . PRO A 1 948 ? -30.473 4.001 -4.312 1.00 58.88 946 PRO A C 1
ATOM 7027 O O . PRO A 1 948 ? -31.592 4.514 -4.404 1.00 42.89 946 PRO A O 1
ATOM 7031 N N . LEU A 1 949 ? -30.107 3.254 -3.272 1.00 65.07 947 LEU A N 1
ATOM 7032 C CA . LEU A 1 949 ? -30.962 3.074 -2.110 1.00 69.27 947 LEU A CA 1
ATOM 7033 C C . LEU A 1 949 ? -30.813 4.262 -1.162 1.00 75.64 947 LEU A C 1
ATOM 7034 O O . LEU A 1 949 ? -30.063 5.209 -1.416 1.00 75.82 947 LEU A O 1
ATOM 7039 N N . SER A 1 950 ? -31.543 4.211 -0.049 1.00 80.63 948 SER A N 1
ATOM 7040 C CA . SER A 1 950 ? -31.424 5.217 0.997 1.00 86.45 948 SER A CA 1
ATOM 7041 C C . SER A 1 950 ? -31.135 4.546 2.333 1.00 92.40 948 SER A C 1
ATOM 7042 O O . SER A 1 950 ? -30.841 3.347 2.375 1.00 95.80 948 SER A O 1
ATOM 7045 N N . ALA A 1 951 ? -31.197 5.308 3.428 1.00 90.70 949 ALA A N 1
ATOM 7046 C CA . ALA A 1 951 ? -31.037 4.704 4.747 1.00 90.00 949 ALA A CA 1
ATOM 7047 C C . ALA A 1 951 ? -32.152 3.710 5.037 1.00 93.22 949 ALA A C 1
ATOM 7048 O O . ALA A 1 951 ? -31.970 2.786 5.838 1.00 98.64 949 ALA A O 1
ATOM 7050 N N . ASN A 1 952 ? -33.312 3.887 4.405 1.00 94.02 950 ASN A N 1
ATOM 7051 C CA . ASN A 1 952 ? -34.398 2.924 4.546 1.00 99.18 950 ASN A CA 1
ATOM 7052 C C . ASN A 1 952 ? -34.074 1.628 3.813 1.00 97.10 950 ASN A C 1
ATOM 7053 O O . ASN A 1 952 ? -34.275 0.530 4.345 1.00 95.78 950 ASN A O 1
ATOM 7058 N N . GLY A 1 953 ? -33.553 1.742 2.598 1.00 94.79 951 GLY A N 1
ATOM 7059 C CA . GLY A 1 953 ? -33.485 0.630 1.678 1.00 88.21 951 GLY A CA 1
ATOM 7060 C C . GLY A 1 953 ? -34.682 0.508 0.761 1.00 80.79 951 GLY A C 1
ATOM 7061 O O . GLY A 1 953 ? -34.983 -0.604 0.316 1.00 79.20 951 GLY A O 1
ATOM 7062 N N . LYS A 1 954 ? -35.375 1.613 0.472 1.00 74.47 952 LYS A N 1
ATOM 7063 C CA . LYS A 1 954 ? -36.619 1.608 -0.288 1.00 71.62 952 LYS A CA 1
ATOM 7064 C C . LYS A 1 954 ? -36.466 2.250 -1.662 1.00 69.94 952 LYS A C 1
ATOM 7065 O O . LYS A 1 954 ? -37.471 2.620 -2.279 1.00 73.61 952 LYS A O 1
ATOM 7067 N N . LEU A 1 955 ? -35.229 2.388 -2.146 1.00 62.17 953 LEU A N 1
ATOM 7068 C CA . LEU A 1 955 ? -34.932 2.959 -3.457 1.00 59.19 953 LEU A CA 1
ATOM 7069 C C . LEU A 1 955 ? -35.426 4.397 -3.572 1.00 69.18 953 LEU A C 1
ATOM 7070 O O . LEU A 1 955 ? -36.612 4.642 -3.821 1.00 72.47 953 LEU A O 1
ATOM 7075 N N . ASP A 1 956 ? -34.522 5.357 -3.395 1.00 75.88 954 ASP A N 1
ATOM 7076 C CA . ASP A 1 956 ? -34.864 6.765 -3.564 1.00 80.33 954 ASP A CA 1
ATOM 7077 C C . ASP A 1 956 ? -34.955 7.071 -5.054 1.00 77.22 954 ASP A C 1
ATOM 7078 O O . ASP A 1 956 ? -33.946 7.039 -5.766 1.00 76.65 954 ASP A O 1
ATOM 7083 N N . ARG A 1 957 ? -36.167 7.366 -5.526 1.00 69.64 955 ARG A N 1
ATOM 7084 C CA . ARG A 1 957 ? -36.383 7.656 -6.937 1.00 62.00 955 ARG A CA 1
ATOM 7085 C C . ARG A 1 957 ? -35.943 9.060 -7.331 1.00 67.26 955 ARG A C 1
ATOM 7086 O O . ARG A 1 957 ? -35.810 9.333 -8.529 1.00 71.76 955 ARG A O 1
ATOM 7094 N N . LYS A 1 958 ? -35.716 9.950 -6.363 1.00 63.97 956 LYS A N 1
ATOM 7095 C CA . LYS A 1 958 ? -35.185 11.275 -6.658 1.00 61.08 956 LYS A CA 1
ATOM 7096 C C . LYS A 1 958 ? -33.677 11.271 -6.866 1.00 58.75 956 LYS A C 1
ATOM 7097 O O . LYS A 1 958 ? -33.136 12.261 -7.371 1.00 60.47 956 LYS A O 1
ATOM 7099 N N . ALA A 1 959 ? -32.990 10.193 -6.487 1.00 55.25 957 ALA A N 1
ATOM 7100 C CA . ALA A 1 959 ? -31.573 10.030 -6.777 1.00 55.99 957 ALA A CA 1
ATOM 7101 C C . ALA A 1 959 ? -31.322 9.402 -8.141 1.00 63.34 957 ALA A C 1
ATOM 7102 O O . ALA A 1 959 ? -30.173 9.390 -8.597 1.00 69.72 957 ALA A O 1
ATOM 7104 N N . LEU A 1 960 ? -32.360 8.882 -8.789 1.00 55.90 958 LEU A N 1
ATOM 7105 C CA . LEU A 1 960 ? -32.227 8.292 -10.113 1.00 53.30 958 LEU A CA 1
ATOM 7106 C C . LEU A 1 960 ? -31.792 9.357 -11.112 1.00 56.28 958 LEU A C 1
ATOM 7107 O O . LEU A 1 960 ? -32.537 10.322 -11.344 1.00 63.48 958 LEU A O 1
ATOM 7112 N N . PRO A 1 961 ? -30.612 9.229 -11.717 1.00 49.82 959 PRO A N 1
ATOM 7113 C CA . PRO A 1 961 ? -30.098 10.308 -12.572 1.00 47.93 959 PRO A CA 1
ATOM 7114 C C . PRO A 1 961 ? -30.837 10.370 -13.901 1.00 52.18 959 PRO A C 1
ATOM 7115 O O . PRO A 1 961 ? -30.983 9.362 -14.597 1.00 56.50 959 PRO A O 1
ATOM 7119 N N . LEU A 1 962 ? -31.302 11.567 -14.246 1.00 56.62 960 LEU A N 1
ATOM 7120 C CA . LEU A 1 962 ? -31.929 11.776 -15.539 1.00 60.49 960 LEU A CA 1
ATOM 7121 C C . LEU A 1 962 ? -30.891 11.617 -16.648 1.00 62.90 960 LEU A C 1
ATOM 7122 O O . LEU A 1 962 ? -29.718 11.953 -16.463 1.00 67.75 960 LEU A O 1
ATOM 7127 N N . PRO A 1 963 ? -31.293 11.094 -17.806 1.00 59.30 961 PRO A N 1
ATOM 7128 C CA . PRO A 1 963 ? -30.333 10.924 -18.904 1.00 58.00 961 PRO A CA 1
ATOM 7129 C C . PRO A 1 963 ? -29.870 12.264 -19.453 1.00 56.38 961 PRO A C 1
ATOM 7130 O O . PRO A 1 963 ? -30.645 13.219 -19.554 1.00 53.34 961 PRO A O 1
ATOM 7134 N N . GLU A 1 964 ? -28.588 12.327 -19.804 1.00 55.84 962 GLU A N 1
ATOM 7135 C CA . GLU A 1 964 ? -28.010 13.551 -20.333 1.00 54.16 962 GLU A CA 1
ATOM 7136 C C . GLU A 1 964 ? -28.516 13.817 -21.749 1.00 54.77 962 GLU A C 1
ATOM 7137 O O . GLU A 1 964 ? -28.933 12.909 -22.474 1.00 50.56 962 GLU A O 1
ATOM 7139 N N . LEU A 1 965 ? -28.477 15.087 -22.137 1.00 61.78 963 LEU A N 1
ATOM 7140 C CA . LEU A 1 965 ? -28.943 15.501 -23.454 1.00 63.39 963 LEU A CA 1
ATOM 7141 C C . LEU A 1 965 ? -27.852 15.319 -24.506 1.00 71.67 963 LEU A C 1
ATOM 7142 O O . LEU A 1 965 ? -26.797 15.950 -24.436 1.00 79.11 963 LEU A O 1
ATOM 7144 N N . ARG A 1 972 ? -22.265 9.631 -35.333 1.00 92.07 970 ARG A N 1
ATOM 7145 C CA . ARG A 1 972 ? -21.738 10.947 -34.988 1.00 90.84 970 ARG A CA 1
ATOM 7146 C C . ARG A 1 972 ? -21.375 11.734 -36.239 1.00 98.18 970 ARG A C 1
ATOM 7147 O O . ARG A 1 972 ? -20.779 12.809 -36.156 1.00 101.26 970 ARG A O 1
ATOM 7149 N N . ALA A 1 973 ? -21.721 11.182 -37.399 1.00 98.19 971 ALA A N 1
ATOM 7150 C CA . ALA A 1 973 ? -21.537 11.888 -38.659 1.00 96.73 971 ALA A CA 1
ATOM 7151 C C . ALA A 1 973 ? -22.348 13.178 -38.623 1.00 99.36 971 ALA A C 1
ATOM 7152 O O . ALA A 1 973 ? -23.585 13.121 -38.600 1.00 100.42 971 ALA A O 1
ATOM 7154 N N . PRO A 1 974 ? -21.693 14.347 -38.614 1.00 100.57 972 PRO A N 1
ATOM 7155 C CA . PRO A 1 974 ? -22.421 15.614 -38.434 1.00 98.13 972 PRO A CA 1
ATOM 7156 C C . PRO A 1 974 ? -23.516 15.791 -39.472 1.00 99.22 972 PRO A C 1
ATOM 7157 O O . PRO A 1 974 ? -23.328 15.463 -40.643 1.00 101.38 972 PRO A O 1
ATOM 7161 N N . LYS A 1 975 ? -24.658 16.326 -39.013 1.00 93.24 973 LYS A N 1
ATOM 7162 C CA . LYS A 1 975 ? -25.925 16.475 -39.733 1.00 80.20 973 LYS A CA 1
ATOM 7163 C C . LYS A 1 975 ? -25.881 16.074 -41.203 1.00 79.72 973 LYS A C 1
ATOM 7164 O O . LYS A 1 975 ? -25.792 14.882 -41.524 1.00 74.15 973 LYS A O 1
ATOM 7166 N N . ALA A 1 976 ? -25.957 17.075 -42.087 1.00 85.30 974 ALA A N 1
ATOM 7167 C CA . ALA A 1 976 ? -25.856 16.944 -43.538 1.00 85.32 974 ALA A CA 1
ATOM 7168 C C . ALA A 1 976 ? -26.228 18.267 -44.193 1.00 88.32 974 ALA A C 1
ATOM 7169 O O . ALA A 1 976 ? -26.024 19.338 -43.611 1.00 88.09 974 ALA A O 1
ATOM 7171 N N . GLY A 1 977 ? -26.791 18.196 -45.397 1.00 90.04 975 GLY A N 1
ATOM 7172 C CA . GLY A 1 977 ? -27.265 19.370 -46.103 1.00 91.37 975 GLY A CA 1
ATOM 7173 C C . GLY A 1 977 ? -28.770 19.382 -46.276 1.00 91.10 975 GLY A C 1
ATOM 7174 O O . GLY A 1 977 ? -29.390 20.448 -46.319 1.00 91.39 975 GLY A O 1
ATOM 7175 N N . SER A 1 978 ? -29.368 18.194 -46.388 1.00 91.08 976 SER A N 1
ATOM 7176 C CA . SER A 1 978 ? -30.819 18.027 -46.427 1.00 91.53 976 SER A CA 1
ATOM 7177 C C . SER A 1 978 ? -31.418 17.792 -45.048 1.00 92.57 976 SER A C 1
ATOM 7178 O O . SER A 1 978 ? -32.520 18.270 -44.765 1.00 90.60 976 SER A O 1
ATOM 7180 N N . GLU A 1 979 ? -30.714 17.061 -44.186 1.00 91.35 977 GLU A N 1
ATOM 7181 C CA . GLU A 1 979 ? -31.127 16.859 -42.805 1.00 79.41 977 GLU A CA 1
ATOM 7182 C C . GLU A 1 979 ? -30.663 17.982 -41.888 1.00 78.23 977 GLU A C 1
ATOM 7183 O O . GLU A 1 979 ? -30.725 17.834 -40.664 1.00 63.82 977 GLU A O 1
ATOM 7185 N N . THR A 1 980 ? -30.179 19.091 -42.452 1.00 78.61 978 THR A N 1
ATOM 7186 C CA . THR A 1 980 ? -29.813 20.247 -41.645 1.00 80.59 978 THR A CA 1
ATOM 7187 C C . THR A 1 980 ? -31.026 21.063 -41.222 1.00 84.02 978 THR A C 1
ATOM 7188 O O . THR A 1 980 ? -30.940 21.817 -40.247 1.00 84.98 978 THR A O 1
ATOM 7190 N N . ILE A 1 981 ? -32.149 20.925 -41.926 1.00 83.40 979 ILE A N 1
ATOM 7191 C CA . ILE A 1 981 ? -33.357 21.656 -41.561 1.00 74.67 979 ILE A CA 1
ATOM 7192 C C . ILE A 1 981 ? -34.104 20.933 -40.448 1.00 64.80 979 ILE A C 1
ATOM 7193 O O . ILE A 1 981 ? -34.637 21.565 -39.529 1.00 59.82 979 ILE A O 1
ATOM 7198 N N . ILE A 1 982 ? -34.148 19.601 -40.507 1.00 59.32 980 ILE A N 1
ATOM 7199 C CA . ILE A 1 982 ? -34.840 18.836 -39.476 1.00 55.78 980 ILE A CA 1
ATOM 7200 C C . ILE A 1 982 ? -34.028 18.820 -38.185 1.00 62.90 980 ILE A C 1
ATOM 7201 O O . ILE A 1 982 ? -34.589 18.837 -37.083 1.00 53.40 980 ILE A O 1
ATOM 7206 N N . ALA A 1 983 ? -32.697 18.794 -38.297 1.00 66.90 981 ALA A N 1
ATOM 7207 C CA . ALA A 1 983 ? -31.858 18.873 -37.106 1.00 67.15 981 ALA A CA 1
ATOM 7208 C C . ALA A 1 983 ? -31.997 20.225 -36.420 1.00 74.60 981 ALA A C 1
ATOM 7209 O O . ALA A 1 983 ? -31.841 20.320 -35.196 1.00 79.39 981 ALA A O 1
ATOM 7211 N N . ALA A 1 984 ? -32.285 21.279 -37.187 1.00 74.79 982 ALA A N 1
ATOM 7212 C CA . ALA A 1 984 ? -32.596 22.577 -36.603 1.00 73.27 982 ALA A CA 1
ATOM 7213 C C . ALA A 1 984 ? -33.993 22.620 -36.000 1.00 76.72 982 ALA A C 1
ATOM 7214 O O . ALA A 1 984 ? -34.255 23.468 -35.140 1.00 81.18 982 ALA A O 1
ATOM 7216 N N . ALA A 1 985 ? -34.889 21.727 -36.429 1.00 71.16 983 ALA A N 1
ATOM 7217 C CA . ALA A 1 985 ? -36.228 21.669 -35.855 1.00 62.08 983 ALA A CA 1
ATOM 7218 C C . ALA A 1 985 ? -36.231 20.998 -34.488 1.00 58.70 983 ALA A C 1
ATOM 7219 O O . ALA A 1 985 ? -37.041 21.362 -33.628 1.00 49.41 983 ALA A O 1
ATOM 7221 N N . PHE A 1 986 ? -35.350 20.017 -34.275 1.00 58.43 984 PHE A N 1
ATOM 7222 C CA . PHE A 1 986 ? -35.198 19.438 -32.943 1.00 54.50 984 PHE A CA 1
ATOM 7223 C C . PHE A 1 986 ? -34.788 20.504 -31.937 1.00 60.90 984 PHE A C 1
ATOM 7224 O O . PHE A 1 986 ? -35.346 20.584 -30.836 1.00 58.85 984 PHE A O 1
ATOM 7232 N N . SER A 1 987 ? -33.813 21.340 -32.307 1.00 68.61 985 SER A N 1
ATOM 7233 C CA . SER A 1 987 ? -33.303 22.354 -31.390 1.00 72.35 985 SER A CA 1
ATOM 7234 C C . SER A 1 987 ? -34.386 23.340 -30.977 1.00 72.02 985 SER A C 1
ATOM 7235 O O . SER A 1 987 ? -34.356 23.862 -29.857 1.00 75.16 985 SER A O 1
ATOM 7238 N N . SER A 1 988 ? -35.347 23.607 -31.862 1.00 68.74 986 SER A N 1
ATOM 7239 C CA . SER A 1 988 ? -36.455 24.490 -31.512 1.00 67.70 986 SER A CA 1
ATOM 7240 C C . SER A 1 988 ? -37.323 23.870 -30.424 1.00 59.53 986 SER A C 1
ATOM 7241 O O . SER A 1 988 ? -37.516 24.456 -29.352 1.00 51.40 986 SER A O 1
ATOM 7244 N N . LEU A 1 989 ? -37.849 22.670 -30.681 1.00 56.62 987 LEU A N 1
ATOM 7245 C CA . LEU A 1 989 ? -38.792 22.051 -29.758 1.00 57.27 987 LEU A CA 1
ATOM 7246 C C . LEU A 1 989 ? -38.100 21.486 -28.524 1.00 63.47 987 LEU A C 1
ATOM 7247 O O . LEU A 1 989 ? -38.589 21.659 -27.402 1.00 74.08 987 LEU A O 1
ATOM 7252 N N . LEU A 1 990 ? -36.968 20.807 -28.705 1.00 55.72 988 LEU A N 1
ATOM 7253 C CA . LEU A 1 990 ? -36.288 20.171 -27.584 1.00 53.20 988 LEU A CA 1
ATOM 7254 C C . LEU A 1 990 ? -35.443 21.139 -26.767 1.00 59.38 988 LEU A C 1
ATOM 7255 O O . LEU A 1 990 ? -34.963 20.757 -25.694 1.00 62.41 988 LEU A O 1
ATOM 7260 N N . GLY A 1 991 ? -35.250 22.369 -27.238 1.00 62.66 989 GLY A N 1
ATOM 7261 C CA . GLY A 1 991 ? -34.469 23.338 -26.489 1.00 64.20 989 GLY A CA 1
ATOM 7262 C C . GLY A 1 991 ? -33.027 22.938 -26.270 1.00 67.63 989 GLY A C 1
ATOM 7263 O O . GLY A 1 991 ? -32.418 23.354 -25.280 1.00 72.91 989 GLY A O 1
ATOM 7264 N N . CYS A 1 992 ? -32.464 22.133 -27.168 1.00 71.88 990 CYS A N 1
ATOM 7265 C CA . CYS A 1 992 ? -31.077 21.709 -27.059 1.00 86.77 990 CYS A CA 1
ATOM 7266 C C . CYS A 1 992 ? -30.507 21.518 -28.456 1.00 96.25 990 CYS A C 1
ATOM 7267 O O . CYS A 1 992 ? -31.186 21.002 -29.348 1.00 101.81 990 CYS A O 1
ATOM 7270 N N . ASP A 1 993 ? -29.255 21.932 -28.634 1.00 95.89 991 ASP A N 1
ATOM 7271 C CA . ASP A 1 993 ? -28.616 21.927 -29.943 1.00 93.49 991 ASP A CA 1
ATOM 7272 C C . ASP A 1 993 ? -28.189 20.510 -30.310 1.00 89.72 991 ASP A C 1
ATOM 7273 O O . ASP A 1 993 ? -27.339 19.916 -29.639 1.00 89.42 991 ASP A O 1
ATOM 7278 N N . VAL A 1 994 ? -28.778 19.972 -31.373 1.00 85.89 992 VAL A N 1
ATOM 7279 C CA . VAL A 1 994 ? -28.484 18.626 -31.853 1.00 81.01 992 VAL A CA 1
ATOM 7280 C C . VAL A 1 994 ? -27.677 18.769 -33.137 1.00 78.36 992 VAL A C 1
ATOM 7281 O O . VAL A 1 994 ? -28.196 19.242 -34.155 1.00 73.01 992 VAL A O 1
ATOM 7283 N N . GLN A 1 995 ? -26.408 18.353 -33.097 1.00 84.59 993 GLN A N 1
ATOM 7284 C CA . GLN A 1 995 ? -25.488 18.555 -34.211 1.00 92.71 993 GLN A CA 1
ATOM 7285 C C . GLN A 1 995 ? -25.015 17.280 -34.892 1.00 100.98 993 GLN A C 1
ATOM 7286 O O . GLN A 1 995 ? -24.317 17.373 -35.908 1.00 107.70 993 GLN A O 1
ATOM 7292 N N . ASP A 1 996 ? -25.353 16.103 -34.375 1.00 99.23 994 ASP A N 1
ATOM 7293 C CA . ASP A 1 996 ? -24.852 14.849 -34.924 1.00 101.19 994 ASP A CA 1
ATOM 7294 C C . ASP A 1 996 ? -26.021 13.911 -35.175 1.00 97.19 994 ASP A C 1
ATOM 7295 O O . ASP A 1 996 ? -26.810 13.645 -34.262 1.00 94.60 994 ASP A O 1
ATOM 7297 N N . ALA A 1 997 ? -26.116 13.402 -36.408 1.00 92.00 995 ALA A N 1
ATOM 7298 C CA . ALA A 1 997 ? -27.186 12.498 -36.816 1.00 79.61 995 ALA A CA 1
ATOM 7299 C C . ALA A 1 997 ? -27.240 11.262 -35.926 1.00 80.84 995 ALA A C 1
ATOM 7300 O O . ALA A 1 997 ? -26.337 11.036 -35.114 1.00 81.44 995 ALA A O 1
ATOM 7302 N N . ASP A 1 998 ? -28.290 10.455 -36.080 1.00 81.28 996 ASP A N 1
ATOM 7303 C CA . ASP A 1 998 ? -28.605 9.375 -35.143 1.00 77.99 996 ASP A CA 1
ATOM 7304 C C . ASP A 1 998 ? -28.882 9.931 -33.750 1.00 60.54 996 ASP A C 1
ATOM 7305 O O . ASP A 1 998 ? -28.606 9.283 -32.736 1.00 55.64 996 ASP A O 1
ATOM 7310 N N . ALA A 1 999 ? -29.428 11.145 -33.704 1.00 57.99 997 ALA A N 1
ATOM 7311 C CA . ALA A 1 999 ? -29.908 11.755 -32.470 1.00 57.97 997 ALA A CA 1
ATOM 7312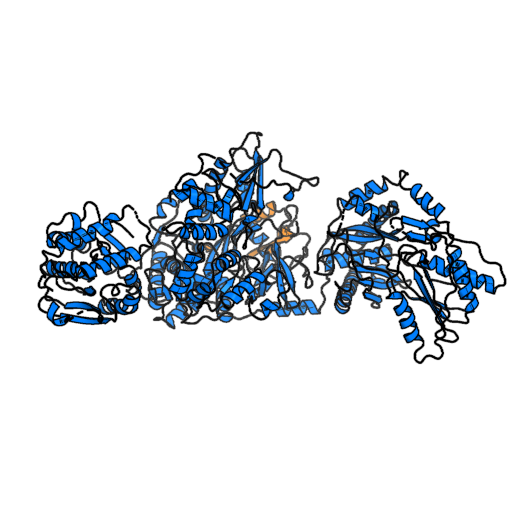 C C . ALA A 1 999 ? -31.371 11.366 -32.295 1.00 60.67 997 ALA A C 1
ATOM 7313 O O . ALA A 1 999 ? -32.242 11.848 -33.027 1.00 53.41 997 ALA A O 1
ATOM 7315 N N . ASP A 1 1000 ? -31.636 10.485 -31.336 1.00 63.67 998 ASP A N 1
ATOM 7316 C CA . ASP A 1 1000 ? -32.987 9.987 -31.125 1.00 61.99 998 ASP A CA 1
ATOM 7317 C C . ASP A 1 1000 ? -33.875 11.094 -30.574 1.00 57.12 998 ASP A C 1
ATOM 7318 O O . ASP A 1 1000 ? -33.539 11.735 -29.573 1.00 55.98 998 ASP A O 1
ATOM 7323 N N . PHE A 1 1001 ? -35.013 11.318 -31.236 1.00 53.04 999 PHE A N 1
ATOM 7324 C CA . PHE A 1 1001 ? -35.915 12.391 -30.827 1.00 48.44 999 PHE A CA 1
ATOM 7325 C C . PHE A 1 1001 ? -36.435 12.174 -29.412 1.00 49.30 999 PHE A C 1
ATOM 7326 O O . PHE A 1 1001 ? -36.602 13.134 -28.650 1.00 54.32 999 PHE A O 1
ATOM 7334 N N . PHE A 1 1002 ? -36.686 10.918 -29.035 1.00 46.73 1000 PHE A N 1
ATOM 7335 C CA . PHE A 1 1002 ? -37.274 10.642 -27.729 1.00 50.47 1000 PHE A CA 1
ATOM 7336 C C . PHE A 1 1002 ? -36.228 10.638 -26.620 1.00 49.43 1000 PHE A C 1
ATOM 7337 O O . PHE A 1 1002 ? -36.474 11.179 -25.536 1.00 51.57 1000 PHE A O 1
ATOM 7345 N N . ALA A 1 1003 ? -35.062 10.039 -26.869 1.00 47.86 1001 ALA A N 1
ATOM 7346 C CA . ALA A 1 1003 ? -33.996 10.027 -25.874 1.00 51.34 1001 ALA A CA 1
ATOM 7347 C C . ALA A 1 1003 ? -33.498 11.424 -25.526 1.00 55.27 1001 ALA A C 1
ATOM 7348 O O . ALA A 1 1003 ? -32.800 11.579 -24.518 1.00 60.39 1001 ALA A O 1
ATOM 7350 N N . LEU A 1 1004 ? -33.833 12.432 -26.328 1.00 51.65 1002 LEU A N 1
ATOM 7351 C CA . LEU A 1 1004 ? -33.539 13.820 -26.007 1.00 48.89 1002 LEU A CA 1
ATOM 7352 C C . LEU A 1 1004 ? -34.675 14.502 -25.257 1.00 49.68 1002 LEU A C 1
ATOM 7353 O O . LEU A 1 1004 ? -34.605 15.713 -25.027 1.00 49.51 1002 LEU A O 1
ATOM 7358 N N . GLY A 1 1005 ? -35.715 13.761 -24.877 1.00 46.90 1003 GLY A N 1
ATOM 7359 C CA . GLY A 1 1005 ? -36.833 14.316 -24.141 1.00 51.34 1003 GLY A CA 1
ATOM 7360 C C . GLY A 1 1005 ? -38.110 14.478 -24.936 1.00 51.36 1003 GLY A C 1
ATOM 7361 O O . GLY A 1 1005 ? -39.109 14.942 -24.374 1.00 53.32 1003 GLY A O 1
ATOM 7362 N N . GLY A 1 1006 ? -38.118 14.117 -26.221 1.00 48.61 1004 GLY A N 1
ATOM 7363 C CA . GLY A 1 1006 ? -39.323 14.232 -27.009 1.00 47.56 1004 GLY A CA 1
ATOM 7364 C C . GLY A 1 1006 ? -40.311 13.113 -26.735 1.00 54.64 1004 GLY A C 1
ATOM 7365 O O . GLY A 1 1006 ? -39.957 12.024 -26.287 1.00 63.37 1004 GLY A O 1
ATOM 7366 N N . HIS A 1 1007 ? -41.582 13.401 -27.012 1.00 47.90 1005 HIS A N 1
ATOM 7367 C CA . HIS A 1 1007 ? -42.663 12.447 -26.817 1.00 37.44 1005 HIS A CA 1
ATOM 7368 C C . HIS A 1 1007 ? -43.642 12.576 -27.975 1.00 40.67 1005 HIS A C 1
ATOM 7369 O O . HIS A 1 1007 ? -43.509 13.454 -28.832 1.00 44.72 1005 HIS A O 1
ATOM 7376 N N . SER A 1 1008 ? -44.643 11.688 -27.997 1.00 39.11 1006 SER A N 1
ATOM 7377 C CA . SER A 1 1008 ? -45.536 11.626 -29.149 1.00 35.48 1006 SER A CA 1
ATOM 7378 C C . SER A 1 1008 ? -46.448 12.842 -29.255 1.00 37.85 1006 SER A C 1
ATOM 7379 O O . SER A 1 1008 ? -46.983 13.102 -30.338 1.00 39.83 1006 SER A O 1
ATOM 7382 N N . LEU A 1 1009 ? -46.633 13.597 -28.169 1.00 39.49 1007 LEU A N 1
ATOM 7383 C CA . LEU A 1 1009 ? -47.347 14.864 -28.282 1.00 34.92 1007 LEU A CA 1
ATOM 7384 C C . LEU A 1 1009 ? -46.482 15.931 -28.941 1.00 38.85 1007 LEU A C 1
ATOM 7385 O O . LEU A 1 1009 ? -46.999 16.777 -29.680 1.00 38.76 1007 LEU A O 1
ATOM 7390 N N . LEU A 1 1010 ? -45.171 15.909 -28.688 1.00 38.87 1008 LEU A N 1
ATOM 7391 C CA . LEU A 1 1010 ? -44.262 16.850 -29.328 1.00 35.61 1008 LEU A CA 1
ATOM 7392 C C . LEU A 1 1010 ? -43.904 16.435 -30.749 1.00 33.98 1008 LEU A C 1
ATOM 7393 O O . LEU A 1 1010 ? -43.443 17.276 -31.530 1.00 33.13 1008 LEU A O 1
ATOM 7398 N N . ALA A 1 1011 ? -44.102 15.162 -31.100 1.00 33.32 1009 ALA A N 1
ATOM 7399 C CA . ALA A 1 1011 ? -43.931 14.740 -32.483 1.00 34.00 1009 ALA A CA 1
ATOM 7400 C C . ALA A 1 1011 ? -45.021 15.298 -33.387 1.00 38.77 1009 ALA A C 1
ATOM 7401 O O . ALA A 1 1011 ? -44.803 15.427 -34.596 1.00 45.37 1009 ALA A O 1
ATOM 7403 N N . MET A 1 1012 ? -46.187 15.630 -32.828 1.00 36.71 1010 MET A N 1
ATOM 7404 C CA . MET A 1 1012 ? -47.236 16.262 -33.620 1.00 33.82 1010 MET A CA 1
ATOM 7405 C C . MET A 1 1012 ? -46.853 17.688 -33.993 1.00 33.22 1010 MET A C 1
ATOM 7406 O O . MET A 1 1012 ? -47.139 18.143 -35.107 1.00 32.66 1010 MET A O 1
ATOM 7411 N N . LYS A 1 1013 ? -46.213 18.410 -33.070 1.00 37.57 1011 LYS A N 1
ATOM 7412 C CA . LYS A 1 1013 ? -45.703 19.738 -33.391 1.00 43.09 1011 LYS A CA 1
ATOM 7413 C C . LYS A 1 1013 ? -44.469 19.658 -34.278 1.00 52.09 1011 LYS A C 1
ATOM 7414 O O . LYS A 1 1013 ? -44.212 20.574 -35.067 1.00 62.93 1011 LYS A O 1
ATOM 7416 N N . LEU A 1 1014 ? -43.701 18.573 -34.167 1.00 47.35 1012 LEU A N 1
ATOM 7417 C CA . LEU A 1 1014 ? -42.522 18.400 -35.008 1.00 48.19 1012 LEU A CA 1
ATOM 7418 C C . LEU A 1 1014 ? -42.916 18.159 -36.460 1.00 48.27 1012 LEU A C 1
ATOM 7419 O O . LEU A 1 1014 ? -42.395 18.811 -37.372 1.00 52.02 1012 LEU A O 1
ATOM 7424 N N . ALA A 1 1015 ? -43.839 17.222 -36.691 1.00 44.23 1013 ALA A N 1
ATOM 7425 C CA . ALA A 1 1015 ? -44.261 16.918 -38.053 1.00 45.45 1013 ALA A CA 1
ATOM 7426 C C . ALA A 1 1015 ? -44.990 18.094 -38.692 1.00 51.11 1013 ALA A C 1
ATOM 7427 O O . ALA A 1 1015 ? -44.897 18.293 -39.909 1.00 62.33 1013 ALA A O 1
ATOM 7429 N N . ALA A 1 1016 ? -45.715 18.882 -37.893 1.00 44.82 1014 ALA A N 1
ATOM 7430 C CA . ALA A 1 1016 ? -46.370 20.080 -38.405 1.00 44.43 1014 ALA A CA 1
ATOM 7431 C C . ALA A 1 1016 ? -45.383 21.195 -38.726 1.00 55.55 1014 ALA A C 1
ATOM 7432 O O . ALA A 1 1016 ? -45.686 22.049 -39.566 1.00 56.64 1014 ALA A O 1
ATOM 7434 N N . GLN A 1 1017 ? -44.213 21.199 -38.085 1.00 58.62 1015 GLN A N 1
ATOM 7435 C CA . GLN A 1 1017 ? -43.210 22.221 -38.361 1.00 60.44 1015 GLN A CA 1
ATOM 7436 C C . GLN A 1 1017 ? -42.393 21.881 -39.600 1.00 60.49 1015 GLN A C 1
ATOM 7437 O O . GLN A 1 1017 ? -42.026 22.776 -40.369 1.00 62.07 1015 GLN A O 1
ATOM 7443 N N . LEU A 1 1018 ? -42.097 20.595 -39.810 1.00 59.67 1016 LEU A N 1
ATOM 7444 C CA . LEU A 1 1018 ? -41.361 20.195 -41.004 1.00 63.05 1016 LEU A CA 1
ATOM 7445 C C . LEU A 1 1018 ? -42.215 20.319 -42.259 1.00 70.10 1016 LEU A C 1
ATOM 7446 O O . LEU A 1 1018 ? -41.683 20.573 -43.346 1.00 69.08 1016 LEU A O 1
ATOM 7451 N N . SER A 1 1019 ? -43.534 20.146 -42.132 1.00 71.33 1017 SER A N 1
ATOM 7452 C CA . SER A 1 1019 ? -44.416 20.238 -43.290 1.00 71.35 1017 SER A CA 1
ATOM 7453 C C . SER A 1 1019 ? -44.486 21.649 -43.858 1.00 75.80 1017 SER A C 1
ATOM 7454 O O . SER A 1 1019 ? -44.832 21.814 -45.033 1.00 84.08 1017 SER A O 1
ATOM 7457 N N . ARG A 1 1020 ? -44.182 22.668 -43.053 1.00 69.68 1018 ARG A N 1
ATOM 7458 C CA . ARG A 1 1020 ? -44.070 24.027 -43.562 1.00 64.06 1018 ARG A CA 1
ATOM 7459 C C . ARG A 1 1020 ? -42.685 24.333 -44.111 1.00 61.13 1018 ARG A C 1
ATOM 7460 O O . ARG A 1 1020 ? -42.549 25.237 -44.943 1.00 63.76 1018 ARG A O 1
ATOM 7468 N N . GLN A 1 1021 ? -41.663 23.602 -43.672 1.00 64.88 1019 GLN A N 1
ATOM 7469 C CA . GLN A 1 1021 ? -40.301 23.782 -44.155 1.00 74.84 1019 GLN A CA 1
ATOM 7470 C C . GLN A 1 1021 ? -39.951 22.840 -45.300 1.00 76.77 1019 GLN A C 1
ATOM 7471 O O . GLN A 1 1021 ? -38.837 22.916 -45.827 1.00 75.19 1019 GLN A O 1
ATOM 7477 N N . VAL A 1 1022 ? -40.867 21.951 -45.687 1.00 79.85 1020 VAL A N 1
ATOM 7478 C CA . VAL A 1 1022 ? -40.691 21.061 -46.827 1.00 79.99 1020 VAL A CA 1
ATOM 7479 C C . VAL A 1 1022 ? -41.975 21.081 -47.644 1.00 86.74 1020 VAL A C 1
ATOM 7480 O O . VAL A 1 1022 ? -43.075 21.217 -47.100 1.00 90.07 1020 VAL A O 1
ATOM 7484 N N . ALA A 1 1023 ? -41.832 20.952 -48.965 1.00 89.08 1021 ALA A N 1
ATOM 7485 C CA . ALA A 1 1023 ? -43.002 20.880 -49.832 1.00 91.35 1021 ALA A CA 1
ATOM 7486 C C . ALA A 1 1023 ? -43.794 19.593 -49.635 1.00 95.07 1021 ALA A C 1
ATOM 7487 O O . ALA A 1 1023 ? -44.964 19.535 -50.027 1.00 96.65 1021 ALA A O 1
ATOM 7489 N N . ARG A 1 1024 ? -43.188 18.569 -49.040 1.00 91.67 1022 ARG A N 1
ATOM 7490 C CA . ARG A 1 1024 ? -43.858 17.297 -48.813 1.00 85.48 1022 ARG A CA 1
ATOM 7491 C C . ARG A 1 1024 ? -44.444 17.239 -47.407 1.00 77.41 1022 ARG A C 1
ATOM 7492 O O . ARG A 1 1024 ? -43.901 17.815 -46.460 1.00 77.28 1022 ARG A O 1
ATOM 7494 N N . GLN A 1 1025 ? -45.566 16.534 -47.283 1.00 68.04 1023 GLN A N 1
ATOM 7495 C CA . GLN A 1 1025 ? -46.230 16.394 -45.995 1.00 57.97 1023 GLN A CA 1
ATOM 7496 C C . GLN A 1 1025 ? -45.465 15.423 -45.102 1.00 60.02 1023 GLN A C 1
ATOM 7497 O O . GLN A 1 1025 ? -44.892 14.438 -45.575 1.00 61.29 1023 GLN A O 1
ATOM 7503 N N . VAL A 1 1026 ? -45.450 15.713 -43.802 1.00 59.31 1024 VAL A N 1
ATOM 7504 C CA . VAL A 1 1026 ? -44.827 14.851 -42.803 1.00 53.15 1024 VAL A CA 1
ATOM 7505 C C . VAL A 1 1026 ? -45.858 14.560 -41.722 1.00 51.20 1024 VAL A C 1
ATOM 7506 O O . VAL A 1 1026 ? -46.369 15.487 -41.082 1.00 46.68 1024 VAL A O 1
ATOM 7510 N N . THR A 1 1027 ? -46.170 13.260 -41.519 1.00 55.99 1025 THR A N 1
ATOM 7511 C CA . THR A 1 1027 ? -47.127 12.846 -40.505 1.00 51.42 1025 THR A CA 1
ATOM 7512 C C . THR A 1 1027 ? -46.412 12.530 -39.197 1.00 47.51 1025 THR A C 1
ATOM 7513 O O . THR A 1 1027 ? -45.276 12.044 -39.206 1.00 55.98 1025 THR A O 1
ATOM 7517 N N . PRO A 1 1028 ? -47.051 12.801 -38.056 1.00 38.11 1026 PRO A N 1
ATOM 7518 C CA . PRO A 1 1028 ? -46.424 12.461 -36.768 1.00 34.87 1026 PRO A CA 1
ATOM 7519 C C . PRO A 1 1028 ? -46.163 10.977 -36.593 1.00 38.37 1026 PRO A C 1
ATOM 7520 O O . PRO A 1 1028 ? -45.381 10.602 -35.711 1.00 37.68 1026 PRO A O 1
ATOM 7524 N N . GLY A 1 1029 ? -46.790 10.118 -37.402 1.00 44.84 1027 GLY A N 1
ATOM 7525 C CA . GLY A 1 1029 ? -46.484 8.701 -37.355 1.00 52.38 1027 GLY A CA 1
ATOM 7526 C C . GLY A 1 1029 ? -45.185 8.320 -38.029 1.00 58.35 1027 GLY A C 1
ATOM 7527 O O . GLY A 1 1029 ? -44.601 7.287 -37.684 1.00 57.11 1027 GLY A O 1
ATOM 7528 N N . GLN A 1 1030 ? -44.722 9.124 -38.991 1.00 63.49 1028 GLN A N 1
ATOM 7529 C CA . GLN A 1 1030 ? -43.399 8.898 -39.564 1.00 71.04 1028 GLN A CA 1
ATOM 7530 C C . GLN A 1 1030 ? -42.304 9.078 -38.522 1.00 64.66 1028 GLN A C 1
ATOM 7531 O O . GLN A 1 1030 ? -41.271 8.403 -38.587 1.00 66.24 1028 GLN A O 1
ATOM 7537 N N . VAL A 1 1031 ? -42.512 9.978 -37.560 1.00 56.28 1029 VAL A N 1
ATOM 7538 C CA . VAL A 1 1031 ? -41.548 10.156 -36.480 1.00 53.19 1029 VAL A CA 1
ATOM 7539 C C . VAL A 1 1031 ? -41.535 8.934 -35.569 1.00 59.77 1029 VAL A C 1
ATOM 7540 O O . VAL A 1 1031 ? -40.485 8.550 -35.039 1.00 62.40 1029 VAL A O 1
ATOM 7544 N N . MET A 1 1032 ? -42.697 8.301 -35.382 1.00 60.90 1030 MET A N 1
ATOM 7545 C CA . MET A 1 1032 ? -42.800 7.143 -34.500 1.00 60.37 1030 MET A CA 1
ATOM 7546 C C . MET A 1 1032 ? -41.903 6.005 -34.973 1.00 65.67 1030 MET A C 1
ATOM 7547 O O . MET A 1 1032 ? -41.057 5.507 -34.221 1.00 70.06 1030 MET A O 1
ATOM 7552 N N . VAL A 1 1033 ? -42.072 5.581 -36.228 1.00 68.75 1031 VAL A N 1
ATOM 7553 C CA . VAL A 1 1033 ? -41.355 4.409 -36.721 1.00 65.69 1031 VAL A CA 1
ATOM 7554 C C . VAL A 1 1033 ? -39.867 4.694 -36.880 1.00 67.02 1031 VAL A C 1
ATOM 7555 O O . VAL A 1 1033 ? -39.042 3.776 -36.800 1.00 69.53 1031 VAL A O 1
ATOM 7559 N N . ALA A 1 1034 ? -39.494 5.956 -37.097 1.00 64.95 1032 ALA A N 1
ATOM 7560 C CA . ALA A 1 1034 ? -38.098 6.332 -37.321 1.00 69.74 1032 ALA A CA 1
ATOM 7561 C C . ALA A 1 1034 ? -37.863 7.695 -36.680 1.00 71.01 1032 ALA A C 1
ATOM 7562 O O . ALA A 1 1034 ? -38.166 8.729 -37.282 1.00 76.25 1032 ALA A O 1
ATOM 7564 N N . SER A 1 1035 ? -37.318 7.691 -35.467 1.00 63.65 1033 SER A N 1
ATOM 7565 C CA . SER A 1 1035 ? -37.042 8.909 -34.710 1.00 59.67 1033 SER A CA 1
ATOM 7566 C C . SER A 1 1035 ? -35.530 9.125 -34.714 1.00 55.74 1033 SER A C 1
ATOM 7567 O O . SER A 1 1035 ? -34.816 8.636 -33.837 1.00 58.66 1033 SER A O 1
ATOM 7569 N N . THR A 1 1036 ? -35.052 9.869 -35.708 1.00 52.40 1034 THR A N 1
ATOM 7570 C CA . THR A 1 1036 ? -33.626 10.085 -35.913 1.00 58.21 1034 THR A CA 1
ATOM 7571 C C . THR A 1 1036 ? -33.451 11.167 -36.969 1.00 63.77 1034 THR A C 1
ATOM 7572 O O . THR A 1 1036 ? -34.244 11.248 -37.910 1.00 69.39 1034 THR A O 1
ATOM 7576 N N . VAL A 1 1037 ? -32.426 12.006 -36.792 1.00 67.83 1035 VAL A N 1
ATOM 7577 C CA . VAL A 1 1037 ? -32.149 13.071 -37.755 1.00 74.02 1035 VAL A CA 1
ATOM 7578 C C . VAL A 1 1037 ? -31.967 12.495 -39.155 1.00 79.19 1035 VAL A C 1
ATOM 7579 O O . VAL A 1 1037 ? -32.637 12.909 -40.109 1.00 87.13 1035 VAL A O 1
ATOM 7583 N N . ALA A 1 1038 ? -31.060 11.526 -39.299 1.00 76.78 1036 ALA A N 1
ATOM 7584 C CA . ALA A 1 1038 ? -30.741 10.975 -40.611 1.00 77.46 1036 ALA A CA 1
ATOM 7585 C C . ALA A 1 1038 ? -31.736 9.920 -41.078 1.00 72.20 1036 ALA A C 1
ATOM 7586 O O . ALA A 1 1038 ? -31.864 9.704 -42.288 1.00 72.98 1036 ALA A O 1
ATOM 7588 N N . LYS A 1 1039 ? -32.443 9.263 -40.156 1.00 66.71 1037 LYS A N 1
ATOM 7589 C CA . LYS A 1 1039 ? -33.381 8.216 -40.549 1.00 66.76 1037 LYS A CA 1
ATOM 7590 C C . LYS A 1 1039 ? -34.736 8.786 -40.945 1.00 70.54 1037 LYS A C 1
ATOM 7591 O O . LYS A 1 1039 ? -35.421 8.205 -41.794 1.00 71.95 1037 LYS A O 1
ATOM 7597 N N . LEU A 1 1040 ? -35.139 9.908 -40.347 1.00 72.67 1038 LEU A N 1
ATOM 7598 C CA . LEU A 1 1040 ? -36.345 10.597 -40.787 1.00 71.53 1038 LEU A CA 1
ATOM 7599 C C . LEU A 1 1040 ? -36.105 11.423 -42.044 1.00 74.86 1038 LEU A C 1
ATOM 7600 O O . LEU A 1 1040 ? -37.058 11.697 -42.783 1.00 78.82 1038 LEU A O 1
ATOM 7605 N N . ALA A 1 1041 ? -34.855 11.813 -42.307 1.00 71.57 1039 ALA A N 1
ATOM 7606 C CA . ALA A 1 1041 ? -34.546 12.536 -43.536 1.00 69.13 1039 ALA A CA 1
ATOM 7607 C C . ALA A 1 1041 ? -34.638 11.633 -44.760 1.00 77.32 1039 ALA A C 1
ATOM 7608 O O . ALA A 1 1041 ? -34.908 12.117 -45.865 1.00 85.74 1039 ALA A O 1
ATOM 7610 N N . THR A 1 1042 ? -34.415 10.328 -44.589 1.00 75.40 1040 THR A N 1
ATOM 7611 C CA . THR A 1 1042 ? -34.538 9.412 -45.718 1.00 80.56 1040 THR A CA 1
ATOM 7612 C C . THR A 1 1042 ? -35.994 9.188 -46.103 1.00 80.01 1040 THR A C 1
ATOM 7613 O O . THR A 1 1042 ? -36.285 8.864 -47.260 1.00 85.88 1040 THR A O 1
ATOM 7617 N N . ILE A 1 1043 ? -36.914 9.353 -45.159 1.00 69.91 1041 ILE A N 1
ATOM 7618 C CA . ILE A 1 1043 ? -38.333 9.178 -45.434 1.00 62.24 1041 ILE A CA 1
ATOM 7619 C C . ILE A 1 1043 ? -38.951 10.504 -45.857 1.00 58.94 1041 ILE A C 1
ATOM 7620 O O . ILE A 1 1043 ? -38.955 10.850 -47.038 1.00 59.61 1041 ILE A O 1
ATOM 7625 N N . MET A 1 1054 ? -52.943 5.115 -54.665 1.00 86.56 1052 MET A N 1
ATOM 7626 C CA . MET A 1 1054 ? -52.075 5.744 -55.653 1.00 83.75 1052 MET A CA 1
ATOM 7627 C C . MET A 1 1054 ? -51.124 4.725 -56.271 1.00 81.82 1052 MET A C 1
ATOM 7628 O O . MET A 1 1054 ? -49.908 4.914 -56.264 1.00 83.72 1052 MET A O 1
ATOM 7630 N N . GLY A 1 1055 ? -51.684 3.641 -56.801 1.00 76.23 1053 GLY A N 1
ATOM 7631 C CA . GLY A 1 1055 ? -50.860 2.627 -57.434 1.00 71.77 1053 GLY A CA 1
ATOM 7632 C C . GLY A 1 1055 ? -50.383 3.078 -58.803 1.00 70.03 1053 GLY A C 1
ATOM 7633 O O . GLY A 1 1055 ? -51.129 3.675 -59.581 1.00 70.62 1053 GLY A O 1
ATOM 7634 N N . PHE A 1 1056 ? -49.118 2.790 -59.095 1.00 68.93 1054 PHE A N 1
ATOM 7635 C CA . PHE A 1 1056 ? -48.509 3.172 -60.361 1.00 66.07 1054 PHE A CA 1
ATOM 7636 C C . PHE A 1 1056 ? -48.596 2.074 -61.413 1.00 68.69 1054 PHE A C 1
ATOM 7637 O O . PHE A 1 1056 ? -48.047 2.240 -62.506 1.00 73.37 1054 PHE A O 1
ATOM 7645 N N . GLU A 1 1057 ? -49.262 0.962 -61.112 1.00 69.96 1055 GLU A N 1
ATOM 7646 C CA . GLU A 1 1057 ? -49.330 -0.163 -62.032 1.00 76.43 1055 GLU A CA 1
ATOM 7647 C C . GLU A 1 1057 ? -50.384 0.085 -63.109 1.00 74.23 1055 GLU A C 1
ATOM 7648 O O . GLU A 1 1057 ? -51.035 1.132 -63.158 1.00 76.25 1055 GLU A O 1
ATOM 7654 N N . THR A 1 1058 ? -50.558 -0.910 -63.983 1.00 70.35 1056 THR A N 1
ATOM 7655 C CA . THR A 1 1058 ? -51.543 -0.801 -65.055 1.00 64.96 1056 THR A CA 1
ATOM 7656 C C . THR A 1 1058 ? -52.963 -0.782 -64.501 1.00 61.52 1056 THR A C 1
ATOM 7657 O O . THR A 1 1058 ? -53.813 -0.019 -64.978 1.00 55.11 1056 THR A O 1
ATOM 7661 N N . ILE A 1 1059 ? -53.236 -1.606 -63.494 1.00 64.33 1057 ILE A N 1
ATOM 7662 C CA . ILE A 1 1059 ? -54.559 -1.713 -62.893 1.00 58.76 1057 ILE A CA 1
ATOM 7663 C C . ILE A 1 1059 ? -54.545 -0.993 -61.554 1.00 64.50 1057 ILE A C 1
ATOM 7664 O O . ILE A 1 1059 ? -53.651 -1.217 -60.728 1.00 70.29 1057 ILE A O 1
ATOM 7669 N N . LEU A 1 1060 ? -55.529 -0.121 -61.340 1.00 62.19 1058 LEU A N 1
ATOM 7670 C CA . LEU A 1 1060 ? -55.667 0.596 -60.077 1.00 54.72 1058 LEU A CA 1
ATOM 7671 C C . LEU A 1 1060 ? -56.857 0.039 -59.310 1.00 53.84 1058 LEU A C 1
ATOM 7672 O O . LEU A 1 1060 ? -58.012 0.355 -59.640 1.00 56.44 1058 LEU A O 1
ATOM 7677 N N . PRO A 1 1061 ? -56.632 -0.804 -58.263 1.00 51.23 1059 PRO A N 1
ATOM 7678 C CA . PRO A 1 1061 ? -57.750 -1.370 -57.479 1.00 48.78 1059 PRO A CA 1
ATOM 7679 C C . PRO A 1 1061 ? -58.357 -0.362 -56.507 1.00 48.25 1059 PRO A C 1
ATOM 7680 O O . PRO A 1 1061 ? -58.083 -0.351 -55.309 1.00 51.45 1059 PRO A O 1
ATOM 7684 N N . LEU A 1 1062 ? -59.218 0.508 -57.046 1.00 48.69 1060 LEU A N 1
ATOM 7685 C CA . LEU A 1 1062 ? -59.829 1.560 -56.237 1.00 49.60 1060 LEU A CA 1
ATOM 7686 C C . LEU A 1 1062 ? -60.686 0.973 -55.122 1.00 39.04 1060 LEU A C 1
ATOM 7687 O O . LEU A 1 1062 ? -60.528 1.328 -53.947 1.00 32.31 1060 LEU A O 1
ATOM 7692 N N . ARG A 1 1063 ? -61.603 0.075 -55.471 1.00 33.99 1061 ARG A N 1
ATOM 7693 C CA . ARG A 1 1063 ? -62.429 -0.603 -54.478 1.00 38.47 1061 ARG A CA 1
ATOM 7694 C C . ARG A 1 1063 ? -62.800 -1.972 -55.021 1.00 38.79 1061 ARG A C 1
ATOM 7695 O O . ARG A 1 1063 ? -63.486 -2.068 -56.043 1.00 42.92 1061 ARG A O 1
ATOM 7703 N N . GLU A 1 1064 ? -62.346 -3.023 -54.343 1.00 35.67 1062 GLU A N 1
ATOM 7704 C CA . GLU A 1 1064 ? -62.626 -4.398 -54.738 1.00 49.20 1062 GLU A CA 1
ATOM 7705 C C . GLU A 1 1064 ? -63.819 -4.898 -53.932 1.00 57.75 1062 GLU A C 1
ATOM 7706 O O . GLU A 1 1064 ? -63.696 -5.168 -52.733 1.00 62.87 1062 GLU A O 1
ATOM 7708 N N . GLY A 1 1065 ? -64.964 -5.013 -54.587 1.00 59.41 1063 GLY A N 1
ATOM 7709 C CA . GLY A 1 1065 ? -66.180 -5.529 -53.984 1.00 60.50 1063 GLY A CA 1
ATOM 7710 C C . GLY A 1 1065 ? -66.429 -6.973 -54.361 1.00 65.65 1063 GLY A C 1
ATOM 7711 O O . GLY A 1 1065 ? -65.498 -7.781 -54.459 1.00 69.72 1063 GLY A O 1
ATOM 7712 N N . ASN A 1 1066 ? -67.699 -7.303 -54.587 1.00 67.80 1064 ASN A N 1
ATOM 7713 C CA . ASN A 1 1066 ? -68.107 -8.668 -54.898 1.00 73.84 1064 ASN A CA 1
ATOM 7714 C C . ASN A 1 1066 ? -68.831 -8.774 -56.230 1.00 75.98 1064 ASN A C 1
ATOM 7715 O O . ASN A 1 1066 ? -68.522 -9.667 -57.029 1.00 79.55 1064 ASN A O 1
ATOM 7720 N N . GLY A 1 1067 ? -69.785 -7.887 -56.497 1.00 69.05 1065 GLY A N 1
ATOM 7721 C CA . GLY A 1 1067 ? -70.614 -7.994 -57.673 1.00 64.00 1065 GLY A CA 1
ATOM 7722 C C . GLY A 1 1067 ? -69.991 -7.394 -58.917 1.00 56.11 1065 GLY A C 1
ATOM 7723 O O . GLY A 1 1067 ? -68.822 -7.633 -59.238 1.00 57.74 1065 GLY A O 1
ATOM 7724 N N . PRO A 1 1068 ? -70.774 -6.600 -59.645 1.00 53.31 1066 PRO A N 1
ATOM 7725 C CA . PRO A 1 1068 ? -70.306 -6.061 -60.927 1.00 55.49 1066 PRO A CA 1
ATOM 7726 C C . PRO A 1 1068 ? -69.148 -5.088 -60.754 1.00 50.42 1066 PRO A C 1
ATOM 7727 O O . PRO A 1 1068 ? -68.900 -4.549 -59.673 1.00 44.36 1066 PRO A O 1
ATOM 7731 N N . THR A 1 1069 ? -68.432 -4.871 -61.856 1.00 49.57 1067 THR A N 1
ATOM 7732 C CA . THR A 1 1069 ? -67.218 -4.065 -61.872 1.00 45.63 1067 THR A CA 1
ATOM 7733 C C . THR A 1 1069 ? -67.403 -2.886 -62.817 1.00 45.78 1067 THR A C 1
ATOM 7734 O O . THR A 1 1069 ? -67.737 -3.073 -63.992 1.00 47.78 1067 THR A O 1
ATOM 7738 N N . LEU A 1 1070 ? -67.178 -1.680 -62.302 1.00 54.90 1068 LEU A N 1
ATOM 7739 C CA . LEU A 1 1070 ? -67.230 -0.453 -63.086 1.00 53.74 1068 LEU A CA 1
ATOM 7740 C C . LEU A 1 1070 ? -65.807 -0.040 -63.442 1.00 52.12 1068 LEU A C 1
ATOM 7741 O O . LEU A 1 1070 ? -65.001 0.251 -62.551 1.00 51.24 1068 LEU A O 1
ATOM 7746 N N . PHE A 1 1071 ? -65.501 -0.016 -64.737 1.00 52.10 1069 PHE A N 1
ATOM 7747 C CA . PHE A 1 1071 ? -64.160 0.301 -65.212 1.00 50.63 1069 PHE A CA 1
ATOM 7748 C C . PHE A 1 1071 ? -64.062 1.789 -65.528 1.00 47.94 1069 PHE A C 1
ATOM 7749 O O . PHE A 1 1071 ? -64.806 2.303 -66.370 1.00 44.92 1069 PHE A O 1
ATOM 7757 N N . CYS A 1 1072 ? -63.144 2.475 -64.853 1.00 49.88 1070 CYS A N 1
ATOM 7758 C CA . CYS A 1 1072 ? -62.889 3.892 -65.066 1.00 53.57 1070 CYS A CA 1
ATOM 7759 C C . CYS A 1 1072 ? -61.586 4.051 -65.837 1.00 51.22 1070 CYS A C 1
ATOM 7760 O O . CYS A 1 1072 ? -60.556 3.496 -65.442 1.00 52.28 1070 CYS A O 1
ATOM 7763 N N . PHE A 1 1073 ? -61.630 4.804 -66.930 1.00 47.52 1071 PHE A N 1
ATOM 7764 C CA . PHE A 1 1073 ? -60.480 4.945 -67.809 1.00 43.61 1071 PHE A CA 1
ATOM 7765 C C . PHE A 1 1073 ? -59.709 6.222 -67.495 1.00 42.32 1071 PHE A C 1
ATOM 7766 O O . PHE A 1 1073 ? -60.285 7.241 -67.107 1.00 41.47 1071 PHE A O 1
ATOM 7774 N N . HIS A 1 1074 ? -58.392 6.146 -67.671 1.00 43.11 1072 HIS A N 1
ATOM 7775 C CA . HIS A 1 1074 ? -57.505 7.225 -67.269 1.00 46.62 1072 HIS A CA 1
ATOM 7776 C C . HIS A 1 1074 ? -57.671 8.439 -68.182 1.00 58.35 1072 HIS A C 1
ATOM 7777 O O . HIS A 1 1074 ? -57.986 8.300 -69.367 1.00 58.96 1072 HIS A O 1
ATOM 7784 N N . PRO A 1 1075 ? -57.471 9.646 -67.651 1.00 60.45 1073 PRO A N 1
ATOM 7785 C CA . PRO A 1 1075 ? -57.452 10.837 -68.511 1.00 61.71 1073 PRO A CA 1
ATOM 7786 C C . PRO A 1 1075 ? -56.102 11.044 -69.184 1.00 59.32 1073 PRO A C 1
ATOM 7787 O O . PRO A 1 1075 ? -55.309 10.104 -69.302 1.00 53.76 1073 PRO A O 1
ATOM 7791 N N . ALA A 1 1076 ? -55.832 12.276 -69.627 1.00 63.37 1074 ALA A N 1
ATOM 7792 C CA . ALA A 1 1076 ? -54.577 12.574 -70.309 1.00 61.58 1074 ALA A CA 1
ATOM 7793 C C . ALA A 1 1076 ? -53.359 12.413 -69.406 1.00 60.38 1074 ALA A C 1
ATOM 7794 O O . ALA A 1 1076 ? -52.255 12.191 -69.916 1.00 64.20 1074 ALA A O 1
ATOM 7796 N N . SER A 1 1077 ? -53.527 12.522 -68.086 1.00 52.91 1075 SER A N 1
ATOM 7797 C CA . SER A 1 1077 ? -52.407 12.280 -67.184 1.00 51.14 1075 SER A CA 1
ATOM 7798 C C . SER A 1 1077 ? -52.008 10.811 -67.169 1.00 54.59 1075 SER A C 1
ATOM 7799 O O . SER A 1 1077 ? -50.851 10.487 -66.881 1.00 55.58 1075 SER A O 1
ATOM 7802 N N . GLY A 1 1078 ? -52.947 9.917 -67.464 1.00 57.26 1076 GLY A N 1
ATOM 7803 C CA . GLY A 1 1078 ? -52.680 8.496 -67.431 1.00 58.23 1076 GLY A CA 1
ATOM 7804 C C . GLY A 1 1078 ? -52.861 7.843 -66.082 1.00 59.26 1076 GLY A C 1
ATOM 7805 O O . GLY A 1 1078 ? -52.227 6.814 -65.822 1.00 64.62 1076 GLY A O 1
ATOM 7806 N N . PHE A 1 1079 ? -53.697 8.406 -65.210 1.00 51.45 1077 PHE A N 1
ATOM 7807 C CA . PHE A 1 1079 ? -53.926 7.853 -63.880 1.00 48.13 1077 PHE A CA 1
ATOM 7808 C C . PHE A 1 1079 ? -55.372 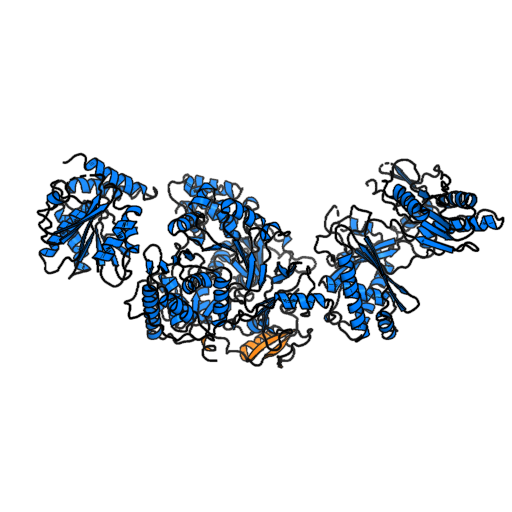8.088 -63.474 1.00 48.26 1077 PHE A C 1
ATOM 7809 O O . PHE A 1 1079 ? -55.874 9.211 -63.581 1.00 48.27 1077 PHE A O 1
ATOM 7817 N N . ALA A 1 1080 ? -56.031 7.029 -62.998 1.00 48.52 1078 ALA A N 1
ATOM 7818 C CA . ALA A 1 1080 ? -57.421 7.089 -62.558 1.00 49.06 1078 ALA A CA 1
ATOM 7819 C C . ALA A 1 1080 ? -57.557 7.467 -61.088 1.00 45.41 1078 ALA A C 1
ATOM 7820 O O . ALA A 1 1080 ? -58.531 7.063 -60.436 1.00 46.13 1078 ALA A O 1
ATOM 7822 N N . TRP A 1 1081 ? -56.606 8.234 -60.549 1.00 40.27 1079 TRP A N 1
ATOM 7823 C CA . TRP A 1 1081 ? -56.635 8.573 -59.130 1.00 36.72 1079 TRP A CA 1
ATOM 7824 C C . TRP A 1 1081 ? -57.837 9.438 -58.776 1.00 39.22 1079 TRP A C 1
ATOM 7825 O O . TRP A 1 1081 ? -58.347 9.357 -57.653 1.00 41.04 1079 TRP A O 1
ATOM 7836 N N . GLN A 1 1082 ? -58.302 10.271 -59.711 1.00 36.52 1080 GLN A N 1
ATOM 7837 C CA . GLN A 1 1082 ? -59.394 11.193 -59.421 1.00 34.33 1080 GLN A CA 1
ATOM 7838 C C . GLN A 1 1082 ? -60.744 10.501 -59.292 1.00 35.22 1080 GLN A C 1
ATOM 7839 O O . GLN A 1 1082 ? -61.711 11.149 -58.874 1.00 38.51 1080 GLN A O 1
ATOM 7845 N N . PHE A 1 1083 ? -60.838 9.217 -59.628 1.00 33.28 1081 PHE A N 1
ATOM 7846 C CA . PHE A 1 1083 ? -62.063 8.453 -59.437 1.00 42.51 1081 PHE A CA 1
ATOM 7847 C C . PHE A 1 1083 ? -62.191 7.891 -58.026 1.00 40.73 1081 PHE A C 1
ATOM 7848 O O . PHE A 1 1083 ? -63.037 7.023 -57.793 1.00 41.69 1081 PHE A O 1
ATOM 7856 N N . SER A 1 1084 ? -61.372 8.366 -57.084 1.00 39.24 1082 SER A N 1
ATOM 7857 C CA . SER A 1 1084 ? -61.488 7.912 -55.703 1.00 35.31 1082 SER A CA 1
ATOM 7858 C C . SER A 1 1084 ? -62.793 8.372 -55.067 1.00 33.73 1082 SER A C 1
ATOM 7859 O O . SER A 1 1084 ? -63.366 7.652 -54.243 1.00 30.57 1082 SER A O 1
ATOM 7862 N N . VAL A 1 1085 ? -63.280 9.559 -55.441 1.00 35.85 1083 VAL A N 1
ATOM 7863 C CA . VAL A 1 1085 ? -64.480 10.116 -54.820 1.00 35.91 1083 VAL A CA 1
ATOM 7864 C C . VAL A 1 1085 ? -65.770 9.538 -55.373 1.00 35.23 1083 VAL A C 1
ATOM 7865 O O . VAL A 1 1085 ? -66.844 9.815 -54.824 1.00 39.44 1083 VAL A O 1
ATOM 7869 N N . LEU A 1 1086 ? -65.706 8.745 -56.442 1.00 34.11 1084 LEU A N 1
ATOM 7870 C CA . LEU A 1 1086 ? -66.918 8.135 -56.978 1.00 35.19 1084 LEU A CA 1
ATOM 7871 C C . LEU A 1 1086 ? -67.370 6.939 -56.150 1.00 35.89 1084 LEU A C 1
ATOM 7872 O O . LEU A 1 1086 ? -68.567 6.627 -56.123 1.00 34.26 1084 LEU A O 1
ATOM 7877 N N . SER A 1 1087 ? -66.438 6.280 -55.457 1.00 38.94 1085 SER A N 1
ATOM 7878 C CA . SER A 1 1087 ? -66.733 4.989 -54.842 1.00 44.67 1085 SER A CA 1
ATOM 7879 C C . SER A 1 1087 ? -67.814 5.099 -53.773 1.00 42.68 1085 SER A C 1
ATOM 7880 O O . SER A 1 1087 ? -68.714 4.253 -53.706 1.00 41.56 1085 SER A O 1
ATOM 7883 N N . ARG A 1 1088 ? -67.746 6.131 -52.931 1.00 41.48 1086 ARG A N 1
ATOM 7884 C CA . ARG A 1 1088 ? -68.677 6.231 -51.812 1.00 45.35 1086 ARG A CA 1
ATOM 7885 C C . ARG A 1 1088 ? -70.123 6.405 -52.258 1.00 51.49 1086 ARG A C 1
ATOM 7886 O O . ARG A 1 1088 ? -71.037 6.104 -51.482 1.00 56.12 1086 ARG A O 1
ATOM 7894 N N . TYR A 1 1089 ? -70.353 6.880 -53.477 1.00 48.88 1087 TYR A N 1
ATOM 7895 C CA . TYR A 1 1089 ? -71.703 7.089 -53.979 1.00 43.39 1087 TYR A CA 1
ATOM 7896 C C . TYR A 1 1089 ? -72.289 5.859 -54.656 1.00 40.25 1087 TYR A C 1
ATOM 7897 O O . TYR A 1 1089 ? -73.390 5.943 -55.206 1.00 37.48 1087 TYR A O 1
ATOM 7906 N N . LEU A 1 1090 ? -71.593 4.727 -54.633 1.00 40.57 1088 LEU A N 1
ATOM 7907 C CA . LEU A 1 1090 ? -72.049 3.517 -55.298 1.00 41.79 1088 LEU A CA 1
ATOM 7908 C C . LEU A 1 1090 ? -72.459 2.461 -54.281 1.00 44.07 1088 LEU A C 1
ATOM 7909 O O . LEU A 1 1090 ? -72.062 2.498 -53.113 1.00 47.59 1088 LEU A O 1
ATOM 7914 N N . ASP A 1 1091 ? -73.270 1.517 -54.748 1.00 44.66 1089 ASP A N 1
ATOM 7915 C CA . ASP A 1 1091 ? -73.663 0.388 -53.919 1.00 45.32 1089 ASP A CA 1
ATOM 7916 C C . ASP A 1 1091 ? -72.416 -0.382 -53.495 1.00 40.89 1089 ASP A C 1
ATOM 7917 O O . ASP A 1 1091 ? -71.535 -0.630 -54.330 1.00 37.59 1089 ASP A O 1
ATOM 7922 N N . PRO A 1 1092 ? -72.294 -0.760 -52.219 1.00 37.90 1090 PRO A N 1
ATOM 7923 C CA . PRO A 1 1092 ? -71.042 -1.378 -51.745 1.00 35.78 1090 PRO A CA 1
ATOM 7924 C C . PRO A 1 1092 ? -70.680 -2.681 -52.440 1.00 41.08 1090 PRO A C 1
ATOM 7925 O O . PRO A 1 1092 ? -69.509 -3.080 -52.396 1.00 43.27 1090 PRO A O 1
ATOM 7929 N N . GLN A 1 1093 ? -71.638 -3.359 -53.075 1.00 38.54 1091 GLN A N 1
ATOM 7930 C CA . GLN A 1 1093 ? -71.318 -4.577 -53.807 1.00 45.11 1091 GLN A CA 1
ATOM 7931 C C . GLN A 1 1093 ? -70.500 -4.299 -55.062 1.00 49.58 1091 GLN A C 1
ATOM 7932 O O . GLN A 1 1093 ? -69.835 -5.209 -55.568 1.00 51.62 1091 GLN A O 1
ATOM 7938 N N . TRP A 1 1094 ? -70.526 -3.068 -55.565 1.00 43.31 1092 TRP A N 1
ATOM 7939 C CA . TRP A 1 1094 ? -69.860 -2.740 -56.818 1.00 40.80 1092 TRP A CA 1
ATOM 7940 C C . TRP A 1 1094 ? -68.351 -2.647 -56.629 1.00 39.03 1092 TRP A C 1
ATOM 7941 O O . TRP A 1 1094 ? -67.869 -1.948 -55.733 1.00 38.68 1092 TRP A O 1
ATOM 7952 N N . SER A 1 1095 ? -67.610 -3.353 -57.479 1.00 44.32 1093 SER A N 1
ATOM 7953 C CA . SER A 1 1095 ? -66.172 -3.158 -57.572 1.00 54.42 1093 SER A CA 1
ATOM 7954 C C . SER A 1 1095 ? -65.876 -1.981 -58.494 1.00 56.08 1093 SER A C 1
ATOM 7955 O O . SER A 1 1095 ? -66.677 -1.624 -59.361 1.00 51.64 1093 SER A O 1
ATOM 7958 N N . ILE A 1 1096 ? -64.714 -1.365 -58.287 1.00 57.66 1094 ILE A N 1
ATOM 7959 C CA . ILE A 1 1096 ? -64.285 -0.220 -59.083 1.00 53.12 1094 ILE A CA 1
ATOM 7960 C C . ILE A 1 1096 ? -62.817 -0.421 -59.432 1.00 56.83 1094 ILE A C 1
ATOM 7961 O O . ILE A 1 1096 ? -61.948 -0.326 -58.557 1.00 57.03 1094 ILE A O 1
ATOM 7966 N N . ILE A 1 1097 ? -62.540 -0.700 -60.701 1.00 54.75 1095 ILE A N 1
ATOM 7967 C CA . ILE A 1 1097 ? -61.188 -0.930 -61.191 1.00 51.21 1095 ILE A CA 1
ATOM 7968 C C . ILE A 1 1097 ? -60.905 0.106 -62.266 1.00 55.23 1095 ILE A C 1
ATOM 7969 O O . ILE A 1 1097 ? -61.469 0.042 -63.367 1.00 64.33 1095 ILE A O 1
ATOM 7974 N N . GLY A 1 1098 ? -60.043 1.066 -61.947 1.00 50.87 1096 GLY A N 1
ATOM 7975 C CA . GLY A 1 1098 ? -59.554 2.004 -62.936 1.00 49.72 1096 GLY A CA 1
ATOM 7976 C C . GLY A 1 1098 ? -58.271 1.485 -63.564 1.00 55.68 1096 GLY A C 1
ATOM 7977 O O . GLY A 1 1098 ? -57.390 0.974 -62.877 1.00 58.65 1096 GLY A O 1
ATOM 7978 N N . ILE A 1 1099 ? -58.188 1.608 -64.886 1.00 58.07 1097 ILE A N 1
ATOM 7979 C CA . ILE A 1 1099 ? -57.000 1.206 -65.627 1.00 56.86 1097 ILE A CA 1
ATOM 7980 C C . ILE A 1 1099 ? -56.318 2.456 -66.164 1.00 61.21 1097 ILE A C 1
ATOM 7981 O O . ILE A 1 1099 ? -56.964 3.464 -66.473 1.00 53.11 1097 ILE A O 1
ATOM 7986 N N . GLN A 1 1100 ? -54.993 2.386 -66.267 1.00 70.19 1098 GLN A N 1
ATOM 7987 C CA . GLN A 1 1100 ? -54.172 3.558 -66.521 1.00 70.63 1098 GLN A CA 1
ATOM 7988 C C . GLN A 1 1100 ? -53.009 3.174 -67.429 1.00 71.30 1098 GLN A C 1
ATOM 7989 O O . GLN A 1 1100 ? -52.891 2.028 -67.874 1.00 70.70 1098 GLN A O 1
ATOM 7995 N N . SER A 1 1101 ? -52.146 4.148 -67.709 1.00 69.28 1099 SER A N 1
ATOM 7996 C CA . SER A 1 1101 ? -51.007 3.967 -68.609 1.00 66.67 1099 SER A CA 1
ATOM 7997 C C . SER A 1 1101 ? -49.736 4.457 -67.927 1.00 67.42 1099 SER A C 1
ATOM 7998 O O . SER A 1 1101 ? -49.474 5.672 -67.896 1.00 70.11 1099 SER A O 1
ATOM 8001 N N . PRO A 1 1102 ? -48.923 3.553 -67.375 1.00 68.08 1100 PRO A N 1
ATOM 8002 C CA . PRO A 1 1102 ? -47.721 3.983 -66.645 1.00 70.54 1100 PRO A CA 1
ATOM 8003 C C . PRO A 1 1102 ? -46.483 4.144 -67.519 1.00 76.31 1100 PRO A C 1
ATOM 8004 O O . PRO A 1 1102 ? -46.557 4.060 -68.749 1.00 75.31 1100 PRO A O 1
ATOM 8008 N N . ARG A 1 1103 ? -45.342 4.391 -66.878 1.00 79.78 1101 ARG A N 1
ATOM 8009 C CA . ARG A 1 1103 ? -44.049 4.526 -67.552 1.00 78.32 1101 ARG A CA 1
ATOM 8010 C C . ARG A 1 1103 ? -42.917 3.920 -66.715 1.00 89.54 1101 ARG A C 1
ATOM 8011 O O . ARG A 1 1103 ? -42.958 3.971 -65.489 1.00 95.59 1101 ARG A O 1
ATOM 8019 N N . PRO A 1 1104 ? -41.898 3.342 -67.373 1.00 91.83 1102 PRO A N 1
ATOM 8020 C CA . PRO A 1 1104 ? -41.814 3.123 -68.818 1.00 94.52 1102 PRO A CA 1
ATOM 8021 C C . PRO A 1 1104 ? -42.615 1.895 -69.212 1.00 97.58 1102 PRO A C 1
ATOM 8022 O O . PRO A 1 1104 ? -43.260 1.306 -68.344 1.00 99.39 1102 PRO A O 1
ATOM 8026 N N . ASN A 1 1105 ? -42.564 1.517 -70.490 1.00 96.45 1103 ASN A N 1
ATOM 8027 C CA . ASN A 1 1105 ? -43.337 0.393 -71.014 1.00 92.34 1103 ASN A CA 1
ATOM 8028 C C . ASN A 1 1105 ? -44.825 0.589 -70.719 1.00 91.08 1103 ASN A C 1
ATOM 8029 O O . ASN A 1 1105 ? -45.448 -0.173 -69.980 1.00 97.83 1103 ASN A O 1
ATOM 8031 N N . GLY A 1 1106 ? -45.379 1.652 -71.298 1.00 82.55 1104 GLY A N 1
ATOM 8032 C CA . GLY A 1 1106 ? -46.765 1.996 -71.098 1.00 76.23 1104 GLY A CA 1
ATOM 8033 C C . GLY A 1 1106 ? -47.510 2.156 -72.406 1.00 80.42 1104 GLY A C 1
ATOM 8034 O O . GLY A 1 1106 ? -46.923 2.456 -73.450 1.00 85.43 1104 GLY A O 1
ATOM 8035 N N . PRO A 1 1107 ? -48.831 1.955 -72.370 1.00 79.12 1105 PRO A N 1
ATOM 8036 C CA . PRO A 1 1107 ? -49.614 1.985 -73.617 1.00 76.29 1105 PRO A CA 1
ATOM 8037 C C . PRO A 1 1107 ? -49.591 3.324 -74.335 1.00 70.55 1105 PRO A C 1
ATOM 8038 O O . PRO A 1 1107 ? -49.697 3.348 -75.566 1.00 69.37 1105 PRO A O 1
ATOM 8042 N N . MET A 1 1108 ? -49.451 4.441 -73.616 1.00 67.79 1106 MET A N 1
ATOM 8043 C CA . MET A 1 1108 ? -49.407 5.738 -74.285 1.00 66.20 1106 MET A CA 1
ATOM 8044 C C . MET A 1 1108 ? -48.024 6.049 -74.843 1.00 62.79 1106 MET A C 1
ATOM 8045 O O . MET A 1 1108 ? -47.910 6.766 -75.843 1.00 62.67 1106 MET A O 1
ATOM 8050 N N . GLN A 1 1109 ? -46.971 5.517 -74.221 1.00 58.39 1107 GLN A N 1
ATOM 8051 C CA . GLN A 1 1109 ? -45.613 5.765 -74.688 1.00 61.06 1107 GLN A CA 1
ATOM 8052 C C . GLN A 1 1109 ? -45.254 4.907 -75.895 1.00 73.26 1107 GLN A C 1
ATOM 8053 O O . GLN A 1 1109 ? -44.463 5.335 -76.743 1.00 82.12 1107 GLN A O 1
ATOM 8059 N N . THR A 1 1110 ? -45.834 3.712 -76.001 1.00 82.84 1108 THR A N 1
ATOM 8060 C CA . THR A 1 1110 ? -45.466 2.753 -77.033 1.00 83.05 1108 THR A CA 1
ATOM 8061 C C . THR A 1 1110 ? -46.389 2.774 -78.246 1.00 83.07 1108 THR A C 1
ATOM 8062 O O . THR A 1 1110 ? -46.033 2.198 -79.279 1.00 90.87 1108 THR A O 1
ATOM 8066 N N . ALA A 1 1111 ? -47.553 3.409 -78.152 1.00 74.30 1109 ALA A N 1
ATOM 8067 C CA . ALA A 1 1111 ? -48.532 3.378 -79.230 1.00 72.06 1109 ALA A CA 1
ATOM 8068 C C . ALA A 1 1111 ? -48.253 4.483 -80.240 1.00 75.02 1109 ALA A C 1
ATOM 8069 O O . ALA A 1 1111 ? -47.998 5.631 -79.863 1.00 77.12 1109 ALA A O 1
ATOM 8071 N N . ALA A 1 1112 ? -48.303 4.129 -81.525 1.00 77.85 1110 ALA A N 1
ATOM 8072 C CA . ALA A 1 1112 ? -48.261 5.117 -82.595 1.00 79.53 1110 ALA A CA 1
ATOM 8073 C C . ALA A 1 1112 ? -49.642 5.690 -82.884 1.00 86.91 1110 ALA A C 1
ATOM 8074 O O . ALA A 1 1112 ? -49.776 6.889 -83.150 1.00 92.99 1110 ALA A O 1
ATOM 8076 N N . ASN A 1 1113 ? -50.671 4.851 -82.828 1.00 90.56 1111 ASN A N 1
ATOM 8077 C CA . ASN A 1 1113 ? -52.055 5.248 -83.027 1.00 94.40 1111 ASN A CA 1
ATOM 8078 C C . ASN A 1 1113 ? -52.791 5.208 -81.695 1.00 90.63 1111 ASN A C 1
ATOM 8079 O O . ASN A 1 1113 ? -52.400 4.495 -80.767 1.00 91.03 1111 ASN A O 1
ATOM 8084 N N . LEU A 1 1114 ? -53.873 5.987 -81.607 1.00 88.37 1112 LEU A N 1
ATOM 8085 C CA . LEU A 1 1114 ? -54.736 5.909 -80.434 1.00 85.00 1112 LEU A CA 1
ATOM 8086 C C . LEU A 1 1114 ? -55.559 4.626 -80.421 1.00 90.09 1112 LEU A C 1
ATOM 8087 O O . LEU A 1 1114 ? -56.085 4.249 -79.369 1.00 85.75 1112 LEU A O 1
ATOM 8092 N N . ASP A 1 1115 ? -55.678 3.944 -81.561 1.00 96.61 1113 ASP A N 1
ATOM 8093 C CA . ASP A 1 1115 ? -56.323 2.638 -81.584 1.00 99.49 1113 ASP A CA 1
ATOM 8094 C C . ASP A 1 1115 ? -55.393 1.524 -81.124 1.00 92.43 1113 ASP A C 1
ATOM 8095 O O . ASP A 1 1115 ? -55.876 0.462 -80.718 1.00 93.24 1113 ASP A O 1
ATOM 8100 N N . GLU A 1 1116 ? -54.077 1.742 -81.178 1.00 84.57 1114 GLU A N 1
ATOM 8101 C CA . GLU A 1 1116 ? -53.147 0.757 -80.638 1.00 78.15 1114 GLU A CA 1
ATOM 8102 C C . GLU A 1 1116 ? -53.272 0.661 -79.123 1.00 74.26 1114 GLU A C 1
ATOM 8103 O O . GLU A 1 1116 ? -53.172 -0.432 -78.553 1.00 66.66 1114 GLU A O 1
ATOM 8105 N N . VAL A 1 1117 ? -53.498 1.793 -78.458 1.00 75.70 1115 VAL A N 1
ATOM 8106 C CA . VAL A 1 1117 ? -53.701 1.784 -77.013 1.00 76.27 1115 VAL A CA 1
ATOM 8107 C C . VAL A 1 1117 ? -55.154 1.467 -76.673 1.00 82.50 1115 VAL A C 1
ATOM 8108 O O . VAL A 1 1117 ? -55.434 0.785 -75.680 1.00 86.88 1115 VAL A O 1
ATOM 8112 N N . CYS A 1 1118 ? -56.099 1.941 -77.493 1.00 84.28 1116 CYS A N 1
ATOM 8113 C CA . CYS A 1 1118 ? -57.507 1.635 -77.259 1.00 84.09 1116 CYS A CA 1
ATOM 8114 C C . CYS A 1 1118 ? -57.774 0.138 -77.343 1.00 82.86 1116 CYS A C 1
ATOM 8115 O O . CYS A 1 1118 ? -58.651 -0.377 -76.639 1.00 76.52 1116 CYS A O 1
ATOM 8118 N N . GLU A 1 1119 ? -57.029 -0.574 -78.189 1.00 90.22 1117 GLU A N 1
ATOM 8119 C CA . GLU A 1 1119 ? -57.101 -2.027 -78.255 1.00 90.99 1117 GLU A CA 1
ATOM 8120 C C . GLU A 1 1119 ? -56.135 -2.708 -77.297 1.00 88.11 1117 GLU A C 1
ATOM 8121 O O . GLU A 1 1119 ? -56.212 -3.930 -77.129 1.00 96.73 1117 GLU A O 1
ATOM 8123 N N . ALA A 1 1120 ? -55.232 -1.953 -76.669 1.00 74.47 1118 ALA A N 1
ATOM 8124 C CA . ALA A 1 1120 ? -54.357 -2.495 -75.637 1.00 70.94 1118 ALA A CA 1
ATOM 8125 C C . ALA A 1 1120 ? -55.034 -2.558 -74.276 1.00 71.35 1118 ALA A C 1
ATOM 8126 O O . ALA A 1 1120 ? -54.738 -3.462 -73.485 1.00 70.94 1118 ALA A O 1
ATOM 8128 N N . HIS A 1 1121 ? -55.932 -1.614 -73.983 1.00 70.46 1119 HIS A N 1
ATOM 8129 C CA . HIS A 1 1121 ? -56.758 -1.706 -72.787 1.00 64.60 1119 HIS A CA 1
ATOM 8130 C C . HIS A 1 1121 ? -57.871 -2.729 -72.939 1.00 66.68 1119 HIS A C 1
ATOM 8131 O O . HIS A 1 1121 ? -58.397 -3.208 -71.927 1.00 62.42 1119 HIS A O 1
ATOM 8138 N N . LEU A 1 1122 ? -58.241 -3.070 -74.176 1.00 67.22 1120 LEU A N 1
ATOM 8139 C CA . LEU A 1 1122 ? -59.136 -4.195 -74.410 1.00 71.70 1120 LEU A CA 1
ATOM 8140 C C . LEU A 1 1122 ? -58.504 -5.525 -74.022 1.00 80.35 1120 LEU A C 1
ATOM 8141 O O . LEU A 1 1122 ? -59.225 -6.519 -73.899 1.00 80.18 1120 LEU A O 1
ATOM 8143 N N . ALA A 1 1123 ? -57.184 -5.566 -73.829 1.00 86.62 1121 ALA A N 1
ATOM 8144 C CA . ALA A 1 1123 ? -56.537 -6.775 -73.332 1.00 85.72 1121 ALA A CA 1
ATOM 8145 C C . ALA A 1 1123 ? -56.652 -6.882 -71.817 1.00 79.42 1121 ALA A C 1
ATOM 8146 O O . ALA A 1 1123 ? -56.874 -7.975 -71.284 1.00 80.53 1121 ALA A O 1
ATOM 8148 N N . THR A 1 1124 ? -56.503 -5.760 -71.108 1.00 72.34 1122 THR A N 1
ATOM 8149 C CA . THR A 1 1124 ? -56.624 -5.775 -69.655 1.00 71.39 1122 THR A CA 1
ATOM 8150 C C . THR A 1 1124 ? -58.077 -5.826 -69.202 1.00 77.84 1122 THR A C 1
ATOM 8151 O O . THR A 1 1124 ? -58.367 -6.360 -68.125 1.00 84.16 1122 THR A O 1
ATOM 8155 N N . LEU A 1 1125 ? -58.996 -5.280 -70.000 1.00 76.04 1123 LEU A N 1
ATOM 8156 C CA . LEU A 1 1125 ? -60.399 -5.251 -69.605 1.00 74.47 1123 LEU A CA 1
ATOM 8157 C C . LEU A 1 1125 ? -61.099 -6.568 -69.919 1.00 75.94 1123 LEU A C 1
ATOM 8158 O O . LEU A 1 1125 ? -61.917 -7.043 -69.123 1.00 68.77 1123 LEU A O 1
ATOM 8163 N N . LEU A 1 1126 ? -60.789 -7.174 -71.068 1.00 82.82 1124 LEU A N 1
ATOM 8164 C CA . LEU A 1 1126 ? -61.454 -8.410 -71.462 1.00 78.78 1124 LEU A CA 1
ATOM 8165 C C . LEU A 1 1126 ? -60.956 -9.622 -70.687 1.00 81.20 1124 LEU A C 1
ATOM 8166 O O . LEU A 1 1126 ? -61.683 -10.611 -70.584 1.00 87.01 1124 LEU A O 1
ATOM 8171 N N . GLU A 1 1127 ? -59.738 -9.581 -70.147 1.00 83.47 1125 GLU A N 1
ATOM 8172 C CA . GLU A 1 1127 ? -59.240 -10.742 -69.418 1.00 91.71 1125 GLU A CA 1
ATOM 8173 C C . GLU A 1 1127 ? -59.901 -10.877 -68.052 1.00 91.59 1125 GLU A C 1
ATOM 8174 O O . GLU A 1 1127 ? -60.062 -11.997 -67.551 1.00 100.37 1125 GLU A O 1
ATOM 8180 N N . GLN A 1 1128 ? -60.288 -9.759 -67.438 1.00 82.94 1126 GLN A N 1
ATOM 8181 C CA . GLN A 1 1128 ? -60.933 -9.770 -66.132 1.00 79.97 1126 GLN A CA 1
ATOM 8182 C C . GLN A 1 1128 ? -62.451 -9.825 -66.224 1.00 85.93 1126 GLN A C 1
ATOM 8183 O O . GLN A 1 1128 ? -63.109 -10.100 -65.214 1.00 85.21 1126 GLN A O 1
ATOM 8189 N N . GLN A 1 1129 ? -63.012 -9.548 -67.398 1.00 90.39 1127 GLN A N 1
ATOM 8190 C CA . GLN A 1 1129 ? -64.423 -9.799 -67.696 1.00 91.57 1127 GLN A CA 1
ATOM 8191 C C . GLN A 1 1129 ? -64.508 -10.342 -69.113 1.00 98.60 1127 GLN A C 1
ATOM 8192 O O . GLN A 1 1129 ? -64.871 -9.623 -70.052 1.00 103.90 1127 GLN A O 1
ATOM 8198 N N . PRO A 1 1130 ? -64.157 -11.619 -69.307 1.00 94.03 1128 PRO A N 1
ATOM 8199 C CA . PRO A 1 1130 ? -64.206 -12.198 -70.662 1.00 94.01 1128 PRO A CA 1
ATOM 8200 C C . PRO A 1 1130 ? -65.555 -12.029 -71.325 1.00 99.15 1128 PRO A C 1
ATOM 8201 O O . PRO A 1 1130 ? -65.636 -11.814 -72.541 1.00 101.38 1128 PRO A O 1
ATOM 8205 N N . HIS A 1 1131 ? -66.621 -12.100 -70.539 1.00 102.13 1129 HIS A N 1
ATOM 8206 C CA . HIS A 1 1131 ? -67.975 -11.884 -71.012 1.00 107.05 1129 HIS A CA 1
ATOM 8207 C C . HIS A 1 1131 ? -68.643 -10.863 -70.104 1.00 100.72 1129 HIS A C 1
ATOM 8208 O O . HIS A 1 1131 ? -68.411 -10.854 -68.891 1.00 96.02 1129 HIS A O 1
ATOM 8215 N N . GLY A 1 1132 ? -69.454 -9.994 -70.696 1.00 96.46 1130 GLY A N 1
ATOM 8216 C CA . GLY A 1 1132 ? -70.054 -8.890 -69.972 1.00 88.58 1130 GLY A CA 1
ATOM 8217 C C . GLY A 1 1132 ? -71.216 -9.259 -69.075 1.00 83.80 1130 GLY A C 1
ATOM 8218 O O . GLY A 1 1132 ? -71.279 -10.379 -68.567 1.00 67.45 1130 GLY A O 1
ATOM 8219 N N . PRO A 1 1133 ? -72.153 -8.319 -68.872 1.00 75.18 1131 PRO A N 1
ATOM 8220 C CA . PRO A 1 1133 ? -72.167 -6.953 -69.417 1.00 77.74 1131 PRO A CA 1
ATOM 8221 C C . PRO A 1 1133 ? -71.113 -6.019 -68.810 1.00 75.05 1131 PRO A C 1
ATOM 8222 O O . PRO A 1 1133 ? -70.502 -6.354 -67.793 1.00 64.08 1131 PRO A O 1
ATOM 8226 N N . TYR A 1 1134 ? -70.910 -4.858 -69.435 1.00 80.96 1132 TYR A N 1
ATOM 8227 C CA . TYR A 1 1134 ? -69.823 -3.953 -69.089 1.00 80.63 1132 TYR A CA 1
ATOM 8228 C C . TYR A 1 1134 ? -70.352 -2.594 -68.649 1.00 75.31 1132 TYR A C 1
ATOM 8229 O O . TYR A 1 1134 ? -71.407 -2.137 -69.102 1.00 73.66 1132 TYR A O 1
ATOM 8238 N N . TYR A 1 1135 ? -69.589 -1.950 -67.767 1.00 69.24 1133 TYR A N 1
ATOM 8239 C CA . TYR A 1 1135 ? -69.921 -0.641 -67.214 1.00 61.25 1133 TYR A CA 1
ATOM 8240 C C . TYR A 1 1135 ? -68.662 0.211 -67.282 1.00 61.86 1133 TYR A C 1
ATOM 8241 O O . TYR A 1 1135 ? -67.676 -0.080 -66.596 1.00 66.21 1133 TYR A O 1
ATOM 8250 N N . LEU A 1 1136 ? -68.692 1.255 -68.111 1.00 56.39 1134 LEU A N 1
ATOM 8251 C CA . LEU A 1 1136 ? -67.499 2.015 -68.456 1.00 49.94 1134 LEU A CA 1
ATOM 8252 C C . LEU A 1 1136 ? -67.726 3.503 -68.230 1.00 50.56 1134 LEU A C 1
ATOM 8253 O O . LEU A 1 1136 ? -68.796 4.035 -68.542 1.00 56.71 1134 LEU A O 1
ATOM 8258 N N . LEU A 1 1137 ? -66.703 4.169 -67.693 1.00 46.79 1135 LEU A N 1
ATOM 8259 C CA . LEU A 1 1137 ? -66.720 5.600 -67.419 1.00 45.66 1135 LEU A CA 1
ATOM 8260 C C . LEU A 1 1137 ? -65.410 6.203 -67.908 1.00 45.24 1135 LEU A C 1
ATOM 8261 O O . LEU A 1 1137 ? -64.352 5.576 -67.790 1.00 55.77 1135 LEU A O 1
ATOM 8266 N N . GLY A 1 1138 ? -65.476 7.419 -68.449 1.00 45.58 1136 GLY A N 1
ATOM 8267 C CA . GLY A 1 1138 ? -64.341 7.958 -69.176 1.00 45.75 1136 GLY A CA 1
ATOM 8268 C C . GLY A 1 1138 ? -63.700 9.231 -68.658 1.00 44.25 1136 GLY A C 1
ATOM 8269 O O . GLY A 1 1138 ? -62.583 9.197 -68.131 1.00 42.97 1136 GLY A O 1
ATOM 8270 N N . TYR A 1 1139 ? -64.397 10.357 -68.822 1.00 47.85 1137 TYR A N 1
ATOM 8271 C CA . TYR A 1 1139 ? -63.879 11.705 -68.587 1.00 58.06 1137 TYR A CA 1
ATOM 8272 C C . TYR A 1 1139 ? -62.758 12.077 -69.551 1.00 66.49 1137 TYR A C 1
ATOM 8273 O O . TYR A 1 1139 ? -61.651 11.532 -69.471 1.00 69.83 1137 TYR A O 1
ATOM 8282 N N . SER A 1 1140 ? -63.046 13.015 -70.457 1.00 69.81 1138 SER A N 1
ATOM 8283 C CA . SER A 1 1140 ? -62.060 13.654 -71.338 1.00 72.58 1138 SER A CA 1
ATOM 8284 C C . SER A 1 1140 ? -61.376 12.586 -72.184 1.00 75.85 1138 SER A C 1
ATOM 8285 O O . SER A 1 1140 ? -62.075 11.880 -72.931 1.00 86.34 1138 SER A O 1
ATOM 8288 N N . LEU A 1 1141 ? -60.049 12.435 -72.119 1.00 64.84 1139 LEU A N 1
ATOM 8289 C CA . LEU A 1 1141 ? -59.365 11.478 -72.984 1.00 58.45 1139 LEU A CA 1
ATOM 8290 C C . LEU A 1 1141 ? -59.829 10.055 -72.707 1.00 55.17 1139 LEU A C 1
ATOM 8291 O O . LEU A 1 1141 ? -59.937 9.239 -73.630 1.00 51.10 1139 LEU A O 1
ATOM 8296 N N . GLY A 1 1142 ? -60.107 9.738 -71.440 1.00 54.59 1140 GLY A N 1
ATOM 8297 C CA . GLY A 1 1142 ? -60.715 8.461 -71.115 1.00 55.81 1140 GLY A CA 1
ATOM 8298 C C . GLY A 1 1142 ? -62.111 8.294 -71.676 1.00 54.51 1140 GLY A C 1
ATOM 8299 O O . GLY A 1 1142 ? -62.567 7.158 -71.848 1.00 54.11 1140 GLY A O 1
ATOM 8300 N N . GLY A 1 1143 ? -62.802 9.400 -71.960 1.00 48.70 1141 GLY A N 1
ATOM 8301 C CA . GLY A 1 1143 ? -64.129 9.301 -72.547 1.00 53.25 1141 GLY A CA 1
ATOM 8302 C C . GLY A 1 1143 ? -64.090 8.778 -73.970 1.00 55.02 1141 GLY A C 1
ATOM 8303 O O . GLY A 1 1143 ? -64.808 7.835 -74.319 1.00 65.58 1141 GLY A O 1
ATOM 8304 N N . THR A 1 1144 ? -63.255 9.389 -74.816 1.00 53.82 1142 THR A N 1
ATOM 8305 C CA . THR A 1 1144 ? -63.045 8.853 -76.155 1.00 66.98 1142 THR A CA 1
ATOM 8306 C C . THR A 1 1144 ? -62.325 7.513 -76.125 1.00 70.94 1142 THR A C 1
ATOM 8307 O O . THR A 1 1144 ? -62.447 6.737 -77.079 1.00 85.77 1142 THR A O 1
ATOM 8311 N N . LEU A 1 1145 ? -61.581 7.227 -75.055 1.00 54.32 1143 LEU A N 1
ATOM 8312 C CA . LEU A 1 1145 ? -60.945 5.928 -74.892 1.00 54.51 1143 LEU A CA 1
ATOM 8313 C C . LEU A 1 1145 ? -61.937 4.842 -74.497 1.00 62.53 1143 LEU A C 1
ATOM 8314 O O . LEU A 1 1145 ? -61.672 3.661 -74.740 1.00 66.02 1143 LEU A O 1
ATOM 8319 N N . ALA A 1 1146 ? -63.066 5.215 -73.893 1.00 63.14 1144 ALA A N 1
ATOM 8320 C CA . ALA A 1 1146 ? -64.122 4.263 -73.570 1.00 64.34 1144 ALA A CA 1
ATOM 8321 C C . ALA A 1 1146 ? -65.113 4.103 -74.714 1.00 66.72 1144 ALA A C 1
ATOM 8322 O O . ALA A 1 1146 ? -65.538 2.982 -75.011 1.00 69.09 1144 ALA A O 1
ATOM 8324 N N . GLN A 1 1147 ? -65.486 5.207 -75.367 1.00 65.24 1145 GLN A N 1
ATOM 8325 C CA . GLN A 1 1147 ? -66.380 5.146 -76.516 1.00 65.74 1145 GLN A CA 1
ATOM 8326 C C . GLN A 1 1147 ? -65.764 4.414 -77.701 1.00 64.02 1145 GLN A C 1
ATOM 8327 O O . GLN A 1 1147 ? -66.487 4.093 -78.650 1.00 70.67 1145 GLN A O 1
ATOM 8329 N N . GLY A 1 1148 ? -64.460 4.153 -77.674 1.00 63.18 1146 GLY A N 1
ATOM 8330 C CA . GLY A 1 1148 ? -63.830 3.320 -78.679 1.00 75.60 1146 GLY A CA 1
ATOM 8331 C C . GLY A 1 1148 ? -63.831 1.862 -78.272 1.00 78.45 1146 GLY A C 1
ATOM 8332 O O . GLY A 1 1148 ? -63.937 0.966 -79.117 1.00 83.74 1146 GLY A O 1
ATOM 8333 N N . ILE A 1 1149 ? -63.705 1.615 -76.967 1.00 73.07 1147 ILE A N 1
ATOM 8334 C CA . ILE A 1 1149 ? -63.803 0.254 -76.453 1.00 70.66 1147 ILE A CA 1
ATOM 8335 C C . ILE A 1 1149 ? -65.258 -0.186 -76.380 1.00 70.85 1147 ILE A C 1
ATOM 8336 O O . ILE A 1 1149 ? -65.578 -1.351 -76.640 1.00 75.09 1147 ILE A O 1
ATOM 8341 N N . ALA A 1 1150 ? -66.164 0.737 -76.043 1.00 68.37 1148 ALA A N 1
ATOM 8342 C CA . ALA A 1 1150 ? -67.582 0.397 -75.993 1.00 72.22 1148 ALA A CA 1
ATOM 8343 C C . ALA A 1 1150 ? -68.092 -0.090 -77.342 1.00 82.29 1148 ALA A C 1
ATOM 8344 O O . ALA A 1 1150 ? -69.066 -0.848 -77.400 1.00 83.69 1148 ALA A O 1
ATOM 8346 N N . ALA A 1 1151 ? -67.455 0.332 -78.433 1.00 89.50 1149 ALA A N 1
ATOM 8347 C CA . ALA A 1 1151 ? -67.828 -0.139 -79.761 1.00 95.14 1149 ALA A CA 1
ATOM 8348 C C . ALA A 1 1151 ? -66.971 -1.306 -80.228 1.00 90.35 1149 ALA A C 1
ATOM 8349 O O . ALA A 1 1151 ? -67.459 -2.164 -80.973 1.00 97.40 1149 ALA A O 1
ATOM 8351 N N . ARG A 1 1152 ? -65.701 -1.353 -79.817 1.00 83.77 1150 ARG A N 1
ATOM 8352 C CA . ARG A 1 1152 ? -64.885 -2.531 -80.085 1.00 75.84 1150 ARG A CA 1
ATOM 8353 C C . ARG A 1 1152 ? -65.417 -3.758 -79.360 1.00 76.14 1150 ARG A C 1
ATOM 8354 O O . ARG A 1 1152 ? -65.148 -4.886 -79.788 1.00 83.28 1150 ARG A O 1
ATOM 8356 N N . LEU A 1 1153 ? -66.164 -3.562 -78.271 1.00 73.87 1151 LEU A N 1
ATOM 8357 C CA . LEU A 1 1153 ? -66.835 -4.671 -77.605 1.00 81.36 1151 LEU A CA 1
ATOM 8358 C C . LEU A 1 1153 ? -68.162 -5.012 -78.269 1.00 89.27 1151 LEU A C 1
ATOM 8359 O O . LEU A 1 1153 ? -68.623 -6.154 -78.169 1.00 90.78 1151 LEU A O 1
ATOM 8364 N N . ARG A 1 1154 ? -68.794 -4.046 -78.934 1.00 93.40 1152 ARG A N 1
ATOM 8365 C CA . ARG A 1 1154 ? -69.991 -4.334 -79.713 1.00 94.35 1152 ARG A CA 1
ATOM 8366 C C . ARG A 1 1154 ? -69.673 -5.019 -81.035 1.00 98.71 1152 ARG A C 1
ATOM 8367 O O . ARG A 1 1154 ? -70.601 -5.351 -81.780 1.00 102.55 1152 ARG A O 1
ATOM 8375 N N . ALA A 1 1155 ? -68.389 -5.226 -81.348 1.00 95.45 1153 ALA A N 1
ATOM 8376 C CA . ALA A 1 1155 ? -68.028 -6.217 -82.355 1.00 97.37 1153 ALA A CA 1
ATOM 8377 C C . ALA A 1 1155 ? -68.269 -7.624 -81.829 1.00 100.37 1153 ALA A C 1
ATOM 8378 O O . ALA A 1 1155 ? -68.625 -8.527 -82.595 1.00 109.02 1153 ALA A O 1
ATOM 8380 N N . ARG A 1 1156 ? -68.069 -7.821 -80.530 1.00 95.39 1154 ARG A N 1
ATOM 8381 C CA . ARG A 1 1156 ? -68.551 -8.985 -79.798 1.00 103.44 1154 ARG A CA 1
ATOM 8382 C C . ARG A 1 1156 ? -70.056 -8.726 -79.572 1.00 112.74 1154 ARG A C 1
ATOM 8383 O O . ARG A 1 1156 ? -70.513 -7.629 -79.887 1.00 116.15 1154 ARG A O 1
ATOM 8391 N N . GLY A 1 1157 ? -70.852 -9.659 -79.041 1.00 117.78 1155 GLY A N 1
ATOM 8392 C CA . GLY A 1 1157 ? -70.442 -10.869 -78.354 1.00 123.79 1155 GLY A CA 1
ATOM 8393 C C . GLY A 1 1157 ? -70.896 -10.695 -76.918 1.00 130.05 1155 GLY A C 1
ATOM 8394 O O . GLY A 1 1157 ? -71.275 -11.652 -76.242 1.00 134.03 1155 GLY A O 1
ATOM 8395 N N . GLU A 1 1158 ? -70.863 -9.441 -76.463 1.00 130.88 1156 GLU A N 1
ATOM 8396 C CA . GLU A 1 1158 ? -71.347 -9.057 -75.146 1.00 126.35 1156 GLU A CA 1
ATOM 8397 C C . GLU A 1 1158 ? -71.985 -7.676 -75.230 1.00 115.25 1156 GLU A C 1
ATOM 8398 O O . GLU A 1 1158 ? -71.778 -6.931 -76.191 1.00 109.33 1156 GLU A O 1
ATOM 8404 N N . GLN A 1 1159 ? -72.768 -7.342 -74.209 1.00 108.05 1157 GLN A N 1
ATOM 8405 C CA . GLN A 1 1159 ? -73.539 -6.108 -74.186 1.00 99.47 1157 GLN A CA 1
ATOM 8406 C C . GLN A 1 1159 ? -72.906 -5.086 -73.249 1.00 91.75 1157 GLN A C 1
ATOM 8407 O O . GLN A 1 1159 ? -72.313 -5.435 -72.226 1.00 87.16 1157 GLN A O 1
ATOM 8409 N N . VAL A 1 1160 ? -73.045 -3.814 -73.611 1.00 87.72 1158 VAL A N 1
ATOM 8410 C CA . VAL A 1 1160 ? -72.534 -2.699 -72.821 1.00 77.14 1158 VAL A CA 1
ATOM 8411 C C . VAL A 1 1160 ? -73.718 -2.053 -72.113 1.00 73.17 1158 VAL A C 1
ATOM 8412 O O . VAL A 1 1160 ? -74.559 -1.409 -72.749 1.00 74.66 1158 VAL A O 1
ATOM 8416 N N . ALA A 1 1161 ? -73.781 -2.212 -70.790 1.00 68.45 1159 ALA A N 1
ATOM 8417 C CA . ALA A 1 1161 ? -74.947 -1.752 -70.044 1.00 72.05 1159 ALA A CA 1
ATOM 8418 C C . ALA A 1 1161 ? -74.855 -0.273 -69.684 1.00 61.21 1159 ALA A C 1
ATOM 8419 O O . ALA A 1 1161 ? -75.870 0.432 -69.691 1.00 61.99 1159 ALA A O 1
ATOM 8421 N N . PHE A 1 1162 ? -73.658 0.215 -69.363 1.00 60.91 1160 PHE A N 1
ATOM 8422 C CA . PHE A 1 1162 ? -73.478 1.599 -68.946 1.00 63.33 1160 PHE A CA 1
ATOM 8423 C C . PHE A 1 1162 ? -72.210 2.165 -69.566 1.00 63.89 1160 PHE A C 1
ATOM 8424 O O . PHE A 1 1162 ? -71.126 1.598 -69.401 1.00 66.73 1160 PHE A O 1
ATOM 8432 N N . LEU A 1 1163 ? -72.355 3.281 -70.279 1.00 56.71 1161 LEU A N 1
ATOM 8433 C CA . LEU A 1 1163 ? -71.231 4.025 -70.840 1.00 56.02 1161 LEU A CA 1
ATOM 8434 C C . LEU A 1 1163 ? -71.386 5.484 -70.431 1.00 62.38 1161 LEU A C 1
ATOM 8435 O O . LEU A 1 1163 ? -72.255 6.190 -70.954 1.00 56.28 1161 LEU A O 1
ATOM 8437 N N . GLY A 1 1164 ? -70.559 5.930 -69.494 1.00 60.31 1162 GLY A N 1
ATOM 8438 C CA . GLY A 1 1164 ? -70.602 7.295 -68.992 1.00 54.19 1162 GLY A CA 1
ATOM 8439 C C . GLY A 1 1164 ? -69.420 8.099 -69.504 1.00 50.14 1162 GLY A C 1
ATOM 8440 O O . GLY A 1 1164 ? -68.295 7.595 -69.566 1.00 49.37 1162 GLY A O 1
ATOM 8441 N N . LEU A 1 1165 ? -69.685 9.353 -69.865 1.00 57.15 1163 LEU A N 1
ATOM 8442 C CA . LEU A 1 1165 ? -68.666 10.265 -70.373 1.00 60.64 1163 LEU A CA 1
ATOM 8443 C C . LEU A 1 1165 ? -68.767 11.576 -69.609 1.00 60.93 1163 LEU A C 1
ATOM 8444 O O . LEU A 1 1165 ? -69.839 12.189 -69.564 1.00 64.58 1163 LEU A O 1
ATOM 8449 N N . LEU A 1 1166 ? -67.657 12.003 -69.013 1.00 47.17 1164 LEU A N 1
ATOM 8450 C CA . LEU A 1 1166 ? -67.615 13.219 -68.204 1.00 46.02 1164 LEU A CA 1
ATOM 8451 C C . LEU A 1 1166 ? -67.044 14.347 -69.058 1.00 59.91 1164 LEU A C 1
ATOM 8452 O O . LEU A 1 1166 ? -65.825 14.497 -69.177 1.00 57.98 1164 LEU A O 1
ATOM 8457 N N . ASP A 1 1167 ? -67.941 15.136 -69.654 1.00 64.70 1165 ASP A N 1
ATOM 8458 C CA . ASP A 1 1167 ? -67.584 16.285 -70.491 1.00 72.64 1165 ASP A CA 1
ATOM 8459 C C . ASP A 1 1167 ? -66.594 15.896 -71.588 1.00 67.15 1165 ASP A C 1
ATOM 8460 O O . ASP A 1 1167 ? -65.614 16.595 -71.852 1.00 67.53 1165 ASP A O 1
ATOM 8465 N N . THR A 1 1168 ? -66.861 14.769 -72.239 1.00 62.42 1166 THR A N 1
ATOM 8466 C CA . THR A 1 1168 ? -66.022 14.282 -73.322 1.00 58.42 1166 THR A CA 1
ATOM 8467 C C . THR A 1 1168 ? -66.544 14.802 -74.654 1.00 65.22 1166 THR A C 1
ATOM 8468 O O . THR A 1 1168 ? -67.754 14.950 -74.846 1.00 68.75 1166 THR A O 1
ATOM 8472 N N . TRP A 1 1169 ? -65.625 15.089 -75.569 1.00 67.25 1167 TRP A N 1
ATOM 8473 C CA . TRP A 1 1169 ? -65.972 15.545 -76.903 1.00 65.99 1167 TRP A CA 1
ATOM 8474 C C . TRP A 1 1169 ? -65.301 14.666 -77.947 1.00 62.11 1167 TRP A C 1
ATOM 8475 O O . TRP A 1 1169 ? -64.197 14.161 -77.724 1.00 58.82 1167 TRP A O 1
ATOM 8486 N N . PRO A 1 1170 ? -65.958 14.455 -79.087 1.00 70.53 1168 PRO A N 1
ATOM 8487 C CA . PRO A 1 1170 ? -65.317 13.700 -80.158 1.00 72.90 1168 PRO A CA 1
ATOM 8488 C C . PRO A 1 1170 ? -64.113 14.450 -80.689 1.00 71.71 1168 PRO A C 1
ATOM 8489 O O . PRO A 1 1170 ? -64.088 15.694 -80.700 1.00 72.04 1168 PRO A O 1
ATOM 8493 N N . PRO A 1 1171 ? -63.079 13.727 -81.130 1.00 70.15 1169 PRO A N 1
ATOM 8494 C CA . PRO A 1 1171 ? -61.871 14.398 -81.641 1.00 73.56 1169 PRO A CA 1
ATOM 8495 C C . PRO A 1 1171 ? -62.099 15.172 -82.928 1.00 78.32 1169 PRO A C 1
ATOM 8496 O O . PRO A 1 1171 ? -61.219 15.948 -83.324 1.00 78.95 1169 PRO A O 1
ATOM 8500 N N . GLU A 1 1172 ? -63.244 14.995 -83.587 1.00 80.02 1170 GLU A N 1
ATOM 8501 C CA . GLU A 1 1172 ? -63.562 15.769 -84.779 1.00 81.64 1170 GLU A CA 1
ATOM 8502 C C . GLU A 1 1172 ? -64.082 17.162 -84.452 1.00 76.76 1170 GLU A C 1
ATOM 8503 O O . GLU A 1 1172 ? -64.307 17.954 -85.374 1.00 83.26 1170 GLU A O 1
ATOM 8509 N N . THR A 1 1173 ? -64.270 17.479 -83.175 1.00 70.69 1171 THR A N 1
ATOM 8510 C CA . THR A 1 1173 ? -64.743 18.796 -82.771 1.00 75.37 1171 THR A CA 1
ATOM 8511 C C . THR A 1 1173 ? -63.576 19.768 -82.628 1.00 71.31 1171 THR A C 1
ATOM 8512 O O . THR A 1 1173 ? -63.768 20.940 -82.308 1.00 68.96 1171 THR A O 1
ATOM 8516 N N . LEU A 1 1184 ? -53.192 20.513 -85.825 1.00 107.48 1182 LEU A N 1
ATOM 8517 C CA . LEU A 1 1184 ? -53.468 20.503 -84.392 1.00 104.90 1182 LEU A CA 1
ATOM 8518 C C . LEU A 1 1184 ? -54.386 21.660 -84.016 1.00 109.71 1182 LEU A C 1
ATOM 8519 O O . LEU A 1 1184 ? -54.263 22.761 -84.550 1.00 116.01 1182 LEU A O 1
ATOM 8524 N N . ASP A 1 1185 ? -55.302 21.402 -83.096 1.00 106.00 1183 ASP A N 1
ATOM 8525 C CA . ASP A 1 1185 ? -56.287 22.399 -82.687 1.00 100.53 1183 ASP A CA 1
ATOM 8526 C C . ASP A 1 1185 ? -55.771 23.217 -81.513 1.00 92.70 1183 ASP A C 1
ATOM 8527 O O . ASP A 1 1185 ? -55.285 22.639 -80.531 1.00 90.35 1183 ASP A O 1
ATOM 8532 N N . PRO A 1 1186 ? -55.875 24.561 -81.578 1.00 88.93 1184 PRO A N 1
ATOM 8533 C CA . PRO A 1 1186 ? -55.537 25.385 -80.410 1.00 82.28 1184 PRO A CA 1
ATOM 8534 C C . PRO A 1 1186 ? -56.683 25.461 -79.411 1.00 78.51 1184 PRO A C 1
ATOM 8535 O O . PRO A 1 1186 ? -57.720 24.821 -79.613 1.00 78.15 1184 PRO A O 1
ATOM 8539 N N . GLU A 1 1187 ? -56.511 26.235 -78.334 1.00 74.25 1185 GLU A N 1
ATOM 8540 C CA . GLU A 1 1187 ? -57.558 26.488 -77.344 1.00 76.57 1185 GLU A CA 1
ATOM 8541 C C . GLU A 1 1187 ? -57.948 25.233 -76.562 1.00 83.06 1185 GLU A C 1
ATOM 8542 O O . GLU A 1 1187 ? -58.359 25.331 -75.402 1.00 87.18 1185 GLU A O 1
ATOM 8544 N N . VAL A 1 1188 ? -57.836 24.053 -77.179 1.00 82.53 1186 VAL A N 1
ATOM 8545 C CA . VAL A 1 1188 ? -57.970 22.814 -76.421 1.00 73.75 1186 VAL A CA 1
ATOM 8546 C C . VAL A 1 1188 ? -56.663 22.449 -75.734 1.00 67.39 1186 VAL A C 1
ATOM 8547 O O . VAL A 1 1188 ? -56.670 21.656 -74.784 1.00 62.75 1186 VAL A O 1
ATOM 8551 N N . LEU A 1 1189 ? -55.540 23.008 -76.194 1.00 73.71 1187 LEU A N 1
ATOM 8552 C CA . LEU A 1 1189 ? -54.275 22.888 -75.481 1.00 74.74 1187 LEU A CA 1
ATOM 8553 C C . LEU A 1 1189 ? -54.242 23.749 -74.227 1.00 83.64 1187 LEU A C 1
ATOM 8554 O O . LEU A 1 1189 ? -53.529 23.409 -73.276 1.00 89.77 1187 LEU A O 1
ATOM 8559 N N . ALA A 1 1190 ? -54.997 24.851 -74.205 1.00 77.45 1188 ALA A N 1
ATOM 8560 C CA . ALA A 1 1190 ? -55.194 25.612 -72.979 1.00 65.83 1188 ALA A CA 1
ATOM 8561 C C . ALA A 1 1190 ? -56.116 24.898 -72.004 1.00 60.52 1188 ALA A C 1
ATOM 8562 O O . ALA A 1 1190 ? -56.018 25.134 -70.796 1.00 55.60 1188 ALA A O 1
ATOM 8564 N N . GLU A 1 1191 ? -57.002 24.033 -72.503 1.00 68.48 1189 GLU A N 1
ATOM 8565 C CA . GLU A 1 1191 ? -57.893 23.281 -71.628 1.00 66.69 1189 GLU A CA 1
ATOM 8566 C C . GLU A 1 1191 ? -57.166 22.115 -70.972 1.00 62.89 1189 GLU A C 1
ATOM 8567 O O . GLU A 1 1191 ? -57.205 21.963 -69.746 1.00 65.21 1189 GLU A O 1
ATOM 8569 N N . ILE A 1 1192 ? -56.492 21.280 -71.770 1.00 60.70 1190 ILE A N 1
ATOM 8570 C CA . ILE A 1 1192 ? -55.750 20.163 -71.197 1.00 58.81 1190 ILE A CA 1
ATOM 8571 C C . ILE A 1 1192 ? -54.572 20.651 -70.367 1.00 58.53 1190 ILE A C 1
ATOM 8572 O O . ILE A 1 1192 ? -54.094 19.922 -69.490 1.00 61.47 1190 ILE A O 1
ATOM 8577 N N . ASN A 1 1193 ? -54.086 21.869 -70.620 1.00 54.34 1191 ASN A N 1
ATOM 8578 C CA . ASN A 1 1193 ? -53.134 22.476 -69.699 1.00 53.49 1191 ASN A CA 1
ATOM 8579 C C . ASN A 1 1193 ? -53.779 22.711 -68.341 1.00 65.41 1191 ASN A C 1
ATOM 8580 O O . ASN A 1 1193 ? -53.169 22.441 -67.300 1.00 75.07 1191 ASN A O 1
ATOM 8585 N N . ARG A 1 1194 ? -55.021 23.207 -68.332 1.00 64.41 1192 ARG A N 1
ATOM 8586 C CA . ARG A 1 1194 ? -55.752 23.336 -67.077 1.00 59.65 1192 ARG A CA 1
ATOM 8587 C C . ARG A 1 1194 ? -56.013 21.976 -66.445 1.00 61.82 1192 ARG A C 1
ATOM 8588 O O . ARG A 1 1194 ? -56.109 21.871 -65.217 1.00 73.27 1192 ARG A O 1
ATOM 8596 N N . GLU A 1 1195 ? -56.132 20.925 -67.262 1.00 52.34 1193 GLU A N 1
ATOM 8597 C CA . GLU A 1 1195 ? -56.196 19.576 -66.710 1.00 50.82 1193 GLU A CA 1
ATOM 8598 C C . GLU A 1 1195 ? -54.876 19.190 -66.055 1.00 51.66 1193 GLU A C 1
ATOM 8599 O O . GLU A 1 1195 ? -54.865 18.548 -65.000 1.00 51.89 1193 GLU A O 1
ATOM 8605 N N . ARG A 1 1196 ? -53.751 19.575 -66.665 1.00 51.72 1194 ARG A N 1
ATOM 8606 C CA . ARG A 1 1196 ? -52.454 19.290 -66.059 1.00 53.49 1194 ARG A CA 1
ATOM 8607 C C . ARG A 1 1196 ? -52.223 20.151 -64.823 1.00 60.13 1194 ARG A C 1
ATOM 8608 O O . ARG A 1 1196 ? -51.644 19.685 -63.835 1.00 62.55 1194 ARG A O 1
ATOM 8616 N N . GLU A 1 1197 ? -52.669 21.409 -64.859 1.00 64.05 1195 GLU A N 1
ATOM 8617 C CA . GLU A 1 1197 ? -52.507 22.287 -63.704 1.00 66.40 1195 GLU A CA 1
ATOM 8618 C C . GLU A 1 1197 ? -53.309 21.778 -62.512 1.00 71.51 1195 GLU A C 1
ATOM 8619 O O . GLU A 1 1197 ? -52.800 21.718 -61.386 1.00 75.97 1195 GLU A O 1
ATOM 8625 N N . ALA A 1 1198 ? -54.568 21.396 -62.743 1.00 63.93 1196 ALA A N 1
ATOM 8626 C CA . ALA A 1 1198 ? -55.415 20.943 -61.644 1.00 54.64 1196 ALA A CA 1
ATOM 8627 C C . ALA A 1 1198 ? -54.982 19.579 -61.120 1.00 55.36 1196 ALA A C 1
ATOM 8628 O O . ALA A 1 1198 ? -55.087 19.319 -59.916 1.00 60.76 1196 ALA A O 1
ATOM 8630 N N . PHE A 1 1199 ? -54.498 18.701 -62.001 1.00 48.89 1197 PHE A N 1
ATOM 8631 C CA . PHE A 1 1199 ? -54.055 17.381 -61.564 1.00 40.55 1197 PHE A CA 1
ATOM 8632 C C . PHE A 1 1199 ? -52.823 17.478 -60.674 1.00 42.27 1197 PHE A C 1
ATOM 8633 O O . PHE A 1 1199 ? -52.713 16.756 -59.675 1.00 42.93 1197 PHE A O 1
ATOM 8641 N N . LEU A 1 1200 ? -51.889 18.367 -61.015 1.00 49.16 1198 LEU A N 1
ATOM 8642 C CA . LEU A 1 1200 ? -50.674 18.517 -60.223 1.00 54.50 1198 LEU A CA 1
ATOM 8643 C C . LEU A 1 1200 ? -50.928 19.251 -58.914 1.00 61.06 1198 LEU A C 1
ATOM 8644 O O . LEU A 1 1200 ? -50.210 19.025 -57.934 1.00 61.96 1198 LEU A O 1
ATOM 8649 N N . ALA A 1 1201 ? -51.936 20.127 -58.873 1.00 62.35 1199 ALA A N 1
ATOM 8650 C CA . ALA A 1 1201 ? -52.261 20.847 -57.648 1.00 57.90 1199 ALA A CA 1
ATOM 8651 C C . ALA A 1 1201 ? -52.927 19.963 -56.602 1.00 63.50 1199 ALA A C 1
ATOM 8652 O O . ALA A 1 1201 ? -53.013 20.371 -55.438 1.00 71.41 1199 ALA A O 1
ATOM 8654 N N . ALA A 1 1202 ? -53.400 18.777 -56.981 1.00 57.90 1200 ALA A N 1
ATOM 8655 C CA . ALA A 1 1202 ? -54.030 17.849 -56.054 1.00 55.49 1200 ALA A CA 1
ATOM 8656 C C . ALA A 1 1202 ? -53.068 16.794 -55.527 1.00 64.26 1200 ALA A C 1
ATOM 8657 O O . ALA A 1 1202 ? -53.477 15.942 -54.732 1.00 70.65 1200 ALA A O 1
ATOM 8659 N N . GLN A 1 1203 ? -51.807 16.824 -55.951 1.00 67.94 1201 GLN A N 1
ATOM 8660 C CA . GLN A 1 1203 ? -50.791 15.908 -55.453 1.00 77.10 1201 GLN A CA 1
ATOM 8661 C C . GLN A 1 1203 ? -50.015 16.481 -54.274 1.00 82.96 1201 GLN A C 1
ATOM 8662 O O . GLN A 1 1203 ? -49.022 15.878 -53.851 1.00 79.14 1201 GLN A O 1
ATOM 8668 N N . GLN A 1 1204 ? -50.441 17.630 -53.745 1.00 91.10 1202 GLN A N 1
ATOM 8669 C CA . GLN A 1 1204 ? -49.801 18.299 -52.612 1.00 94.39 1202 GLN A CA 1
ATOM 8670 C C . GLN A 1 1204 ? -48.339 18.640 -52.883 1.00 102.62 1202 GLN A C 1
ATOM 8671 O O . GLN A 1 1204 ? -47.585 18.933 -51.949 1.00 109.43 1202 GLN A O 1
ATOM 8673 N N . GLY A 1 1205 ? -47.925 18.618 -54.147 1.00 105.65 1203 GLY A N 1
ATOM 8674 C CA . GLY A 1 1205 ? -46.535 18.881 -54.483 1.00 110.25 1203 GLY A CA 1
ATOM 8675 C C . GLY A 1 1205 ? -45.568 17.883 -53.884 1.00 112.30 1203 GLY A C 1
ATOM 8676 O O . GLY A 1 1205 ? -44.449 18.255 -53.508 1.00 114.41 1203 GLY A O 1
ATOM 8677 N N . SER A 1 1206 ? -45.975 16.618 -53.783 1.00 110.77 1204 SER A N 1
ATOM 8678 C CA . SER A 1 1206 ? -45.133 15.597 -53.172 1.00 108.33 1204 SER A CA 1
ATOM 8679 C C . SER A 1 1206 ? -43.937 15.274 -54.058 1.00 110.33 1204 SER A C 1
ATOM 8680 O O . SER A 1 1206 ? -42.792 15.557 -53.691 1.00 116.63 1204 SER A O 1
ATOM 8683 N N . THR A 1 1207 ? -44.189 14.685 -55.222 1.00 99.99 1205 THR A N 1
ATOM 8684 C CA . THR A 1 1207 ? -43.113 14.326 -56.139 1.00 89.50 1205 THR A CA 1
ATOM 8685 C C . THR A 1 1207 ? -43.584 14.371 -57.587 1.00 84.27 1205 THR A C 1
ATOM 8686 O O . THR A 1 1207 ? -44.093 15.390 -58.052 1.00 79.98 1205 THR A O 1
ATOM 8690 N N . GLU A 1 1210 ? -37.593 14.372 -59.136 1.00 74.29 1208 GLU A N 1
ATOM 8691 C CA . GLU A 1 1210 ? -38.826 13.624 -58.918 1.00 73.84 1208 GLU A CA 1
ATOM 8692 C C . GLU A 1 1210 ? -39.046 12.592 -60.020 1.00 81.96 1208 GLU A C 1
ATOM 8693 O O . GLU A 1 1210 ? -38.676 12.813 -61.173 1.00 86.05 1208 GLU A O 1
ATOM 8695 N N . LEU A 1 1211 ? -39.647 11.459 -59.653 1.00 89.16 1209 LEU A N 1
ATOM 8696 C CA . LEU A 1 1211 ? -39.973 10.414 -60.615 1.00 95.97 1209 LEU A CA 1
ATOM 8697 C C . LEU A 1 1211 ? -41.241 10.721 -61.401 1.00 104.24 1209 LEU A C 1
ATOM 8698 O O . LEU A 1 1211 ? -41.531 10.024 -62.379 1.00 111.73 1209 LEU A O 1
ATOM 8703 N N . PHE A 1 1212 ? -41.988 11.761 -61.016 1.00 103.84 1210 PHE A N 1
ATOM 8704 C CA . PHE A 1 1212 ? -43.247 12.106 -61.669 1.00 98.07 1210 PHE A CA 1
ATOM 8705 C C . PHE A 1 1212 ? -43.065 13.015 -62.878 1.00 88.20 1210 PHE A C 1
ATOM 8706 O O . PHE A 1 1212 ? -43.947 13.828 -63.179 1.00 82.31 1210 PHE A O 1
ATOM 8714 N N . THR A 1 1213 ? -41.935 12.903 -63.578 1.00 80.01 1211 THR A N 1
ATOM 8715 C CA . THR A 1 1213 ? -41.908 13.335 -64.965 1.00 72.05 1211 THR A CA 1
ATOM 8716 C C . THR A 1 1213 ? -42.759 12.426 -65.839 1.00 74.59 1211 THR A C 1
ATOM 8717 O O . THR A 1 1213 ? -43.030 12.767 -66.995 1.00 82.12 1211 THR A O 1
ATOM 8721 N N . THR A 1 1214 ? -43.174 11.275 -65.301 1.00 74.36 1212 THR A N 1
ATOM 8722 C CA . THR A 1 1214 ? -44.150 10.421 -65.964 1.00 76.37 1212 THR A CA 1
ATOM 8723 C C . THR A 1 1214 ? -45.471 11.149 -66.183 1.00 74.22 1212 THR A C 1
ATOM 8724 O O . THR A 1 1214 ? -46.146 10.925 -67.196 1.00 79.89 1212 THR A O 1
ATOM 8728 N N . ILE A 1 1215 ? -45.857 12.024 -65.253 1.00 67.28 1213 ILE A N 1
ATOM 8729 C CA . ILE A 1 1215 ? -47.136 12.722 -65.364 1.00 55.31 1213 ILE A CA 1
ATOM 8730 C C . ILE A 1 1215 ? -47.130 13.663 -66.565 1.00 51.50 1213 ILE A C 1
ATOM 8731 O O . ILE A 1 1215 ? -47.968 13.551 -67.467 1.00 42.28 1213 ILE A O 1
ATOM 8736 N N . GLU A 1 1216 ? -46.186 14.610 -66.589 1.00 52.72 1214 GLU A N 1
ATOM 8737 C CA . GLU A 1 1216 ? -46.108 15.541 -67.712 1.00 59.48 1214 GLU A CA 1
ATOM 8738 C C . GLU A 1 1216 ? -45.718 14.840 -69.004 1.00 58.75 1214 GLU A C 1
ATOM 8739 O O . GLU A 1 1216 ? -46.084 15.303 -70.091 1.00 63.83 1214 GLU A O 1
ATOM 8745 N N . GLY A 1 1217 ? -44.965 13.741 -68.910 1.00 51.91 1215 GLY A N 1
ATOM 8746 C CA . GLY A 1 1217 ? -44.656 12.967 -70.100 1.00 54.23 1215 GLY A CA 1
ATOM 8747 C C . GLY A 1 1217 ? -45.898 12.407 -70.764 1.00 63.02 1215 GLY A C 1
ATOM 8748 O O . GLY A 1 1217 ? -46.006 12.402 -71.992 1.00 76.85 1215 GLY A O 1
ATOM 8749 N N . ASN A 1 1218 ? -46.861 11.945 -69.961 1.00 63.82 1216 ASN A N 1
ATOM 8750 C CA . ASN A 1 1218 ? -48.070 11.353 -70.528 1.00 59.16 1216 ASN A CA 1
ATOM 8751 C C . ASN A 1 1218 ? -48.899 12.391 -71.272 1.00 56.32 1216 ASN A C 1
ATOM 8752 O O . ASN A 1 1218 ? -49.493 12.090 -72.314 1.00 62.68 1216 ASN A O 1
ATOM 8757 N N . TYR A 1 1219 ? -48.961 13.618 -70.746 1.00 51.52 1217 TYR A N 1
ATOM 8758 C CA . TYR A 1 1219 ? -49.642 14.694 -71.457 1.00 50.96 1217 TYR A CA 1
ATOM 8759 C C . TYR A 1 1219 ? -48.980 14.967 -72.801 1.00 53.10 1217 TYR A C 1
ATOM 8760 O O . TYR A 1 1219 ? -49.665 15.219 -73.799 1.00 50.45 1217 TYR A O 1
ATOM 8769 N N . ALA A 1 1220 ? -47.646 14.909 -72.850 1.00 63.08 1218 ALA A N 1
ATOM 8770 C CA . ALA A 1 1220 ? -46.944 15.143 -74.108 1.00 71.53 1218 ALA A CA 1
ATOM 8771 C C . ALA A 1 1220 ? -47.226 14.032 -75.112 1.00 77.89 1218 ALA A C 1
ATOM 8772 O O . ALA A 1 1220 ? -47.359 14.294 -76.313 1.00 83.38 1218 ALA A O 1
ATOM 8774 N N . ASP A 1 1221 ? -47.319 12.786 -74.643 1.00 76.82 1219 ASP A N 1
ATOM 8775 C CA . ASP A 1 1221 ? -47.711 11.686 -75.514 1.00 79.91 1219 ASP A CA 1
ATOM 8776 C C . ASP A 1 1221 ? -49.218 11.595 -75.706 1.00 75.34 1219 ASP A C 1
ATOM 8777 O O . ASP A 1 1221 ? -49.672 10.805 -76.541 1.00 80.05 1219 ASP A O 1
ATOM 8782 N N . ALA A 1 1222 ? -49.999 12.379 -74.958 1.00 64.53 1220 ALA A N 1
ATOM 8783 C CA . ALA A 1 1222 ? -51.438 12.442 -75.190 1.00 65.61 1220 ALA A CA 1
ATOM 8784 C C . ALA A 1 1222 ? -51.775 13.421 -76.305 1.00 62.10 1220 ALA A C 1
ATOM 8785 O O . ALA A 1 1222 ? -52.661 13.150 -77.125 1.00 71.16 1220 ALA A O 1
ATOM 8787 N N . VAL A 1 1223 ? -51.081 14.561 -76.346 1.00 52.35 1221 VAL A N 1
ATOM 8788 C CA . VAL A 1 1223 ? -51.352 15.572 -77.366 1.00 53.81 1221 VAL A CA 1
ATOM 8789 C C . VAL A 1 1223 ? -51.107 15.002 -78.756 1.00 62.93 1221 VAL A C 1
ATOM 8790 O O . VAL A 1 1223 ? -51.924 15.170 -79.669 1.00 64.99 1221 VAL A O 1
ATOM 8794 N N . ARG A 1 1224 ? -49.978 14.313 -78.937 1.00 56.92 1222 ARG A N 1
ATOM 8795 C CA . ARG A 1 1224 ? -49.673 13.726 -80.236 1.00 59.47 1222 ARG A CA 1
ATOM 8796 C C . ARG A 1 1224 ? -50.571 12.540 -80.560 1.00 63.69 1222 ARG A C 1
ATOM 8797 O O . ARG A 1 1224 ? -50.664 12.153 -81.730 1.00 71.65 1222 ARG A O 1
ATOM 8805 N N . LEU A 1 1225 ? -51.232 11.958 -79.558 1.00 58.58 1223 LEU A N 1
ATOM 8806 C CA . LEU A 1 1225 ? -52.182 10.878 -79.793 1.00 67.08 1223 LEU A CA 1
ATOM 8807 C C . LEU A 1 1225 ? -53.571 11.378 -80.165 1.00 70.40 1223 LEU A C 1
ATOM 8808 O O . LEU A 1 1225 ? -54.334 10.635 -80.792 1.00 72.78 1223 LEU A O 1
ATOM 8813 N N . LEU A 1 1226 ? -53.915 12.616 -79.799 1.00 71.40 1224 LEU A N 1
ATOM 8814 C CA . LEU A 1 1226 ? -55.221 13.187 -80.111 1.00 69.27 1224 LEU A CA 1
ATOM 8815 C C . LEU A 1 1226 ? -55.313 13.750 -81.521 1.00 70.79 1224 LEU A C 1
ATOM 8816 O O . LEU A 1 1226 ? -56.401 14.169 -81.929 1.00 69.85 1224 LEU A O 1
ATOM 8821 N N . THR A 1 1227 ? -54.215 13.787 -82.265 1.00 75.82 1225 THR A N 1
ATOM 8822 C CA . THR A 1 1227 ? -54.214 14.377 -83.596 1.00 82.13 1225 THR A CA 1
ATOM 8823 C C . THR A 1 1227 ? -54.472 13.365 -84.706 1.00 89.20 1225 THR A C 1
ATOM 8824 O O . THR A 1 1227 ? -54.512 13.755 -85.877 1.00 93.91 1225 THR A O 1
ATOM 8828 N N . THR A 1 1228 ? -54.635 12.085 -84.375 1.00 96.05 1226 THR A N 1
ATOM 8829 C CA . THR A 1 1228 ? -54.904 11.030 -85.347 1.00 100.81 1226 THR A CA 1
ATOM 8830 C C . THR A 1 1228 ? -56.078 10.183 -84.892 1.00 104.03 1226 THR A C 1
ATOM 8831 O O . THR A 1 1228 ? -56.104 8.964 -85.086 1.00 111.76 1226 THR A O 1
ATOM 8835 N N . ALA A 1 1229 ? -57.068 10.816 -84.275 1.00 94.69 1227 ALA A N 1
ATOM 8836 C CA . ALA A 1 1229 ? -58.166 10.103 -83.643 1.00 91.36 1227 ALA A CA 1
ATOM 8837 C C . ALA A 1 1229 ? -59.413 10.117 -84.521 1.00 99.59 1227 ALA A C 1
ATOM 8838 O O . ALA A 1 1229 ? -59.593 10.986 -85.379 1.00 105.27 1227 ALA A O 1
ATOM 8840 N N . HIS A 1 1230 ? -60.280 9.132 -84.285 1.00 97.96 1228 HIS A N 1
ATOM 8841 C CA . HIS A 1 1230 ? -61.443 8.891 -85.139 1.00 95.35 1228 HIS A CA 1
ATOM 8842 C C . HIS A 1 1230 ? -62.525 8.203 -84.318 1.00 94.09 1228 HIS A C 1
ATOM 8843 O O . HIS A 1 1230 ? -62.271 7.146 -83.727 1.00 93.75 1228 HIS A O 1
ATOM 8845 N N . SER A 1 1231 ? -63.724 8.792 -84.295 1.00 94.63 1229 SER A N 1
ATOM 8846 C CA . SER A 1 1231 ? -64.837 8.310 -83.483 1.00 93.99 1229 SER A CA 1
ATOM 8847 C C . SER A 1 1231 ? -65.563 7.159 -84.171 1.00 98.95 1229 SER A C 1
ATOM 8848 O O . SER A 1 1231 ? -65.896 7.245 -85.356 1.00 100.07 1229 SER A O 1
ATOM 8851 N N . VAL A 1 1232 ? -65.830 6.100 -83.413 1.00 100.20 1230 VAL A N 1
ATOM 8852 C CA . VAL A 1 1232 ? -66.445 4.873 -83.917 1.00 102.15 1230 VAL A CA 1
ATOM 8853 C C . VAL A 1 1232 ? -67.956 4.911 -83.693 1.00 108.40 1230 VAL A C 1
ATOM 8854 O O . VAL A 1 1232 ? -68.434 5.708 -82.874 1.00 107.53 1230 VAL A O 1
ATOM 8858 N N . PRO A 1 1233 ? -68.752 4.065 -84.391 1.00 115.76 1231 PRO A N 1
ATOM 8859 C CA . PRO A 1 1233 ? -70.218 4.210 -84.344 1.00 114.19 1231 PRO A CA 1
ATOM 8860 C C . PRO A 1 1233 ? -70.851 4.087 -82.964 1.00 100.17 1231 PRO A C 1
ATOM 8861 O O . PRO A 1 1233 ? -71.350 5.085 -82.439 1.00 93.02 1231 PRO A O 1
ATOM 8865 N N . PHE A 1 1234 ? -70.862 2.885 -82.381 1.00 96.14 1232 PHE A N 1
ATOM 8866 C CA . PHE A 1 1234 ? -71.550 2.614 -81.117 1.00 88.83 1232 PHE A CA 1
ATOM 8867 C C . PHE A 1 1234 ? -73.010 3.056 -81.162 1.00 89.61 1232 PHE A C 1
ATOM 8868 O O . PHE A 1 1234 ? -73.333 4.196 -80.812 1.00 82.45 1232 PHE A O 1
ATOM 8876 N N . ASP A 1 1235 ? -73.902 2.157 -81.574 1.00 99.96 1233 ASP A N 1
ATOM 8877 C CA . ASP A 1 1235 ? -75.306 2.506 -81.754 1.00 103.31 1233 ASP A CA 1
ATOM 8878 C C . ASP A 1 1235 ? -76.085 2.577 -80.448 1.00 100.61 1233 ASP A C 1
ATOM 8879 O O . ASP A 1 1235 ? -77.243 3.007 -80.461 1.00 102.26 1233 ASP A O 1
ATOM 8881 N N . GLY A 1 1236 ? -75.489 2.180 -79.331 1.00 98.60 1234 GLY A N 1
ATOM 8882 C CA . GLY A 1 1236 ? -76.223 2.002 -78.096 1.00 95.52 1234 GLY A CA 1
ATOM 8883 C C . GLY A 1 1236 ? -76.498 3.293 -77.350 1.00 90.51 1234 GLY A C 1
ATOM 8884 O O . GLY A 1 1236 ? -76.467 4.393 -77.907 1.00 91.82 1234 GLY A O 1
ATOM 8885 N N . LYS A 1 1237 ? -76.779 3.142 -76.057 1.00 85.13 1235 LYS A N 1
ATOM 8886 C CA . LYS A 1 1237 ? -77.125 4.253 -75.180 1.00 79.91 1235 LYS A CA 1
ATOM 8887 C C . LYS A 1 1237 ? -75.957 4.558 -74.254 1.00 79.60 1235 LYS A C 1
ATOM 8888 O O . LYS A 1 1237 ? -75.349 3.641 -73.693 1.00 78.95 1235 LYS A O 1
ATOM 8890 N N . ALA A 1 1238 ? -75.648 5.844 -74.099 1.00 79.01 1236 ALA A N 1
ATOM 8891 C CA . ALA A 1 1238 ? -74.569 6.286 -73.227 1.00 73.95 1236 ALA A CA 1
ATOM 8892 C C . ALA A 1 1238 ? -75.035 7.482 -72.408 1.00 69.22 1236 ALA A C 1
ATOM 8893 O O . ALA A 1 1238 ? -75.980 8.186 -72.776 1.00 67.62 1236 ALA A O 1
ATOM 8895 N N . THR A 1 1239 ? -74.355 7.707 -71.286 1.00 62.11 1237 THR A N 1
ATOM 8896 C CA . THR A 1 1239 ? -74.693 8.773 -70.352 1.00 60.97 1237 THR A CA 1
ATOM 8897 C C . THR A 1 1239 ? -73.661 9.888 -70.450 1.00 60.05 1237 THR A C 1
ATOM 8898 O O . THR A 1 1239 ? -72.453 9.626 -70.449 1.00 54.70 1237 THR A O 1
ATOM 8902 N N . LEU A 1 1240 ? -74.139 11.127 -70.533 1.00 63.64 1238 LEU A N 1
ATOM 8903 C CA . LEU A 1 1240 ? -73.289 12.294 -70.714 1.00 64.55 1238 LEU A CA 1
ATOM 8904 C C . LEU A 1 1240 ? -73.451 13.255 -69.545 1.00 65.46 1238 LEU A C 1
ATOM 8905 O O . LEU A 1 1240 ? -74.571 13.533 -69.106 1.00 68.02 1238 LEU A O 1
ATOM 8910 N N . PHE A 1 1241 ? -72.323 13.757 -69.048 1.00 67.40 1239 PHE A N 1
ATOM 8911 C CA . PHE A 1 1241 ? -72.287 14.794 -68.024 1.00 75.55 1239 PHE A CA 1
ATOM 8912 C C . PHE A 1 1241 ? -71.568 15.998 -68.612 1.00 81.74 1239 PHE A C 1
ATOM 8913 O O . PHE A 1 1241 ? -70.381 15.913 -68.945 1.00 93.31 1239 PHE A O 1
ATOM 8921 N N . VAL A 1 1242 ? -72.285 17.111 -68.745 1.00 70.75 1240 VAL A N 1
ATOM 8922 C CA . VAL A 1 1242 ? -71.812 18.278 -69.481 1.00 63.38 1240 VAL A CA 1
ATOM 8923 C C . VAL A 1 1242 ? -71.618 19.440 -68.518 1.00 66.21 1240 VAL A C 1
ATOM 8924 O O . VAL A 1 1242 ? -72.409 19.629 -67.585 1.00 69.04 1240 VAL A O 1
ATOM 8928 N N . ALA A 1 1243 ? -70.562 20.218 -68.749 1.00 63.48 1241 ALA A N 1
ATOM 8929 C CA . ALA A 1 1243 ? -70.292 21.428 -67.984 1.00 64.66 1241 ALA A CA 1
ATOM 8930 C C . ALA A 1 1243 ? -70.964 22.610 -68.673 1.00 74.06 1241 ALA A C 1
ATOM 8931 O O . ALA A 1 1243 ? -70.662 22.912 -69.833 1.00 78.73 1241 ALA A O 1
ATOM 8933 N N . GLU A 1 1244 ? -71.871 23.278 -67.956 1.00 74.54 1242 GLU A N 1
ATOM 8934 C CA . GLU A 1 1244 ? -72.663 24.339 -68.571 1.00 74.43 1242 GLU A CA 1
ATOM 8935 C C . GLU A 1 1244 ? -71.839 25.594 -68.828 1.00 70.41 1242 GLU A C 1
ATOM 8936 O O . GLU A 1 1244 ? -72.166 26.369 -69.733 1.00 67.84 1242 GLU A O 1
ATOM 8938 N N . ARG A 1 1245 ? -70.779 25.814 -68.053 1.00 71.38 1243 ARG A N 1
ATOM 8939 C CA . ARG A 1 1245 ? -69.972 27.022 -68.176 1.00 80.69 1243 ARG A CA 1
ATOM 8940 C C . ARG A 1 1245 ? -68.941 26.946 -69.298 1.00 95.42 1243 ARG A C 1
ATOM 8941 O O . ARG A 1 1245 ? -68.050 27.801 -69.357 1.00 104.33 1243 ARG A O 1
ATOM 8949 N N . THR A 1 1246 ? -69.031 25.953 -70.179 1.00 92.56 1244 THR A N 1
ATOM 8950 C CA . THR A 1 1246 ? -68.109 25.845 -71.306 1.00 81.37 1244 THR A CA 1
ATOM 8951 C C . THR A 1 1246 ? -68.869 25.619 -72.608 1.00 71.28 1244 THR A C 1
ATOM 8952 O O . THR A 1 1246 ? -68.727 26.386 -73.560 1.00 65.69 1244 THR A O 1
ATOM 8956 N N . SER A 1 1252 ? -73.019 22.797 -78.133 1.00 89.49 1250 SER A N 1
ATOM 8957 C CA . SER A 1 1252 ? -74.068 21.886 -78.574 1.00 96.63 1250 SER A CA 1
ATOM 8958 C C . SER A 1 1252 ? -73.657 20.437 -78.351 1.00 100.06 1250 SER A C 1
ATOM 8959 O O . SER A 1 1252 ? -73.161 19.784 -79.268 1.00 102.09 1250 SER A O 1
ATOM 8962 N N . PRO A 1 1253 ? -73.862 19.934 -77.130 1.00 98.93 1251 PRO A N 1
ATOM 8963 C CA . PRO A 1 1253 ? -73.483 18.542 -76.841 1.00 91.54 1251 PRO A CA 1
ATOM 8964 C C . PRO A 1 1253 ? -74.327 17.520 -77.579 1.00 86.16 1251 PRO A C 1
ATOM 8965 O O . PRO A 1 1253 ? -73.865 16.391 -77.785 1.00 75.15 1251 PRO A O 1
ATOM 8969 N N . GLU A 1 1254 ? -75.543 17.881 -77.992 1.00 89.96 1252 GLU A N 1
ATOM 8970 C CA . GLU A 1 1254 ? -76.444 16.910 -78.604 1.00 94.62 1252 GLU A CA 1
ATOM 8971 C C . GLU A 1 1254 ? -75.991 16.550 -80.014 1.00 96.91 1252 GLU A C 1
ATOM 8972 O O . GLU A 1 1254 ? -75.658 15.393 -80.297 1.00 99.74 1252 GLU A O 1
ATOM 8978 N N . ARG A 1 1255 ? -75.967 17.536 -80.914 1.00 95.70 1253 ARG A N 1
ATOM 8979 C CA . ARG A 1 1255 ? -75.643 17.260 -82.311 1.00 99.11 1253 ARG A CA 1
ATOM 8980 C C . ARG A 1 1255 ? -74.180 16.872 -82.496 1.00 97.42 1253 ARG A C 1
ATOM 8981 O O . ARG A 1 1255 ? -73.857 16.114 -83.419 1.00 98.00 1253 ARG A O 1
ATOM 8983 N N . ALA A 1 1256 ? -73.285 17.377 -81.642 1.00 92.21 1254 ALA A N 1
ATOM 8984 C CA . ALA A 1 1256 ? -71.872 17.030 -81.755 1.00 85.09 1254 ALA A CA 1
ATOM 8985 C C . ALA A 1 1256 ? -71.608 15.557 -81.470 1.00 83.10 1254 ALA A C 1
ATOM 8986 O O . ALA A 1 1256 ? -70.605 15.018 -81.949 1.00 74.47 1254 ALA A O 1
ATOM 8988 N N . TRP A 1 1257 ? -72.482 14.899 -80.707 1.00 81.81 1255 TRP A N 1
ATOM 8989 C CA . TRP A 1 1257 ? -72.385 13.471 -80.437 1.00 79.73 1255 TRP A CA 1
ATOM 8990 C C . TRP A 1 1257 ? -73.378 12.642 -81.239 1.00 86.06 1255 TRP A C 1
ATOM 8991 O O . TRP A 1 1257 ? -73.311 11.410 -81.184 1.00 84.02 1255 TRP A O 1
ATOM 9002 N N . SER A 1 1258 ? -74.277 13.290 -81.983 1.00 92.83 1256 SER A N 1
ATOM 9003 C CA . SER A 1 1258 ? -75.434 12.621 -82.582 1.00 100.19 1256 SER A CA 1
ATOM 9004 C C . SER A 1 1258 ? -75.103 11.350 -83.358 1.00 101.96 1256 SER A C 1
ATOM 9005 O O . SER A 1 1258 ? -75.725 10.313 -83.082 1.00 107.13 1256 SER A O 1
ATOM 9008 N N . PRO A 1 1259 ? -74.161 11.340 -84.319 1.00 96.86 1257 PRO A N 1
ATOM 9009 C CA . PRO A 1 1259 ? -73.970 10.126 -85.123 1.00 102.30 1257 PRO A CA 1
ATOM 9010 C C . PRO A 1 1259 ? -72.909 9.190 -84.564 1.00 99.91 1257 PRO A C 1
ATOM 9011 O O . PRO A 1 1259 ? -72.231 8.494 -85.324 1.00 94.95 1257 PRO A O 1
ATOM 9015 N N . TRP A 1 1260 ? -72.745 9.174 -83.240 1.00 110.96 1258 TRP A N 1
ATOM 9016 C CA . TRP A 1 1260 ? -71.820 8.242 -82.607 1.00 115.08 1258 TRP A CA 1
ATOM 9017 C C . TRP A 1 1260 ? -72.398 7.654 -81.331 1.00 114.13 1258 TRP A C 1
ATOM 9018 O O . TRP A 1 1260 ? -71.677 6.950 -80.608 1.00 118.07 1258 TRP A O 1
ATOM 9029 N N . ILE A 1 1261 ? -73.671 7.924 -81.056 1.00 108.05 1259 ILE A N 1
ATOM 9030 C CA . ILE A 1 1261 ? -74.420 7.398 -79.923 1.00 101.02 1259 ILE A CA 1
ATOM 9031 C C . ILE A 1 1261 ? -75.884 7.749 -80.145 1.00 100.55 1259 ILE A C 1
ATOM 9032 O O . ILE A 1 1261 ? -76.290 8.899 -79.934 1.00 100.04 1259 ILE A O 1
ATOM 9034 N N . ALA A 1 1262 ? -76.678 6.761 -80.571 1.00 102.64 1260 ALA A N 1
ATOM 9035 C CA . ALA A 1 1262 ? -78.072 7.019 -80.922 1.00 112.89 1260 ALA A CA 1
ATOM 9036 C C . ALA A 1 1262 ? -78.842 7.613 -79.754 1.00 111.37 1260 ALA A C 1
ATOM 9037 O O . ALA A 1 1262 ? -79.645 8.538 -79.939 1.00 114.75 1260 ALA A O 1
ATOM 9039 N N . GLU A 1 1263 ? -78.599 7.105 -78.546 1.00 101.88 1261 GLU A N 1
ATOM 9040 C CA . GLU A 1 1263 ? -79.257 7.572 -77.334 1.00 90.19 1261 GLU A CA 1
ATOM 9041 C C . GLU A 1 1263 ? -78.291 8.404 -76.500 1.00 89.48 1261 GLU A C 1
ATOM 9042 O O . GLU A 1 1263 ? -77.165 7.978 -76.218 1.00 80.35 1261 GLU A O 1
ATOM 9044 N N . LEU A 1 1264 ? -78.733 9.601 -76.133 1.00 98.18 1262 LEU A N 1
ATOM 9045 C CA . LEU A 1 1264 ? -78.039 10.458 -75.181 1.00 97.96 1262 LEU A CA 1
ATOM 9046 C C . LEU A 1 1264 ? -79.048 10.930 -74.140 1.00 100.63 1262 LEU A C 1
ATOM 9047 O O . LEU A 1 1264 ? -79.862 11.819 -74.412 1.00 110.47 1262 LEU A O 1
ATOM 9049 N N . ASP A 1 1265 ? -79.031 10.298 -72.970 1.00 90.32 1263 ASP A N 1
ATOM 9050 C CA . ASP A 1 1265 ? -79.454 10.978 -71.759 1.00 84.47 1263 ASP A CA 1
ATOM 9051 C C . ASP A 1 1265 ? -78.314 11.879 -71.302 1.00 78.24 1263 ASP A C 1
ATOM 9052 O O . ASP A 1 1265 ? -77.140 11.507 -71.386 1.00 72.96 1263 ASP A O 1
ATOM 9057 N N . ILE A 1 1266 ? -78.657 13.083 -70.848 1.00 77.69 1264 ILE A N 1
ATOM 9058 C CA . ILE A 1 1266 ? -77.660 14.078 -70.475 1.00 71.87 1264 ILE A CA 1
ATOM 9059 C C . ILE A 1 1266 ? -78.123 14.790 -69.215 1.00 72.02 1264 ILE A C 1
ATOM 9060 O O . ILE A 1 1266 ? -79.323 14.944 -68.969 1.00 72.20 1264 ILE A O 1
ATOM 9062 N N . TYR A 1 1267 ? -77.153 15.235 -68.422 1.00 70.69 1265 TYR A N 1
ATOM 9063 C CA . TYR A 1 1267 ? -77.406 15.877 -67.146 1.00 70.68 1265 TYR A CA 1
ATOM 9064 C C . TYR A 1 1267 ? -76.586 17.156 -67.063 1.00 77.65 1265 TYR A C 1
ATOM 9065 O O . TYR A 1 1267 ? -75.462 17.228 -67.568 1.00 79.88 1265 TYR A O 1
ATOM 9074 N N . ARG A 1 1268 ? -77.171 18.165 -66.428 1.00 81.15 1266 ARG A N 1
ATOM 9075 C CA . ARG A 1 1268 ? -76.609 19.505 -66.373 1.00 79.10 1266 ARG A CA 1
ATOM 9076 C C . ARG A 1 1268 ? -75.898 19.735 -65.046 1.00 86.19 1266 ARG A C 1
ATOM 9077 O O . ARG A 1 1268 ? -76.401 19.355 -63.984 1.00 92.89 1266 ARG A O 1
ATOM 9079 N N . GLN A 1 1269 ? -74.725 20.362 -65.118 1.00 81.81 1267 GLN A N 1
ATOM 9080 C CA . GLN A 1 1269 ? -73.945 20.719 -63.942 1.00 73.00 1267 GLN A CA 1
ATOM 9081 C C . GLN A 1 1269 ? -73.256 22.051 -64.194 1.00 68.36 1267 GLN A C 1
ATOM 9082 O O . GLN A 1 1269 ? -72.693 22.272 -65.270 1.00 61.49 1267 GLN A O 1
ATOM 9084 N N . ASP A 1 1270 ? -73.308 22.936 -63.200 1.00 70.39 1268 ASP A N 1
ATOM 9085 C CA . ASP A 1 1270 ? -72.729 24.274 -63.311 1.00 68.77 1268 ASP A CA 1
ATOM 9086 C C . ASP A 1 1270 ? -71.273 24.208 -62.869 1.00 77.43 1268 ASP A C 1
ATOM 9087 O O . ASP A 1 1270 ? -70.943 24.410 -61.699 1.00 79.98 1268 ASP A O 1
ATOM 9089 N N . CYS A 1 1271 ? -70.392 23.922 -63.821 1.00 79.79 1269 CYS A N 1
ATOM 9090 C CA . CYS A 1 1271 ? -68.957 23.861 -63.572 1.00 81.98 1269 CYS A CA 1
ATOM 9091 C C . CYS A 1 1271 ? -68.245 23.995 -64.913 1.00 83.29 1269 CYS A C 1
ATOM 9092 O O . CYS A 1 1271 ? -68.873 24.255 -65.944 1.00 86.71 1269 CYS A O 1
ATOM 9095 N N . ALA A 1 1272 ? -66.929 23.818 -64.898 1.00 79.27 1270 ALA A N 1
ATOM 9096 C CA . ALA A 1 1272 ? -66.108 23.854 -66.098 1.00 77.15 1270 ALA A CA 1
ATOM 9097 C C . ALA A 1 1272 ? -65.648 22.441 -66.445 1.00 83.59 1270 ALA A C 1
ATOM 9098 O O . ALA A 1 1272 ? -65.914 21.478 -65.720 1.00 87.68 1270 ALA A O 1
ATOM 9100 N N . HIS A 1 1273 ? -64.948 22.323 -67.576 1.00 81.25 1271 HIS A N 1
ATOM 9101 C CA . HIS A 1 1273 ? -64.358 21.042 -67.949 1.00 76.43 1271 HIS A CA 1
ATOM 9102 C C . HIS A 1 1273 ? -63.316 20.583 -66.939 1.00 75.13 1271 HIS A C 1
ATOM 9103 O O . HIS A 1 1273 ? -63.037 19.382 -66.848 1.00 77.94 1271 HIS A O 1
ATOM 9110 N N . VAL A 1 1274 ? -62.747 21.512 -66.171 1.00 69.60 1272 VAL A N 1
ATOM 9111 C CA . VAL A 1 1274 ? -61.719 21.163 -65.199 1.00 64.52 1272 VAL A CA 1
ATOM 9112 C C . VAL A 1 1274 ? -62.341 20.653 -63.905 1.00 67.27 1272 VAL A C 1
ATOM 9113 O O . VAL A 1 1274 ? -61.816 19.729 -63.274 1.00 60.29 1272 VAL A O 1
ATOM 9117 N N . ASP A 1 1275 ? -63.468 21.235 -63.493 1.00 82.47 1273 ASP A N 1
ATOM 9118 C CA . ASP A 1 1275 ? -64.074 20.943 -62.200 1.00 90.56 1273 ASP A CA 1
ATOM 9119 C C . ASP A 1 1275 ? -65.299 20.038 -62.303 1.00 84.35 1273 ASP A C 1
ATOM 9120 O O . ASP A 1 1275 ? -66.112 20.001 -61.373 1.00 85.40 1273 ASP A O 1
ATOM 9125 N N . ILE A 1 1276 ? -65.450 19.308 -63.409 1.00 74.52 1274 ILE A N 1
ATOM 9126 C CA . ILE A 1 1276 ? -66.524 18.326 -63.503 1.00 61.57 1274 ILE A CA 1
ATOM 9127 C C . ILE A 1 1276 ? -66.140 16.998 -62.856 1.00 50.35 1274 ILE A C 1
ATOM 9128 O O . ILE A 1 1276 ? -67.023 16.174 -62.573 1.00 47.34 1274 ILE A O 1
ATOM 9133 N N . ILE A 1 1277 ? -64.851 16.770 -62.606 1.00 51.57 1275 ILE A N 1
ATOM 9134 C CA . ILE A 1 1277 ? -64.385 15.588 -61.891 1.00 53.66 1275 ILE A CA 1
ATOM 9135 C C . ILE A 1 1277 ? -64.058 15.909 -60.434 1.00 56.09 1275 ILE A C 1
ATOM 9136 O O . ILE A 1 1277 ? -63.575 15.041 -59.700 1.00 56.68 1275 ILE A O 1
ATOM 9141 N N . SER A 1 1278 ? -64.331 17.138 -59.997 1.00 58.21 1276 SER A N 1
ATOM 9142 C CA . SER A 1 1278 ? -63.999 17.556 -58.645 1.00 63.05 1276 SER A CA 1
ATOM 9143 C C . SER A 1 1278 ? -64.893 16.846 -57.629 1.00 61.05 1276 SER A C 1
ATOM 9144 O O . SER A 1 1278 ? -66.010 16.434 -57.955 1.00 66.66 1276 SER A O 1
ATOM 9147 N N . PRO A 1 1279 ? -64.420 16.686 -56.389 1.00 51.52 1277 PRO A N 1
ATOM 9148 C CA . PRO A 1 1279 ? -65.262 16.051 -55.361 1.00 47.12 1277 PRO A CA 1
ATOM 9149 C C . PRO A 1 1279 ? -66.579 16.771 -55.124 1.00 45.85 1277 PRO A C 1
ATOM 9150 O O . PRO A 1 1279 ? -67.582 16.120 -54.811 1.00 44.70 1277 PRO A O 1
ATOM 9154 N N . GLY A 1 1280 ? -66.610 18.097 -55.262 1.00 50.20 1278 GLY A N 1
ATOM 9155 C CA . GLY A 1 1280 ? -67.859 18.816 -55.094 1.00 54.53 1278 GLY A CA 1
ATOM 9156 C C . GLY A 1 1280 ? -68.845 18.571 -56.217 1.00 55.20 1278 GLY A C 1
ATOM 9157 O O . GLY A 1 1280 ? -70.057 18.692 -56.019 1.00 52.74 1278 GLY A O 1
ATOM 9158 N N . THR A 1 1281 ? -68.346 18.228 -57.407 1.00 57.14 1279 THR A N 1
ATOM 9159 C CA . THR A 1 1281 ? -69.233 17.966 -58.534 1.00 57.09 1279 THR A CA 1
ATOM 9160 C C . THR A 1 1281 ? -69.802 16.552 -58.479 1.00 59.71 1279 THR A C 1
ATOM 9161 O O . THR A 1 1281 ? -70.972 16.340 -58.818 1.00 59.94 1279 THR A O 1
ATOM 9165 N N . PHE A 1 1282 ? -68.998 15.577 -58.045 1.00 60.60 1280 PHE A N 1
ATOM 9166 C CA . PHE A 1 1282 ? -69.514 14.232 -57.815 1.00 65.90 1280 PHE A CA 1
ATOM 9167 C C . PHE A 1 1282 ? -70.558 14.191 -56.708 1.00 68.13 1280 PHE A C 1
ATOM 9168 O O . PHE A 1 1282 ? -71.247 13.175 -56.568 1.00 73.19 1280 PHE A O 1
ATOM 9176 N N . GLU A 1 1283 ? -70.685 15.263 -55.920 1.00 64.20 1281 GLU A N 1
ATOM 9177 C CA . GLU A 1 1283 ? -71.753 15.347 -54.930 1.00 62.29 1281 GLU A CA 1
ATOM 9178 C C . GLU A 1 1283 ? -73.126 15.259 -55.584 1.00 57.19 1281 GLU A C 1
ATOM 9179 O O . GLU A 1 1283 ? -74.095 14.837 -54.942 1.00 52.62 1281 GLU A O 1
ATOM 9185 N N . LYS A 1 1284 ? -73.228 15.649 -56.853 1.00 57.98 1282 LYS A N 1
ATOM 9186 C CA . LYS A 1 1284 ? -74.442 15.494 -57.646 1.00 60.49 1282 LYS A CA 1
ATOM 9187 C C . LYS A 1 1284 ? -74.314 14.433 -58.726 1.00 57.57 1282 LYS A C 1
ATOM 9188 O O . LYS A 1 1284 ? -75.282 13.721 -59.005 1.00 53.55 1282 LYS A O 1
ATOM 9190 N N . ILE A 1 1285 ? -73.135 14.309 -59.338 1.00 57.48 1283 ILE A N 1
ATOM 9191 C CA . ILE A 1 1285 ? -72.929 13.296 -60.366 1.00 59.56 1283 ILE A CA 1
ATOM 9192 C C . ILE A 1 1285 ? -72.986 11.898 -59.761 1.00 65.16 1283 ILE A C 1
ATOM 9193 O O . ILE A 1 1285 ? -73.565 10.976 -60.348 1.00 61.51 1283 ILE A O 1
ATOM 9198 N N . GLY A 1 1286 ? -72.405 11.726 -58.574 1.00 66.17 1284 GLY A N 1
ATOM 9199 C CA . GLY A 1 1286 ? -72.268 10.435 -57.936 1.00 59.83 1284 GLY A CA 1
ATOM 9200 C C . GLY A 1 1286 ? -73.547 9.626 -57.829 1.00 58.19 1284 GLY A C 1
ATOM 9201 O O . GLY A 1 1286 ? -73.625 8.492 -58.314 1.00 55.86 1284 GLY A O 1
ATOM 9202 N N . PRO A 1 1287 ? -74.571 10.180 -57.170 1.00 58.45 1285 PRO A N 1
ATOM 9203 C CA . PRO A 1 1287 ? -75.843 9.445 -57.060 1.00 54.46 1285 PRO A CA 1
ATOM 9204 C C . PRO A 1 1287 ? -76.458 9.089 -58.402 1.00 54.95 1285 PRO A C 1
ATOM 9205 O O . PRO A 1 1287 ? -77.220 8.117 -58.481 1.00 61.27 1285 PRO A O 1
ATOM 9209 N N . ILE A 1 1288 ? -76.146 9.839 -59.461 1.00 55.49 1286 ILE A N 1
ATOM 9210 C CA . ILE A 1 1288 ? -76.708 9.542 -60.775 1.00 46.57 1286 ILE A CA 1
ATOM 9211 C C . ILE A 1 1288 ? -76.190 8.206 -61.294 1.00 49.44 1286 ILE A C 1
ATOM 9212 O O . ILE A 1 1288 ? -76.949 7.410 -61.860 1.00 56.56 1286 ILE A O 1
ATOM 9217 N N . ILE A 1 1289 ? -74.895 7.934 -61.111 1.00 44.64 1287 ILE A N 1
ATOM 9218 C CA . ILE A 1 1289 ? -74.330 6.670 -61.578 1.00 51.09 1287 ILE A CA 1
ATOM 9219 C C . ILE A 1 1289 ? -74.930 5.500 -60.806 1.00 53.52 1287 ILE A C 1
ATOM 9220 O O . ILE A 1 1289 ? -75.253 4.457 -61.387 1.00 56.57 1287 ILE A O 1
ATOM 9225 N N . ARG A 1 1290 ? -75.102 5.656 -59.491 1.00 53.38 1288 ARG A N 1
ATOM 9226 C CA . ARG A 1 1290 ? -75.723 4.598 -58.700 1.00 58.17 1288 ARG A CA 1
ATOM 9227 C C . ARG A 1 1290 ? -77.156 4.340 -59.151 1.00 58.30 1288 ARG A C 1
ATOM 9228 O O . ARG A 1 1290 ? -77.573 3.184 -59.286 1.00 60.12 1288 ARG A O 1
ATOM 9236 N N . ALA A 1 1291 ? -77.920 5.407 -59.403 1.00 52.15 1289 ALA A N 1
ATOM 9237 C CA . ALA A 1 1291 ? -79.307 5.245 -59.827 1.00 54.57 1289 ALA A CA 1
ATOM 9238 C C . ALA A 1 1291 ? -79.410 4.639 -61.222 1.00 60.28 1289 ALA A C 1
ATOM 9239 O O . ALA A 1 1291 ? -80.411 3.987 -61.541 1.00 70.94 1289 ALA A O 1
ATOM 9241 N N . THR A 1 1292 ? -78.394 4.841 -62.062 1.00 57.58 1290 THR A N 1
ATOM 9242 C CA . THR A 1 1292 ? -78.413 4.278 -63.408 1.00 60.74 1290 THR A CA 1
ATOM 9243 C C . THR A 1 1292 ? -77.917 2.837 -63.428 1.00 69.85 1290 THR A C 1
ATOM 9244 O O . THR A 1 1292 ? -78.420 2.022 -64.209 1.00 82.28 1290 THR A O 1
ATOM 9248 N N . LEU A 1 1293 ? -76.959 2.500 -62.566 1.00 67.10 1291 LEU A N 1
ATOM 9249 C CA . LEU A 1 1293 ? -76.335 1.182 -62.568 1.00 68.96 1291 LEU A CA 1
ATOM 9250 C C . LEU A 1 1293 ? -77.244 0.075 -62.041 1.00 78.41 1291 LEU A C 1
ATOM 9251 O O . LEU A 1 1293 ? -76.806 -1.080 -61.997 1.00 79.72 1291 LEU A O 1
ATOM 9256 N N . ASN A 1 1294 ? -78.477 0.380 -61.646 1.00 78.81 1292 ASN A N 1
ATOM 9257 C CA . ASN A 1 1294 ? -79.411 -0.652 -61.203 1.00 76.15 1292 ASN A CA 1
ATOM 9258 C C . ASN A 1 1294 ? -80.800 -0.419 -61.792 1.00 77.00 1292 ASN A C 1
ATOM 9259 O O . ASN A 1 1294 ? -80.945 -0.177 -62.991 1.00 77.01 1292 ASN A O 1
ATOM 9264 N N . PHE B 2 5 ? -48.451 -1.568 1.433 1.00 61.25 3 PHE B N 1
ATOM 9265 C CA . PHE B 2 5 ? -48.494 -0.111 1.401 1.00 53.31 3 PHE B CA 1
ATOM 9266 C C . PHE B 2 5 ? -49.891 0.389 1.050 1.00 55.04 3 PHE B C 1
ATOM 9267 O O . PHE B 2 5 ? -50.470 -0.025 0.043 1.00 66.70 3 PHE B O 1
ATOM 9269 N N . SER B 2 6 ? -50.421 1.275 1.895 1.00 46.19 4 SER B N 1
ATOM 9270 C CA . SER B 2 6 ? -51.733 1.885 1.697 1.00 43.49 4 SER B CA 1
ATOM 9271 C C . SER B 2 6 ? -52.850 0.848 1.712 1.00 45.05 4 SER B C 1
ATOM 9272 O O . SER B 2 6 ? -53.393 0.527 2.776 1.00 43.11 4 SER B O 1
ATOM 9275 N N . ASN B 2 7 ? -53.195 0.324 0.539 1.00 41.68 5 ASN B N 1
ATOM 9276 C CA . ASN B 2 7 ? -54.328 -0.587 0.416 1.00 36.41 5 ASN B CA 1
ATOM 9277 C C . ASN B 2 7 ? -54.035 -1.887 1.163 1.00 38.54 5 ASN B C 1
ATOM 9278 O O . ASN B 2 7 ? -52.952 -2.465 0.989 1.00 40.72 5 ASN B O 1
ATOM 9283 N N . PRO B 2 8 ? -54.955 -2.375 2.005 1.00 36.46 6 PRO B N 1
ATOM 9284 C CA . PRO B 2 8 ? -54.686 -3.621 2.744 1.00 36.33 6 PRO B CA 1
ATOM 9285 C C . PRO B 2 8 ? -54.591 -4.858 1.866 1.00 37.84 6 PRO B C 1
ATOM 9286 O O . PRO B 2 8 ? -54.099 -5.889 2.342 1.00 31.90 6 PRO B O 1
ATOM 9290 N N . PHE B 2 9 ? -55.045 -4.803 0.612 1.00 39.59 7 PHE B N 1
ATOM 9291 C CA . PHE B 2 9 ? -54.934 -5.960 -0.269 1.00 35.98 7 PHE B CA 1
ATOM 9292 C C . PHE B 2 9 ? -53.583 -6.044 -0.963 1.00 35.97 7 PHE B C 1
ATOM 9293 O O . PHE B 2 9 ? -53.204 -7.128 -1.422 1.00 32.21 7 PHE B O 1
ATOM 9301 N N . ASP B 2 10 ? -52.854 -4.935 -1.054 1.00 36.58 8 ASP B N 1
ATOM 9302 C CA . ASP B 2 10 ? -51.532 -4.916 -1.663 1.00 44.25 8 ASP B CA 1
ATOM 9303 C C . ASP B 2 10 ? -50.431 -5.322 -0.690 1.00 42.76 8 ASP B C 1
ATOM 9304 O O . ASP B 2 10 ? -49.251 -5.235 -1.040 1.00 42.55 8 ASP B O 1
ATOM 9309 N N . ASP B 2 11 ? -50.789 -5.758 0.517 1.00 43.25 9 ASP B N 1
ATOM 9310 C CA . ASP B 2 11 ? -49.812 -6.146 1.528 1.00 43.57 9 ASP B CA 1
ATOM 9311 C C . ASP B 2 11 ? -49.322 -7.564 1.265 1.00 43.84 9 ASP B C 1
ATOM 9312 O O . ASP B 2 11 ? -50.064 -8.529 1.488 1.00 49.41 9 ASP B O 1
ATOM 9317 N N . PRO B 2 12 ? -48.077 -7.732 0.808 1.00 36.78 10 PRO B N 1
ATOM 9318 C CA . PRO B 2 12 ? -47.589 -9.082 0.488 1.00 39.95 10 PRO B CA 1
ATOM 9319 C C . PRO B 2 12 ? -47.410 -9.965 1.709 1.00 45.24 10 PRO B C 1
ATOM 9320 O O . PRO B 2 12 ? -47.443 -11.195 1.572 1.00 51.24 10 PRO B O 1
ATOM 9324 N N . GLN B 2 13 ? -47.223 -9.385 2.891 1.00 43.06 11 GLN B N 1
ATOM 9325 C CA . GLN B 2 13 ? -47.108 -10.146 4.126 1.00 43.47 11 GLN B CA 1
ATOM 9326 C C . GLN B 2 13 ? -48.453 -10.386 4.795 1.00 37.14 11 GLN B C 1
ATOM 9327 O O . GLN B 2 13 ? -48.499 -11.022 5.853 1.00 42.36 11 GLN B O 1
ATOM 9333 N N . GLY B 2 14 ? -49.542 -9.897 4.209 1.00 27.54 12 GLY B N 1
ATOM 9334 C CA . GLY B 2 14 ? -50.838 -10.027 4.839 1.00 30.13 12 GLY B CA 1
ATOM 9335 C C . GLY B 2 14 ? -51.435 -11.413 4.676 1.00 31.03 12 GLY B C 1
ATOM 9336 O O . GLY B 2 14 ? -51.136 -12.148 3.736 1.00 26.77 12 GLY B O 1
ATOM 9337 N N . ALA B 2 15 ? -52.292 -11.767 5.627 1.00 26.69 13 ALA B N 1
ATOM 9338 C CA . ALA B 2 15 ? -53.074 -12.992 5.578 1.00 26.45 13 ALA B CA 1
ATOM 9339 C C . ALA B 2 15 ? -54.476 -12.675 5.076 1.00 34.30 13 ALA B C 1
ATOM 9340 O O . ALA B 2 15 ? -55.007 -11.587 5.314 1.00 33.11 13 ALA B O 1
ATOM 9342 N N . PHE B 2 16 ? -55.074 -13.633 4.373 1.00 31.55 14 PHE B N 1
ATOM 9343 C CA . PHE B 2 16 ? -56.353 -13.396 3.717 1.00 32.36 14 PHE B CA 1
ATOM 9344 C C . PHE B 2 16 ? -57.245 -14.621 3.816 1.00 33.24 14 PHE B C 1
ATOM 9345 O O . PHE B 2 16 ? -56.810 -15.736 3.513 1.00 37.23 14 PHE B O 1
ATOM 9353 N N . TYR B 2 17 ? -58.491 -14.407 4.235 1.00 23.22 15 TYR B N 1
ATOM 9354 C CA . TYR B 2 17 ? -59.525 -15.406 4.029 1.00 23.66 15 TYR B CA 1
ATOM 9355 C C . TYR B 2 17 ? -59.806 -15.559 2.538 1.00 30.40 15 TYR B C 1
ATOM 9356 O O . TYR B 2 17 ? -59.442 -14.712 1.717 1.00 21.73 15 TYR B O 1
ATOM 9365 N N . ILE B 2 18 ? -60.477 -16.651 2.190 1.00 23.62 16 ILE B N 1
ATOM 9366 C CA . ILE B 2 18 ? -61.047 -16.832 0.861 1.00 30.96 16 ILE B CA 1
ATOM 9367 C C . ILE B 2 18 ? -62.534 -17.089 1.040 1.00 23.04 16 ILE B C 1
ATOM 9368 O O . ILE B 2 18 ? -62.929 -18.104 1.628 1.00 24.57 16 ILE B O 1
ATOM 9373 N N . LEU B 2 19 ? -63.353 -16.164 0.552 1.00 21.67 17 LEU B N 1
ATOM 9374 C CA . LEU B 2 19 ? -64.794 -16.196 0.741 1.00 24.97 17 LEU B CA 1
ATOM 9375 C C . LEU B 2 19 ? -65.493 -16.577 -0.559 1.00 27.86 17 LEU B C 1
ATOM 9376 O O . LEU B 2 19 ? -64.911 -16.517 -1.645 1.00 31.35 17 LEU B O 1
ATOM 9381 N N . ARG B 2 20 ? -66.759 -16.969 -0.433 1.00 26.23 18 ARG B N 1
ATOM 9382 C CA . ARG B 2 20 ? -67.539 -17.421 -1.577 1.00 31.69 18 ARG B CA 1
ATOM 9383 C C . ARG B 2 20 ? -68.999 -17.050 -1.369 1.00 31.55 18 ARG B C 1
ATOM 9384 O O . ARG B 2 20 ? -69.548 -17.277 -0.287 1.00 41.28 18 ARG B O 1
ATOM 9392 N N . ASN B 2 21 ? -69.622 -16.491 -2.403 1.00 21.77 19 ASN B N 1
ATOM 9393 C CA . ASN B 2 21 ? -71.015 -16.083 -2.342 1.00 26.02 19 ASN B CA 1
ATOM 9394 C C . ASN B 2 21 ? -71.905 -17.173 -2.939 1.00 34.90 19 ASN B C 1
ATOM 9395 O O . ASN B 2 21 ? -71.453 -18.279 -3.250 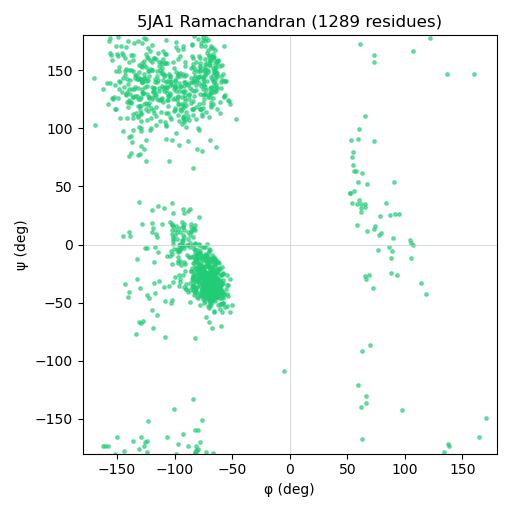1.00 40.84 19 ASN B O 1
ATOM 9400 N N . ALA B 2 22 ? -73.192 -16.857 -3.107 1.00 36.70 20 ALA B N 1
ATOM 9401 C CA . ALA B 2 22 ? -74.129 -17.834 -3.654 1.00 38.33 20 ALA B CA 1
ATOM 9402 C C . ALA B 2 22 ? -73.876 -18.094 -5.133 1.00 42.59 20 ALA B C 1
ATOM 9403 O O . ALA B 2 22 ? -74.155 -19.195 -5.623 1.00 48.82 20 ALA B O 1
ATOM 9405 N N . GLN B 2 23 ? -73.348 -17.107 -5.855 1.00 42.20 21 GLN B N 1
ATOM 9406 C CA . GLN B 2 23 ? -73.069 -17.236 -7.279 1.00 47.70 21 GLN B CA 1
ATOM 9407 C C . GLN B 2 23 ? -71.736 -17.913 -7.567 1.00 46.38 21 GLN B C 1
ATOM 9408 O O . GLN B 2 23 ? -71.253 -17.844 -8.705 1.00 46.95 21 GLN B O 1
ATOM 9414 N N . GLY B 2 24 ? -71.130 -18.559 -6.575 1.00 38.33 22 GLY B N 1
ATOM 9415 C CA . GLY B 2 24 ? -69.874 -19.255 -6.801 1.00 34.98 22 GLY B CA 1
ATOM 9416 C C . GLY B 2 24 ? -68.716 -18.350 -7.149 1.00 31.30 22 GLY B C 1
ATOM 9417 O O . GLY B 2 24 ? -67.828 -18.753 -7.908 1.00 38.29 22 GLY B O 1
ATOM 9418 N N . GLN B 2 25 ? -68.701 -17.133 -6.621 1.00 28.03 23 GLN B N 1
ATOM 9419 C CA . GLN B 2 25 ? -67.611 -16.199 -6.853 1.00 32.80 23 GLN B CA 1
ATOM 9420 C C . GLN B 2 25 ? -66.731 -16.122 -5.613 1.00 30.20 23 GLN B C 1
ATOM 9421 O O . GLN B 2 25 ? -67.213 -16.223 -4.482 1.00 36.03 23 GLN B O 1
ATOM 9427 N N . PHE B 2 26 ? -65.432 -15.948 -5.836 1.00 28.60 24 PHE B N 1
ATOM 9428 C CA . PHE B 2 26 ? -64.445 -15.979 -4.768 1.00 19.67 24 PHE B CA 1
ATOM 9429 C C . PHE B 2 26 ? -63.863 -14.593 -4.537 1.00 21.86 24 PHE B C 1
ATOM 9430 O O . PHE B 2 26 ? -63.541 -13.872 -5.486 1.00 26.43 24 PHE B O 1
ATOM 9438 N N . SER B 2 27 ? -63.736 -14.231 -3.265 1.00 18.53 25 SER B N 1
ATOM 9439 C CA . SER B 2 27 ? -63.168 -12.961 -2.848 1.00 24.00 25 SER B CA 1
ATOM 9440 C C . SER B 2 27 ? -62.191 -13.196 -1.708 1.00 22.48 25 SER B C 1
ATOM 9441 O O . SER B 2 27 ? -62.480 -13.954 -0.777 1.00 22.33 25 SER B O 1
ATOM 9444 N N . LEU B 2 28 ? -61.032 -12.553 -1.793 1.00 18.45 26 LEU B N 1
ATOM 9445 C CA . LEU B 2 28 ? -60.117 -12.511 -0.666 1.00 18.82 26 LEU B CA 1
ATOM 9446 C C . LEU B 2 28 ? -60.605 -11.481 0.343 1.00 18.34 26 LEU B C 1
ATOM 9447 O O . LEU B 2 28 ? -61.176 -10.449 -0.020 1.00 17.53 26 LEU B O 1
ATOM 9452 N N . TRP B 2 29 ? -60.392 -11.773 1.623 1.00 26.86 27 TRP B N 1
ATOM 9453 C CA . TRP B 2 29 ? -60.720 -10.817 2.664 1.00 26.74 27 TRP B CA 1
ATOM 9454 C C . TRP B 2 29 ? -59.561 -10.753 3.651 1.00 25.49 27 TRP B C 1
ATOM 9455 O O . TRP B 2 29 ? -59.118 -11.800 4.156 1.00 20.77 27 TRP B O 1
ATOM 9466 N N . PRO B 2 30 ? -59.045 -9.562 3.944 1.00 21.98 28 PRO B N 1
ATOM 9467 C CA . PRO B 2 30 ? -57.913 -9.457 4.869 1.00 26.82 28 PRO B CA 1
ATOM 9468 C C . PRO B 2 30 ? -58.307 -9.888 6.273 1.00 28.19 28 PRO B C 1
ATOM 9469 O O . PRO B 2 30 ? -59.402 -9.587 6.753 1.00 20.89 28 PRO B O 1
ATOM 9473 N N . GLN B 2 31 ? -57.392 -10.610 6.924 1.00 31.93 29 GLN B N 1
ATOM 9474 C CA . GLN B 2 31 ? -57.669 -11.176 8.240 1.00 26.83 29 GLN B CA 1
ATOM 9475 C C . GLN B 2 31 ? -58.049 -10.104 9.254 1.00 30.47 29 GLN B C 1
ATOM 9476 O O . GLN B 2 31 ? -58.837 -10.368 10.170 1.00 34.50 29 GLN B O 1
ATOM 9482 N N . GLN B 2 32 ? -57.524 -8.891 9.099 1.00 23.02 30 GLN B N 1
ATOM 9483 C CA . GLN B 2 32 ? -57.699 -7.841 10.095 1.00 23.23 30 GLN B CA 1
ATOM 9484 C C . GLN B 2 32 ? -59.028 -7.106 9.980 1.00 42.49 30 GLN B C 1
ATOM 9485 O O . GLN B 2 32 ? -59.280 -6.197 10.779 1.00 42.70 30 GLN B O 1
ATOM 9491 N N . CYS B 2 33 ? -59.884 -7.467 9.030 1.00 35.79 31 CYS B N 1
ATOM 9492 C CA . CYS B 2 33 ? -61.131 -6.753 8.803 1.00 37.70 31 CYS B CA 1
ATOM 9493 C C . CYS B 2 33 ? -62.327 -7.626 9.163 1.00 34.80 31 CYS B C 1
ATOM 9494 O O . CYS B 2 33 ? -62.277 -8.855 9.055 1.00 28.84 31 CYS B O 1
ATOM 9497 N N . VAL B 2 34 ? -63.403 -6.971 9.597 1.00 36.96 32 VAL B N 1
ATOM 9498 C CA . VAL B 2 34 ? -64.628 -7.679 9.941 1.00 33.92 32 VAL B CA 1
ATOM 9499 C C . VAL B 2 34 ? -65.224 -8.324 8.696 1.00 35.15 32 VAL B C 1
ATOM 9500 O O . VAL B 2 34 ? -65.339 -7.684 7.646 1.00 32.52 32 VAL B O 1
ATOM 9502 N N . LEU B 2 35 ? -65.602 -9.594 8.818 1.00 32.12 33 LEU B N 1
ATOM 9503 C CA . LEU B 2 35 ? -66.050 -10.354 7.660 1.00 36.49 33 LEU B CA 1
ATOM 9504 C C . LEU B 2 35 ? -67.341 -9.764 7.095 1.00 29.76 33 LEU B C 1
ATOM 9505 O O . LEU B 2 35 ? -68.213 -9.329 7.855 1.00 28.53 33 LEU B O 1
ATOM 9510 N N . PRO B 2 36 ? -67.488 -9.730 5.773 1.00 27.31 34 PRO B N 1
ATOM 9511 C CA . PRO B 2 36 ? -68.696 -9.161 5.173 1.00 25.78 34 PRO B CA 1
ATOM 9512 C C . PRO B 2 36 ? -69.830 -10.170 5.111 1.00 26.71 34 PRO B C 1
ATOM 9513 O O . PRO B 2 36 ? -69.619 -11.383 5.031 1.00 29.00 34 PRO B O 1
ATOM 9517 N N . ALA B 2 37 ? -71.051 -9.643 5.140 1.00 22.77 35 ALA B N 1
ATOM 9518 C CA . ALA B 2 37 ? -72.240 -10.481 5.116 1.00 23.77 35 ALA B CA 1
ATOM 9519 C C . ALA B 2 37 ? -72.541 -10.955 3.699 1.00 21.77 35 ALA B C 1
ATOM 9520 O O . ALA B 2 37 ? -72.256 -10.266 2.715 1.00 32.90 35 ALA B O 1
ATOM 9522 N N . GLY B 2 38 ? -73.126 -12.147 3.607 1.00 22.95 36 GLY B N 1
ATOM 9523 C CA . GLY B 2 38 ? -73.441 -12.760 2.335 1.00 32.86 36 GLY B CA 1
ATOM 9524 C C . GLY B 2 38 ? -72.345 -13.623 1.751 1.00 38.86 36 GLY B C 1
ATOM 9525 O O . GLY B 2 38 ? -72.496 -14.106 0.621 1.00 34.19 36 GLY B O 1
ATOM 9526 N N . TRP B 2 39 ? -71.251 -13.833 2.480 1.00 38.98 37 TRP B N 1
ATOM 9527 C CA . TRP B 2 39 ? -70.124 -14.619 2.001 1.00 28.75 37 TRP B CA 1
ATOM 9528 C C . TRP B 2 39 ? -69.776 -15.686 3.027 1.00 34.83 37 TRP B C 1
ATOM 9529 O O . TRP B 2 39 ? -69.811 -15.434 4.236 1.00 30.78 37 TRP B O 1
ATOM 9540 N N . ASP B 2 40 ? -69.448 -16.878 2.539 1.00 43.06 38 ASP B N 1
ATOM 9541 C CA . ASP B 2 40 ? -69.033 -17.985 3.387 1.00 46.11 38 ASP B CA 1
ATOM 9542 C C . ASP B 2 40 ? -67.516 -18.104 3.382 1.00 39.92 38 ASP B C 1
ATOM 9543 O O . ASP B 2 40 ? -66.871 -17.909 2.349 1.00 38.00 38 ASP B O 1
ATOM 9548 N N . ILE B 2 41 ? -66.952 -18.429 4.542 1.00 35.41 39 ILE B N 1
ATOM 9549 C CA . ILE B 2 41 ? -65.519 -18.677 4.629 1.00 31.82 39 ILE B CA 1
ATOM 9550 C C . ILE B 2 41 ? -65.226 -20.040 4.017 1.00 36.07 39 ILE B C 1
ATOM 9551 O O . ILE B 2 41 ? -65.812 -21.054 4.414 1.00 37.82 39 ILE B O 1
ATOM 9556 N N . VAL B 2 42 ? -64.325 -20.070 3.043 1.00 36.90 40 VAL B N 1
ATOM 9557 C CA . VAL B 2 42 ? -63.893 -21.312 2.414 1.00 33.81 40 VAL B CA 1
ATOM 9558 C C . VAL B 2 42 ? -62.521 -21.739 2.916 1.00 44.23 40 VAL B C 1
ATOM 9559 O O . VAL B 2 42 ? -62.328 -22.885 3.321 1.00 56.31 40 VAL B O 1
ATOM 9563 N N . CYS B 2 43 ? -61.556 -20.825 2.898 1.00 42.81 41 CYS B N 1
ATOM 9564 C CA . CYS B 2 43 ? -60.211 -21.085 3.385 1.00 43.66 41 CYS B CA 1
ATOM 9565 C C . CYS B 2 43 ? -59.910 -20.183 4.571 1.00 44.27 41 CYS B C 1
ATOM 9566 O O . CYS B 2 43 ? -60.334 -19.024 4.607 1.00 46.22 41 CYS B O 1
ATOM 9569 N N . GLN B 2 44 ? -59.185 -20.728 5.545 1.00 45.73 42 GLN B N 1
ATOM 9570 C CA . GLN B 2 44 ? -58.669 -19.926 6.636 1.00 48.62 42 GLN B CA 1
ATOM 9571 C C . GLN B 2 44 ? -57.564 -19.010 6.110 1.00 49.75 42 GLN B C 1
ATOM 9572 O O . GLN B 2 44 ? -57.041 -19.228 5.015 1.00 54.90 42 GLN B O 1
ATOM 9578 N N . PRO B 2 45 ? -57.206 -17.953 6.866 1.00 47.04 43 PRO B N 1
ATOM 9579 C CA . PRO B 2 45 ? -56.199 -16.997 6.374 1.00 44.79 43 PRO B CA 1
ATOM 9580 C C . PRO B 2 45 ? -54.893 -17.633 5.917 1.00 44.00 43 PRO B C 1
ATOM 9581 O O . PRO B 2 45 ? -54.233 -18.344 6.681 1.00 51.05 43 PRO B O 1
ATOM 9585 N N . GLN B 2 46 ? -54.516 -17.373 4.666 1.00 39.82 44 GLN B N 1
ATOM 9586 C CA . GLN B 2 46 ? -53.303 -17.904 4.059 1.00 41.74 44 GLN B CA 1
ATOM 9587 C C . GLN B 2 46 ? -52.477 -16.754 3.493 1.00 33.59 44 GLN B C 1
ATOM 9588 O O . GLN B 2 46 ? -52.882 -15.589 3.530 1.00 27.87 44 GLN B O 1
ATOM 9594 N N . SER B 2 47 ? -51.312 -17.096 2.946 1.00 34.92 45 SER B N 1
ATOM 9595 C CA . SER B 2 47 ? -50.414 -16.106 2.375 1.00 42.87 45 SER B CA 1
ATOM 9596 C C . SER B 2 47 ? -50.952 -15.595 1.038 1.00 43.83 45 SER B C 1
ATOM 9597 O O . SER B 2 47 ? -51.919 -16.118 0.477 1.00 38.21 45 SER B O 1
ATOM 9600 N N . GLN B 2 48 ? -50.299 -14.546 0.527 1.00 42.43 46 GLN B N 1
ATOM 9601 C CA . GLN B 2 48 ? -50.663 -14.007 -0.779 1.00 38.13 46 GLN B CA 1
ATOM 9602 C C . GLN B 2 48 ? -50.448 -15.043 -1.876 1.00 38.40 46 GLN B C 1
ATOM 9603 O O . GLN B 2 48 ? -51.295 -15.207 -2.761 1.00 41.91 46 GLN B O 1
ATOM 9609 N N . ALA B 2 49 ? -49.323 -15.759 -1.826 1.00 38.55 47 ALA B N 1
ATOM 9610 C CA . ALA B 2 49 ? -49.039 -16.796 -2.809 1.00 44.06 47 ALA B CA 1
ATOM 9611 C C . ALA B 2 49 ? -49.766 -18.100 -2.511 1.00 37.15 47 ALA B C 1
ATOM 9612 O O . ALA B 2 49 ? -49.980 -18.897 -3.430 1.00 32.17 47 ALA B O 1
ATOM 9614 N N . SER B 2 50 ? -50.143 -18.337 -1.252 1.00 32.50 48 SER B N 1
ATOM 9615 C CA . SER B 2 50 ? -50.931 -19.523 -0.934 1.00 37.91 48 SER B CA 1
ATOM 9616 C C . SER B 2 50 ? -52.361 -19.378 -1.438 1.00 35.86 48 SER B C 1
ATOM 9617 O O . SER B 2 50 ? -52.949 -20.344 -1.939 1.00 33.33 48 SER B O 1
ATOM 9620 N N . CYS B 2 51 ? -52.937 -18.179 -1.313 1.00 30.74 49 CYS B N 1
ATOM 9621 C CA . CYS B 2 51 ? -54.247 -17.919 -1.900 1.00 27.27 49 CYS B CA 1
ATOM 9622 C C . CYS B 2 51 ? -54.204 -18.014 -3.419 1.00 26.72 49 CYS B C 1
ATOM 9623 O O . CYS B 2 51 ? -55.171 -18.472 -4.039 1.00 26.32 49 CYS B O 1
ATOM 9626 N N . GLN B 2 52 ? -53.099 -17.583 -4.031 1.00 29.71 50 GLN B N 1
ATOM 9627 C CA . GLN B 2 52 ? -52.959 -17.694 -5.479 1.00 33.86 50 GLN B CA 1
ATOM 9628 C C . GLN B 2 52 ? -52.926 -19.153 -5.916 1.00 28.88 50 GLN B C 1
ATOM 9629 O O . GLN B 2 52 ? -53.448 -19.503 -6.981 1.00 28.73 50 GLN B O 1
ATOM 9635 N N . GLN B 2 53 ? -52.323 -20.020 -5.099 1.00 30.66 51 GLN B N 1
ATOM 9636 C CA . GLN B 2 53 ? -52.217 -21.429 -5.458 1.00 40.87 51 GLN B CA 1
ATOM 9637 C C . GLN B 2 53 ? -53.551 -22.147 -5.280 1.00 42.64 51 GLN B C 1
ATOM 9638 O O . GLN B 2 53 ? -53.892 -23.038 -6.067 1.00 37.82 51 GLN B O 1
ATOM 9644 N N . TRP B 2 54 ? -54.323 -21.765 -4.259 1.00 45.15 52 TRP B N 1
ATOM 9645 C CA . TRP B 2 54 ? -55.625 -22.387 -4.042 1.00 42.88 52 TRP B CA 1
ATOM 9646 C C . TRP B 2 54 ? -56.633 -21.944 -5.094 1.00 42.61 52 TRP B C 1
ATOM 9647 O O . TRP B 2 54 ? -57.402 -22.764 -5.610 1.00 42.14 52 TRP B O 1
ATOM 9658 N N . LEU B 2 55 ? -56.645 -20.649 -5.422 1.00 41.02 53 LEU B N 1
ATOM 9659 C CA . LEU B 2 55 ? -57.643 -20.122 -6.348 1.00 38.76 53 LEU B CA 1
ATOM 9660 C C . LEU B 2 55 ? -57.448 -20.672 -7.756 1.00 41.15 53 LEU B C 1
ATOM 9661 O O . LEU B 2 55 ? -58.425 -20.938 -8.463 1.00 40.74 53 LEU B O 1
ATOM 9666 N N . GLU B 2 56 ? -56.196 -20.858 -8.178 1.00 43.79 54 GLU B N 1
ATOM 9667 C CA . GLU B 2 56 ? -55.939 -21.376 -9.517 1.00 47.46 54 GLU B CA 1
ATOM 9668 C C . GLU B 2 56 ? -56.349 -22.836 -9.668 1.00 41.94 54 GLU B C 1
ATOM 9669 O O . GLU B 2 56 ? -56.463 -23.318 -10.800 1.00 41.14 54 GLU B O 1
ATOM 9675 N N . ALA B 2 57 ? -56.583 -23.546 -8.562 1.00 44.63 55 ALA B N 1
ATOM 9676 C CA . ALA B 2 57 ? -56.963 -24.950 -8.608 1.00 44.88 55 ALA B CA 1
ATOM 9677 C C . ALA B 2 57 ? -58.426 -25.205 -8.272 1.00 47.15 55 ALA B C 1
ATOM 9678 O O . ALA B 2 57 ? -58.896 -26.332 -8.463 1.00 47.30 55 ALA B O 1
ATOM 9680 N N . HIS B 2 58 ? -59.157 -24.204 -7.779 1.00 44.20 56 HIS B N 1
ATOM 9681 C CA . HIS B 2 58 ? -60.542 -24.394 -7.370 1.00 42.87 56 HIS B CA 1
ATOM 9682 C C . HIS B 2 58 ? -61.527 -23.461 -8.061 1.00 35.04 56 HIS B C 1
ATOM 9683 O O . HIS B 2 58 ? -62.735 -23.576 -7.820 1.00 31.72 56 HIS B O 1
ATOM 9690 N N . TRP B 2 59 ? -61.060 -22.544 -8.910 1.00 38.81 57 TRP B N 1
ATOM 9691 C CA . TRP B 2 59 ? -61.946 -21.629 -9.636 1.00 26.18 57 TRP B CA 1
ATOM 9692 C C . TRP B 2 59 ? -61.445 -21.546 -11.077 1.00 41.00 57 TRP B C 1
ATOM 9693 O O . TRP B 2 59 ? -60.647 -20.669 -11.419 1.00 25.47 57 TRP B O 1
ATOM 9704 N N . ARG B 2 60 ? -61.926 -22.463 -11.916 1.00 43.98 58 ARG B N 1
ATOM 9705 C CA . ARG B 2 60 ? -61.532 -22.522 -13.319 1.00 46.04 58 ARG B CA 1
ATOM 9706 C C . ARG B 2 60 ? -62.708 -22.323 -14.268 1.00 45.90 58 ARG B C 1
ATOM 9707 O O . ARG B 2 60 ? -62.581 -22.606 -15.465 1.00 54.62 58 ARG B O 1
ATOM 9715 N N . THR B 2 61 ? -63.851 -21.848 -13.766 1.00 34.01 59 THR B N 1
ATOM 9716 C CA . THR B 2 61 ? -65.011 -21.538 -14.594 1.00 34.31 59 THR B CA 1
ATOM 9717 C C . THR B 2 61 ? -65.024 -20.086 -15.057 1.00 39.19 59 THR B C 1
ATOM 9718 O O . THR B 2 61 ? -66.098 -19.532 -15.325 1.00 47.45 59 THR B O 1
ATOM 9722 N N . LEU B 2 62 ? -63.855 -19.459 -15.169 1.00 37.01 60 LEU B N 1
ATOM 9723 C CA . LEU B 2 62 ? -63.741 -18.018 -15.389 1.00 22.76 60 LEU B CA 1
ATOM 9724 C C . LEU B 2 62 ? -63.419 -17.676 -16.840 1.00 32.06 60 LEU B C 1
ATOM 9725 O O . LEU B 2 62 ? -62.679 -16.725 -17.107 1.00 31.05 60 LEU B O 1
ATOM 9730 N N . THR B 2 63 ? -63.952 -18.427 -17.796 1.00 32.67 61 THR B N 1
ATOM 9731 C CA . THR B 2 63 ? -63.737 -18.181 -19.213 1.00 31.69 61 THR B CA 1
ATOM 9732 C C . THR B 2 63 ? -65.041 -17.758 -19.885 1.00 31.05 61 THR B C 1
ATOM 9733 O O . THR B 2 63 ? -66.131 -18.053 -19.383 1.00 34.63 61 THR B O 1
ATOM 9737 N N . PRO B 2 64 ? -64.972 -17.058 -21.023 1.00 33.76 62 PRO B N 1
ATOM 9738 C CA . PRO B 2 64 ? -66.214 -16.601 -21.670 1.00 31.51 62 PRO B CA 1
ATOM 9739 C C . PRO B 2 64 ? -67.105 -17.733 -22.148 1.00 27.98 62 PRO B C 1
ATOM 9740 O O . PRO B 2 64 ? -68.316 -17.522 -22.295 1.00 30.82 62 PRO B O 1
ATOM 9744 N N . THR B 2 65 ? -66.557 -18.923 -22.393 1.00 27.25 63 THR B N 1
ATOM 9745 C CA . THR B 2 65 ? -67.381 -20.071 -22.751 1.00 38.61 63 THR B CA 1
ATOM 9746 C C . THR B 2 65 ? -68.070 -20.696 -21.546 1.00 37.15 63 THR B C 1
ATOM 9747 O O . THR B 2 65 ? -68.874 -21.617 -21.723 1.00 39.81 63 THR B O 1
ATOM 9751 N N . ASN B 2 66 ? -67.775 -20.224 -20.334 1.00 33.45 64 ASN B N 1
ATOM 9752 C CA . ASN B 2 66 ? -68.479 -20.674 -19.141 1.00 38.02 64 ASN B CA 1
ATOM 9753 C C . ASN B 2 66 ? -69.689 -19.814 -18.811 1.00 31.99 64 ASN B C 1
ATOM 9754 O O . ASN B 2 66 ? -70.602 -20.289 -18.127 1.00 32.42 64 ASN B O 1
ATOM 9759 N N . PHE B 2 67 ? -69.718 -18.567 -19.277 1.00 29.01 65 PHE B N 1
ATOM 9760 C CA . PHE B 2 67 ? -70.880 -17.702 -19.133 1.00 24.85 65 PHE B CA 1
ATOM 9761 C C . PHE B 2 67 ? -71.893 -17.902 -20.252 1.00 26.06 65 PHE B C 1
ATOM 9762 O O . PHE B 2 67 ? -72.789 -17.070 -20.421 1.00 44.87 65 PHE B O 1
ATOM 9770 N N . THR B 2 68 ? -71.775 -18.992 -21.012 1.00 37.70 66 THR B N 1
ATOM 9771 C CA . THR B 2 68 ? -72.631 -19.215 -22.169 1.00 36.98 66 THR B CA 1
ATOM 9772 C C . THR B 2 68 ? -74.041 -19.655 -21.801 1.00 43.11 66 THR B C 1
ATOM 9773 O O . THR B 2 68 ? -74.901 -19.697 -22.688 1.00 51.76 66 THR B O 1
ATOM 9777 N N . GLN B 2 69 ? -74.310 -19.980 -20.536 1.00 41.61 67 GLN B N 1
ATOM 9778 C CA . GLN B 2 69 ? -75.588 -20.611 -20.226 1.00 52.45 67 GLN B CA 1
ATOM 9779 C C . GLN B 2 69 ? -76.373 -19.923 -19.115 1.00 54.15 67 GLN B C 1
ATOM 9780 O O . GLN B 2 69 ? -77.465 -19.400 -19.363 1.00 60.23 67 GLN B O 1
ATOM 9786 N N . LEU B 2 70 ? -75.852 -19.934 -17.891 1.00 49.42 68 LEU B N 1
ATOM 9787 C CA . LEU B 2 70 ? -76.618 -19.454 -16.740 1.00 42.11 68 LEU B CA 1
ATOM 9788 C C . LEU B 2 70 ? -76.930 -17.966 -16.856 1.00 48.76 68 LEU B C 1
ATOM 9789 O O . LEU B 2 70 ? -78.084 -17.582 -17.055 1.00 50.86 68 LEU B O 1
#

Solvent-accessible surface area: 53249 Å² total; per-residue (Å²): 158,79,84,37,84,26,66,15,12,2,3,16,1,35,1,30,14,93,21,62,21,74,33,1,1,122,0,1,34,26,0,7,43,42,0,28,13,0,34,14,60,18,67,115,51,72,110,39,26,112,82,32,95,21,143,100,12,126,72,48,72,18,106,134,51,172,73,36,88,29,42,0,44,60,56,2,59,60,32,36,137,129,140,36,58,1,78,64,19,52,43,4,15,61,9,15,1,0,17,14,26,110,65,76,8,9,0,1,0,23,0,0,33,67,0,1,18,23,45,2,14,8,22,0,5,84,13,0,5,64,0,4,12,7,58,95,148,72,79,118,66,30,88,55,69,15,65,61,67,72,77,32,74,121,72,104,48,130,13,35,155,47,88,45,30,126,122,4,24,64,33,2,38,60,28,72,87,144,30,27,88,32,8,28,24,12,97,46,123,32,58,32,83,30,105,52,43,95,13,18,92,15,84,45,70,20,122,57,29,58,4,108,81,0,7,82,84,24,99,82,29,119,89,42,30,0,0,3,0,0,0,0,0,1,4,0,12,4,21,38,69,50,65,1,0,0,0,2,19,2,29,57,36,84,57,84,42,5,128,28,6,6,8,41,0,38,2,49,0,6,0,15,2,92,2,26,21,114,35,30,0,33,91,2,3,89,80,7,26,63,56,2,138,83,1,92,131,4,12,67,6,22,20,102,29,2,95,157,61,84,150,71,108,80,29,44,44,5,8,12,0,19,26,43,113,43,93,72,136,19,130,9,92,144,17,133,32,104,27,52,62,26,13,50,5,43,6,36,2,3,53,2,8,1,59,31,62,131,129,0,38,2,40,2,60,1,16,0,12,102,166,24,17,67,86,86,58,1,70,67,33,2,76,4,0,86,44,0,2,32,51,0,9,88,66,38,71,38,56,1,1,40,0,37,2,4,20,114,45,13,87,61,114,34,70,142,44,38,76,18,149,50,183,34,81,141,19,10,0,11,48,15,1,19,93,17,11,84,124,49,31,115,27,55,0,0,0,9,48,84,1,59,1,20,1,112,37,1,6,39,5,0,6,16,0,0,56,56,0,116,85,112,48,3,127,49,5,11,4,0,0,0,0,17,63,25,13,0,2,5,0,0,0,2,4,0,0,2,1,0,3,2,1,4,0,8,4,49,43,47,33,18,69,98,10,3,34,62,6,7,74,55,10,196,11,41,0,0,0,0,15,73,85,49,67,96,84,14,90,134,22,105,155,36,67,37,12,62,4,88,33,2,46,79,46,143,49,43,74,58,36,151,46,12,76,20,58,6,4,0,0,0,7,35,16,5,2,65,59,14,120,13,21,2,0,0,0,8,3,27,5,0,0,0,0,0,34,4,0,36,95,71,12,88,9,65,53,141,1,18,0,0,0,12,11,35,18,22,79,17,22,2,1,0,0,2,1,0,0,0,21,18,3,0,36,0,0,6,2,103,72,94,6,41,81,11,4,76,27,0,18,134,11,0,57,99,29,20,0,8,0,0,4,0,36,6,4,17,0,17,16,0,10,86,36,15,70,101,81,53,2,72,70,6,3,72,61,10,96,17,0,0,0,4,33,35,49,0,47,2,97,12,1,99,98,1,69,162,40,38,50,6,42,1,17,4,3,27,25,22,14,0,0,0,4,3,2,0,47,12,24,1,64,33,119,67,2,81,126,16,110,36,96,26,5,6,12,0,51,14,1,52,13,4,5,4,40,0,1,8,38,22,7,45,10,4,4,64,21,24,40,5,14,1,0,0,17,35,70,2,23,2,25,0,0,9,48,20,8,12,32,0,0,17,25,0,0,0,0,41,89,27,92,23,110,25,0,2,8,3,3,9,32,0,47,10,45,118,79,11,0,0,24,67,78,20,65,20,47,90,16,39,64,2,43,13,31,42,1,16,13,20,0,0,27,130,26,0,87,85,13,81,62,12,99,70,4,11,0,34,17,17,39,23,27,131,46,0,49,118,42,39,21,8,67,8,6,0,0,0,0,10,9,124,66,63,115,119,18,90,36,78,54,14,39,58,86,0,113,52,49,0,3,80,54,2,10,1,30,18,6,54,63,22,131,76,26,28,101,67,116,132,42,70,35,59,90,100,53,5,60,100,15,100,103,110,75,111,26,70,64,87,4,44,77,12,8,62,1,0,34,73,34,0,54,32,112,12,120,42,11,106,17,46,0,31,28,29,2,0,2,22,18,14,0,16,44,0,1,21,31,8,35,189,92,73,87,37,121,25,43,4,2,52,0,58,131,10,15,16,2,37,118,12,48,108,133,104,28,103,133,48,48,8,94,26,2,66,18,76,36,56,19,0,1,0,0,1,7,5,0,0,4,0,26,48,0,56,47,0,2,70,69,4,40,6,30,19,11,0,34,0,0,0,0,19,53,114,92,2,26,3,76,101,7,93,65,15,80,54,3,9,68,39,1,17,65,25,0,31,114,74,30,71,136,26,73,0,38,1,0,0,7,16,14,0,0,20,4,2,21,14,0,0,15,52,1,109,97,127,78,33,63,21,60,5,6,0,8,0,6,5,90,2,37,94,97,138,76,106,82,70,68,54,19,28,47,102,11,72,102,38,5,66,84,76,43,74,49,60,82,106,127,26,102,15,6,94,23,0,10,65,24,5,39,105,2,65,69,90,26,75,30,57,100,11,71,14,64,13,13,7,3,27,3,77,180,107,105,34,101,72,29,9,66,93,63,15,91,44,42,96,46,83,102,23,79,11,31,23,24,73,0,8,31,89,54,19,0,120,66,3,0,64,42,0,96,76,59,14,155,104,81,2,10,4,50,51,85,164,13,30,1,41,0,1,102,6,96,133,20,42,16,0,4,1,0,98,47,8,78,75,8,59,45,16,102,82,63,12,127,40,60,57,52,67,48,1,70,136,47,0,61,61,112,13,179,84,5,42,8,69,71,53,42,139,182

CATH classification: 3.30.559.10 (+2 more: 3.30.559.30, 3.40.50.1820)

InterPro domains:
  IPR000873 AMP-dependent synthetase/ligase domain [PF00501] (462-814)
  IPR001031 Thioesterase [PF00975] (1067-1284)
  IPR001242 Condensation domain [PF00668] (2-442)
  IPR006162 Phosphopantetheine attachment site [PS00012] (1001-1016)
  IPR009081 Phosphopantetheine binding ACP domain [PF00550] (980-1040)
  IPR009081 Phosphopantetheine binding ACP domain [PS50075] (971-1046)
  IPR010071 Amino acid adenylation domain [TIGR01733] (482-886)
  IPR020802 Thioesterase TesA-like [SM00824] (1069-1245)
  IPR020806 Polyketide synthase-like, phosphopantetheine-binding domain [SM00823] (977-1046)
  IPR020845 AMP-binding, conserved site [PS00455] (600-611)
  IPR023213 Chloramphenicol acetyltransferase-like domain superfamily [G3DSA:3.30.559.10] (7-205)
  IPR029058 Alpha/Beta hydrolase fold [G3DSA:3.40.50.1820] (966-1293)
  IPR029058 Alpha/Beta hydrolase fold [SSF53474] (1050-1291)
  IPR036736 ACP-like superfamily [SSF47336] (971-1042)
  IPR045851 AMP-binding enzyme domain superfamily [G3DSA:3.30.300.30] (857-965)

Radius of gyration: 41.82 Å; Cα contacts (8 Å, |Δi|>4): 2619; chains: 2; bounding box: 67×81×142 Å

Nearest PDB structures (foldseek):
  5ja1-assembly1_B  TM=1.015E+00  e=4.125E-12  Escherichia coli K-12
  6eby-assembly2_C  TM=9.376E-01  e=5.963E-05  Thermobifida fusca YX
  5u89-assembly1_B  TM=8.555E-01  e=5.275E-05  Geobacillus sp. Y4.1MC1
  8gj4-assembly2_C  TM=8.502E-01  e=4.962E-05  Actinoplanes teichomyceticus
  5wmm-assembly1_B  TM=9.134E-01  e=1.406E-04  Micromonospora sp. ML1

B-factor: mean 43.24, std 22.62, range [0.91, 134.29]